Protein 6M5Z (pdb70)

Organism: Talaromyces pinophilus (NCBI:txid128442)

Solvent-accessible surface area: 30484 Å² total

Sequence (864 aa):
TITVNPSTTYQTIDGFGFSEAFGFGAPIASASASIQTQVTNYLFSTTTGAGLTILRNRIAAGSGSSIEPNAPSGPNAQPTYTTWDGNDAGQVWWSKQARAKGVKYIYADAWSAPAFMKTNDNVANGGYLCGTTGETCSSGDWRQAYANYLVQYIKDYANEGITIDFVGWLNEPDYSPNYDSMLITSGTQAASFIPTLYNTIKSAGLSSTGIACCCDPFFGWSSSDAVTWTAQLASAGATQYLARITSHWYASKGTSSPINTSLRVWETEYADLDDAFTTTWYSSGAANEGLTWANLIWQGVVVEADLSAFLYWIGAQSNSNAAGLVTLNGSTVQASGTLWAFAMFSRRFIRPDAVRISTSGSPSNVNVGAFKNADGSIVVVAINNNGNSSETISLSGITASKVSAYYMDSSAVSSPSTFSATLNGGTVGGSLPARSMVTFVITTTITVNPSTTYQTIDGFGFSEAFGFGAPIASASASIQTQVTNYLFSTTTGAGLTILRNRIAAGSGSIEPNAPSGPNAQPTYTWDGNDAGQVWWSKQARAKGVKYIYADAWSAPAFMKTNDNVANGGYLCGTTGETCSSGDWRQAYANYLVQYIKDYANEGITIIDFVGWLNEPDYSPNYDSMLITSGTQAASFIPTLYNTIKSSAGLSTGIACCDPFGWSSDAVTWTAQLASSAGATQYLARITSHWYASKGTSPINTSLRVWETEYADLDDAFTTTWYSSGAANEGLTWANLIWQGVVEADLSAFLYWIGAQSNSNAAGLVTLNGSTVQASGTLWAFAMFSRFIRPDAVRISTSGSPSNVNVGAFKNADGSIVVVAINNNGNSETISLSGITASSKVSAYYMDSSAVSSPSTFSATLNGGTVGGSLPARSMVTFVITT

InterPro domains:
  IPR000254 Cellulose-binding domain [PF00734] (490-518)
  IPR000254 Cellulose-binding domain [PS00562] (494-521)
  IPR000254 Cellulose-binding domain [PS51164] (486-522)
  IPR000254 Cellulose-binding domain [SM00236] (489-522)
  IPR001139 Glycoside hydrolase family 30 [PTHR11069] (22-451)
  IPR013780 Glycosyl hydrolase, all-beta [G3DSA:2.60.40.1180] (31-452)
  IPR017853 Glycoside hydrolase superfamily [SSF51445] (36-367)
  IPR033452 Glycosyl hydrolase family 30, beta sandwich domain [PF17189] (366-451)
  IPR035971 Cellulose-binding domain superfamily [SSF57180] (488-522)
  IPR039514 Endo-beta-1,6-galactanase-like [PF14587] (23-236)

Secondary structure (DSSP, 8-state):
-EEEEEEEEEEEP-EEEEE-TTTTTHHHHTS-HHHHHHHHHHHH-TTTS----EEEEEE-SBTB-S--S--SSTTSPP-----S-TTTHHHHHHHHHHTT--EEEEEES---GGGBTTSSSBS---BTTSTT---TT---HHHHHHHHHHHHHHHHHTT----EEES-SSTT---SSB----S-HHHHTTTHHHHHHHHHHTT--PEEEE---SSHHHHHHHHHHHHHTT-GGG-SEEEEE-SS---SS--S-SSEEEEEE----SSBP---SSSS--TT-HHHHHHHHHIIIIIS--SEEEEEEEEEET-BTTEEEEEETTEEEE-HHHHHHHHHHTTS-TT-EEEEEE-PPTTEEEEEEE-TTS-EEEEEEE-SSS-EEEEEESS--SEEEEEEE-TT-SS-EEE--EEETTEEEEEEPTTEEEEEEEE-/-EEEEEEEEEEEP-EEEEE-GGGTTHHHHTS-HHHHHHHHHHHH-TTTS----EEEEEE--STTSS--S--SSTTSPP-----S-TTTHHHHHHHHHHTT--EEEEEES---GGGBTTSSSBS--BBTTBTTB--TT---HHHHHHHHHHHHHHHHTTT----EEES-S-TT---SSB--B-S-HHHHTTTHHHHHHHHHHTT--PEEEE---SSHHHHHHHHHHHHHTT-GGG-SEEEEE-SS---SS--S-SSEEEEEE----SSPP---SSSS--TTSHHHHHHHHHIIIIIS--SEEEEEEEEEET--TTEEEEEETTEEEE-HHHHHHHHHHTTS-TT-EEEEEE-PPTTEEEEEEE-TTS-EEEEEEE-SSS-EEEEEET---SEEEEEEE-TTSSS-EEE--EEETTEEEEEEPTTEEEEEEEE-

B-factor: mean 17.08, std 5.88, range [8.82, 62.83]

Nearest PDB structures (foldseek):
  6m5z-assembly2_B  TM=1.000E+00  e=2.088E-97  Talaromyces pinophilus CF-2612
  8p67-assembly1_A  TM=9.480E-01  e=3.785E-55  Thermothelomyces thermophilus
  8idq-assembly2_B  TM=9.304E-01  e=1.777E-47  Talaromyces pinophilus
  8idq-assembly1_A  TM=9.367E-01  e=4.602E-47  Talaromyces pinophilus
  8idp-assembly2_D  TM=9.293E-01  e=5.838E-47  Talaromyces pinophilus

Radius of gyration: 34.56 Å; Cα contacts (8 Å, |Δi|>4): 2350; chains: 2; bounding box: 55×74×117 Å

Foldseek 3Di:
DKEFAFVFFFFFAAWEAAECEPLQCLCLLVDDPVLVCVQLCQGCPLPNHQNGAEYEYEQEAAVLHQQNDDDPAQVHDTRGDADCQSSPVNSVLVSNVVRHHDAYEYEYQAHHLCQFLNSHQAQATAGDQFPPRHHPRGHNLLVRLLRQLVVQVSSVVSVGHHQEYEHHAQQVDGHGHGHYHDPALLSVLSRLVSNLVSCVVVVHPRFYEDDHHLDPVRLQRRVVNCVVNVRCVRGQEYEYEHRVHADQAERPDPHAYERAEYWDQDAAFALAQDDPLDRLHLLVLLVSVLSCCPRHVHSYYYYYADEGERDGSSYQWYCDPSDIDGHSVRQSSSLCRSQSDGRKTWTDMDDQPPQWRWTWIAHPVGWIKIKIFAQAQAWDKDKYHNFQFPDKWKWKDDRVDSHIDTFDWDADRSIIMHTAGHRMMMMITTHD/DKEFAFVFFFFFAAWEAAECEPLQCVVLLVDDPVLVCVQLCQGCPLVNHQNGAEYEYEQEAEDLHQQNDDDPALVDDTRGDDDCQSSPVNSVLVSNVVRHHHAYEYEYAAHHLVQFLNSDQAQATAGAPQVPRHHPRGHNLLVRLLRQLVVQVSSVVSVGHHQEYEHHAQQVDGGGHGHYHDPALLSVLSRLVSSLVSCVVVVHPRFYEDDAHQDPVRLLGRVVNCVVNVNCVSGQEYEYAHRVHAAQAERPDPHAYERAEDWDQDAAFAQAQDDPLDRLHQLVLLVSVLSCCPRHVHSYYYYYHDEGENDGSSYQWYCDPNDIDGHSNRQSSSLCRSQSDGRKIWTDMDDQPDQKRWTWIQHPVGKIKIKIFRQAQAKDKDKYPDFQFPDKWKWKDHRVDSHIDTFPWDADRSIIMHTGGHRMMMMITTHD

Structure (mmCIF, N/CA/C/O backbone):
data_6M5Z
#
_entry.id   6M5Z
#
_cell.length_a   38.559
_cell.length_b   52.305
_cell.length_c   98.535
_cell.angle_alpha   79.74
_cell.angle_beta   88.60
_cell.angle_gamma   84.30
#
_symmetry.space_group_name_H-M   'P 1'
#
loop_
_entity.id
_entity.type
_entity.pdbx_description
1 polymer 'GH30 Xylanase C'
2 non-polymer alpha-D-mannopyranose
3 non-polymer GLYCEROL
4 non-polymer 'ACETATE ION'
5 water water
#
loop_
_atom_site.group_PDB
_atom_site.id
_atom_site.type_symbol
_atom_site.label_atom_id
_atom_site.label_alt_id
_atom_site.label_comp_id
_atom_site.label_asym_id
_atom_site.label_entity_id
_atom_site.label_seq_id
_atom_site.pdbx_PDB_ins_code
_atom_site.Cartn_x
_atom_site.Cartn_y
_atom_site.Cartn_z
_atom_site.occupancy
_atom_site.B_iso_or_equiv
_atom_site.auth_seq_id
_atom_site.auth_comp_id
_atom_site.auth_asym_id
_atom_site.auth_atom_id
_atom_site.pdbx_PDB_model_num
ATOM 9 N N . THR A 1 24 ? 6.731 19.717 8.773 1.00 32.45 24 THR A N 1
ATOM 10 C CA . THR A 1 24 ? 7.646 18.572 8.782 1.00 31.19 24 THR A CA 1
ATOM 11 C C . THR A 1 24 ? 7.171 17.480 7.818 1.00 27.63 24 THR A C 1
ATOM 12 O O . THR A 1 24 ? 6.169 16.806 8.096 1.00 31.37 24 THR A O 1
ATOM 16 N N . ILE A 1 25 ? 7.936 17.288 6.748 1.00 24.96 25 ILE A N 1
ATOM 17 C CA . ILE A 1 25 ? 7.725 16.214 5.743 1.00 22.27 25 ILE A CA 1
ATOM 18 C C . ILE A 1 25 ? 8.651 15.071 6.135 1.00 20.62 25 ILE A C 1
ATOM 19 O O . ILE A 1 25 ? 9.856 15.341 6.291 1.00 24.43 25 ILE A O 1
ATOM 24 N N . THR A 1 26 ? 8.134 13.858 6.217 1.00 20.57 26 THR A N 1
ATOM 25 C CA . THR A 1 26 ? 8.979 12.678 6.466 1.00 21.23 26 THR A CA 1
ATOM 26 C C . THR A 1 26 ? 9.284 12.033 5.120 1.00 20.74 26 THR A C 1
ATOM 27 O O . THR A 1 26 ? 8.354 11.757 4.368 1.00 19.42 26 THR A O 1
ATOM 31 N N . VAL A 1 27 ? 10.564 11.800 4.880 1.00 19.30 27 VAL A N 1
ATOM 32 C CA . VAL A 1 27 ? 11.045 11.082 3.675 1.00 18.29 27 VAL A CA 1
ATOM 33 C C . VAL A 1 27 ? 11.584 9.728 4.130 1.00 18.09 27 VAL A C 1
ATOM 34 O O . VAL A 1 27 ? 12.537 9.711 4.950 1.00 19.59 27 VAL A O 1
ATOM 38 N N . ASN A 1 28 ? 11.069 8.660 3.531 1.00 19.24 28 ASN A N 1
ATOM 39 C CA . ASN A 1 28 ? 11.379 7.263 3.935 1.00 18.79 28 ASN A CA 1
ATOM 40 C C . ASN A 1 28 ? 11.981 6.452 2.788 1.00 18.60 28 ASN A C 1
ATOM 41 O O . ASN A 1 28 ? 11.246 5.783 2.062 1.00 16.23 28 ASN A O 1
ATOM 46 N N . PRO A 1 29 ? 13.325 6.495 2.581 1.00 16.48 29 PRO A N 1
ATOM 47 C CA . PRO A 1 29 ? 13.972 5.772 1.487 1.00 16.66 29 PRO A CA 1
ATOM 48 C C . PRO A 1 29 ? 13.861 4.240 1.604 1.00 17.09 29 PRO A C 1
ATOM 49 O O . PRO A 1 29 ? 14.181 3.567 0.634 1.00 17.63 29 PRO A O 1
ATOM 53 N N . SER A 1 30 ? 13.404 3.693 2.732 1.00 18.99 30 SER A N 1
ATOM 54 C CA . SER A 1 30 ? 13.225 2.222 2.847 1.00 18.45 30 SER A CA 1
ATOM 55 C C . SER A 1 30 ? 11.870 1.814 2.271 1.00 17.63 30 SER A C 1
ATOM 56 O O . SER A 1 30 ? 11.625 0.586 2.089 1.00 20.05 30 SER A O 1
ATOM 59 N N . THR A 1 31 ? 11.034 2.768 1.891 1.00 18.71 31 THR A N 1
ATOM 60 C CA . THR A 1 31 ? 9.752 2.460 1.201 1.00 18.59 31 THR A CA 1
ATOM 61 C C . THR A 1 31 ? 9.799 3.012 -0.225 1.00 18.44 31 THR A C 1
ATOM 62 O O . THR A 1 31 ? 9.826 4.225 -0.373 1.00 19.00 31 THR A O 1
ATOM 66 N N . THR A 1 32 ? 9.818 2.137 -1.221 1.00 18.77 32 THR A N 1
ATOM 67 C CA . THR A 1 32 ? 10.004 2.542 -2.641 1.00 18.83 32 THR A CA 1
ATOM 68 C C . THR A 1 32 ? 8.845 2.046 -3.501 1.00 18.27 32 THR A C 1
ATOM 69 O O . THR A 1 32 ? 8.227 1.016 -3.191 1.00 18.73 32 THR A O 1
ATOM 73 N N . TYR A 1 33 ? 8.611 2.755 -4.587 1.00 17.41 33 TYR A N 1
ATOM 74 C CA . TYR A 1 33 ? 7.499 2.489 -5.509 1.00 16.38 33 TYR A CA 1
ATOM 75 C C . TYR A 1 33 ? 8.065 2.240 -6.909 1.00 14.80 33 TYR A C 1
ATOM 76 O O . TYR A 1 33 ? 8.886 1.309 -7.089 1.00 15.46 33 TYR A O 1
ATOM 85 N N . GLN A 1 34 ? 7.594 3.003 -7.901 1.00 13.90 34 GLN A N 1
ATOM 86 C CA . GLN A 1 34 ? 7.933 2.709 -9.311 1.00 13.01 34 GLN A CA 1
ATOM 87 C C . GLN A 1 34 ? 9.359 3.144 -9.612 1.00 12.46 34 GLN A C 1
ATOM 88 O O . GLN A 1 34 ? 9.866 4.104 -9.041 1.00 12.27 34 GLN A O 1
ATOM 94 N N . THR A 1 35 ? 9.932 2.512 -10.608 1.00 13.01 35 THR A N 1
ATOM 95 C CA . THR A 1 35 ? 11.193 2.972 -11.229 1.00 13.51 35 THR A CA 1
ATOM 96 C C . THR A 1 35 ? 10.917 4.124 -12.197 1.00 13.06 35 THR A C 1
ATOM 97 O O . THR A 1 35 ? 9.954 4.033 -12.949 1.00 14.36 35 THR A O 1
ATOM 101 N N . ILE A 1 36 ? 11.768 5.147 -12.227 1.00 13.45 36 ILE A N 1
ATOM 102 C CA . ILE A 1 36 ? 11.656 6.283 -13.186 1.00 12.91 36 ILE A CA 1
ATOM 103 C C . ILE A 1 36 ? 12.502 5.947 -14.409 1.00 13.31 36 ILE A C 1
ATOM 104 O O . ILE A 1 36 ? 13.697 5.716 -14.271 1.00 14.45 36 ILE A O 1
ATOM 109 N N . ASP A 1 37 ? 11.895 5.978 -15.578 1.00 11.92 37 ASP A N 1
ATOM 110 C CA . ASP A 1 37 ? 12.588 5.836 -16.877 1.00 11.79 37 ASP A CA 1
ATOM 111 C C . ASP A 1 37 ? 13.013 7.213 -17.424 1.00 12.42 37 ASP A C 1
ATOM 112 O O . ASP A 1 37 ? 14.034 7.319 -18.107 1.00 13.41 37 ASP A O 1
ATOM 117 N N . GLY A 1 38 ? 12.232 8.256 -17.163 1.00 12.30 38 GLY A N 1
ATOM 118 C CA . GLY A 1 38 ? 12.630 9.618 -17.546 1.00 12.08 38 GLY A CA 1
ATOM 119 C C . GLY A 1 38 ? 11.461 10.439 -18.069 1.00 11.10 38 GLY A C 1
ATOM 120 O O . GLY A 1 38 ? 10.270 10.177 -17.725 1.00 10.44 38 GLY A O 1
ATOM 121 N N . PHE A 1 39 ? 11.829 11.494 -18.769 1.00 10.91 39 PHE A N 1
ATOM 122 C CA . PHE A 1 39 ? 10.930 12.555 -19.249 1.00 10.83 39 PHE A CA 1
ATOM 123 C C . PHE A 1 39 ? 11.326 12.872 -20.671 1.00 10.67 39 PHE A C 1
ATOM 124 O O . PHE A 1 39 ? 12.510 12.866 -21.008 1.00 10.41 39 PHE A O 1
ATOM 132 N N . GLY A 1 40 ? 10.374 13.255 -21.506 1.00 11.60 40 GLY A N 1
ATOM 133 C CA . GLY A 1 40 ? 10.763 13.614 -22.869 1.00 11.05 40 GLY A CA 1
ATOM 134 C C . GLY A 1 40 ? 9.661 14.180 -23.724 1.00 10.92 40 GLY A C 1
ATOM 135 O O . GLY A 1 40 ? 8.734 14.860 -23.242 1.00 11.87 40 GLY A O 1
ATOM 136 N N . PHE A 1 41 ? 9.783 13.903 -25.002 1.00 10.58 41 PHE A N 1
ATOM 137 C CA . PHE A 1 41 ? 9.076 14.657 -26.055 1.00 10.30 41 PHE A CA 1
ATOM 138 C C . PHE A 1 41 ? 9.281 13.943 -27.391 1.00 10.42 41 PHE A C 1
ATOM 139 O O . PHE A 1 41 ? 10.009 12.950 -27.476 1.00 10.78 41 PHE A O 1
ATOM 147 N N . SER A 1 42 ? 8.643 14.491 -28.438 1.00 9.85 42 SER A N 1
ATOM 148 C CA . SER A 1 42 ? 8.686 13.997 -29.820 1.00 10.05 42 SER A CA 1
ATOM 149 C C . SER A 1 42 ? 9.144 15.121 -30.763 1.00 10.62 42 SER A C 1
ATOM 150 O O . SER A 1 42 ? 9.040 16.350 -30.445 1.00 10.45 42 SER A O 1
ATOM 153 N N . GLU A 1 43 ? 9.655 14.706 -31.900 1.00 10.76 43 GLU A N 1
ATOM 154 C CA . GLU A 1 43 ? 9.914 15.609 -33.066 1.00 11.39 43 GLU A CA 1
ATOM 155 C C . GLU A 1 43 ? 9.242 15.031 -34.339 1.00 11.12 43 GLU A C 1
ATOM 156 O O . GLU A 1 43 ? 9.778 15.191 -35.451 1.00 11.74 43 GLU A O 1
ATOM 162 N N . ALA A 1 44 ? 8.059 14.448 -34.178 1.00 10.65 44 ALA A N 1
ATOM 163 C CA . ALA A 1 44 ? 7.222 13.806 -35.216 1.00 10.90 44 ALA A CA 1
ATOM 164 C C . ALA A 1 44 ? 6.757 14.818 -36.276 1.00 11.14 44 ALA A C 1
ATOM 165 O O . ALA A 1 44 ? 6.768 16.052 -36.004 1.00 11.75 44 ALA A O 1
ATOM 167 N N . PHE A 1 45 ? 6.307 14.281 -37.404 1.00 11.50 45 PHE A N 1
ATOM 168 C CA . PHE A 1 45 ? 5.589 15.003 -38.494 1.00 12.46 45 PHE A CA 1
ATOM 169 C C . PHE A 1 45 ? 6.472 16.084 -39.116 1.00 13.20 45 PHE A C 1
ATOM 170 O O . PHE A 1 45 ? 5.934 17.106 -39.614 1.00 13.61 45 PHE A O 1
ATOM 178 N N . GLY A 1 46 ? 7.790 15.915 -39.028 1.00 11.87 46 GLY A N 1
ATOM 179 C CA . GLY A 1 46 ? 8.748 16.906 -39.551 1.00 13.10 46 GLY A CA 1
ATOM 180 C C . GLY A 1 46 ? 8.798 18.202 -38.749 1.00 13.08 46 GLY A C 1
ATOM 181 O O . GLY A 1 46 ? 9.481 19.130 -39.211 1.00 13.41 46 GLY A O 1
ATOM 182 N N . PHE A 1 47 ? 8.175 18.291 -37.568 1.00 11.91 47 PHE A N 1
ATOM 183 C CA . PHE A 1 47 ? 8.143 19.561 -36.795 1.00 12.01 47 PHE A CA 1
ATOM 184 C C . PHE A 1 47 ? 9.556 19.982 -36.356 1.00 11.83 47 PHE A C 1
ATOM 185 O O . PHE A 1 47 ? 9.805 21.198 -36.260 1.00 12.46 47 PHE A O 1
ATOM 193 N N . GLY A 1 48 ? 10.474 19.048 -36.170 1.00 11.85 48 GLY A N 1
ATOM 194 C CA . GLY A 1 48 ? 11.864 19.324 -35.773 1.00 12.69 48 GLY A CA 1
ATOM 195 C C . GLY A 1 48 ? 12.844 19.416 -36.931 1.00 11.80 48 GLY A C 1
ATOM 196 O O . GLY A 1 48 ? 14.055 19.699 -36.640 1.00 12.83 48 GLY A O 1
ATOM 197 N N . ALA A 1 49 ? 12.396 19.327 -38.190 1.00 12.57 49 ALA A N 1
ATOM 198 C CA . ALA A 1 49 ? 13.325 19.216 -39.347 1.00 12.46 49 ALA A CA 1
ATOM 199 C C . ALA A 1 49 ? 13.960 20.577 -39.618 1.00 13.68 49 ALA A C 1
ATOM 200 O O . ALA A 1 49 ? 15.142 20.634 -39.951 1.00 15.46 49 ALA A O 1
ATOM 202 N N . PRO A 1 50 ? 13.240 21.725 -39.556 1.00 15.01 50 PRO A N 1
ATOM 203 C CA . PRO A 1 50 ? 13.920 23.021 -39.730 1.00 14.68 50 PRO A CA 1
ATOM 204 C C . PRO A 1 50 ? 15.062 23.272 -38.734 1.00 15.63 50 PRO A C 1
ATOM 205 O O . PRO A 1 50 ? 16.128 23.774 -39.142 1.00 17.23 50 PRO A O 1
ATOM 209 N N . ILE A 1 51 ? 14.913 22.774 -37.506 1.00 15.13 51 ILE A N 1
ATOM 210 C CA . ILE A 1 51 ? 16.005 22.840 -36.501 1.00 16.17 51 ILE A CA 1
ATOM 211 C C . ILE A 1 51 ? 17.148 21.918 -36.940 1.00 16.13 51 ILE A C 1
ATOM 212 O O . ILE A 1 51 ? 18.333 22.317 -36.871 1.00 14.64 51 ILE A O 1
ATOM 217 N N . ALA A 1 52 ? 16.843 20.706 -37.376 1.00 15.75 52 ALA A N 1
ATOM 218 C CA . ALA A 1 52 ? 17.849 19.756 -37.845 1.00 15.65 52 ALA A CA 1
ATOM 219 C C . ALA A 1 52 ? 18.663 20.384 -38.981 1.00 17.00 52 ALA A C 1
ATOM 220 O O . ALA A 1 52 ? 19.801 19.970 -39.130 1.00 17.85 52 ALA A O 1
ATOM 222 N N . SER A 1 53 ? 18.109 21.342 -39.735 1.00 17.15 53 SER A N 1
ATOM 223 C CA . SER A 1 53 ? 18.778 21.964 -40.916 1.00 17.21 53 SER A CA 1
ATOM 224 C C . SER A 1 53 ? 19.350 23.348 -40.611 1.00 18.24 53 SER A C 1
ATOM 225 O O . SER A 1 53 ? 19.886 23.969 -41.545 1.00 17.02 53 SER A O 1
ATOM 228 N N . ALA A 1 54 ? 19.200 23.841 -39.381 1.00 17.12 54 ALA A N 1
ATOM 229 C CA . ALA A 1 54 ? 19.568 25.225 -39.007 1.00 18.50 54 ALA A CA 1
ATOM 230 C C . ALA A 1 54 ? 21.089 25.303 -38.765 1.00 18.45 54 ALA A C 1
ATOM 231 O O . ALA A 1 54 ? 21.788 24.268 -38.815 1.00 16.65 54 ALA A O 1
ATOM 233 N N . SER A 1 55 ? 21.569 26.503 -38.453 1.00 19.16 55 SER A N 1
ATOM 234 C CA . SER A 1 55 ? 22.998 26.774 -38.122 1.00 19.40 55 SER A CA 1
ATOM 235 C C . SER A 1 55 ? 23.411 25.972 -36.903 1.00 19.46 55 SER A C 1
ATOM 236 O O . SER A 1 55 ? 22.551 25.691 -36.057 1.00 18.21 55 SER A O 1
ATOM 239 N N . ALA A 1 56 ? 24.701 25.698 -36.779 1.00 20.87 56 ALA A N 1
ATOM 240 C CA . ALA A 1 56 ? 25.274 25.071 -35.572 1.00 20.61 56 ALA A CA 1
ATOM 241 C C . ALA A 1 56 ? 24.860 25.852 -34.320 1.00 20.03 56 ALA A C 1
ATOM 242 O O . ALA A 1 56 ? 24.556 25.242 -33.292 1.00 18.90 56 ALA A O 1
ATOM 244 N N . SER A 1 57 ? 24.847 27.186 -34.356 1.00 18.89 57 SER A N 1
ATOM 245 C CA . SER A 1 57 ? 24.491 28.003 -33.175 1.00 20.27 57 SER A CA 1
ATOM 246 C C . SER A 1 57 ? 23.040 27.728 -32.735 1.00 18.83 57 SER A C 1
ATOM 247 O O . SER A 1 57 ? 22.769 27.519 -31.537 1.00 16.98 57 SER A O 1
ATOM 250 N N . ILE A 1 58 ? 22.102 27.727 -33.676 1.00 18.18 58 ILE A N 1
ATOM 251 C CA . ILE A 1 58 ? 20.672 27.452 -33.351 1.00 16.74 58 ILE A CA 1
ATOM 252 C C . ILE A 1 58 ? 20.539 26.017 -32.832 1.00 15.63 58 ILE A C 1
ATOM 253 O O . ILE A 1 58 ? 19.866 25.824 -31.823 1.00 17.40 58 ILE A O 1
ATOM 258 N N . GLN A 1 59 ? 21.169 25.069 -33.516 1.00 15.98 59 GLN A N 1
ATOM 259 C CA . GLN A 1 59 ? 21.117 23.629 -33.133 1.00 17.04 59 GLN A CA 1
ATOM 260 C C . GLN A 1 59 ? 21.579 23.523 -31.678 1.00 17.78 59 GLN A C 1
ATOM 261 O O . GLN A 1 59 ? 20.896 22.839 -30.866 1.00 17.50 59 GLN A O 1
ATOM 267 N N . THR A 1 60 ? 22.700 24.158 -31.330 1.00 15.91 60 THR A N 1
ATOM 268 C CA . THR A 1 60 ? 23.279 24.056 -29.965 1.00 16.85 60 THR A CA 1
ATOM 269 C C . THR A 1 60 ? 22.303 24.677 -28.960 1.00 16.34 60 THR A C 1
ATOM 270 O O . THR A 1 60 ? 22.120 24.129 -27.880 1.00 14.90 60 THR A O 1
ATOM 274 N N . GLN A 1 61 ? 21.708 25.834 -29.273 1.00 15.40 61 GLN A N 1
ATOM 275 C CA . GLN A 1 61 ? 20.793 26.493 -28.331 1.00 15.72 61 GLN A CA 1
ATOM 276 C C . GLN A 1 61 ? 19.614 25.526 -28.083 1.00 15.10 61 GLN A C 1
ATOM 277 O O . GLN A 1 61 ? 19.190 25.321 -26.905 1.00 14.49 61 GLN A O 1
ATOM 283 N N . VAL A 1 62 ? 19.087 24.940 -29.150 1.00 14.34 62 VAL A N 1
ATOM 284 C CA . VAL A 1 62 ? 17.835 24.139 -29.033 1.00 13.87 62 VAL A CA 1
ATOM 285 C C . VAL A 1 62 ? 18.163 22.860 -28.265 1.00 14.61 62 VAL A C 1
ATOM 286 O O . VAL A 1 62 ? 17.454 22.519 -27.314 1.00 12.29 62 VAL A O 1
ATOM 290 N N . THR A 1 63 ? 19.209 22.159 -28.671 1.00 15.27 63 THR A N 1
ATOM 291 C CA . THR A 1 63 ? 19.493 20.841 -28.055 1.00 16.19 63 THR A CA 1
ATOM 292 C C . THR A 1 63 ? 19.947 21.022 -26.617 1.00 16.40 63 THR A C 1
ATOM 293 O O . THR A 1 63 ? 19.599 20.153 -25.802 1.00 14.22 63 THR A O 1
ATOM 297 N N . ASN A 1 64 ? 20.646 22.108 -26.262 1.00 15.12 64 ASN A N 1
ATOM 298 C CA . ASN A 1 64 ? 21.008 22.327 -24.839 1.00 16.01 64 ASN A CA 1
ATOM 299 C C . ASN A 1 64 ? 19.737 22.625 -24.029 1.00 15.90 64 ASN A C 1
ATOM 300 O O . ASN A 1 64 ? 19.590 22.099 -22.920 1.00 15.46 64 ASN A O 1
ATOM 305 N N . TYR A 1 65 ? 18.787 23.386 -24.567 1.00 14.48 65 TYR A N 1
ATOM 306 C CA . TYR A 1 65 ? 17.541 23.643 -23.815 1.00 12.68 65 TYR A CA 1
ATOM 307 C C . TYR A 1 65 ? 16.830 22.316 -23.485 1.00 12.94 65 TYR A C 1
ATOM 308 O O . TYR A 1 65 ? 16.268 22.172 -22.407 1.00 11.91 65 TYR A O 1
ATOM 317 N N . LEU A 1 66 ? 16.843 21.369 -24.423 1.00 12.25 66 LEU A N 1
ATOM 318 C CA . LEU A 1 66 ? 16.085 20.105 -24.223 1.00 12.46 66 LEU A CA 1
ATOM 319 C C . LEU A 1 66 ? 16.898 19.140 -23.357 1.00 13.27 66 LEU A C 1
ATOM 320 O O . LEU A 1 66 ? 16.286 18.512 -22.457 1.00 13.48 66 LEU A O 1
ATOM 325 N N . PHE A 1 67 ? 18.193 18.975 -23.634 1.00 13.62 67 PHE A N 1
ATOM 326 C CA . PHE A 1 67 ? 18.980 17.851 -23.067 1.00 14.00 67 PHE A CA 1
ATOM 327 C C . PHE A 1 67 ? 19.951 18.258 -21.959 1.00 15.83 67 PHE A C 1
ATOM 328 O O . PHE A 1 67 ? 20.320 17.352 -21.159 1.00 14.58 67 PHE A O 1
ATOM 336 N N . SER A 1 68 ? 20.376 19.525 -21.855 1.00 15.44 68 SER A N 1
ATOM 337 C CA . SER A 1 68 ? 21.429 19.867 -20.856 1.00 16.56 68 SER A CA 1
ATOM 338 C C . SER A 1 68 ? 20.884 19.687 -19.428 1.00 15.32 68 SER A C 1
ATOM 339 O O . SER A 1 68 ? 19.762 20.172 -19.098 1.00 14.41 68 SER A O 1
ATOM 342 N N . THR A 1 69 ? 21.642 19.016 -18.562 1.00 17.22 69 THR A N 1
ATOM 343 C CA . THR A 1 69 ? 21.307 18.883 -17.119 1.00 18.97 69 THR A CA 1
ATOM 344 C C . THR A 1 69 ? 21.741 20.131 -16.329 1.00 21.43 69 THR A C 1
ATOM 345 O O . THR A 1 69 ? 21.399 20.209 -15.140 1.00 23.69 69 THR A O 1
ATOM 349 N N . THR A 1 70 ? 22.416 21.104 -16.947 1.00 21.85 70 THR A N 1
ATOM 350 C CA . THR A 1 70 ? 22.883 22.343 -16.250 1.00 24.13 70 THR A CA 1
ATOM 351 C C . THR A 1 70 ? 22.173 23.584 -16.787 1.00 21.92 70 THR A C 1
ATOM 352 O O . THR A 1 70 ? 21.881 24.476 -15.979 1.00 24.84 70 THR A O 1
ATOM 356 N N . THR A 1 71 ? 21.879 23.676 -18.088 1.00 20.89 71 THR A N 1
ATOM 357 C CA . THR A 1 71 ? 21.238 24.904 -18.647 1.00 20.92 71 THR A CA 1
ATOM 358 C C . THR A 1 71 ? 19.883 24.609 -19.288 1.00 18.45 71 THR A C 1
ATOM 359 O O . THR A 1 71 ? 19.269 25.558 -19.799 1.00 21.12 71 THR A O 1
ATOM 363 N N . GLY A 1 72 ? 19.469 23.341 -19.366 1.00 16.85 72 GLY A N 1
ATOM 364 C CA . GLY A 1 72 ? 18.241 22.941 -20.078 1.00 16.35 72 GLY A CA 1
ATOM 365 C C . GLY A 1 72 ? 17.335 22.148 -19.177 1.00 16.60 72 GLY A C 1
ATOM 366 O O . GLY A 1 72 ? 17.406 22.327 -17.959 1.00 15.51 72 GLY A O 1
ATOM 367 N N . ALA A 1 73 ? 16.548 21.236 -19.770 1.00 14.94 73 ALA A N 1
ATOM 368 C CA . ALA A 1 73 ? 15.576 20.414 -19.051 1.00 14.15 73 ALA A CA 1
ATOM 369 C C . ALA A 1 73 ? 16.102 19.001 -18.768 1.00 12.25 73 ALA A C 1
ATOM 370 O O . ALA A 1 73 ? 15.413 18.284 -18.104 1.00 12.66 73 ALA A O 1
ATOM 372 N N . GLY A 1 74 ? 17.293 18.649 -19.229 1.00 12.60 74 GLY A N 1
ATOM 373 C CA . GLY A 1 74 ? 17.861 17.323 -18.968 1.00 14.10 74 GLY A CA 1
ATOM 374 C C . GLY A 1 74 ? 16.925 16.223 -19.422 1.00 13.39 74 GLY A C 1
ATOM 375 O O . GLY A 1 74 ? 16.821 15.179 -18.715 1.00 13.12 74 GLY A O 1
ATOM 376 N N . LEU A 1 75 ? 16.260 16.374 -20.566 1.00 11.73 75 LEU A N 1
ATOM 377 C CA . LEU A 1 75 ? 15.277 15.339 -20.966 1.00 10.64 75 LEU A CA 1
ATOM 378 C C . LEU A 1 75 ? 15.970 14.056 -21.426 1.00 10.89 75 LEU A C 1
ATOM 379 O O . LEU A 1 75 ? 17.097 14.084 -21.997 1.00 11.55 75 LEU A O 1
ATOM 384 N N . THR A 1 76 ? 15.290 12.933 -21.193 1.00 9.99 76 THR A N 1
ATOM 385 C CA . THR A 1 76 ? 15.913 11.577 -21.245 1.00 10.88 76 THR A CA 1
ATOM 386 C C . THR A 1 76 ? 15.158 10.583 -22.127 1.00 11.17 76 THR A C 1
ATOM 387 O O . THR A 1 76 ? 15.675 9.449 -22.311 1.00 11.72 76 THR A O 1
ATOM 391 N N . ILE A 1 77 ? 14.067 10.983 -22.797 1.00 11.99 77 ILE A N 1
ATOM 392 C CA . ILE A 1 77 ? 13.270 10.069 -23.667 1.00 11.00 77 ILE A CA 1
ATOM 393 C C . ILE A 1 77 ? 12.862 10.795 -24.949 1.00 10.30 77 ILE A C 1
ATOM 394 O O . ILE A 1 77 ? 12.422 11.944 -24.862 1.00 10.56 77 ILE A O 1
ATOM 399 N N . LEU A 1 78 ? 13.125 10.176 -26.099 1.00 9.93 78 LEU A N 1
ATOM 400 C CA . LEU A 1 78 ? 12.677 10.707 -27.402 1.00 9.76 78 LEU A CA 1
ATOM 401 C C . LEU A 1 78 ? 11.663 9.723 -27.985 1.00 10.37 78 LEU A C 1
ATOM 402 O O . LEU A 1 78 ? 11.975 8.508 -28.113 1.00 9.88 78 LEU A O 1
ATOM 407 N N . ARG A 1 79 ? 10.512 10.269 -28.394 1.00 10.17 79 ARG A N 1
ATOM 408 C CA . ARG A 1 79 ? 9.448 9.535 -29.101 1.00 9.90 79 ARG A CA 1
ATOM 409 C C . ARG A 1 79 ? 9.393 9.995 -30.563 1.00 10.34 79 ARG A C 1
ATOM 410 O O . ARG A 1 79 ? 9.192 11.206 -30.818 1.00 10.31 79 ARG A O 1
ATOM 418 N N . ASN A 1 80 ? 9.605 9.061 -31.455 1.00 9.74 80 ASN A N 1
ATOM 419 C CA . ASN A 1 80 ? 9.593 9.276 -32.915 1.00 11.24 80 ASN A CA 1
ATOM 420 C C . ASN A 1 80 ? 8.328 8.666 -33.485 1.00 11.45 80 ASN A C 1
ATOM 421 O O . ASN A 1 80 ? 7.827 7.687 -32.905 1.00 11.90 80 ASN A O 1
ATOM 426 N N . ARG A 1 81 ? 7.848 9.231 -34.597 1.00 11.25 81 ARG A N 1
ATOM 427 C CA . ARG A 1 81 ? 6.729 8.654 -35.365 1.00 11.90 81 ARG A CA 1
ATOM 428 C C . ARG A 1 81 ? 7.217 7.787 -36.527 1.00 11.70 81 ARG A C 1
ATOM 429 O O . ARG A 1 81 ? 8.162 8.186 -37.257 1.00 10.54 81 ARG A O 1
ATOM 437 N N . ILE A 1 82 ? 6.583 6.640 -36.697 1.00 10.51 82 ILE A N 1
ATOM 438 C CA . ILE A 1 82 ? 6.785 5.812 -37.901 1.00 10.87 82 ILE A CA 1
ATOM 439 C C . ILE A 1 82 ? 5.718 6.254 -38.891 1.00 11.46 82 ILE A C 1
ATOM 440 O O . ILE A 1 82 ? 4.549 5.853 -38.710 1.00 11.51 82 ILE A O 1
ATOM 445 N N . ALA A 1 83 ? 6.098 6.981 -39.926 1.00 11.16 83 ALA A N 1
ATOM 446 C CA . ALA A 1 83 ? 5.105 7.510 -40.889 1.00 10.98 83 ALA A CA 1
ATOM 447 C C . ALA A 1 83 ? 4.432 6.378 -41.674 1.00 12.72 83 ALA A C 1
ATOM 448 O O . ALA A 1 83 ? 5.087 5.348 -41.962 1.00 12.11 83 ALA A O 1
ATOM 450 N N . ALA A 1 84 ? 3.154 6.553 -42.053 1.00 11.80 84 ALA A N 1
ATOM 451 C CA . ALA A 1 84 ? 2.330 5.458 -42.645 1.00 13.41 84 ALA A CA 1
ATOM 452 C C . ALA A 1 84 ? 2.253 5.498 -44.176 1.00 13.50 84 ALA A C 1
ATOM 453 O O . ALA A 1 84 ? 2.064 4.414 -44.793 1.00 13.59 84 ALA A O 1
ATOM 455 N N . GLY A 1 85 ? 2.298 6.682 -44.774 1.00 12.67 85 GLY A N 1
ATOM 456 C CA . GLY A 1 85 ? 2.127 6.828 -46.235 1.00 13.29 85 GLY A CA 1
ATOM 457 C C . GLY A 1 85 ? 3.232 7.699 -46.797 1.00 13.02 85 GLY A C 1
ATOM 458 O O . GLY A 1 85 ? 4.348 7.181 -47.093 1.00 11.54 85 GLY A O 1
ATOM 459 N N . SER A 1 86 ? 2.981 8.990 -46.913 1.00 12.44 86 SER A N 1
ATOM 460 C CA . SER A 1 86 ? 4.054 9.954 -47.220 1.00 13.73 86 SER A CA 1
ATOM 461 C C . SER A 1 86 ? 5.140 9.854 -46.133 1.00 13.21 86 SER A C 1
ATOM 462 O O . SER A 1 86 ? 4.816 9.897 -44.961 1.00 14.65 86 SER A O 1
ATOM 465 N N . GLY A 1 87 ? 6.388 9.691 -46.539 1.00 14.64 87 GLY A N 1
ATOM 466 C CA . GLY A 1 87 ? 7.509 9.543 -45.607 1.00 14.61 87 GLY A CA 1
ATOM 467 C C . GLY A 1 87 ? 7.644 8.150 -45.017 1.00 13.95 87 GLY A C 1
ATOM 468 O O . GLY A 1 87 ? 8.526 7.986 -44.157 1.00 13.94 87 GLY A O 1
ATOM 469 N N A SER A 1 88 ? 6.792 7.197 -45.427 0.62 13.29 88 SER A N 1
ATOM 470 N N B SER A 1 88 ? 6.798 7.190 -45.397 0.38 13.41 88 SER A N 1
ATOM 471 C CA A SER A 1 88 ? 6.829 5.774 -45.030 0.62 12.69 88 SER A CA 1
ATOM 472 C CA B SER A 1 88 ? 6.877 5.802 -44.897 0.38 12.97 88 SER A CA 1
ATOM 473 C C A SER A 1 88 ? 8.005 5.075 -45.701 0.62 13.09 88 SER A C 1
ATOM 474 C C B SER A 1 88 ? 7.916 5.029 -45.700 0.38 13.13 88 SER A C 1
ATOM 475 O O A SER A 1 88 ? 8.418 5.495 -46.832 0.62 12.13 88 SER A O 1
ATOM 476 O O B SER A 1 88 ? 8.139 5.356 -46.895 0.38 13.03 88 SER A O 1
ATOM 481 N N . ILE A 1 89 ? 8.493 4.014 -45.072 1.00 12.50 89 ILE A N 1
ATOM 482 C CA . ILE A 1 89 ? 9.434 3.086 -45.758 1.00 12.77 89 ILE A CA 1
ATOM 483 C C . ILE A 1 89 ? 8.712 2.164 -46.750 1.00 12.83 89 ILE A C 1
ATOM 484 O O . ILE A 1 89 ? 9.402 1.448 -47.458 1.00 12.34 89 ILE A O 1
ATOM 489 N N . GLU A 1 90 ? 7.372 2.135 -46.826 1.00 12.62 90 GLU A N 1
ATOM 490 C CA . GLU A 1 90 ? 6.643 1.281 -47.782 1.00 13.18 90 GLU A CA 1
ATOM 491 C C . GLU A 1 90 ? 5.469 2.071 -48.343 1.00 12.83 90 GLU A C 1
ATOM 492 O O . GLU A 1 90 ? 4.319 1.795 -48.045 1.00 12.98 90 GLU A O 1
ATOM 498 N N . PRO A 1 91 ? 5.766 3.105 -49.146 1.00 12.67 91 PRO A N 1
ATOM 499 C CA . PRO A 1 91 ? 4.734 4.053 -49.567 1.00 12.94 91 PRO A CA 1
ATOM 500 C C . PRO A 1 91 ? 3.780 3.504 -50.635 1.00 13.26 91 PRO A C 1
ATOM 501 O O . PRO A 1 91 ? 2.811 4.163 -50.909 1.00 12.71 91 PRO A O 1
ATOM 505 N N . ASN A 1 92 ? 4.129 2.380 -51.291 1.00 13.63 92 ASN A N 1
ATOM 506 C CA . ASN A 1 92 ? 3.359 1.773 -52.396 1.00 14.65 92 ASN A CA 1
ATOM 507 C C . ASN A 1 92 ? 3.040 0.308 -52.075 1.00 14.34 92 ASN A C 1
ATOM 508 O O . ASN A 1 92 ? 3.920 -0.416 -51.576 1.00 13.56 92 ASN A O 1
ATOM 513 N N . ALA A 1 93 ? 1.786 -0.099 -52.239 1.00 14.38 93 ALA A N 1
ATOM 514 C CA . ALA A 1 93 ? 1.342 -1.465 -51.883 1.00 14.09 93 ALA A CA 1
ATOM 515 C C . ALA A 1 93 ? 2.125 -2.472 -52.701 1.00 16.49 93 ALA A C 1
ATOM 516 O O . ALA A 1 93 ? 2.427 -2.232 -53.868 1.00 17.47 93 ALA A O 1
ATOM 518 N N . PRO A 1 94 ? 2.436 -3.632 -52.117 1.00 16.83 94 PRO A N 1
ATOM 519 C CA . PRO A 1 94 ? 2.877 -4.780 -52.896 1.00 17.47 94 PRO A CA 1
ATOM 520 C C . PRO A 1 94 ? 1.628 -5.484 -53.445 1.00 18.35 94 PRO A C 1
ATOM 521 O O . PRO A 1 94 ? 0.473 -5.031 -53.183 1.00 17.38 94 PRO A O 1
ATOM 525 N N . SER A 1 95 ? 1.821 -6.606 -54.132 1.00 19.76 95 SER A N 1
ATOM 526 C CA . SER A 1 95 ? 0.700 -7.267 -54.857 1.00 22.26 95 SER A CA 1
ATOM 527 C C . SER A 1 95 ? -0.246 -7.991 -53.887 1.00 23.01 95 SER A C 1
ATOM 528 O O . SER A 1 95 ? -1.366 -8.309 -54.296 1.00 24.52 95 SER A O 1
ATOM 531 N N . GLY A 1 96 ? 0.175 -8.231 -52.648 1.00 20.32 96 GLY A N 1
ATOM 532 C CA . GLY A 1 96 ? -0.667 -8.878 -51.642 1.00 20.07 96 GLY A CA 1
ATOM 533 C C . GLY A 1 96 ? 0.052 -9.018 -50.312 1.00 18.77 96 GLY A C 1
ATOM 534 O O . GLY A 1 96 ? 1.232 -8.718 -50.201 1.00 17.29 96 GLY A O 1
ATOM 535 N N . PRO A 1 97 ? -0.663 -9.509 -49.281 1.00 19.07 97 PRO A N 1
ATOM 536 C CA . PRO A 1 97 ? -0.144 -9.509 -47.922 1.00 19.32 97 PRO A CA 1
ATOM 537 C C . PRO A 1 97 ? 1.102 -10.345 -47.670 1.00 20.47 97 PRO A C 1
ATOM 538 O O . PRO A 1 97 ? 1.690 -10.119 -46.673 1.00 24.13 97 PRO A O 1
ATOM 542 N N . ASN A 1 98 ? 1.450 -11.299 -48.526 1.00 18.60 98 ASN A N 1
ATOM 543 C CA . ASN A 1 98 ? 2.658 -12.133 -48.303 1.00 22.55 98 ASN A CA 1
ATOM 544 C C . ASN A 1 98 ? 3.602 -11.954 -49.508 1.00 23.81 98 ASN A C 1
ATOM 545 O O . ASN A 1 98 ? 4.594 -12.660 -49.575 1.00 25.42 98 ASN A O 1
ATOM 550 N N . ALA A 1 99 ? 3.351 -10.964 -50.371 1.00 22.14 99 ALA A N 1
ATOM 551 C CA . ALA A 1 99 ? 4.207 -10.660 -51.546 1.00 21.28 99 ALA A CA 1
ATOM 552 C C . ALA A 1 99 ? 5.407 -9.834 -51.104 1.00 20.92 99 ALA A C 1
ATOM 553 O O . ALA A 1 99 ? 5.375 -9.155 -50.025 1.00 23.04 99 ALA A O 1
ATOM 555 N N . GLN A 1 100 ? 6.460 -9.839 -51.905 1.00 22.60 100 GLN A N 1
ATOM 556 C CA . GLN A 1 100 ? 7.694 -9.120 -51.520 1.00 24.06 100 GLN A CA 1
ATOM 557 C C . GLN A 1 100 ? 7.419 -7.616 -51.506 1.00 18.86 100 GLN A C 1
ATOM 558 O O . GLN A 1 100 ? 6.915 -7.034 -52.474 1.00 16.78 100 GLN A O 1
ATOM 564 N N . PRO A 1 101 ? 7.719 -6.945 -50.378 1.00 18.31 101 PRO A N 1
ATOM 565 C CA . PRO A 1 101 ? 7.556 -5.496 -50.282 1.00 16.47 101 PRO A CA 1
ATOM 566 C C . PRO A 1 101 ? 8.689 -4.765 -51.006 1.00 18.17 101 PRO A C 1
ATOM 567 O O . PRO A 1 101 ? 9.787 -5.302 -51.168 1.00 19.11 101 PRO A O 1
ATOM 571 N N . THR A 1 102 ? 8.414 -3.539 -51.424 1.00 16.39 102 THR A N 1
ATOM 572 C CA . THR A 1 102 ? 9.426 -2.589 -51.919 1.00 17.30 102 THR A CA 1
ATOM 573 C C . THR A 1 102 ? 9.638 -1.547 -50.813 1.00 17.29 102 THR A C 1
ATOM 574 O O . THR A 1 102 ? 8.723 -0.720 -50.618 1.00 17.40 102 THR A O 1
ATOM 578 N N . TYR A 1 103 ? 10.755 -1.618 -50.100 1.00 14.94 103 TYR A N 1
ATOM 579 C CA . TYR A 1 103 ? 11.066 -0.640 -49.043 1.00 15.32 103 TYR A CA 1
ATOM 580 C C . TYR A 1 103 ? 11.910 0.499 -49.619 1.00 16.32 103 TYR A C 1
ATOM 581 O O . TYR A 1 103 ? 12.719 0.309 -50.543 1.00 16.14 103 TYR A O 1
ATOM 590 N N A THR A 1 104 ? 11.718 1.685 -49.037 0.50 17.03 104 THR A N 1
ATOM 591 N N B THR A 1 104 ? 11.786 1.669 -49.025 0.50 17.41 104 THR A N 1
ATOM 592 C CA A THR A 1 104 ? 12.478 2.943 -49.268 0.50 16.36 104 THR A CA 1
ATOM 593 C CA B THR A 1 104 ? 12.676 2.807 -49.315 0.50 17.24 104 THR A CA 1
ATOM 594 C C A THR A 1 104 ? 13.166 3.351 -47.953 0.50 16.26 104 THR A C 1
ATOM 595 C C B THR A 1 104 ? 13.178 3.353 -47.978 0.50 16.81 104 THR A C 1
ATOM 596 O O A THR A 1 104 ? 12.628 3.031 -46.857 0.50 15.77 104 THR A O 1
ATOM 597 O O B THR A 1 104 ? 12.566 3.085 -46.912 0.50 16.63 104 THR A O 1
ATOM 604 N N . TRP A 1 105 ? 14.309 4.038 -48.029 1.00 16.35 105 TRP A N 1
ATOM 605 C CA . TRP A 1 105 ? 14.948 4.622 -46.830 1.00 17.13 105 TRP A CA 1
ATOM 606 C C . TRP A 1 105 ? 15.820 5.801 -47.251 1.00 16.48 105 TRP A C 1
ATOM 607 O O . TRP A 1 105 ? 16.723 5.586 -48.054 1.00 17.67 105 TRP A O 1
ATOM 618 N N . ASP A 1 106 ? 15.572 6.984 -46.707 1.00 17.11 106 ASP A N 1
ATOM 619 C CA . ASP A 1 106 ? 16.358 8.180 -47.107 1.00 17.00 106 ASP A CA 1
ATOM 620 C C . ASP A 1 106 ? 17.415 8.539 -46.054 1.00 18.03 106 ASP A C 1
ATOM 621 O O . ASP A 1 106 ? 18.080 9.529 -46.316 1.00 20.47 106 ASP A O 1
ATOM 626 N N . GLY A 1 107 ? 17.503 7.874 -44.885 1.00 16.65 107 GLY A N 1
ATOM 627 C CA . GLY A 1 107 ? 18.479 8.169 -43.823 1.00 17.78 107 GLY A CA 1
ATOM 628 C C . GLY A 1 107 ? 18.197 9.493 -43.144 1.00 15.74 107 GLY A C 1
ATOM 629 O O . GLY A 1 107 ? 19.054 9.974 -42.430 1.00 17.41 107 GLY A O 1
ATOM 630 N N . ASN A 1 108 ? 16.999 10.048 -43.340 1.00 14.70 108 ASN A N 1
ATOM 631 C CA . ASN A 1 108 ? 16.588 11.358 -42.796 1.00 14.35 108 ASN A CA 1
ATOM 632 C C . ASN A 1 108 ? 15.348 11.171 -41.893 1.00 14.21 108 ASN A C 1
ATOM 633 O O . ASN A 1 108 ? 15.374 11.570 -40.700 1.00 13.40 108 ASN A O 1
ATOM 638 N N . ASP A 1 109 ? 14.269 10.591 -42.452 1.00 14.23 109 ASP A N 1
ATOM 639 C CA . ASP A 1 109 ? 13.007 10.327 -41.707 1.00 13.46 109 ASP A CA 1
ATOM 640 C C . ASP A 1 109 ? 12.473 11.643 -41.111 1.00 13.14 109 ASP A C 1
ATOM 641 O O . ASP A 1 109 ? 12.169 11.678 -39.901 1.00 12.73 109 ASP A O 1
ATOM 646 N N . ALA A 1 110 ? 12.299 12.681 -41.942 1.00 13.64 110 ALA A N 1
ATOM 647 C CA . ALA A 1 110 ? 11.727 13.992 -41.547 1.00 12.73 110 ALA A CA 1
ATOM 648 C C . ALA A 1 110 ? 12.418 14.555 -40.280 1.00 13.30 110 ALA A C 1
ATOM 649 O O . ALA A 1 110 ? 11.741 15.030 -39.338 1.00 11.42 110 ALA A O 1
ATOM 651 N N . GLY A 1 111 ? 13.756 14.502 -40.242 1.00 12.89 111 GLY A N 1
ATOM 652 C CA . GLY A 1 111 ? 14.506 15.081 -39.137 1.00 11.56 111 GLY A CA 1
ATOM 653 C C . GLY A 1 111 ? 14.737 14.127 -37.979 1.00 11.97 111 GLY A C 1
ATOM 654 O O . GLY A 1 111 ? 15.579 14.451 -37.142 1.00 13.00 111 GLY A O 1
ATOM 655 N N . GLN A 1 112 ? 14.131 12.945 -37.967 1.00 10.64 112 GLN A N 1
ATOM 656 C CA . GLN A 1 112 ? 14.168 12.062 -36.775 1.00 11.09 112 GLN A CA 1
ATOM 657 C C . GLN A 1 112 ? 15.509 11.338 -36.664 1.00 11.45 112 GLN A C 1
ATOM 658 O O . GLN A 1 112 ? 15.893 11.074 -35.562 1.00 11.35 112 GLN A O 1
ATOM 664 N N . VAL A 1 113 ? 16.209 11.081 -37.758 1.00 11.84 113 VAL A N 1
ATOM 665 C CA . VAL A 1 113 ? 17.561 10.479 -37.640 1.00 12.99 113 VAL A CA 1
ATOM 666 C C . VAL A 1 113 ? 18.483 11.502 -36.974 1.00 12.58 113 VAL A C 1
ATOM 667 O O . VAL A 1 113 ? 19.202 11.153 -36.001 1.00 12.62 113 VAL A O 1
ATOM 671 N N . TRP A 1 114 ? 18.446 12.755 -37.408 1.00 12.62 114 TRP A N 1
ATOM 672 C CA . TRP A 1 114 ? 19.294 13.809 -36.818 1.00 13.96 114 TRP A CA 1
ATOM 673 C C . TRP A 1 114 ? 18.942 13.946 -35.324 1.00 12.05 114 TRP A C 1
ATOM 674 O O . TRP A 1 114 ? 19.824 13.965 -34.445 1.00 12.13 114 TRP A O 1
ATOM 685 N N . TRP A 1 115 ? 17.658 13.995 -35.048 1.00 11.86 115 TRP A N 1
ATOM 686 C CA . TRP A 1 115 ? 17.174 14.177 -33.669 1.00 11.14 115 TRP A CA 1
ATOM 687 C C . TRP A 1 115 ? 17.600 12.992 -32.813 1.00 10.43 115 TRP A C 1
ATOM 688 O O . TRP A 1 115 ? 17.994 13.212 -31.641 1.00 11.78 115 TRP A O 1
ATOM 699 N N . SER A 1 116 ? 17.525 11.778 -33.340 1.00 11.06 116 SER A N 1
ATOM 700 C CA . SER A 1 116 ? 17.917 10.566 -32.589 1.00 10.97 116 SER A CA 1
ATOM 701 C C . SER A 1 116 ? 19.417 10.595 -32.271 1.00 11.89 116 SER A C 1
ATOM 702 O O . SER A 1 116 ? 19.790 10.239 -31.156 1.00 11.53 116 SER A O 1
ATOM 705 N N . LYS A 1 117 ? 20.247 11.002 -33.223 1.00 12.17 117 LYS A N 1
ATOM 706 C CA . LYS A 1 117 ? 21.713 11.060 -32.997 1.00 13.24 117 LYS A CA 1
ATOM 707 C C . LYS A 1 117 ? 22.032 12.157 -31.959 1.00 12.92 117 LYS A C 1
ATOM 708 O O . LYS A 1 117 ? 22.860 11.909 -31.091 1.00 13.93 117 LYS A O 1
ATOM 714 N N . GLN A 1 118 ? 21.383 13.323 -32.038 1.00 12.86 118 GLN A N 1
ATOM 715 C CA . GLN A 1 118 ? 21.570 14.402 -31.056 1.00 12.89 118 GLN A CA 1
ATOM 716 C C . GLN A 1 118 ? 21.162 13.887 -29.670 1.00 13.17 118 GLN A C 1
ATOM 717 O O . GLN A 1 118 ? 21.886 14.106 -28.695 1.00 12.88 118 GLN A O 1
ATOM 723 N N . ALA A 1 119 ? 20.040 13.183 -29.591 1.00 12.40 119 ALA A N 1
ATOM 724 C CA . ALA A 1 119 ? 19.486 12.690 -28.311 1.00 12.23 119 ALA A CA 1
ATOM 725 C C . ALA A 1 119 ? 20.502 11.744 -27.666 1.00 12.20 119 ALA A C 1
ATOM 726 O O . ALA A 1 119 ? 20.817 11.917 -26.481 1.00 12.95 119 ALA A O 1
ATOM 728 N N . ARG A 1 120 ? 21.020 10.798 -28.453 1.00 11.76 120 ARG A N 1
ATOM 729 C CA . ARG A 1 120 ? 21.986 9.783 -27.924 1.00 12.83 120 ARG A CA 1
ATOM 730 C C . ARG A 1 120 ? 23.291 10.462 -27.483 1.00 14.40 120 ARG A C 1
ATOM 731 O O . ARG A 1 120 ? 23.869 10.095 -26.455 1.00 16.00 120 ARG A O 1
ATOM 739 N N . ALA A 1 121 ? 23.703 11.491 -28.180 1.00 13.64 121 ALA A N 1
ATOM 740 C CA . ALA A 1 121 ? 24.967 12.227 -27.895 1.00 15.03 121 ALA A CA 1
ATOM 741 C C . ALA A 1 121 ? 24.808 13.054 -26.618 1.00 16.09 121 ALA A C 1
ATOM 742 O O . ALA A 1 121 ? 25.793 13.225 -25.894 1.00 16.44 121 ALA A O 1
ATOM 744 N N . LYS A 1 122 ? 23.587 13.468 -26.278 1.00 15.82 122 LYS A N 1
ATOM 745 C CA . LYS A 1 122 ? 23.348 14.418 -25.155 1.00 16.36 122 LYS A CA 1
ATOM 746 C C . LYS A 1 122 ? 22.497 13.858 -23.998 1.00 15.81 122 LYS A C 1
ATOM 747 O O . LYS A 1 122 ? 22.022 14.665 -23.221 1.00 17.42 122 LYS A O 1
ATOM 753 N N . GLY A 1 123 ? 22.379 12.547 -23.820 1.00 14.77 123 GLY A N 1
ATOM 754 C CA . GLY A 1 123 ? 21.967 11.961 -22.534 1.00 16.34 123 GLY A CA 1
ATOM 755 C C . GLY A 1 123 ? 20.640 11.218 -22.604 1.00 17.05 123 GLY A C 1
ATOM 756 O O . GLY A 1 123 ? 20.195 10.675 -21.579 1.00 17.27 123 GLY A O 1
ATOM 757 N N . VAL A 1 124 ? 20.011 11.139 -23.769 1.00 15.14 124 VAL A N 1
ATOM 758 C CA . VAL A 1 124 ? 18.736 10.391 -23.839 1.00 15.28 124 VAL A CA 1
ATOM 759 C C . VAL A 1 124 ? 18.982 8.909 -23.590 1.00 14.33 124 VAL A C 1
ATOM 760 O O . VAL A 1 124 ? 19.838 8.305 -24.235 1.00 16.56 124 VAL A O 1
ATOM 764 N N . LYS A 1 125 ? 18.178 8.337 -22.711 1.00 14.05 125 LYS A N 1
ATOM 765 C CA . LYS A 1 125 ? 18.281 6.921 -22.285 1.00 13.62 125 LYS A CA 1
ATOM 766 C C . LYS A 1 125 ? 17.423 6.050 -23.213 1.00 12.90 125 LYS A C 1
ATOM 767 O O . LYS A 1 125 ? 17.837 4.936 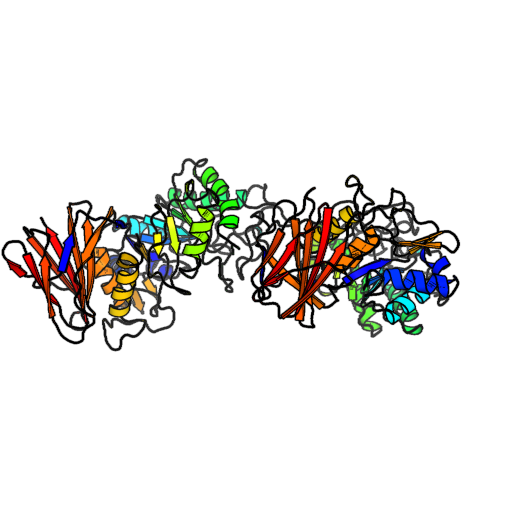-23.536 1.00 13.10 125 LYS A O 1
ATOM 773 N N . TYR A 1 126 ? 16.212 6.487 -23.590 1.00 11.99 126 TYR A N 1
ATOM 774 C CA . TYR A 1 126 ? 15.264 5.630 -24.355 1.00 11.13 126 TYR A CA 1
ATOM 775 C C . TYR A 1 126 ? 14.746 6.365 -25.596 1.00 11.27 126 TYR A C 1
ATOM 776 O O . TYR A 1 126 ? 14.396 7.524 -25.559 1.00 11.31 126 TYR A O 1
ATOM 785 N N . ILE A 1 127 ? 14.765 5.657 -26.712 1.00 10.69 127 ILE A N 1
ATOM 786 C CA . ILE A 1 127 ? 14.066 6.051 -27.943 1.00 10.28 127 ILE A CA 1
ATOM 787 C C . ILE A 1 127 ? 12.882 5.100 -28.118 1.00 9.94 127 ILE A C 1
ATOM 788 O O . ILE A 1 127 ? 13.055 3.891 -28.229 1.00 9.96 127 ILE A O 1
ATOM 793 N N . TYR A 1 128 ? 11.712 5.676 -28.348 1.00 11.05 128 TYR A N 1
ATOM 794 C CA . TYR A 1 128 ? 10.466 4.944 -28.577 1.00 10.74 128 TYR A CA 1
ATOM 795 C C . TYR A 1 128 ? 9.999 5.347 -29.970 1.00 10.83 128 TYR A C 1
ATOM 796 O O . TYR A 1 128 ? 9.775 6.548 -30.178 1.00 11.38 128 TYR A O 1
ATOM 805 N N . ALA A 1 129 ? 9.848 4.396 -30.874 1.00 9.48 129 ALA A N 1
ATOM 806 C CA . ALA A 1 129 ? 9.289 4.666 -32.212 1.00 10.04 129 ALA A CA 1
ATOM 807 C C . ALA A 1 129 ? 7.863 4.141 -32.248 1.00 11.50 129 ALA A C 1
ATOM 808 O O . ALA A 1 129 ? 7.645 2.973 -31.947 1.00 10.06 129 ALA A O 1
ATOM 810 N N . ASP A 1 130 ? 6.936 4.964 -32.704 1.00 11.63 130 ASP A N 1
ATOM 811 C CA . ASP A 1 130 ? 5.504 4.671 -32.549 1.00 11.45 130 ASP A CA 1
ATOM 812 C C . ASP A 1 130 ? 4.824 4.989 -33.870 1.00 11.35 130 ASP A C 1
ATOM 813 O O . ASP A 1 130 ? 4.953 6.082 -34.352 1.00 10.88 130 ASP A O 1
ATOM 818 N N . ALA A 1 131 ? 4.139 4.010 -34.422 1.00 10.63 131 ALA A N 1
ATOM 819 C CA . ALA A 1 131 ? 3.336 4.191 -35.648 1.00 10.02 131 ALA A CA 1
ATOM 820 C C . ALA A 1 131 ? 1.981 4.808 -35.297 1.00 11.45 131 ALA A C 1
ATOM 821 O O . ALA A 1 131 ? 1.297 4.303 -34.366 1.00 10.97 131 ALA A O 1
ATOM 823 N N . TRP A 1 132 ? 1.563 5.817 -36.050 1.00 11.29 132 TRP A N 1
ATOM 824 C CA . TRP A 1 132 ? 0.189 6.337 -35.943 1.00 11.83 132 TRP A CA 1
ATOM 825 C C . TRP A 1 132 ? -0.772 5.459 -36.740 1.00 11.55 132 TRP A C 1
ATOM 826 O O . TRP A 1 132 ? -1.977 5.449 -36.407 1.00 10.95 132 TRP A O 1
ATOM 837 N N . SER A 1 133 ? -0.296 4.755 -37.769 1.00 10.51 133 SER A N 1
ATOM 838 C CA . SER A 1 133 ? -1.149 3.873 -38.585 1.00 10.63 133 SER A CA 1
ATOM 839 C C . SER A 1 133 ? -0.230 2.882 -39.276 1.00 11.20 133 SER A C 1
ATOM 840 O O . SER A 1 133 ? 0.924 3.242 -39.502 1.00 10.66 133 SER A O 1
ATOM 843 N N . ALA A 1 134 ? -0.760 1.733 -39.647 1.00 10.43 134 ALA A N 1
ATOM 844 C CA . ALA A 1 134 ? -0.155 0.885 -40.682 1.00 10.76 134 ALA A CA 1
ATOM 845 C C . ALA A 1 134 ? -0.328 1.598 -42.019 1.00 11.61 134 ALA A C 1
ATOM 846 O O . ALA A 1 134 ? -1.142 2.526 -42.175 1.00 11.16 134 ALA A O 1
ATOM 848 N N . PRO A 1 135 ? 0.430 1.211 -43.057 1.00 11.92 135 PRO A N 1
ATOM 849 C CA . PRO A 1 135 ? 0.101 1.692 -44.401 1.00 11.86 135 PRO A CA 1
ATOM 850 C C . PRO A 1 135 ? -1.357 1.402 -44.777 1.00 11.30 135 PRO A C 1
ATOM 851 O O . PRO A 1 135 ? -1.943 0.433 -44.310 1.00 12.67 135 PRO A O 1
ATOM 855 N N . ALA A 1 136 ? -1.901 2.204 -45.677 1.00 11.45 136 ALA A N 1
ATOM 856 C CA . ALA A 1 136 ? -3.324 2.182 -46.081 1.00 11.13 136 ALA A CA 1
ATOM 857 C C . ALA A 1 136 ? -3.715 0.775 -46.555 1.00 11.99 136 ALA A C 1
ATOM 858 O O . ALA A 1 136 ? -4.827 0.314 -46.214 1.00 12.07 136 ALA A O 1
ATOM 860 N N . PHE A 1 137 ? -2.850 0.138 -47.344 1.00 10.51 137 PHE A N 1
ATOM 861 C CA . PHE A 1 137 ? -3.149 -1.181 -47.965 1.00 12.09 137 PHE A CA 1
ATOM 862 C C . PHE A 1 137 ? -3.200 -2.300 -46.917 1.00 13.41 137 PHE A C 1
ATOM 863 O O . PHE A 1 137 ? -3.650 -3.430 -47.294 1.00 13.16 137 PHE A O 1
ATOM 871 N N . MET A 1 138 ? -2.856 -2.035 -45.652 1.00 11.69 138 MET A N 1
ATOM 872 C CA . MET A 1 138 ? -2.916 -3.046 -44.580 1.00 12.40 138 MET A CA 1
ATOM 873 C C . MET A 1 138 ? -4.181 -2.886 -43.730 1.00 12.35 138 MET A C 1
ATOM 874 O O . MET A 1 138 ? -4.302 -3.611 -42.700 1.00 12.66 138 MET A O 1
ATOM 879 N N . LYS A 1 139 ? -5.099 -1.986 -44.118 1.00 11.58 139 LYS A N 1
ATOM 880 C CA . LYS A 1 139 ? -6.216 -1.586 -43.240 1.00 11.17 139 LYS A CA 1
ATOM 881 C C . LYS A 1 139 ? -7.588 -1.798 -43.892 1.00 11.73 139 LYS A C 1
ATOM 882 O O . LYS A 1 139 ? -7.729 -1.721 -45.123 1.00 10.79 139 LYS A O 1
ATOM 888 N N . THR A 1 140 ? -8.589 -1.898 -43.040 1.00 11.92 140 THR A N 1
ATOM 889 C CA . THR A 1 140 ? -9.985 -2.171 -43.441 1.00 12.71 140 THR A CA 1
ATOM 890 C C . THR A 1 140 ? -10.501 -1.043 -44.312 1.00 13.36 140 THR A C 1
ATOM 891 O O . THR A 1 140 ? -11.389 -1.315 -45.132 1.00 14.48 140 THR A O 1
ATOM 895 N N . ASN A 1 141 ? -10.080 0.198 -44.060 1.00 12.61 141 ASN A N 1
ATOM 896 C CA . ASN A 1 141 ? -10.583 1.399 -44.768 1.00 13.30 141 ASN A CA 1
ATOM 897 C C . ASN A 1 141 ? -9.653 1.794 -45.937 1.00 14.34 141 ASN A C 1
ATOM 898 O O . ASN A 1 141 ? -9.917 2.811 -46.604 1.00 13.86 141 ASN A O 1
ATOM 903 N N . ASP A 1 142 ? -8.574 1.047 -46.189 1.00 15.23 142 ASP A N 1
ATOM 904 C CA . ASP A 1 142 ? -7.637 1.303 -47.312 1.00 16.07 142 ASP A CA 1
ATOM 905 C C . ASP A 1 142 ? -7.236 2.789 -47.317 1.00 14.54 142 ASP A C 1
ATOM 906 O O . ASP A 1 142 ? -7.139 3.399 -48.375 1.00 14.41 142 ASP A O 1
ATOM 911 N N . ASN A 1 143 ? -6.996 3.374 -46.162 1.00 13.44 143 ASN A N 1
ATOM 912 C CA . ASN A 1 143 ? -6.549 4.785 -46.034 1.00 13.38 143 ASN A CA 1
ATOM 913 C C . ASN A 1 143 ? -5.717 4.956 -44.755 1.00 12.55 143 ASN A C 1
ATOM 914 O O . ASN A 1 143 ? -5.988 4.283 -43.731 1.00 12.68 143 ASN A O 1
ATOM 919 N N . VAL A 1 144 ? -4.702 5.823 -44.785 1.00 12.85 144 VAL A N 1
ATOM 920 C CA . VAL A 1 144 ? -3.851 6.055 -43.593 1.00 13.06 144 VAL A CA 1
ATOM 921 C C . VAL A 1 144 ? -4.621 6.870 -42.560 1.00 12.05 144 VAL A C 1
ATOM 922 O O . VAL A 1 144 ? -4.220 6.804 -41.393 1.00 11.66 144 VAL A O 1
ATOM 926 N N . ALA A 1 145 ? -5.665 7.590 -42.950 1.00 11.51 145 ALA A N 1
ATOM 927 C CA . ALA A 1 145 ? -6.368 8.533 -42.039 1.00 11.75 145 ALA A CA 1
ATOM 928 C C . ALA A 1 145 ? -7.814 8.087 -41.703 1.00 12.64 145 ALA A C 1
ATOM 929 O O . ALA A 1 145 ? -8.339 7.156 -42.332 1.00 12.27 145 ALA A O 1
ATOM 931 N N . ASN A 1 146 ? -8.473 8.788 -40.773 1.00 11.92 146 ASN A N 1
ATOM 932 C CA . ASN A 1 146 ? -9.901 8.559 -40.411 1.00 12.90 146 ASN A CA 1
ATOM 933 C C . ASN A 1 146 ? -10.106 7.115 -39.936 1.00 12.54 146 ASN A C 1
ATOM 934 O O . ASN A 1 146 ? -11.177 6.524 -40.208 1.00 13.34 146 ASN A O 1
ATOM 939 N N . GLY A 1 147 ? -9.179 6.597 -39.135 1.00 10.86 147 GLY A N 1
ATOM 940 C CA . GLY A 1 147 ? -9.331 5.308 -38.427 1.00 12.08 147 GLY A CA 1
ATOM 941 C C . GLY A 1 147 ? -9.037 4.128 -39.329 1.00 12.03 147 GLY A C 1
ATOM 942 O O . GLY A 1 147 ? -8.020 4.161 -40.043 1.00 13.17 147 GLY A O 1
ATOM 943 N N . GLY A 1 148 ? -9.870 3.100 -39.266 1.00 11.98 148 GLY A N 1
ATOM 944 C CA . GLY A 1 148 ? -9.616 1.821 -39.943 1.00 11.64 148 GLY A CA 1
ATOM 945 C C . GLY A 1 148 ? -8.860 0.904 -39.024 1.00 11.91 148 GLY A C 1
ATOM 946 O O . GLY A 1 148 ? -8.266 1.399 -38.028 1.00 11.02 148 GLY A O 1
ATOM 947 N N . TYR A 1 149 ? -8.901 -0.405 -39.310 1.00 10.74 149 TYR A N 1
ATOM 948 C CA . TYR A 1 149 ? -8.311 -1.424 -38.416 1.00 12.09 149 TYR A CA 1
ATOM 949 C C . TYR A 1 149 ? -7.258 -2.183 -39.209 1.00 11.64 149 TYR A C 1
ATOM 950 O O . TYR A 1 149 ? -7.405 -2.325 -40.416 1.00 12.16 149 TYR A O 1
ATOM 959 N N . LEU A 1 150 ? -6.265 -2.729 -38.529 1.00 11.78 150 LEU A N 1
ATOM 960 C CA . LEU A 1 150 ? -5.295 -3.643 -39.177 1.00 10.71 150 LEU A CA 1
ATOM 961 C C . LEU A 1 150 ? -6.014 -4.910 -39.660 1.00 11.84 150 LEU A C 1
ATOM 962 O O . LEU A 1 150 ? -6.610 -5.611 -38.850 1.00 12.03 150 LEU A O 1
ATOM 967 N N . CYS A 1 151 ? -5.935 -5.180 -40.960 1.00 12.55 151 CYS A N 1
ATOM 968 C CA . CYS A 1 151 ? -6.538 -6.352 -41.626 1.00 13.80 151 CYS A CA 1
ATOM 969 C C . CYS A 1 151 ? -6.045 -7.626 -40.950 1.00 13.59 151 CYS A C 1
ATOM 970 O O . CYS A 1 151 ? -4.801 -7.836 -40.886 1.00 13.33 151 CYS A O 1
ATOM 973 N N . GLY A 1 152 ? -6.960 -8.495 -40.519 1.00 13.56 152 GLY A N 1
ATOM 974 C CA . GLY A 1 152 ? -6.545 -9.788 -39.935 1.00 14.44 152 GLY A CA 1
ATOM 975 C C . GLY A 1 152 ? -6.597 -9.831 -38.423 1.00 14.28 152 GLY A C 1
ATOM 976 O O . GLY A 1 152 ? -6.526 -10.918 -37.861 1.00 14.76 152 GLY A O 1
ATOM 977 N N . THR A 1 153 ? -6.744 -8.684 -37.754 1.00 13.48 153 THR A N 1
ATOM 978 C CA . THR A 1 153 ? -7.017 -8.647 -36.319 1.00 14.33 153 THR A CA 1
ATOM 979 C C . THR A 1 153 ? -8.443 -9.167 -36.100 1.00 15.80 153 THR A C 1
ATOM 980 O O . THR A 1 153 ? -9.235 -9.207 -37.063 1.00 15.13 153 THR A O 1
ATOM 984 N N . THR A 1 154 ? -8.760 -9.546 -34.869 1.00 16.23 154 THR A N 1
ATOM 985 C CA . THR A 1 154 ? -10.027 -10.250 -34.559 1.00 17.79 154 THR A CA 1
ATOM 986 C C . THR A 1 154 ? -11.189 -9.411 -35.074 1.00 17.87 154 THR A C 1
ATOM 987 O O . THR A 1 154 ? -11.324 -8.200 -34.674 1.00 17.49 154 THR A O 1
ATOM 991 N N . GLY A 1 155 ? -12.004 -10.036 -35.913 1.00 19.58 155 GLY A N 1
ATOM 992 C CA . GLY A 1 155 ? -13.237 -9.401 -36.392 1.00 20.24 155 GLY A CA 1
ATOM 993 C C . GLY A 1 155 ? -12.970 -8.309 -37.402 1.00 19.80 155 GLY A C 1
ATOM 994 O O . GLY A 1 155 ? -13.906 -7.537 -37.679 1.00 22.16 155 GLY A O 1
ATOM 995 N N . GLU A 1 156 ? -11.761 -8.241 -37.980 1.00 17.64 156 GLU A N 1
ATOM 996 C CA . GLU A 1 156 ? -11.434 -7.202 -38.977 1.00 17.79 156 GLU A CA 1
ATOM 997 C C . GLU A 1 156 ? -10.954 -7.931 -40.211 1.00 20.01 156 GLU A C 1
ATOM 998 O O . GLU A 1 156 ? -9.768 -8.000 -40.413 1.00 22.47 156 GLU A O 1
ATOM 1004 N N . THR A 1 157 ? -11.874 -8.513 -40.974 1.00 23.20 157 THR A N 1
ATOM 1005 C CA . THR A 1 157 ? -11.537 -9.241 -42.220 1.00 26.43 157 THR A CA 1
ATOM 1006 C C . THR A 1 157 ? -11.495 -8.267 -43.386 1.00 24.14 157 THR A C 1
ATOM 1007 O O . THR A 1 157 ? -12.425 -7.472 -43.516 1.00 29.31 157 THR A O 1
ATOM 1011 N N . CYS A 1 158 ? -10.468 -8.365 -44.230 1.00 20.53 158 CYS A N 1
ATOM 1012 C CA . CYS A 1 158 ? -10.276 -7.521 -45.442 1.00 21.16 158 CYS A CA 1
ATOM 1013 C C . CYS A 1 158 ? -10.349 -8.448 -46.644 1.00 21.04 158 CYS A C 1
ATOM 1014 O O . CYS A 1 158 ? -9.892 -9.591 -46.491 1.00 22.90 158 CYS A O 1
ATOM 1017 N N . SER A 1 159 ? -10.913 -7.998 -47.764 1.00 20.94 159 SER A N 1
ATOM 1018 C CA . SER A 1 159 ? -10.931 -8.810 -49.002 1.00 20.48 159 SER A CA 1
ATOM 1019 C C . SER A 1 159 ? -9.490 -9.146 -49.430 1.00 19.69 159 SER A C 1
ATOM 1020 O O . SER A 1 159 ? -9.288 -10.266 -49.888 1.00 18.09 159 SER A O 1
ATOM 1023 N N . SER A 1 160 ? -8.509 -8.265 -49.237 1.00 17.98 160 SER A N 1
ATOM 1024 C CA . SER A 1 160 ? -7.097 -8.486 -49.658 1.00 18.17 160 SER A CA 1
ATOM 1025 C C . SER A 1 160 ? -6.350 -9.425 -48.705 1.00 16.21 160 SER A C 1
ATOM 1026 O O . SER A 1 160 ? -5.260 -9.857 -49.087 1.00 18.49 160 SER A O 1
ATOM 1029 N N . GLY A 1 161 ? -6.923 -9.779 -47.559 1.00 16.00 161 GLY A N 1
ATOM 1030 C CA . GLY A 1 161 ? -6.373 -10.841 -46.690 1.00 16.61 161 GLY A CA 1
ATOM 1031 C C . GLY A 1 161 ? -5.818 -10.293 -45.380 1.00 16.31 161 GLY A C 1
ATOM 1032 O O . GLY A 1 161 ? -6.187 -9.168 -44.959 1.00 16.52 161 GLY A O 1
ATOM 1033 N N . ASP A 1 162 ? -4.919 -11.055 -44.773 1.00 15.11 162 ASP A N 1
ATOM 1034 C CA . ASP A 1 162 ? -4.456 -10.872 -43.379 1.00 14.34 162 ASP A CA 1
ATOM 1035 C C . ASP A 1 162 ? -3.073 -10.227 -43.428 1.00 12.90 162 ASP A C 1
ATOM 1036 O O . ASP A 1 162 ? -2.143 -10.875 -43.907 1.00 12.72 162 ASP A O 1
ATOM 1041 N N . TRP A 1 163 ? -2.980 -8.941 -43.050 1.00 11.55 163 TRP A N 1
ATOM 1042 C CA . TRP A 1 163 ? -1.733 -8.156 -43.194 1.00 12.00 163 TRP A CA 1
ATOM 1043 C C . TRP A 1 163 ? -0.950 -8.083 -41.883 1.00 12.00 163 TRP A C 1
ATOM 1044 O O . TRP A 1 163 ? -0.029 -7.255 -41.819 1.00 10.64 163 TRP A O 1
ATOM 1055 N N . ARG A 1 164 ? -1.294 -8.883 -40.869 1.00 12.01 164 ARG A N 1
ATOM 1056 C CA . ARG A 1 164 ? -0.580 -8.866 -39.574 1.00 12.68 164 ARG A CA 1
ATOM 1057 C C . ARG A 1 164 ? 0.902 -9.134 -39.803 1.00 12.20 164 ARG A C 1
ATOM 1058 O O . ARG A 1 164 ? 1.745 -8.365 -39.293 1.00 11.60 164 ARG A O 1
ATOM 1066 N N . GLN A 1 165 ? 1.252 -10.207 -40.506 1.00 12.84 165 GLN A N 1
ATOM 1067 C CA . GLN A 1 165 ? 2.689 -10.536 -40.665 1.00 12.54 165 GLN A CA 1
ATOM 1068 C C . GLN A 1 165 ? 3.367 -9.424 -41.473 1.00 12.93 165 GLN A C 1
ATOM 1069 O O . GLN A 1 165 ? 4.520 -9.026 -41.146 1.00 12.61 165 GLN A O 1
ATOM 1075 N N . ALA A 1 166 ? 2.701 -8.905 -42.505 1.00 12.01 166 ALA A N 1
ATOM 1076 C CA . ALA A 1 166 ? 3.248 -7.799 -43.334 1.00 11.94 166 ALA A CA 1
ATOM 1077 C C . ALA A 1 166 ? 3.528 -6.573 -42.460 1.00 11.60 166 ALA A C 1
ATOM 1078 O O . ALA A 1 166 ? 4.571 -5.934 -42.630 1.00 10.55 166 ALA A O 1
ATOM 1080 N N . TYR A 1 167 ? 2.650 -6.273 -41.501 1.00 10.95 167 TYR A N 1
ATOM 1081 C CA . TYR A 1 167 ? 2.821 -5.056 -40.674 1.00 10.90 167 TYR A CA 1
ATOM 1082 C C . TYR A 1 167 ? 3.958 -5.269 -39.668 1.00 11.42 167 TYR A C 1
ATOM 1083 O O . TYR A 1 167 ? 4.767 -4.360 -39.476 1.00 11.07 167 TYR A O 1
ATOM 1092 N N . ALA A 1 168 ? 4.068 -6.458 -39.084 1.00 11.72 168 ALA A N 1
ATOM 1093 C CA . ALA A 1 168 ? 5.203 -6.794 -38.189 1.00 11.89 168 ALA A CA 1
ATOM 1094 C C . ALA A 1 168 ? 6.498 -6.703 -38.994 1.00 11.75 168 ALA A C 1
ATOM 1095 O O . ALA A 1 168 ? 7.494 -6.185 -38.461 1.00 12.45 168 ALA A O 1
ATOM 1097 N N . ASN A 1 169 ? 6.508 -7.185 -40.237 1.00 11.68 169 ASN A N 1
ATOM 1098 C CA . ASN A 1 169 ? 7.736 -7.170 -41.066 1.00 11.97 169 ASN A CA 1
ATOM 1099 C C . ASN A 1 169 ? 8.146 -5.717 -41.372 1.00 11.67 169 ASN A C 1
ATOM 1100 O O . ASN A 1 169 ? 9.354 -5.370 -41.317 1.00 11.97 169 ASN A O 1
ATOM 1105 N N . TYR A 1 170 ? 7.154 -4.876 -41.653 1.00 11.23 170 TYR A N 1
ATOM 1106 C CA . TYR A 1 170 ? 7.326 -3.426 -41.912 1.00 11.70 170 TYR A CA 1
ATOM 1107 C C . TYR A 1 170 ? 7.914 -2.717 -40.686 1.00 10.83 170 TYR A C 1
ATOM 1108 O O . TYR A 1 170 ? 8.872 -1.972 -40.851 1.00 10.35 170 TYR A O 1
ATOM 1117 N N . LEU A 1 171 ? 7.404 -2.976 -39.485 1.00 10.54 171 LEU A N 1
ATOM 1118 C CA . LEU A 1 171 ? 7.873 -2.314 -38.261 1.00 10.98 171 LEU A CA 1
ATOM 1119 C C . LEU A 1 171 ? 9.308 -2.757 -37.968 1.00 10.87 171 LEU A C 1
ATOM 1120 O O . LEU A 1 171 ? 10.128 -1.903 -37.642 1.00 11.74 171 LEU A O 1
ATOM 1125 N N . VAL A 1 172 ? 9.604 -4.042 -38.169 1.00 12.05 172 VAL A N 1
ATOM 1126 C CA . VAL A 1 172 ? 10.983 -4.579 -38.003 1.00 12.10 172 VAL A CA 1
ATOM 1127 C C . VAL A 1 172 ? 11.920 -3.925 -39.038 1.00 13.03 172 VAL A C 1
ATOM 1128 O O . VAL A 1 172 ? 13.107 -3.647 -38.691 1.00 12.25 172 VAL A O 1
ATOM 1132 N N . GLN A 1 173 ? 11.505 -3.732 -40.293 1.00 12.49 173 GLN A N 1
ATOM 1133 C CA . GLN A 1 173 ? 12.393 -3.106 -41.306 1.00 12.96 173 GLN A CA 1
ATOM 1134 C C . GLN A 1 173 ? 12.713 -1.667 -40.874 1.00 12.34 173 GLN A C 1
ATOM 1135 O O . GLN A 1 173 ? 13.869 -1.189 -41.061 1.00 12.20 173 GLN A O 1
ATOM 1141 N N . TYR A 1 174 ? 11.735 -0.957 -40.334 1.00 11.58 174 TYR A N 1
ATOM 1142 C CA . TYR A 1 174 ? 11.973 0.422 -39.847 1.00 11.47 174 TYR A CA 1
ATOM 1143 C C . TYR A 1 174 ? 13.024 0.404 -38.734 1.00 11.87 174 TYR A C 1
ATOM 1144 O O . TYR A 1 174 ? 13.955 1.196 -38.761 1.00 11.60 174 TYR A O 1
ATOM 1153 N N . ILE A 1 175 ? 12.878 -0.487 -37.776 1.00 11.68 175 ILE A N 1
ATOM 1154 C CA . ILE A 1 175 ? 13.860 -0.685 -36.677 1.00 12.28 175 ILE A CA 1
ATOM 1155 C C . ILE A 1 175 ? 15.241 -0.995 -37.272 1.00 13.00 175 ILE A C 1
ATOM 1156 O O . ILE A 1 175 ? 16.243 -0.388 -36.824 1.00 12.94 175 ILE A O 1
ATOM 1161 N N . LYS A 1 176 ? 15.327 -1.913 -38.230 1.00 12.96 176 LYS A N 1
ATOM 1162 C CA . LYS A 1 176 ? 16.629 -2.227 -38.885 1.00 14.03 176 LYS A CA 1
ATOM 1163 C C . LYS A 1 176 ? 17.193 -1.013 -39.618 1.00 13.63 176 LYS A C 1
ATOM 1164 O O . LYS A 1 176 ? 18.465 -0.846 -39.655 1.00 13.40 176 LYS A O 1
ATOM 1170 N N . ASP A 1 177 ? 16.335 -0.206 -40.255 1.00 11.87 177 ASP A N 1
ATOM 1171 C CA . ASP A 1 177 ? 16.776 1.036 -40.916 1.00 12.59 177 ASP A CA 1
ATOM 1172 C C . ASP A 1 177 ? 17.518 1.944 -39.930 1.00 13.37 177 ASP A C 1
ATOM 1173 O O . ASP A 1 177 ? 18.659 2.466 -40.245 1.00 12.17 177 ASP A O 1
ATOM 1178 N N . TYR A 1 178 ? 16.944 2.140 -38.745 1.00 11.70 178 TYR A N 1
ATOM 1179 C CA . TYR A 1 178 ? 17.580 2.926 -37.671 1.00 11.99 178 TYR A CA 1
ATOM 1180 C C . TYR A 1 178 ? 18.874 2.221 -37.215 1.00 12.71 178 TYR A C 1
ATOM 1181 O O . TYR A 1 178 ? 19.885 2.940 -37.021 1.00 14.00 178 TYR A O 1
ATOM 1190 N N . ALA A 1 179 ? 18.862 0.902 -37.103 1.00 11.57 179 ALA A N 1
ATOM 1191 C CA . ALA A 1 179 ? 20.057 0.147 -36.633 1.00 14.07 179 ALA A CA 1
ATOM 1192 C C . ALA A 1 179 ? 21.207 0.339 -37.628 1.00 15.34 179 ALA A C 1
ATOM 1193 O O . ALA A 1 179 ? 22.386 0.389 -37.192 1.00 16.57 179 ALA A O 1
ATOM 1195 N N . ASN A 1 180 ? 20.862 0.463 -38.913 1.00 15.98 180 ASN A N 1
ATOM 1196 C CA . ASN A 1 180 ? 21.835 0.662 -40.020 1.00 18.99 180 ASN A CA 1
ATOM 1197 C C . ASN A 1 180 ? 22.458 2.046 -39.923 1.00 21.39 180 ASN A C 1
ATOM 1198 O O . ASN A 1 180 ? 23.624 2.137 -40.269 1.00 25.92 180 ASN A O 1
ATOM 1203 N N . GLU A 1 181 ? 21.764 3.036 -39.333 1.00 18.89 181 GLU A N 1
ATOM 1204 C CA . GLU A 1 181 ? 22.301 4.392 -39.031 1.00 19.03 181 GLU A CA 1
ATOM 1205 C C . GLU A 1 181 ? 23.010 4.405 -37.653 1.00 17.97 181 GLU A C 1
ATOM 1206 O O . GLU A 1 181 ? 23.362 5.499 -37.194 1.00 20.23 181 GLU A O 1
ATOM 1212 N N . GLY A 1 182 ? 23.148 3.267 -36.976 1.00 17.14 182 GLY A N 1
ATOM 1213 C CA . GLY A 1 182 ? 23.777 3.144 -35.637 1.00 16.25 182 GLY A CA 1
ATOM 1214 C C . GLY A 1 182 ? 22.845 3.481 -34.468 1.00 17.19 182 GLY A C 1
ATOM 1215 O O . GLY A 1 182 ? 23.335 3.610 -33.311 1.00 16.83 182 GLY A O 1
ATOM 1216 N N . ILE A 1 183 ? 21.539 3.603 -34.715 1.00 14.78 183 ILE A N 1
ATOM 1217 C CA . ILE A 1 183 ? 20.574 4.019 -33.642 1.00 14.35 183 ILE A CA 1
ATOM 1218 C C . ILE A 1 183 ? 19.781 2.781 -33.248 1.00 14.50 183 ILE A C 1
ATOM 1219 O O . ILE A 1 183 ? 19.171 2.149 -34.135 1.00 13.92 183 ILE A O 1
ATOM 1224 N N . THR A 1 184 ? 19.796 2.440 -31.974 1.00 15.08 184 THR A N 1
ATOM 1225 C CA . THR A 1 184 ? 19.050 1.305 -31.401 1.00 15.98 184 THR A CA 1
ATOM 1226 C C . THR A 1 184 ? 17.733 1.875 -30.893 1.00 16.17 184 THR A C 1
ATOM 1227 O O . THR A 1 184 ? 17.761 2.764 -29.999 1.00 19.56 184 THR A O 1
ATOM 1231 N N . ILE A 1 185 ? 16.621 1.440 -31.467 1.00 14.44 185 ILE A N 1
ATOM 1232 C CA . ILE A 1 185 ? 15.297 1.798 -30.906 1.00 13.14 185 ILE A CA 1
ATOM 1233 C C . ILE A 1 185 ? 15.026 0.889 -29.707 1.00 13.49 185 ILE A C 1
ATOM 1234 O O . ILE A 1 185 ? 15.121 -0.372 -29.855 1.00 13.71 185 ILE A O 1
ATOM 1239 N N . ASP A 1 186 ? 14.655 1.478 -28.561 1.00 12.01 186 ASP A N 1
ATOM 1240 C CA . ASP A 1 186 ? 14.421 0.696 -27.310 1.00 12.85 186 ASP A CA 1
ATOM 1241 C C . ASP A 1 186 ? 13.023 0.070 -27.329 1.00 12.18 186 ASP A C 1
ATOM 1242 O O . ASP A 1 186 ? 12.861 -1.084 -26.851 1.00 11.88 186 ASP A O 1
ATOM 1247 N N . PHE A 1 187 ? 12.032 0.831 -27.797 1.00 11.01 187 PHE A N 1
ATOM 1248 C CA . PHE A 1 187 ? 10.629 0.394 -27.751 1.00 10.22 187 PHE A CA 1
ATOM 1249 C C . PHE A 1 187 ? 9.965 0.743 -29.088 1.00 9.55 187 PHE A C 1
ATOM 1250 O O . PHE A 1 187 ? 10.284 1.792 -29.683 1.00 10.66 187 PHE A O 1
ATOM 1258 N N . VAL A 1 188 ? 9.033 -0.121 -29.477 1.00 9.20 188 VAL A N 1
ATOM 1259 C CA . VAL A 1 188 ? 8.214 0.075 -30.693 1.00 9.42 188 VAL A CA 1
ATOM 1260 C C . VAL A 1 188 ? 6.755 -0.018 -30.297 1.00 10.19 188 VAL A C 1
ATOM 1261 O O . VAL A 1 188 ? 6.361 -0.901 -29.566 1.00 10.47 188 VAL A O 1
ATOM 1265 N N . GLY A 1 189 ? 5.965 0.904 -30.838 1.00 10.61 189 GLY A N 1
ATOM 1266 C CA . GLY A 1 189 ? 4.507 0.900 -30.704 1.00 11.08 189 GLY A CA 1
ATOM 1267 C C . GLY A 1 189 ? 3.908 0.845 -32.099 1.00 10.14 189 GLY A C 1
ATOM 1268 O O . GLY A 1 189 ? 4.517 1.376 -33.069 1.00 11.18 189 GLY A O 1
ATOM 1269 N N . TRP A 1 190 ? 2.792 0.141 -32.238 1.00 11.50 190 TRP A N 1
ATOM 1270 C CA . TRP A 1 190 ? 2.140 -0.132 -33.545 1.00 11.50 190 TRP A CA 1
ATOM 1271 C C . TRP A 1 190 ? 0.821 0.642 -33.675 1.00 11.26 190 TRP A C 1
ATOM 1272 O O . TRP A 1 190 ? 0.191 0.561 -34.745 1.00 11.57 190 TRP A O 1
ATOM 1283 N N . LEU A 1 191 ? 0.500 1.426 -32.648 1.00 10.77 191 LEU A N 1
ATOM 1284 C CA . LEU A 1 191 ? -0.753 2.215 -32.573 1.00 10.59 191 LEU A CA 1
ATOM 1285 C C . LEU A 1 191 ? -0.475 3.591 -31.954 1.00 11.15 191 LEU A C 1
ATOM 1286 O O . LEU A 1 191 ? 0.442 3.709 -31.113 1.00 10.10 191 LEU A O 1
ATOM 1291 N N . ASN A 1 192 ? -1.324 4.545 -32.297 1.00 9.95 192 ASN A N 1
ATOM 1292 C CA . ASN A 1 192 ? -1.388 5.848 -31.628 1.00 10.88 192 ASN A CA 1
ATOM 1293 C C . ASN A 1 192 ? -2.868 6.177 -31.442 1.00 10.96 192 ASN A C 1
ATOM 1294 O O . ASN A 1 192 ? -3.601 6.170 -32.434 1.00 12.62 192 ASN A O 1
ATOM 1299 N N . GLU A 1 193 ? -3.245 6.545 -30.230 1.00 10.32 193 GLU A N 1
ATOM 1300 C CA . GLU A 1 193 ? -4.658 6.901 -29.916 1.00 11.13 193 GLU A CA 1
ATOM 1301 C C . GLU A 1 193 ? -5.681 6.066 -30.698 1.00 10.93 193 GLU A C 1
ATOM 1302 O O . GLU A 1 193 ? -6.538 6.571 -31.419 1.00 10.23 193 GLU A O 1
ATOM 1308 N N . PRO A 1 194 ? -5.654 4.721 -30.561 1.00 10.58 194 PRO A N 1
ATOM 1309 C CA . PRO A 1 194 ? -6.525 3.852 -31.352 1.00 10.54 194 PRO A CA 1
ATOM 1310 C C . PRO A 1 194 ? -7.979 3.842 -30.876 1.00 11.59 194 PRO A C 1
ATOM 1311 O O . PRO A 1 194 ? -8.764 3.088 -31.411 1.00 12.12 194 PRO A O 1
ATOM 1315 N N . ASP A 1 195 ? -8.278 4.731 -29.935 1.00 11.05 195 ASP A N 1
ATOM 1316 C CA . ASP A 1 195 ? -9.658 5.069 -29.516 1.00 11.43 195 ASP A CA 1
ATOM 1317 C C . ASP A 1 195 ? -10.118 6.356 -30.237 1.00 11.90 195 ASP A C 1
ATOM 1318 O O . ASP A 1 195 ? -11.175 6.935 -29.827 1.00 14.57 195 ASP A O 1
ATOM 1323 N N . TYR A 1 196 ? -9.351 6.854 -31.206 1.00 11.90 196 TYR A N 1
ATOM 1324 C CA . TYR A 1 196 ? -9.576 8.191 -31.813 1.00 11.96 196 TYR A CA 1
ATOM 1325 C C . TYR A 1 196 ? -9.353 8.076 -33.312 1.00 11.59 196 TYR A C 1
ATOM 1326 O O . TYR A 1 196 ? -8.322 7.513 -33.724 1.00 12.30 196 TYR A O 1
ATOM 1335 N N . SER A 1 197 ? -10.208 8.697 -34.131 1.00 11.81 197 SER A N 1
ATOM 1336 C CA . SER A 1 197 ? -10.185 8.546 -35.622 1.00 12.26 197 SER A CA 1
ATOM 1337 C C . SER A 1 197 ? -10.175 9.915 -36.296 1.00 13.28 197 SER A C 1
ATOM 1338 O O . SER A 1 197 ? -11.088 10.261 -37.071 1.00 15.46 197 SER A O 1
ATOM 1341 N N . PRO A 1 198 ? -9.111 10.711 -36.078 1.00 12.48 198 PRO A N 1
ATOM 1342 C CA . PRO A 1 198 ? -9.044 12.033 -36.688 1.00 13.44 198 PRO A CA 1
ATOM 1343 C C . PRO A 1 198 ? -8.708 11.949 -38.196 1.00 14.53 198 PRO A C 1
ATOM 1344 O O . PRO A 1 198 ? -8.379 10.899 -38.693 1.00 13.33 198 PRO A O 1
ATOM 1348 N N . ASN A 1 199 ? -8.785 13.105 -38.874 1.00 14.98 199 ASN A N 1
ATOM 1349 C CA . ASN A 1 199 ? -8.482 13.278 -40.323 1.00 15.72 199 ASN A CA 1
ATOM 1350 C C . ASN A 1 199 ? -6.964 13.391 -40.521 1.00 15.10 199 ASN A C 1
ATOM 1351 O O . ASN A 1 199 ? -6.477 14.355 -41.159 1.00 15.39 199 ASN A O 1
ATOM 1356 N N . TYR A 1 200 ? -6.209 12.456 -39.965 1.00 13.85 200 TYR A N 1
ATOM 1357 C CA . TYR A 1 200 ? -4.770 12.291 -40.274 1.00 12.82 200 TYR A CA 1
ATOM 1358 C C . TYR A 1 200 ? -4.429 10.884 -39.816 1.00 13.31 200 TYR A C 1
ATOM 1359 O O . TYR A 1 200 ? -5.351 10.123 -39.361 1.00 12.38 200 TYR A O 1
ATOM 1368 N N . ASP A 1 201 ? -3.184 10.497 -39.999 1.00 12.57 201 ASP A N 1
ATOM 1369 C CA . ASP A 1 201 ? -2.721 9.126 -39.712 1.00 11.84 201 ASP A CA 1
ATOM 1370 C C . ASP A 1 201 ? -3.333 8.599 -38.398 1.00 11.44 201 ASP A C 1
ATOM 1371 O O . ASP A 1 201 ? -3.137 9.220 -37.312 1.00 10.04 201 ASP A O 1
ATOM 1376 N N . SER A 1 202 ? -4.046 7.468 -38.480 1.00 10.07 202 SER A N 1
ATOM 1377 C CA . SER A 1 202 ? -4.766 6.899 -37.325 1.00 9.73 202 SER A CA 1
ATOM 1378 C C . SER A 1 202 ? -5.097 5.453 -37.625 1.00 10.27 202 SER A C 1
ATOM 1379 O O . SER A 1 202 ? -5.068 5.052 -38.806 1.00 10.64 202 SER A O 1
ATOM 1382 N N . MET A 1 203 ? -5.343 4.710 -36.571 1.00 10.80 203 MET A N 1
ATOM 1383 C CA . MET A 1 203 ? -5.666 3.263 -36.709 1.00 9.87 203 MET A CA 1
ATOM 1384 C C . MET A 1 203 ? -6.227 2.808 -35.382 1.00 11.52 203 MET A C 1
ATOM 1385 O O . MET A 1 203 ? -5.736 3.244 -34.332 1.00 10.09 203 MET A O 1
ATOM 1390 N N . LEU A 1 204 ? -7.296 2.015 -35.454 1.00 10.75 204 LEU A N 1
ATOM 1391 C CA . LEU A 1 204 ? -8.137 1.728 -34.278 1.00 11.14 204 LEU A CA 1
ATOM 1392 C C . LEU A 1 204 ? -7.943 0.313 -33.726 1.00 10.69 204 LEU A C 1
ATOM 1393 O O . LEU A 1 204 ? -7.532 -0.612 -34.424 1.00 12.86 204 LEU A O 1
ATOM 1398 N N . ILE A 1 205 ? -8.415 0.162 -32.498 1.00 11.60 205 ILE A N 1
ATOM 1399 C CA . ILE A 1 205 ? -8.712 -1.152 -31.863 1.00 12.30 205 ILE A CA 1
ATOM 1400 C C . ILE A 1 205 ? -10.069 -1.026 -31.155 1.00 12.30 205 ILE A C 1
ATOM 1401 O O . ILE A 1 205 ? -10.391 0.062 -30.669 1.00 12.49 205 ILE A O 1
ATOM 1406 N N . THR A 1 206 ? -10.819 -2.115 -31.068 1.00 13.29 206 THR A N 1
ATOM 1407 C CA . THR A 1 206 ? -12.108 -2.154 -30.324 1.00 14.18 206 THR A CA 1
ATOM 1408 C C . THR A 1 206 ? -11.828 -2.447 -28.849 1.00 14.51 206 THR A C 1
ATOM 1409 O O . THR A 1 206 ? -12.635 -2.047 -27.943 1.00 15.89 206 THR A O 1
ATOM 1413 N N . SER A 1 207 ? -10.709 -3.075 -28.557 1.00 14.24 207 SER A N 1
ATOM 1414 C CA . SER A 1 207 ? -10.329 -3.470 -27.189 1.00 12.74 207 SER A CA 1
ATOM 1415 C C . SER A 1 207 ? -8.858 -3.899 -27.131 1.00 13.44 207 SER A C 1
ATOM 1416 O O . SER A 1 207 ? -8.272 -4.221 -28.152 1.00 14.54 207 SER A O 1
ATOM 1419 N N . GLY A 1 208 ? -8.381 -4.118 -25.918 1.00 13.65 208 GLY A N 1
ATOM 1420 C CA . GLY A 1 208 ? -7.092 -4.776 -25.664 1.00 14.71 208 GLY A CA 1
ATOM 1421 C C . GLY A 1 208 ? -7.137 -6.219 -26.096 1.00 13.54 208 GLY A C 1
ATOM 1422 O O . GLY A 1 208 ? -6.104 -6.763 -26.525 1.00 15.38 208 GLY A O 1
ATOM 1423 N N . THR A 1 209 ? -8.301 -6.849 -25.990 1.00 14.63 209 THR A N 1
ATOM 1424 C CA . THR A 1 209 ? -8.482 -8.221 -26.511 1.00 14.93 209 THR A CA 1
ATOM 1425 C C . THR A 1 209 ? -8.184 -8.270 -28.005 1.00 14.63 209 THR A C 1
ATOM 1426 O O . THR A 1 209 ? -7.503 -9.196 -28.451 1.00 14.83 209 THR A O 1
ATOM 1430 N N . GLN A 1 210 ? -8.694 -7.313 -28.783 1.00 14.47 210 GLN A N 1
ATOM 1431 C CA . GLN A 1 210 ? -8.356 -7.247 -30.221 1.00 15.26 210 GLN A CA 1
ATOM 1432 C C . GLN A 1 210 ? -6.862 -6.939 -30.422 1.00 15.07 210 GLN A C 1
ATOM 1433 O O . GLN A 1 210 ? -6.213 -7.525 -31.303 1.00 15.11 210 GLN A O 1
ATOM 1439 N N . ALA A 1 211 ? -6.299 -6.020 -29.653 1.00 16.16 211 ALA A N 1
ATOM 1440 C CA . ALA A 1 211 ? -4.861 -5.712 -29.754 1.00 14.96 211 ALA A CA 1
ATOM 1441 C C . ALA A 1 211 ? -4.054 -7.014 -29.585 1.00 15.54 211 ALA A C 1
ATOM 1442 O O . ALA A 1 211 ? -2.968 -7.170 -30.221 1.00 13.66 211 ALA A O 1
ATOM 1444 N N . ALA A 1 212 ? -4.531 -7.922 -28.729 1.00 15.01 212 ALA A N 1
ATOM 1445 C CA . ALA A 1 212 ? -3.797 -9.155 -28.377 1.00 14.50 212 ALA A CA 1
ATOM 1446 C C . ALA A 1 212 ? -3.750 -10.092 -29.578 1.00 16.10 212 ALA A C 1
ATOM 1447 O O . ALA A 1 212 ? -2.940 -11.034 -29.538 1.00 15.76 212 ALA A O 1
ATOM 1449 N N . SER A 1 213 ? -4.555 -9.851 -30.624 1.00 14.58 213 SER A N 1
ATOM 1450 C CA . SER A 1 213 ? -4.513 -10.684 -31.842 1.00 14.28 213 SER A CA 1
ATOM 1451 C C . SER A 1 213 ? -3.306 -10.296 -32.715 1.00 14.46 213 SER A C 1
ATOM 1452 O O . SER A 1 213 ? -3.025 -11.020 -33.681 1.00 13.97 213 SER A O 1
ATOM 1455 N N . PHE A 1 214 ? -2.607 -9.187 -32.443 1.00 12.90 214 PHE A N 1
ATOM 1456 C CA . PHE A 1 214 ? -1.428 -8.794 -33.249 1.00 13.38 214 PHE A CA 1
ATOM 1457 C C . PHE A 1 214 ? -0.126 -8.884 -32.442 1.00 13.82 214 PHE A C 1
ATOM 1458 O O . PHE A 1 214 ? 0.900 -9.170 -33.018 1.00 14.57 214 PHE A O 1
ATOM 1466 N N . ILE A 1 215 ? -0.158 -8.593 -31.140 1.00 14.41 215 ILE A N 1
ATOM 1467 C CA . ILE A 1 215 ? 1.065 -8.471 -30.316 1.00 14.07 215 ILE A CA 1
ATOM 1468 C C . ILE A 1 215 ? 1.969 -9.695 -30.433 1.00 13.67 215 ILE A C 1
ATOM 1469 O O . ILE A 1 215 ? 3.163 -9.541 -30.660 1.00 13.80 215 ILE A O 1
ATOM 1474 N N . PRO A 1 216 ? 1.467 -10.938 -30.286 1.00 15.30 216 PRO A N 1
ATOM 1475 C CA . PRO A 1 216 ? 2.339 -12.115 -30.435 1.00 14.98 216 PRO A CA 1
ATOM 1476 C C . PRO A 1 216 ? 3.056 -12.154 -31.780 1.00 14.32 216 PRO A C 1
ATOM 1477 O O . PRO A 1 216 ? 4.217 -12.460 -31.807 1.00 16.06 216 PRO A O 1
ATOM 1481 N N . THR A 1 217 ? 2.392 -11.777 -32.868 1.00 13.55 217 THR A N 1
ATOM 1482 C CA . THR A 1 217 ? 3.004 -11.766 -34.211 1.00 14.10 217 THR A CA 1
ATOM 1483 C C . THR A 1 217 ? 4.157 -10.758 -34.220 1.00 13.23 217 THR A C 1
ATOM 1484 O O . THR A 1 217 ? 5.249 -11.051 -34.690 1.00 13.31 217 THR A O 1
ATOM 1488 N N . LEU A 1 218 ? 3.958 -9.582 -33.655 1.00 13.76 218 LEU A N 1
ATOM 1489 C CA . LEU A 1 218 ? 5.036 -8.569 -33.647 1.00 12.35 218 LEU A CA 1
ATOM 1490 C C . LEU A 1 218 ? 6.197 -9.085 -32.780 1.00 12.67 218 LEU A C 1
ATOM 1491 O O . LEU A 1 218 ? 7.339 -8.991 -33.214 1.00 12.67 218 LEU A O 1
ATOM 1496 N N . TYR A 1 219 ? 5.900 -9.607 -31.596 1.00 12.67 219 TYR A N 1
ATOM 1497 C CA . TYR A 1 219 ? 6.932 -10.108 -30.665 1.00 12.81 219 TYR A CA 1
ATOM 1498 C C . TYR A 1 219 ? 7.781 -11.166 -31.353 1.00 13.51 219 TYR A C 1
ATOM 1499 O O . TYR A 1 219 ? 9.036 -11.107 -31.303 1.00 13.02 219 TYR A O 1
ATOM 1508 N N . ASN A 1 220 ? 7.112 -12.107 -32.036 1.00 14.21 220 ASN A N 1
ATOM 1509 C CA . ASN A 1 220 ? 7.847 -13.222 -32.715 1.00 14.91 220 ASN A CA 1
ATOM 1510 C C . ASN A 1 220 ? 8.715 -12.675 -33.850 1.00 15.70 220 ASN A C 1
ATOM 1511 O O . ASN A 1 220 ? 9.836 -13.182 -34.086 1.00 15.34 220 ASN A O 1
ATOM 1516 N N . THR A 1 221 ? 8.238 -11.654 -34.569 1.00 14.81 221 THR A N 1
ATOM 1517 C CA . THR A 1 221 ? 8.938 -11.113 -35.747 1.00 14.93 221 THR A CA 1
ATOM 1518 C C . THR A 1 221 ? 10.174 -10.338 -35.279 1.00 14.35 221 THR A C 1
ATOM 1519 O O . THR A 1 221 ? 11.220 -10.401 -35.929 1.00 15.24 221 THR A O 1
ATOM 1523 N N . ILE A 1 222 ? 10.054 -9.575 -34.184 1.00 13.66 222 ILE A N 1
ATOM 1524 C CA . ILE A 1 222 ? 11.199 -8.871 -33.577 1.00 12.80 222 ILE A CA 1
ATOM 1525 C C . ILE A 1 222 ? 12.246 -9.918 -33.172 1.00 14.36 222 ILE A C 1
ATOM 1526 O O . ILE A 1 222 ? 13.418 -9.753 -33.513 1.00 14.69 222 ILE A O 1
ATOM 1531 N N . LYS A 1 223 ? 11.821 -10.946 -32.475 1.00 16.30 223 LYS A N 1
ATOM 1532 C CA . LYS A 1 223 ? 12.794 -11.949 -31.941 1.00 18.00 223 LYS A CA 1
ATOM 1533 C C . LYS A 1 223 ? 13.482 -12.651 -33.114 1.00 19.18 223 LYS A C 1
ATOM 1534 O O . LYS A 1 223 ? 14.693 -12.937 -33.063 1.00 16.87 223 LYS A O 1
ATOM 1540 N N . SER A 1 224 ? 12.706 -12.990 -34.134 1.00 19.91 224 SER A N 1
ATOM 1541 C CA . SER A 1 224 ? 13.203 -13.702 -35.340 1.00 20.83 224 SER A CA 1
ATOM 1542 C C . SER A 1 224 ? 14.252 -12.873 -36.099 1.00 22.38 224 SER A C 1
ATOM 1543 O O . SER A 1 224 ? 15.188 -13.458 -36.736 1.00 19.96 224 SER A O 1
ATOM 1546 N N . ALA A 1 225 ? 14.164 -11.551 -36.056 1.00 19.10 225 ALA A N 1
ATOM 1547 C CA . ALA A 1 225 ? 15.113 -10.660 -36.746 1.00 21.36 225 ALA A CA 1
ATOM 1548 C C . ALA A 1 225 ? 16.366 -10.478 -35.889 1.00 19.99 225 ALA A C 1
ATOM 1549 O O . ALA A 1 225 ? 17.260 -9.705 -36.284 1.00 22.46 225 ALA A O 1
ATOM 1551 N N . GLY A 1 226 ? 16.437 -11.151 -34.744 1.00 20.46 226 GLY A N 1
ATOM 1552 C CA . GLY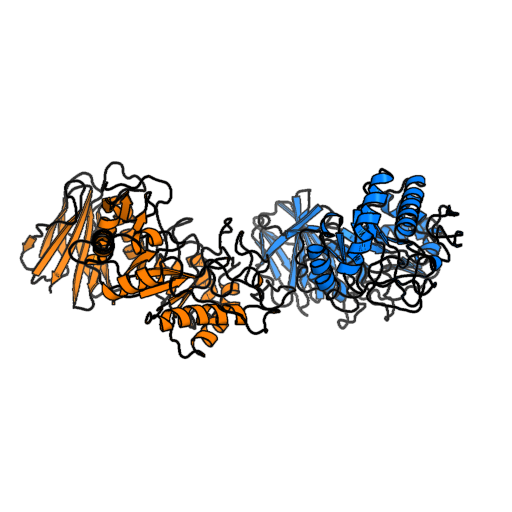 A 1 226 ? 17.568 -11.067 -33.796 1.00 21.04 226 GLY A CA 1
ATOM 1553 C C . GLY A 1 226 ? 17.538 -9.781 -32.999 1.00 22.24 226 GLY A C 1
ATOM 1554 O O . GLY A 1 226 ? 18.552 -9.440 -32.410 1.00 24.29 226 GLY A O 1
ATOM 1555 N N . LEU A 1 227 ? 16.404 -9.082 -32.950 1.00 19.60 227 LEU A N 1
ATOM 1556 C CA . LEU A 1 227 ? 16.295 -7.820 -32.172 1.00 18.99 227 LEU A CA 1
ATOM 1557 C C . LEU A 1 227 ? 15.742 -8.098 -30.771 1.00 19.42 227 LEU A C 1
ATOM 1558 O O . LEU A 1 227 ? 15.161 -9.153 -30.537 1.00 18.43 227 LEU A O 1
ATOM 1563 N N A SER A 1 228 ? 15.921 -7.156 -29.846 0.49 18.71 228 SER A N 1
ATOM 1564 N N B SER A 1 228 ? 15.888 -7.128 -29.870 0.51 18.51 228 SER A N 1
ATOM 1565 C CA A SER A 1 228 ? 15.355 -7.218 -28.476 0.49 19.96 228 SER A CA 1
ATOM 1566 C CA B SER A 1 228 ? 15.391 -7.213 -28.476 0.51 19.72 228 SER A CA 1
ATOM 1567 C C A SER A 1 228 ? 14.640 -5.896 -28.204 0.49 17.37 228 SER A C 1
ATOM 1568 C C B SER A 1 228 ? 14.425 -6.059 -28.213 0.51 17.11 228 SER A C 1
ATOM 1569 O O A SER A 1 228 ? 14.653 -5.412 -27.070 0.49 16.90 228 SER A O 1
ATOM 1570 O O B SER A 1 228 ? 13.949 -5.927 -27.092 0.51 15.16 228 SER A O 1
ATOM 1575 N N . THR A 1 229 ? 14.078 -5.311 -29.257 1.00 16.94 229 THR A N 1
ATOM 1576 C CA . THR A 1 229 ? 13.171 -4.161 -29.132 1.00 14.87 229 THR A CA 1
ATOM 1577 C C . THR A 1 229 ? 11.986 -4.574 -28.274 1.00 14.07 229 THR A C 1
ATOM 1578 O O . THR A 1 229 ? 11.366 -5.560 -28.595 1.00 15.19 229 THR A O 1
ATOM 1582 N N . GLY A 1 230 ? 11.604 -3.750 -27.319 1.00 11.56 230 GLY A N 1
ATOM 1583 C CA . GLY A 1 230 ? 10.432 -3.985 -26.462 1.00 12.36 230 GLY A CA 1
ATOM 1584 C C . GLY A 1 230 ? 9.181 -3.368 -27.077 1.00 12.15 230 GLY A C 1
ATOM 1585 O O . GLY A 1 230 ? 9.302 -2.343 -27.758 1.00 13.58 230 GLY A O 1
ATOM 1586 N N . ILE A 1 231 ? 8.038 -4.002 -26.895 1.00 11.73 231 ILE A N 1
ATOM 1587 C CA . ILE A 1 231 ? 6.755 -3.529 -27.465 1.00 10.84 231 ILE A CA 1
ATOM 1588 C C . ILE A 1 231 ? 6.076 -2.677 -26.397 1.00 11.14 231 ILE A C 1
ATOM 1589 O O . ILE A 1 231 ? 5.969 -3.093 -25.259 1.00 12.50 231 ILE A O 1
ATOM 1594 N N . ALA A 1 232 ? 5.559 -1.527 -26.807 1.00 11.11 232 ALA A N 1
ATOM 1595 C CA . ALA A 1 232 ? 4.777 -0.618 -25.961 1.00 12.02 232 ALA A CA 1
ATOM 1596 C C . ALA A 1 232 ? 3.364 -0.616 -26.527 1.00 14.52 232 ALA A C 1
ATOM 1597 O O . ALA A 1 232 ? 3.210 -0.800 -27.742 1.00 18.67 232 ALA A O 1
ATOM 1599 N N A CYS A 1 233 ? 2.337 -0.488 -25.698 0.65 13.57 233 CYS A N 1
ATOM 1600 N N B CYS A 1 233 ? 2.368 -0.423 -25.664 0.35 14.66 233 CYS A N 1
ATOM 1601 C CA A CYS A 1 233 ? 0.926 -0.443 -26.182 0.65 15.29 233 CYS A CA 1
ATOM 1602 C CA B CYS A 1 233 ? 0.927 -0.514 -26.015 0.35 16.22 233 CYS A CA 1
ATOM 1603 C C A CYS A 1 233 ? 0.136 0.245 -25.071 0.65 13.87 233 CYS A C 1
ATOM 1604 C C B CYS A 1 233 ? 0.130 0.281 -24.993 0.35 14.65 233 CYS A C 1
ATOM 1605 O O A CYS A 1 233 ? 0.491 0.060 -23.916 0.65 12.37 233 CYS A O 1
ATOM 1606 O O B CYS A 1 233 ? 0.470 0.216 -23.816 0.35 14.11 233 CYS A O 1
ATOM 1611 N N . CYS A 1 234 ? -0.913 1.024 -25.410 1.00 13.62 234 CYS A N 1
ATOM 1612 C CA . CYS A 1 234 ? -1.379 1.218 -26.773 1.00 13.38 234 CYS A CA 1
ATOM 1613 C C . CYS A 1 234 ? -1.632 2.693 -27.077 1.00 11.60 234 CYS A C 1
ATOM 1614 O O . CYS A 1 234 ? -2.368 2.995 -28.056 1.00 10.95 234 CYS A O 1
ATOM 1617 N N . ASP A 1 235 ? -1.066 3.607 -26.294 1.00 11.97 235 ASP A N 1
ATOM 1618 C CA . ASP A 1 235 ? -1.105 5.077 -26.546 1.00 11.22 235 ASP A CA 1
ATOM 1619 C C . ASP A 1 235 ? -2.547 5.577 -26.699 1.00 11.18 235 ASP A C 1
ATOM 1620 O O . ASP A 1 235 ? -2.815 6.411 -27.561 1.00 10.18 235 ASP A O 1
ATOM 1625 N N . PRO A 1 236 ? -3.521 5.164 -25.841 1.00 11.19 236 PRO A N 1
ATOM 1626 C CA . PRO A 1 236 ? -4.851 5.762 -25.888 1.00 10.65 236 PRO A CA 1
ATOM 1627 C C . PRO A 1 236 ? -4.842 7.287 -25.688 1.00 10.94 236 PRO A C 1
ATOM 1628 O O . PRO A 1 236 ? -4.002 7.817 -25.017 1.00 10.52 236 PRO A O 1
ATOM 1632 N N A PHE A 1 237 ? -5.872 7.924 -26.269 0.52 11.38 237 PHE A N 1
ATOM 1633 N N B PHE A 1 237 ? -5.849 7.971 -26.227 0.48 11.16 237 PHE A N 1
ATOM 1634 C CA A PHE A 1 237 ? -6.193 9.370 -26.218 0.52 12.60 237 PHE A CA 1
ATOM 1635 C CA B PHE A 1 237 ? -5.924 9.442 -26.137 0.48 12.23 237 PHE A CA 1
ATOM 1636 C C A PHE A 1 237 ? -6.307 9.774 -24.736 0.52 13.21 237 PHE A C 1
ATOM 1637 C C B PHE A 1 237 ? -6.327 9.813 -24.703 0.48 12.97 237 PHE A C 1
ATOM 1638 O O A PHE A 1 237 ? -5.976 10.929 -24.418 0.52 13.06 237 PHE A O 1
ATOM 1639 O O B PHE A 1 237 ? -6.244 11.004 -24.391 0.48 13.10 237 PHE A O 1
ATOM 1654 N N . GLY A 1 238 ? -6.687 8.833 -23.867 1.00 12.96 238 GLY A N 1
ATOM 1655 C CA . GLY A 1 238 ? -6.972 9.053 -22.435 1.00 13.48 238 GLY A CA 1
ATOM 1656 C C . GLY A 1 238 ? -6.680 7.861 -21.539 1.00 14.12 238 GLY A C 1
ATOM 1657 O O . GLY A 1 238 ? -6.737 6.664 -21.993 1.00 13.19 238 GLY A O 1
ATOM 1658 N N . TRP A 1 239 ? -6.437 8.181 -20.274 1.00 13.76 239 TRP A N 1
ATOM 1659 C CA . TRP A 1 239 ? -6.066 7.192 -19.238 1.00 13.12 239 TRP A CA 1
ATOM 1660 C C . TRP A 1 239 ? -7.141 6.138 -19.017 1.00 14.06 239 TRP A C 1
ATOM 1661 O O . TRP A 1 239 ? -6.801 4.997 -18.743 1.00 12.49 239 TRP A O 1
ATOM 1672 N N A SER A 1 240 ? -8.421 6.493 -19.132 0.31 13.62 240 SER A N 1
ATOM 1673 N N B SER A 1 240 ? -8.424 6.490 -19.122 0.42 13.57 240 SER A N 1
ATOM 1674 N N C SER A 1 240 ? -8.419 6.516 -19.123 0.27 13.38 240 SER A N 1
ATOM 1675 C CA A SER A 1 240 ? -9.519 5.533 -18.857 0.31 13.42 240 SER A CA 1
ATOM 1676 C CA B SER A 1 240 ? -9.508 5.526 -18.816 0.42 13.26 240 SER A CA 1
ATOM 1677 C CA C SER A 1 240 ? -9.545 5.581 -18.881 0.27 13.08 240 SER A CA 1
ATOM 1678 C C A SER A 1 240 ? -9.374 4.303 -19.753 0.31 13.31 240 SER A C 1
ATOM 1679 C C B SER A 1 240 ? -9.434 4.318 -19.765 0.42 13.36 240 SER A C 1
ATOM 1680 C C C SER A 1 240 ? -9.363 4.328 -19.742 0.27 13.10 240 SER A C 1
ATOM 1681 O O A SER A 1 240 ? -9.557 3.184 -19.264 0.31 13.67 240 SER A O 1
ATOM 1682 O O B SER A 1 240 ? -9.724 3.208 -19.332 0.42 13.99 240 SER A O 1
ATOM 1683 O O C SER A 1 240 ? -9.520 3.218 -19.221 0.27 13.44 240 SER A O 1
ATOM 1690 N N . ASP A 1 241 ? -9.019 4.511 -21.018 1.00 12.61 241 ASP A N 1
ATOM 1691 C CA . ASP A 1 241 ? -8.881 3.383 -21.956 1.00 13.04 241 ASP A CA 1
ATOM 1692 C C . ASP A 1 241 ? -7.600 2.612 -21.626 1.00 12.89 241 ASP A C 1
ATOM 1693 O O . ASP A 1 241 ? -7.590 1.376 -21.877 1.00 12.67 241 ASP A O 1
ATOM 1698 N N . ALA A 1 242 ? -6.526 3.275 -21.177 1.00 11.52 242 ALA A N 1
ATOM 1699 C CA . ALA A 1 242 ? -5.297 2.555 -20.756 1.00 12.56 242 ALA A CA 1
ATOM 1700 C C . ALA A 1 242 ? -5.676 1.569 -19.636 1.00 13.03 242 ALA A C 1
ATOM 1701 O O . ALA A 1 242 ? -5.229 0.382 -19.653 1.00 14.08 242 ALA A O 1
ATOM 1703 N N . VAL A 1 243 ? -6.515 2.016 -18.701 1.00 13.03 243 VAL A N 1
ATOM 1704 C CA . VAL A 1 243 ? -6.989 1.118 -17.603 1.00 13.33 243 VAL A CA 1
ATOM 1705 C C . VAL A 1 243 ? -7.750 -0.086 -18.184 1.00 13.18 243 VAL A C 1
ATOM 1706 O O . VAL A 1 243 ? -7.391 -1.242 -17.890 1.00 13.88 243 VAL A O 1
ATOM 1710 N N . THR A 1 244 ? -8.743 0.160 -19.036 1.00 13.34 244 THR A N 1
ATOM 1711 C CA . THR A 1 244 ? -9.612 -0.897 -19.600 1.00 14.83 244 THR A CA 1
ATOM 1712 C C . THR A 1 244 ? -8.741 -1.871 -20.407 1.00 14.83 244 THR A C 1
ATOM 1713 O O . THR A 1 244 ? -8.819 -3.093 -20.171 1.00 14.36 244 THR A O 1
ATOM 1717 N N . TRP A 1 245 ? -7.925 -1.342 -21.301 1.00 12.38 245 TRP A N 1
ATOM 1718 C CA . TRP A 1 245 ? -7.167 -2.183 -22.268 1.00 12.11 245 TRP A CA 1
ATOM 1719 C C . TRP A 1 245 ? -6.103 -3.017 -21.555 1.00 12.99 245 TRP A C 1
ATOM 1720 O O . TRP A 1 245 ? -5.882 -4.177 -22.005 1.00 13.20 245 TRP A O 1
ATOM 1731 N N . THR A 1 246 ? -5.476 -2.482 -20.515 1.00 12.65 246 THR A N 1
ATOM 1732 C CA . THR A 1 246 ? -4.397 -3.211 -19.784 1.00 14.22 246 THR A CA 1
ATOM 1733 C C . THR A 1 246 ? -5.023 -4.466 -19.167 1.00 14.41 246 THR A C 1
ATOM 1734 O O . THR A 1 246 ? -4.454 -5.551 -19.347 1.00 13.22 246 THR A O 1
ATOM 1738 N N . ALA A 1 247 ? -6.190 -4.328 -18.534 1.00 14.48 247 ALA A N 1
ATOM 1739 C CA . ALA A 1 247 ? -6.881 -5.496 -17.923 1.00 13.92 247 ALA A CA 1
ATOM 1740 C C . ALA A 1 247 ? -7.241 -6.528 -19.003 1.00 13.98 247 ALA A C 1
ATOM 1741 O O . ALA A 1 247 ? -7.018 -7.730 -18.791 1.00 14.16 247 ALA A O 1
ATOM 1743 N N . GLN A 1 248 ? -7.694 -6.078 -20.172 1.00 13.52 248 GLN A N 1
ATOM 1744 C CA . GLN A 1 248 ? -8.032 -6.964 -21.298 1.00 13.39 248 GLN A CA 1
ATOM 1745 C C . GLN A 1 248 ? -6.770 -7.635 -21.824 1.00 14.50 248 GLN A C 1
ATOM 1746 O O . GLN A 1 248 ? -6.839 -8.813 -22.149 1.00 15.20 248 GLN A O 1
ATOM 1752 N N . LEU A 1 249 ? -5.662 -6.914 -21.977 1.00 15.23 249 LEU A N 1
ATOM 1753 C CA . LEU A 1 249 ? -4.387 -7.477 -22.488 1.00 14.45 249 LEU A CA 1
ATOM 1754 C C . LEU A 1 249 ? -3.918 -8.561 -21.515 1.00 15.48 249 LEU A C 1
ATOM 1755 O O . LEU A 1 249 ? -3.443 -9.601 -21.978 1.00 17.94 249 LEU A O 1
ATOM 1760 N N . ALA A 1 250 ? -4.051 -8.318 -20.210 1.00 16.23 250 ALA A N 1
ATOM 1761 C CA . ALA A 1 250 ? -3.650 -9.269 -19.148 1.00 17.16 250 ALA A CA 1
ATOM 1762 C C . ALA A 1 250 ? -4.511 -10.534 -19.264 1.00 17.22 250 ALA A C 1
ATOM 1763 O O . ALA A 1 250 ? -3.933 -11.639 -19.299 1.00 19.05 250 ALA A O 1
ATOM 1765 N N . SER A 1 251 ? -5.832 -10.405 -19.415 1.00 17.14 251 SER A N 1
ATOM 1766 C CA . SER A 1 251 ? -6.725 -11.599 -19.525 1.00 18.33 251 SER A CA 1
ATOM 1767 C C . SER A 1 251 ? -6.424 -12.389 -20.795 1.00 19.22 251 SER A C 1
ATOM 1768 O O . SER A 1 251 ? -6.583 -13.616 -20.730 1.00 18.78 251 SER A O 1
ATOM 1771 N N . ALA A 1 252 ? -6.017 -11.732 -21.885 1.00 17.22 252 ALA A N 1
ATOM 1772 C CA . ALA A 1 252 ? -5.752 -12.379 -23.188 1.00 17.61 252 ALA A CA 1
ATOM 1773 C C . ALA A 1 252 ? -4.352 -12.986 -23.187 1.00 18.26 252 ALA A C 1
ATOM 1774 O O . ALA A 1 252 ? -4.016 -13.609 -24.169 1.00 22.24 252 ALA A O 1
ATOM 1776 N N . GLY A 1 253 ? -3.560 -12.777 -22.142 1.00 18.83 253 GLY A N 1
ATOM 1777 C CA . GLY A 1 253 ? -2.197 -13.309 -22.027 1.00 20.18 253 GLY A CA 1
ATOM 1778 C C . GLY A 1 253 ? -1.253 -12.543 -22.934 1.00 20.18 253 GLY A C 1
ATOM 1779 O O . GLY A 1 253 ? -0.274 -13.122 -23.340 1.00 22.43 253 GLY A O 1
ATOM 1780 N N . ALA A 1 254 ? -1.515 -11.260 -23.229 1.00 16.96 254 ALA A N 1
ATOM 1781 C CA . ALA A 1 254 ? -0.659 -10.483 -24.144 1.00 15.76 254 ALA A CA 1
ATOM 1782 C C . ALA A 1 254 ? 0.400 -9.671 -23.382 1.00 15.16 254 ALA A C 1
ATOM 1783 O O . ALA A 1 254 ? 1.418 -9.285 -24.031 1.00 14.86 254 ALA A O 1
ATOM 1785 N N . THR A 1 255 ? 0.220 -9.401 -22.074 1.00 15.81 255 THR A N 1
ATOM 1786 C CA . THR A 1 255 ? 1.135 -8.495 -21.325 1.00 16.43 255 THR A CA 1
ATOM 1787 C C . THR A 1 255 ? 2.511 -9.157 -21.184 1.00 15.36 255 THR A C 1
ATOM 1788 O O . THR A 1 255 ? 3.489 -8.444 -21.094 1.00 15.15 255 THR A O 1
ATOM 1792 N N . GLN A 1 256 ? 2.621 -10.483 -21.286 1.00 13.81 256 GLN A N 1
ATOM 1793 C CA . GLN A 1 256 ? 3.924 -11.177 -21.211 1.00 14.98 256 GLN A CA 1
ATOM 1794 C C . GLN A 1 256 ? 4.814 -10.812 -22.397 1.00 13.45 256 GLN A C 1
ATOM 1795 O O . GLN A 1 256 ? 6.051 -11.016 -22.337 1.00 14.52 256 GLN A O 1
ATOM 1801 N N . TYR A 1 257 ? 4.245 -10.256 -23.468 1.00 13.50 257 TYR A N 1
ATOM 1802 C CA . TYR A 1 257 ? 5.007 -9.900 -24.679 1.00 12.93 257 TYR A CA 1
ATOM 1803 C C . TYR A 1 257 ? 5.297 -8.400 -24.707 1.00 13.18 257 TYR A C 1
ATOM 1804 O O . TYR A 1 257 ? 5.863 -7.947 -25.718 1.00 14.36 257 TYR A O 1
ATOM 1813 N N . LEU A 1 258 ? 4.791 -7.666 -23.720 1.00 12.38 258 LEU A N 1
ATOM 1814 C CA . LEU A 1 258 ? 4.963 -6.193 -23.689 1.00 13.75 258 LEU A CA 1
ATOM 1815 C C . LEU A 1 258 ? 6.089 -5.767 -22.754 1.00 13.99 258 LEU A C 1
ATOM 1816 O O . LEU A 1 258 ? 6.368 -6.437 -21.737 1.00 15.89 258 LEU A O 1
ATOM 1821 N N . ALA A 1 259 ? 6.682 -4.614 -23.064 1.00 13.22 259 ALA A N 1
ATOM 1822 C CA . ALA A 1 259 ? 7.755 -4.016 -22.258 1.00 13.71 259 ALA A CA 1
ATOM 1823 C C . ALA A 1 259 ? 7.220 -2.794 -21.499 1.00 12.30 259 ALA A C 1
ATOM 1824 O O . ALA A 1 259 ? 7.721 -2.527 -20.431 1.00 13.11 259 ALA A O 1
ATOM 1826 N N . ARG A 1 260 ? 6.279 -2.046 -22.088 1.00 12.38 260 ARG A N 1
ATOM 1827 C CA . ARG A 1 260 ? 5.731 -0.832 -21.436 1.00 12.29 260 ARG A CA 1
ATOM 1828 C C . ARG A 1 260 ? 4.247 -0.746 -21.767 1.00 11.72 260 ARG A C 1
ATOM 1829 O O . ARG A 1 260 ? 3.843 -1.086 -22.908 1.00 11.83 260 ARG A O 1
ATOM 1837 N N . ILE A 1 261 ? 3.496 -0.195 -20.826 1.00 11.66 261 ILE A N 1
ATOM 1838 C CA . ILE A 1 261 ? 2.088 0.205 -21.026 1.00 11.38 261 ILE A CA 1
ATOM 1839 C C . ILE A 1 261 ? 2.142 1.711 -21.201 1.00 10.54 261 ILE A C 1
ATOM 1840 O O . ILE A 1 261 ? 2.817 2.357 -20.392 1.00 11.00 261 ILE A O 1
ATOM 1845 N N . THR A 1 262 ? 1.434 2.238 -22.199 1.00 10.94 262 THR A N 1
ATOM 1846 C CA . THR A 1 262 ? 1.491 3.683 -22.510 1.00 10.37 262 THR A CA 1
ATOM 1847 C C . THR A 1 262 ? 0.090 4.302 -22.538 1.00 10.85 262 THR A C 1
ATOM 1848 O O . THR A 1 262 ? -0.916 3.612 -22.675 1.00 11.69 262 THR A O 1
ATOM 1852 N N . SER A 1 263 ? 0.043 5.602 -22.306 1.00 10.76 263 SER A N 1
ATOM 1853 C CA . SER A 1 263 ? -1.232 6.356 -22.333 1.00 9.93 263 SER A CA 1
ATOM 1854 C C . SER A 1 263 ? -0.914 7.798 -22.674 1.00 9.75 263 SER A C 1
ATOM 1855 O O . SER A 1 263 ? 0.130 8.282 -22.280 1.00 11.51 263 SER A O 1
ATOM 1858 N N . HIS A 1 264 ? -1.845 8.469 -23.321 1.00 9.41 264 HIS A N 1
ATOM 1859 C CA . HIS A 1 264 ? -1.890 9.938 -23.381 1.00 9.91 264 HIS A CA 1
ATOM 1860 C C . HIS A 1 264 ? -2.894 10.427 -22.343 1.00 10.72 264 HIS A C 1
ATOM 1861 O O . HIS A 1 264 ? -3.622 9.618 -21.781 1.00 11.27 264 HIS A O 1
ATOM 1868 N N . TRP A 1 265 ? -2.942 11.747 -22.122 1.00 12.07 265 TRP A N 1
ATOM 1869 C CA . TRP A 1 265 ? -3.814 12.311 -21.064 1.00 12.92 265 TRP A CA 1
ATOM 1870 C C . TRP A 1 265 ? -4.801 13.317 -21.638 1.00 13.88 265 TRP A C 1
ATOM 1871 O O . TRP A 1 265 ? -5.439 14.008 -20.822 1.00 16.56 265 TRP A O 1
ATOM 1882 N N . TYR A 1 266 ? -5.000 13.357 -22.945 1.00 12.30 266 TYR A N 1
ATOM 1883 C CA . TYR A 1 266 ? -5.920 14.355 -23.567 1.00 13.16 266 TYR A CA 1
ATOM 1884 C C . TYR A 1 266 ? -7.377 14.134 -23.140 1.00 14.14 266 TYR A C 1
ATOM 1885 O O . TYR A 1 266 ? -8.008 15.106 -22.700 1.00 14.61 266 TYR A O 1
ATOM 1894 N N . ALA A 1 267 ? -7.909 12.923 -23.223 1.00 13.73 267 ALA A N 1
ATOM 1895 C CA . ALA A 1 267 ? -9.350 12.666 -22.971 1.00 15.87 267 ALA A CA 1
ATOM 1896 C C . ALA A 1 267 ? -9.606 12.478 -21.462 1.00 16.15 267 ALA A C 1
ATOM 1897 O O . ALA A 1 267 ? -10.757 12.713 -21.023 1.00 17.61 267 ALA A O 1
ATOM 1899 N N . SER A 1 268 ? -8.624 12.014 -20.677 1.00 15.84 268 SER A N 1
ATOM 1900 C CA . SER A 1 268 ? -8.747 11.734 -19.223 1.00 15.23 268 SER A CA 1
ATOM 1901 C C . SER A 1 268 ? -7.344 11.569 -18.649 1.00 15.60 268 SER A C 1
ATOM 1902 O O . SER A 1 268 ? -6.453 11.074 -19.394 1.00 13.08 268 SER A O 1
ATOM 1905 N N . LYS A 1 269 ? -7.140 11.962 -17.387 1.00 15.58 269 LYS A N 1
ATOM 1906 C CA . LYS A 1 269 ? -5.825 11.907 -16.718 1.00 16.13 269 LYS A CA 1
ATOM 1907 C C . LYS A 1 269 ? -5.837 10.763 -15.718 1.00 18.07 269 LYS A C 1
ATOM 1908 O O . LYS A 1 269 ? -6.900 10.274 -15.379 1.00 17.61 269 LYS A O 1
ATOM 1914 N N . GLY A 1 270 ? -4.664 10.375 -15.249 1.00 18.75 270 GLY A N 1
ATOM 1915 C CA . GLY A 1 270 ? -4.540 9.371 -14.194 1.00 21.06 270 GLY A CA 1
ATOM 1916 C C . GLY A 1 270 ? -4.487 10.047 -12.836 1.00 19.47 270 GLY A C 1
ATOM 1917 O O . GLY A 1 270 ? -3.657 10.979 -12.660 1.00 16.33 270 GLY A O 1
ATOM 1918 N N . THR A 1 271 ? -5.290 9.599 -11.869 1.00 19.38 271 THR A N 1
ATOM 1919 C CA . THR A 1 271 ? -5.062 9.963 -10.446 1.00 19.43 271 THR A CA 1
ATOM 1920 C C . THR A 1 271 ? -4.879 8.717 -9.592 1.00 18.90 271 THR A C 1
ATOM 1921 O O . THR A 1 271 ? -4.798 8.849 -8.386 1.00 18.27 271 THR A O 1
ATOM 1925 N N A SER A 1 272 ? -4.787 7.551 -10.233 0.52 18.31 272 SER A N 1
ATOM 1926 N N B SER A 1 272 ? -4.776 7.550 -10.229 0.48 17.83 272 SER A N 1
ATOM 1927 C CA A SER A 1 272 ? -4.534 6.241 -9.590 0.52 17.33 272 SER A CA 1
ATOM 1928 C CA B SER A 1 272 ? -4.513 6.251 -9.572 0.48 16.65 272 SER A CA 1
ATOM 1929 C C A SER A 1 272 ? -3.666 5.449 -10.540 0.52 15.46 272 SER A C 1
ATOM 1930 C C B SER A 1 272 ? -3.677 5.441 -10.535 0.48 15.18 272 SER A C 1
ATOM 1931 O O A SER A 1 272 ? -3.760 5.651 -11.746 0.52 14.05 272 SER A O 1
ATOM 1932 O O B SER A 1 272 ? -3.807 5.621 -11.741 0.48 13.87 272 SER A O 1
ATOM 1937 N N . PRO A 1 273 ? -2.804 4.545 -10.039 1.00 15.23 273 PRO A N 1
ATOM 1938 C CA . PRO A 1 273 ? -1.967 3.737 -10.923 1.00 15.89 273 PRO A CA 1
ATOM 1939 C C . PRO A 1 273 ? -2.769 2.678 -11.691 1.00 15.20 273 PRO A C 1
ATOM 1940 O O . PRO A 1 273 ? -3.865 2.225 -11.264 1.00 15.77 273 PRO A O 1
ATOM 1944 N N . ILE A 1 274 ? -2.198 2.234 -12.797 1.00 13.78 274 ILE A N 1
ATOM 1945 C CA . ILE A 1 274 ? -2.753 1.065 -13.525 1.00 14.25 274 ILE A CA 1
ATOM 1946 C C . ILE A 1 274 ? -2.302 -0.180 -12.762 1.00 14.27 274 ILE A C 1
ATOM 1947 O O . ILE A 1 274 ? -1.152 -0.237 -12.364 1.00 14.72 274 ILE A O 1
ATOM 1952 N N . ASN A 1 275 ? -3.196 -1.153 -12.650 1.00 15.91 275 ASN A N 1
ATOM 1953 C CA . ASN A 1 275 ? -2.916 -2.479 -12.052 1.00 17.34 275 ASN A CA 1
ATOM 1954 C C . ASN A 1 275 ? -2.103 -3.295 -13.044 1.00 16.43 275 ASN A C 1
ATOM 1955 O O . ASN A 1 275 ? -2.713 -4.044 -13.793 1.00 18.52 275 ASN A O 1
ATOM 1960 N N . THR A 1 276 ? -0.774 -3.177 -12.996 1.00 15.97 276 THR A N 1
ATOM 1961 C CA . THR A 1 276 ? 0.148 -3.931 -13.876 1.00 15.91 276 THR A CA 1
ATOM 1962 C C . THR A 1 276 ? 1.507 -3.969 -13.195 1.00 17.22 276 THR A C 1
ATOM 1963 O O . THR A 1 276 ? 1.809 -3.032 -12.468 1.00 17.95 276 THR A O 1
ATOM 1967 N N . SER A 1 277 ? 2.326 -4.959 -13.492 1.00 18.43 277 SER A N 1
ATOM 1968 C CA . SER A 1 277 ? 3.746 -4.984 -13.066 1.00 17.68 277 SER A CA 1
ATOM 1969 C C . SER A 1 277 ? 4.607 -4.285 -14.118 1.00 16.41 277 SER A C 1
ATOM 1970 O O . SER A 1 277 ? 5.742 -4.068 -13.847 1.00 17.74 277 SER A O 1
ATOM 1973 N N . LEU A 1 278 ? 4.074 -3.961 -15.282 1.00 15.33 278 LEU A N 1
ATOM 1974 C CA . LEU A 1 278 ? 4.868 -3.255 -16.306 1.00 14.09 278 LEU A CA 1
ATOM 1975 C C . LEU A 1 278 ? 5.014 -1.784 -15.905 1.00 13.32 278 LEU A C 1
ATOM 1976 O O . LEU A 1 278 ? 4.058 -1.171 -15.345 1.00 13.97 278 LEU A O 1
ATOM 1981 N N . ARG A 1 279 ? 6.117 -1.188 -16.325 1.00 11.77 279 ARG A N 1
ATOM 1982 C CA . ARG A 1 279 ? 6.324 0.266 -16.164 1.00 10.94 279 ARG A CA 1
ATOM 1983 C C . ARG A 1 279 ? 5.330 0.959 -17.118 1.00 11.25 279 ARG A C 1
ATOM 1984 O O . ARG A 1 279 ? 5.147 0.524 -18.287 1.00 11.04 279 ARG A O 1
ATOM 1992 N N . VAL A 1 280 ? 4.735 2.038 -16.628 1.00 10.58 280 VAL A N 1
ATOM 1993 C CA . VAL A 1 280 ? 3.687 2.802 -17.352 1.00 10.12 280 VAL A CA 1
ATOM 1994 C C . VAL A 1 280 ? 4.244 4.163 -17.752 1.00 10.04 280 VAL A C 1
ATOM 1995 O O . VAL A 1 280 ? 4.823 4.907 -16.871 1.00 10.20 280 VAL A O 1
ATOM 1999 N N . TRP A 1 281 ? 4.079 4.521 -19.022 1.00 8.82 281 TRP A N 1
ATOM 2000 C CA . TRP A 1 281 ? 4.543 5.802 -19.590 1.00 9.78 281 TRP A CA 1
ATOM 2001 C C . TRP A 1 281 ? 3.350 6.646 -19.984 1.00 9.83 281 TRP A C 1
ATOM 2002 O O . TRP A 1 281 ? 2.486 6.131 -20.714 1.00 10.83 281 TRP A O 1
ATOM 2013 N N . GLU A 1 282 ? 3.326 7.917 -19.564 1.00 10.07 282 GLU A N 1
ATOM 2014 C CA . GLU A 1 282 ? 2.468 8.931 -20.195 1.00 10.46 282 GLU A CA 1
ATOM 2015 C C . GLU A 1 282 ? 3.239 9.473 -21.402 1.00 10.32 282 GLU A C 1
ATOM 2016 O O . GLU A 1 282 ? 4.252 10.168 -21.198 1.00 10.81 282 GLU A O 1
ATOM 2022 N N . THR A 1 283 ? 2.852 9.092 -22.623 1.00 10.51 283 THR A N 1
ATOM 2023 C CA . THR A 1 283 ? 3.720 9.232 -23.811 1.00 10.57 283 THR A CA 1
ATOM 2024 C C . THR A 1 283 ? 3.366 10.459 -24.662 1.00 11.40 283 THR A C 1
ATOM 2025 O O . THR A 1 283 ? 4.072 10.673 -25.642 1.00 10.43 283 THR A O 1
ATOM 2029 N N . GLU A 1 284 ? 2.282 11.169 -24.350 1.00 12.19 284 GLU A N 1
ATOM 2030 C CA . GLU A 1 284 ? 1.983 12.429 -25.048 1.00 11.28 284 GLU A CA 1
ATOM 2031 C C . GLU A 1 284 ? 0.902 13.210 -24.293 1.00 10.84 284 GLU A C 1
ATOM 2032 O O . GLU A 1 284 ? -0.228 12.751 -24.176 1.00 11.85 284 GLU A O 1
ATOM 2038 N N . TYR A 1 285 ? 1.201 14.423 -23.908 1.00 10.78 285 TYR A N 1
ATOM 2039 C CA . TYR A 1 285 ? 0.186 15.338 -23.367 1.00 11.47 285 TYR A CA 1
ATOM 2040 C C . TYR A 1 285 ? 0.739 16.735 -23.587 1.00 11.56 285 TYR A C 1
ATOM 2041 O O . TYR A 1 285 ? 1.938 16.933 -23.371 1.00 11.86 285 TYR A O 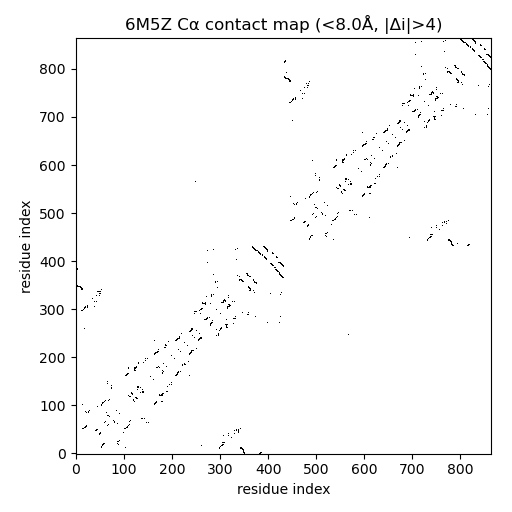1
ATOM 2050 N N . ALA A 1 286 ? -0.116 17.681 -23.952 1.00 12.66 286 ALA A N 1
ATOM 2051 C CA . ALA A 1 286 ? 0.315 19.077 -24.172 1.00 13.12 286 ALA A CA 1
ATOM 2052 C C . ALA A 1 286 ? -0.910 19.951 -24.242 1.00 14.18 286 ALA A C 1
ATOM 2053 O O . ALA A 1 286 ? -2.025 19.411 -24.376 1.00 14.62 286 ALA A O 1
ATOM 2055 N N . ASP A 1 287 ? -0.678 21.258 -24.099 1.00 14.46 287 ASP A N 1
ATOM 2056 C CA . ASP A 1 287 ? -1.686 22.275 -24.437 1.00 17.12 287 ASP A CA 1
ATOM 2057 C C . ASP A 1 287 ? -1.584 22.543 -25.941 1.00 17.35 287 ASP A C 1
ATOM 2058 O O . ASP A 1 287 ? -0.555 23.086 -26.369 1.00 17.24 287 ASP A O 1
ATOM 2063 N N . LEU A 1 288 ? -2.554 22.061 -26.731 1.00 17.59 288 LEU A N 1
ATOM 2064 C CA . LEU A 1 288 ? -2.483 22.122 -28.216 1.00 18.38 288 LEU A CA 1
ATOM 2065 C C . LEU A 1 288 ? -3.106 23.424 -28.708 1.00 20.49 288 LEU A C 1
ATOM 2066 O O . LEU A 1 288 ? -2.877 23.755 -29.847 1.00 25.06 288 LEU A O 1
ATOM 2071 N N . ASP A 1 289 ? -3.822 24.144 -27.851 1.00 23.36 289 ASP A N 1
ATOM 2072 C CA . ASP A 1 289 ? -4.747 25.219 -28.296 1.00 26.80 289 ASP A CA 1
ATOM 2073 C C . ASP A 1 289 ? -4.105 26.607 -28.121 1.00 27.31 289 ASP A C 1
ATOM 2074 O O . ASP A 1 289 ? -4.280 27.462 -29.015 1.00 31.76 289 ASP A O 1
ATOM 2079 N N . ASP A 1 290 ? -3.346 26.803 -27.054 1.00 19.41 290 ASP A N 1
ATOM 2080 C CA . ASP A 1 290 ? -2.930 28.141 -26.591 1.00 19.77 290 ASP A CA 1
ATOM 2081 C C . ASP A 1 290 ? -1.596 28.556 -27.221 1.00 17.66 290 ASP A C 1
ATOM 2082 O O . ASP A 1 290 ? -0.862 27.734 -27.805 1.00 16.16 290 ASP A O 1
ATOM 2087 N N . ALA A 1 291 ? -1.304 29.851 -27.132 1.00 16.49 291 ALA A N 1
ATOM 2088 C CA . ALA A 1 291 ? -0.021 30.406 -27.584 1.00 16.48 291 ALA A CA 1
ATOM 2089 C C . ALA A 1 291 ? 1.108 29.890 -26.671 1.00 14.16 291 ALA A C 1
ATOM 2090 O O . ALA A 1 291 ? 0.888 29.543 -25.486 1.00 14.71 291 ALA A O 1
ATOM 2092 N N . PHE A 1 292 ? 2.303 29.853 -27.250 1.00 15.03 292 PHE A N 1
ATOM 2093 C CA . PHE A 1 292 ? 3.582 29.619 -26.553 1.00 15.24 292 PHE A CA 1
ATOM 2094 C C . PHE A 1 292 ? 3.772 30.723 -25.522 1.00 17.74 292 PHE A C 1
ATOM 2095 O O . PHE A 1 292 ? 3.515 31.895 -25.866 1.00 17.01 292 PHE A O 1
ATOM 2103 N N . THR A 1 293 ? 4.128 30.362 -24.289 1.00 15.97 293 THR A N 1
ATOM 2104 C CA . THR A 1 293 ? 4.341 31.373 -23.223 1.00 16.09 293 THR A CA 1
ATOM 2105 C C . THR A 1 293 ? 5.570 31.028 -22.377 1.00 15.83 293 THR A C 1
ATOM 2106 O O . THR A 1 293 ? 5.829 29.852 -22.079 1.00 15.59 293 THR A O 1
ATOM 2110 N N . THR A 1 294 ? 6.286 32.070 -21.969 1.00 15.13 294 THR A N 1
ATOM 2111 C CA . THR A 1 294 ? 7.401 31.975 -21.011 1.00 14.82 294 THR A CA 1
ATOM 2112 C C . THR A 1 294 ? 6.798 31.997 -19.610 1.00 14.33 294 THR A C 1
ATOM 2113 O O . THR A 1 294 ? 7.521 31.746 -18.668 1.00 15.38 294 THR A O 1
ATOM 2117 N N . THR A 1 295 ? 5.503 32.282 -19.463 1.00 15.44 295 THR A N 1
ATOM 2118 C CA . THR A 1 295 ? 4.849 32.395 -18.138 1.00 15.69 295 THR A CA 1
ATOM 2119 C C . THR A 1 295 ? 5.021 31.132 -17.287 1.00 16.46 295 THR A C 1
ATOM 2120 O O . THR A 1 295 ? 4.675 30.043 -17.745 1.00 13.09 295 THR A O 1
ATOM 2124 N N . TRP A 1 296 ? 5.509 31.314 -16.070 1.00 16.27 296 TRP A N 1
ATOM 2125 C CA . TRP A 1 296 ? 5.506 30.274 -15.021 1.00 16.69 296 TRP A CA 1
ATOM 2126 C C . TRP A 1 296 ? 4.151 30.268 -14.323 1.00 17.17 296 TRP A C 1
ATOM 2127 O O . TRP A 1 296 ? 3.510 29.210 -14.247 1.00 15.75 296 TRP A O 1
ATOM 2138 N N . TYR A 1 297 ? 3.763 31.381 -13.713 1.00 18.83 297 TYR A N 1
ATOM 2139 C CA . TYR A 1 297 ? 2.440 31.478 -13.071 1.00 18.53 297 TYR A CA 1
ATOM 2140 C C . TYR A 1 297 ? 1.852 32.872 -13.303 1.00 20.15 297 TYR A C 1
ATOM 2141 O O . TYR A 1 297 ? 2.586 33.846 -13.172 1.00 18.89 297 TYR A O 1
ATOM 2150 N N . SER A 1 298 ? 0.580 32.932 -13.677 1.00 21.50 298 SER A N 1
ATOM 2151 C CA . SER A 1 298 ? -0.185 34.201 -13.737 1.00 23.81 298 SER A CA 1
ATOM 2152 C C . SER A 1 298 ? -1.590 33.937 -13.240 1.00 26.16 298 SER A C 1
ATOM 2153 O O . SER A 1 298 ? -1.981 34.566 -12.252 1.00 27.19 298 SER A O 1
ATOM 2156 N N . SER A 1 299 ? -2.356 33.066 -13.890 1.00 28.48 299 SER A N 1
ATOM 2157 C CA . SER A 1 299 ? -3.770 32.803 -13.504 1.00 28.57 299 SER A CA 1
ATOM 2158 C C . SER A 1 299 ? -4.079 31.314 -13.415 1.00 27.88 299 SER A C 1
ATOM 2159 O O . SER A 1 299 ? -5.260 30.982 -13.260 1.00 29.67 299 SER A O 1
ATOM 2162 N N . GLY A 1 300 ? -3.096 30.412 -13.521 1.00 24.43 300 GLY A N 1
ATOM 2163 C CA . GLY A 1 300 ? -3.413 28.972 -13.553 1.00 23.91 300 GLY A CA 1
ATOM 2164 C C . GLY A 1 300 ? -3.842 28.497 -14.939 1.00 20.70 300 GLY A C 1
ATOM 2165 O O . GLY A 1 300 ? -4.333 27.375 -15.029 1.00 23.72 300 GLY A O 1
ATOM 2166 N N . ALA A 1 301 ? -3.583 29.261 -15.996 1.00 21.44 301 ALA A N 1
ATOM 2167 C CA . ALA A 1 301 ? -3.916 28.899 -17.379 1.00 19.82 301 ALA A CA 1
ATOM 2168 C C . ALA A 1 301 ? -3.187 27.608 -17.795 1.00 20.82 301 ALA A C 1
ATOM 2169 O O . ALA A 1 301 ? -2.157 27.230 -17.172 1.00 18.56 301 ALA A O 1
ATOM 2171 N N . ALA A 1 302 ? -3.719 26.985 -18.840 1.00 19.28 302 ALA A N 1
ATOM 2172 C CA . ALA A 1 302 ? -3.360 25.634 -19.323 1.00 18.37 302 ALA A CA 1
ATOM 2173 C C . ALA A 1 302 ? -1.927 25.592 -19.899 1.00 17.71 302 ALA A C 1
ATOM 2174 O O . ALA A 1 302 ? -1.365 24.453 -19.980 1.00 17.64 302 ALA A O 1
ATOM 2176 N N . ASN A 1 303 ? -1.355 26.723 -20.309 1.00 15.20 303 ASN A N 1
ATOM 2177 C CA . ASN A 1 303 ? -0.022 26.777 -20.948 1.00 16.53 303 ASN A CA 1
ATOM 2178 C C . ASN A 1 303 ? 1.062 27.228 -19.959 1.00 15.41 303 ASN A C 1
ATOM 2179 O O . ASN A 1 303 ? 2.175 27.432 -20.432 1.00 16.79 303 ASN A O 1
ATOM 2184 N N . GLU A 1 304 ? 0.719 27.489 -18.695 1.00 15.95 304 GLU A N 1
ATOM 2185 C CA . GLU A 1 304 ? 1.658 28.027 -17.678 1.00 15.74 304 GLU A CA 1
ATOM 2186 C C . GLU A 1 304 ? 2.585 26.909 -17.167 1.00 13.72 304 GLU A C 1
ATOM 2187 O O . GLU A 1 304 ? 2.092 25.790 -16.899 1.00 13.43 304 GLU A O 1
ATOM 2193 N N . GLY A 1 305 ? 3.875 27.216 -17.003 1.00 14.48 305 GLY A N 1
ATOM 2194 C CA . GLY A 1 305 ? 4.876 26.307 -16.386 1.00 14.16 305 GLY A CA 1
ATOM 2195 C C . GLY A 1 305 ? 4.364 25.637 -15.118 1.00 13.99 305 GLY A C 1
ATOM 2196 O O . GLY A 1 305 ? 4.427 24.385 -14.986 1.00 13.57 305 GLY A O 1
ATOM 2197 N N . LEU A 1 306 ? 3.817 26.400 -14.185 1.00 13.25 306 LEU A N 1
ATOM 2198 C CA . LEU A 1 306 ? 3.381 25.823 -12.879 1.00 15.81 306 LEU A CA 1
ATOM 2199 C C . LEU A 1 306 ? 2.228 24.838 -13.104 1.00 14.22 306 LEU A C 1
ATOM 2200 O O . LEU A 1 306 ? 2.101 23.877 -12.345 1.00 16.25 306 LEU A O 1
ATOM 2205 N N . THR A 1 307 ? 1.360 25.065 -14.095 1.00 14.79 307 THR A N 1
ATOM 2206 C CA . THR A 1 307 ? 0.293 24.082 -14.385 1.00 13.61 307 THR A CA 1
ATOM 2207 C C . THR A 1 307 ? 0.950 22.732 -14.710 1.00 12.62 307 THR A C 1
ATOM 2208 O O . THR A 1 307 ? 0.447 21.697 -14.268 1.00 13.21 307 THR A O 1
ATOM 2212 N N . TRP A 1 308 ? 2.017 22.772 -15.491 1.00 12.22 308 TRP A N 1
ATOM 2213 C CA . TRP A 1 308 ? 2.671 21.530 -15.980 1.00 12.00 308 TRP A CA 1
ATOM 2214 C C . TRP A 1 308 ? 3.501 20.892 -14.868 1.00 12.34 308 TRP A C 1
ATOM 2215 O O . TRP A 1 308 ? 3.530 19.652 -14.791 1.00 12.87 308 TRP A O 1
ATOM 2226 N N . ALA A 1 309 ? 4.075 21.672 -13.972 1.00 12.93 309 ALA A N 1
ATOM 2227 C CA . ALA A 1 309 ? 4.763 21.094 -12.789 1.00 12.42 309 ALA A CA 1
ATOM 2228 C C . ALA A 1 309 ? 3.768 20.210 -12.032 1.00 13.23 309 ALA A C 1
ATOM 2229 O O . ALA A 1 309 ? 4.076 19.050 -11.704 1.00 14.19 309 ALA A O 1
ATOM 2231 N N . ASN A 1 310 ? 2.567 20.717 -11.786 1.00 13.84 310 ASN A N 1
ATOM 2232 C CA . ASN A 1 310 ? 1.517 19.991 -11.029 1.00 14.46 310 ASN A CA 1
ATOM 2233 C C . ASN A 1 310 ? 1.054 18.745 -11.789 1.00 13.31 310 ASN A C 1
ATOM 2234 O O . ASN A 1 310 ? 0.718 17.732 -11.120 1.00 14.60 310 ASN A O 1
ATOM 2239 N N . LEU A 1 311 ? 0.947 18.814 -13.122 1.00 13.58 311 LEU A N 1
ATOM 2240 C CA . LEU A 1 311 ? 0.494 17.656 -13.938 1.00 13.35 311 LEU A CA 1
ATOM 2241 C C . LEU A 1 311 ? 1.558 16.549 -13.882 1.00 13.31 311 LEU A C 1
ATOM 2242 O O . LEU A 1 311 ? 1.176 15.403 -13.756 1.00 13.49 311 LEU A O 1
ATOM 2247 N N . ILE A 1 312 ? 2.843 16.901 -13.976 1.00 14.41 312 ILE A N 1
ATOM 2248 C CA . ILE A 1 312 ? 3.948 15.890 -13.884 1.00 13.47 312 ILE A CA 1
ATOM 2249 C C . ILE A 1 312 ? 3.911 15.277 -12.486 1.00 12.98 312 ILE A C 1
ATOM 2250 O O . ILE A 1 312 ? 4.016 14.018 -12.338 1.00 12.88 312 ILE A O 1
ATOM 2255 N N . TRP A 1 313 ? 3.688 16.099 -11.470 1.00 13.76 313 TRP A N 1
ATOM 2256 C CA . TRP A 1 313 ? 3.596 15.631 -10.070 1.00 14.61 313 TRP A CA 1
ATOM 2257 C C . TRP A 1 313 ? 2.452 14.626 -9.943 1.00 13.96 313 TRP A C 1
ATOM 2258 O O . TRP A 1 313 ? 2.638 13.559 -9.403 1.00 14.66 313 TRP A O 1
ATOM 2269 N N . GLN A 1 314 ? 1.289 14.964 -10.487 1.00 14.23 314 GLN A N 1
ATOM 2270 C CA . GLN A 1 314 ? 0.118 14.083 -10.442 1.00 14.86 314 GLN A CA 1
ATOM 2271 C C . GLN A 1 314 ? 0.487 12.745 -11.091 1.00 14.65 314 GLN A C 1
ATOM 2272 O O . GLN A 1 314 ? 0.186 11.666 -10.514 1.00 15.38 314 GLN A O 1
ATOM 2278 N N . GLY A 1 315 ? 1.146 12.801 -12.246 1.00 14.25 315 GLY A N 1
ATOM 2279 C CA . GLY A 1 315 ? 1.438 11.552 -12.952 1.00 14.70 315 GLY A CA 1
ATOM 2280 C C . GLY A 1 315 ? 2.404 10.688 -12.163 1.00 14.49 315 GLY A C 1
ATOM 2281 O O . GLY A 1 315 ? 2.122 9.502 -11.984 1.00 13.67 315 GLY A O 1
ATOM 2282 N N A VAL A 1 316 ? 3.554 11.225 -11.746 0.41 14.36 316 VAL A N 1
ATOM 2283 N N B VAL A 1 316 ? 3.497 11.278 -11.711 0.59 14.69 316 VAL A N 1
ATOM 2284 C CA A VAL A 1 316 ? 4.603 10.381 -11.093 0.41 14.13 316 VAL A CA 1
ATOM 2285 C CA B VAL A 1 316 ? 4.610 10.506 -11.099 0.59 14.58 316 VAL A CA 1
ATOM 2286 C C A VAL A 1 316 ? 4.145 10.020 -9.674 0.41 14.81 316 VAL A C 1
ATOM 2287 C C B VAL A 1 316 ? 4.205 10.076 -9.683 0.59 15.34 316 VAL A C 1
ATOM 2288 O O A VAL A 1 316 ? 4.356 8.866 -9.282 0.41 14.94 316 VAL A O 1
ATOM 2289 O O B VAL A 1 316 ? 4.511 8.938 -9.311 0.59 15.69 316 VAL A O 1
ATOM 2296 N N . VAL A 1 317 ? 3.520 10.941 -8.938 1.00 15.12 317 VAL A N 1
ATOM 2297 C CA . VAL A 1 317 ? 3.220 10.680 -7.493 1.00 15.42 317 VAL A CA 1
ATOM 2298 C C . VAL A 1 317 ? 1.859 10.000 -7.321 1.00 15.94 317 VAL A C 1
ATOM 2299 O O . VAL A 1 317 ? 1.793 9.070 -6.513 1.00 18.13 317 VAL A O 1
ATOM 2303 N N . GLU A 1 318 ? 0.810 10.411 -8.026 1.00 16.05 318 GLU A N 1
ATOM 2304 C CA . GLU A 1 318 ? -0.534 9.819 -7.860 1.00 16.93 318 GLU A CA 1
ATOM 2305 C C . GLU A 1 318 ? -0.728 8.643 -8.808 1.00 17.23 318 GLU A C 1
ATOM 2306 O O . GLU A 1 318 ? -1.383 7.692 -8.375 1.00 18.87 318 GLU A O 1
ATOM 2312 N N . ALA A 1 319 ? -0.174 8.649 -10.030 1.00 16.32 319 ALA A N 1
ATOM 2313 C CA . ALA A 1 319 ? -0.445 7.602 -11.041 1.00 15.46 319 ALA A CA 1
ATOM 2314 C C . ALA A 1 319 ? 0.743 6.647 -11.224 1.00 14.61 319 ALA A C 1
ATOM 2315 O O . ALA A 1 319 ? 0.616 5.724 -12.054 1.00 15.14 319 ALA A O 1
ATOM 2317 N N . ASP A 1 320 ? 1.779 6.783 -10.401 1.00 14.87 320 ASP A N 1
ATOM 2318 C CA . ASP A 1 320 ? 2.984 5.927 -10.374 1.00 15.27 320 ASP A CA 1
ATOM 2319 C C . ASP A 1 320 ? 3.597 5.842 -11.783 1.00 14.46 320 ASP A C 1
ATOM 2320 O O . ASP A 1 320 ? 4.128 4.787 -12.132 1.00 13.65 320 ASP A O 1
ATOM 2325 N N . LEU A 1 321 ? 3.529 6.909 -12.588 1.00 13.26 321 LEU A N 1
ATOM 2326 C CA . LEU A 1 321 ? 4.198 6.854 -13.922 1.00 12.43 321 LEU A CA 1
ATOM 2327 C C . LEU A 1 321 ? 5.704 6.654 -13.788 1.00 11.86 321 LEU A C 1
ATOM 2328 O O . LEU A 1 321 ? 6.351 7.287 -12.951 1.00 12.12 321 LEU A O 1
ATOM 2333 N N . SER A 1 322 ? 6.254 5.870 -14.704 1.00 10.79 322 SER A N 1
ATOM 2334 C CA . SER A 1 322 ? 7.711 5.713 -14.932 1.00 11.20 322 SER A CA 1
ATOM 2335 C C . SER A 1 322 ? 8.249 6.759 -15.912 1.00 11.78 322 SER A C 1
ATOM 2336 O O . SER A 1 322 ? 9.434 7.036 -15.882 1.00 11.96 322 SER A O 1
ATOM 2339 N N . ALA A 1 323 ? 7.384 7.371 -16.707 1.00 10.70 323 ALA A N 1
ATOM 2340 C CA . ALA A 1 323 ? 7.801 8.411 -17.639 1.00 10.24 323 ALA A CA 1
ATOM 2341 C C . ALA A 1 323 ? 6.661 9.386 -17.886 1.00 10.79 323 ALA A C 1
ATOM 2342 O O . ALA A 1 323 ? 5.475 8.984 -17.840 1.00 11.14 323 ALA A O 1
ATOM 2344 N N . PHE A 1 324 ? 7.011 10.640 -18.121 1.00 11.56 324 PHE A N 1
ATOM 2345 C CA . PHE A 1 324 ? 6.038 11.681 -18.537 1.00 11.39 324 PHE A CA 1
ATOM 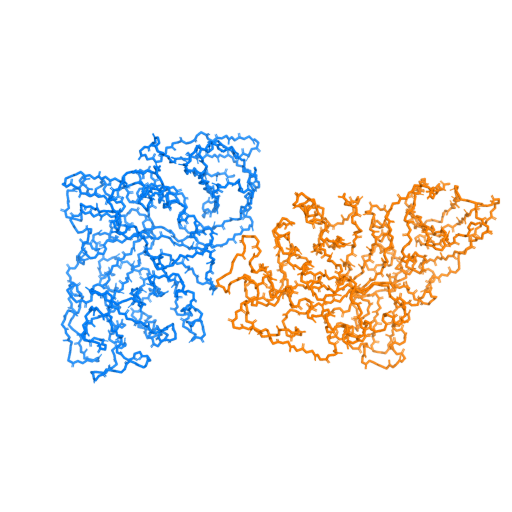2346 C C . PHE A 1 324 ? 6.605 12.413 -19.757 1.00 11.43 324 PHE A C 1
ATOM 2347 O O . PHE A 1 324 ? 7.698 13.036 -19.670 1.00 11.27 324 PHE A O 1
ATOM 2355 N N . LEU A 1 325 ? 5.888 12.382 -20.887 1.00 10.71 325 LEU A N 1
ATOM 2356 C CA . LEU A 1 325 ? 6.318 13.061 -22.131 1.00 10.77 325 LEU A CA 1
ATOM 2357 C C . LEU A 1 325 ? 5.341 14.186 -22.465 1.00 10.96 325 LEU A C 1
ATOM 2358 O O . LEU A 1 325 ? 4.082 14.003 -22.304 1.00 10.89 325 LEU A O 1
ATOM 2363 N N . TYR A 1 326 ? 5.903 15.286 -22.944 1.00 10.52 326 TYR A N 1
ATOM 2364 C CA . TYR A 1 326 ? 5.153 16.339 -23.663 1.00 10.76 326 TYR A CA 1
ATOM 2365 C C . TYR A 1 326 ? 4.900 15.848 -25.091 1.00 11.59 326 TYR A C 1
ATOM 2366 O O . TYR A 1 326 ? 5.133 14.672 -25.442 1.00 14.98 326 TYR A O 1
ATOM 2375 N N . TRP A 1 327 ? 4.327 16.704 -25.922 1.00 11.46 327 TRP A N 1
ATOM 2376 C CA . TRP A 1 327 ? 4.140 16.460 -27.354 1.00 11.79 327 TRP A CA 1
ATOM 2377 C C . TRP A 1 327 ? 5.427 16.833 -28.055 1.00 12.66 327 TRP A C 1
ATOM 2378 O O . TRP A 1 327 ? 6.355 16.019 -27.996 1.00 14.06 327 TRP A O 1
ATOM 2389 N N . ILE A 1 328 ? 5.570 18.054 -28.546 1.00 12.37 328 ILE A N 1
ATOM 2390 C CA . ILE A 1 328 ? 6.806 18.439 -29.299 1.00 11.15 328 ILE A CA 1
ATOM 2391 C C . ILE A 1 328 ? 7.840 19.112 -28.386 1.00 11.54 328 ILE A C 1
ATOM 2392 O O . ILE A 1 328 ? 7.503 19.968 -27.570 1.00 11.75 328 ILE A O 1
ATOM 2397 N N . GLY A 1 329 ? 9.113 18.727 -28.557 1.00 11.50 329 GLY A N 1
ATOM 2398 C CA . GLY A 1 329 ? 10.219 19.369 -27.855 1.00 12.05 329 GLY A CA 1
ATOM 2399 C C . GLY A 1 329 ? 10.495 20.742 -28.422 1.00 12.47 329 GLY A C 1
ATOM 2400 O O . GLY A 1 329 ? 10.357 21.705 -27.675 1.00 13.40 329 GLY A O 1
ATOM 2401 N N . ALA A 1 330 ? 10.882 20.813 -29.684 1.00 12.20 330 ALA A N 1
ATOM 2402 C CA . ALA A 1 330 ? 11.228 22.095 -30.334 1.00 11.89 330 ALA A CA 1
ATOM 2403 C C . ALA A 1 330 ? 10.637 22.135 -31.747 1.00 11.58 330 ALA A C 1
ATOM 2404 O O . ALA A 1 330 ? 10.726 21.150 -32.513 1.00 11.94 330 ALA A O 1
ATOM 2406 N N . GLN A 1 331 ? 10.109 23.294 -32.125 1.00 11.62 331 GLN A N 1
ATOM 2407 C CA . GLN A 1 331 ? 9.630 23.471 -33.498 1.00 12.14 331 GLN A CA 1
ATOM 2408 C C . GLN A 1 331 ? 9.686 24.958 -33.824 1.00 12.83 331 GLN A C 1
ATOM 2409 O O . GLN A 1 331 ? 9.922 25.775 -32.900 1.00 15.08 331 GLN A O 1
ATOM 2415 N N . SER A 1 332 ? 9.389 25.260 -35.080 1.00 14.25 332 SER A N 1
ATOM 2416 C CA . SER A 1 332 ? 9.431 26.623 -35.622 1.00 15.24 332 SER A CA 1
ATOM 2417 C C . SER A 1 332 ? 8.107 27.299 -35.326 1.00 15.37 332 SER A C 1
ATOM 2418 O O . SER A 1 332 ? 7.053 26.667 -35.545 1.00 15.11 332 SER A O 1
ATOM 2421 N N . ASN A 1 333 ? 8.151 28.548 -34.867 1.00 15.05 333 ASN A N 1
ATOM 2422 C CA . ASN A 1 333 ? 6.910 29.357 -34.646 1.00 17.81 333 ASN A CA 1
ATOM 2423 C C . ASN A 1 333 ? 5.920 28.528 -33.829 1.00 16.33 333 ASN A C 1
ATOM 2424 O O . ASN A 1 333 ? 4.743 28.432 -34.222 1.00 16.81 333 ASN A O 1
ATOM 2429 N N . SER A 1 334 ? 6.370 27.959 -32.707 1.00 14.61 334 SER A N 1
ATOM 2430 C CA . SER A 1 334 ? 5.584 27.018 -31.874 1.00 14.70 334 SER A CA 1
ATOM 2431 C C . SER A 1 334 ? 4.426 27.735 -31.201 1.00 15.44 334 SER A C 1
ATOM 2432 O O . SER A 1 334 ? 4.560 28.897 -30.776 1.00 15.79 334 SER A O 1
ATOM 2435 N N . ASN A 1 335 ? 3.323 27.023 -31.037 1.00 15.45 335 ASN A N 1
ATOM 2436 C CA . ASN A 1 335 ? 2.321 27.381 -30.004 1.00 15.62 335 ASN A CA 1
ATOM 2437 C C . ASN A 1 335 ? 2.670 26.560 -28.757 1.00 14.37 335 ASN A C 1
ATOM 2438 O O . ASN A 1 335 ? 3.845 26.109 -28.653 1.00 14.57 335 ASN A O 1
ATOM 2443 N N . ALA A 1 336 ? 1.724 26.394 -27.834 1.00 13.22 336 ALA A N 1
ATOM 2444 C CA . ALA A 1 336 ? 2.015 25.753 -26.538 1.00 14.51 336 ALA A CA 1
ATOM 2445 C C . ALA A 1 336 ? 2.315 24.262 -26.712 1.00 15.12 336 ALA A C 1
ATOM 2446 O O . ALA A 1 336 ? 2.792 23.694 -25.719 1.00 18.00 336 ALA A O 1
ATOM 2448 N N . ALA A 1 337 ? 2.098 23.710 -27.907 1.00 15.09 337 ALA A N 1
ATOM 2449 C CA . ALA A 1 337 ? 2.267 22.275 -28.262 1.00 15.38 337 ALA A CA 1
ATOM 2450 C C . ALA A 1 337 ? 3.740 21.901 -28.178 1.00 15.35 337 ALA A C 1
ATOM 2451 O O . ALA A 1 337 ? 4.042 20.703 -28.243 1.00 14.41 337 ALA A O 1
ATOM 2453 N N . GLY A 1 338 ? 4.624 22.891 -28.167 1.00 13.90 338 GLY A N 1
ATOM 2454 C CA . GLY A 1 338 ? 6.073 22.666 -28.128 1.00 14.80 338 GLY A CA 1
ATOM 2455 C C . GLY A 1 338 ? 6.699 23.272 -26.878 1.00 15.45 338 GLY A C 1
ATOM 2456 O O . GLY A 1 338 ? 6.192 24.246 -26.336 1.00 17.03 338 GLY A O 1
ATOM 2457 N N . LEU A 1 339 ? 7.798 22.697 -26.376 1.00 14.43 339 LEU A N 1
ATOM 2458 C CA . LEU A 1 339 ? 8.490 23.229 -25.179 1.00 14.38 339 LEU A CA 1
ATOM 2459 C C . LEU A 1 339 ? 9.409 24.394 -25.555 1.00 13.37 339 LEU A C 1
ATOM 2460 O O . LEU A 1 339 ? 9.669 25.202 -24.662 1.00 14.76 339 LEU A O 1
ATOM 2465 N N . VAL A 1 340 ? 10.009 24.342 -26.759 1.00 12.17 340 VAL A N 1
ATOM 2466 C CA . VAL A 1 340 ? 11.009 25.344 -27.239 1.00 11.98 340 VAL A CA 1
ATOM 2467 C C . VAL A 1 340 ? 10.585 25.799 -28.632 1.00 12.41 340 VAL A C 1
ATOM 2468 O O . VAL A 1 340 ? 10.157 24.970 -29.415 1.00 12.32 340 VAL A O 1
ATOM 2472 N N . THR A 1 341 ? 10.793 27.063 -28.955 1.00 12.43 341 THR A N 1
ATOM 2473 C CA . THR A 1 341 ? 10.385 27.614 -30.270 1.00 13.85 341 THR A CA 1
ATOM 2474 C C . THR A 1 341 ? 11.592 28.225 -30.971 1.00 14.40 341 THR A C 1
ATOM 2475 O O . THR A 1 341 ? 12.501 28.767 -30.293 1.00 15.55 341 THR A O 1
ATOM 2479 N N . LEU A 1 342 ? 11.602 28.143 -32.283 1.00 15.67 342 LEU A N 1
ATOM 2480 C CA . LEU A 1 342 ? 12.563 28.856 -33.153 1.00 17.22 342 LEU A CA 1
ATOM 2481 C C . LEU A 1 342 ? 11.758 29.813 -34.034 1.00 18.93 342 LEU A C 1
ATOM 2482 O O . LEU A 1 342 ? 10.920 29.344 -34.804 1.00 17.94 342 LEU A O 1
ATOM 2487 N N . ASN A 1 343 ? 11.971 31.106 -33.831 1.00 19.49 343 ASN A N 1
ATOM 2488 C CA . ASN A 1 343 ? 11.234 32.205 -34.516 1.00 23.07 343 ASN A CA 1
ATOM 2489 C C . ASN A 1 343 ? 12.306 32.996 -35.274 1.00 23.23 343 ASN A C 1
ATOM 2490 O O . ASN A 1 343 ? 13.021 33.782 -34.635 1.00 27.73 343 ASN A O 1
ATOM 2495 N N . GLY A 1 344 ? 12.550 32.643 -36.533 1.00 27.40 344 GLY A N 1
ATOM 2496 C CA . GLY A 1 344 ? 13.686 33.163 -37.331 1.00 28.63 344 GLY A CA 1
ATOM 2497 C C . GLY A 1 344 ? 15.007 32.535 -36.915 1.00 27.91 344 GLY A C 1
ATOM 2498 O O . GLY A 1 344 ? 15.172 31.295 -37.113 1.00 34.01 344 GLY A O 1
ATOM 2499 N N . SER A 1 345 ? 15.906 33.300 -36.300 1.00 27.09 345 SER A N 1
ATOM 2500 C CA . SER A 1 345 ? 17.141 32.747 -35.677 1.00 27.72 345 SER A CA 1
ATOM 2501 C C . SER A 1 345 ? 17.037 32.774 -34.147 1.00 25.05 345 SER A C 1
ATOM 2502 O O . SER A 1 345 ? 17.995 32.394 -33.472 1.00 28.78 345 SER A O 1
ATOM 2505 N N . THR A 1 346 ? 15.914 33.205 -33.598 1.00 22.97 346 THR A N 1
ATOM 2506 C CA . THR A 1 346 ? 15.743 33.405 -32.144 1.00 22.13 346 THR A CA 1
ATOM 2507 C C . THR A 1 346 ? 15.151 32.154 -31.487 1.00 21.29 346 THR A C 1
ATOM 2508 O O . THR A 1 346 ? 14.065 31.727 -31.902 1.00 19.80 346 THR A O 1
ATOM 2512 N N . VAL A 1 347 ? 15.806 31.617 -30.463 1.00 19.56 347 VAL A N 1
ATOM 2513 C CA . VAL A 1 347 ? 15.339 30.399 -29.738 1.00 18.84 347 VAL A CA 1
ATOM 2514 C C . VAL A 1 347 ? 14.807 30.816 -28.391 1.00 18.84 347 VAL A C 1
ATOM 2515 O O . VAL A 1 347 ? 15.519 31.539 -27.697 1.00 21.61 347 VAL A O 1
ATOM 2519 N N . GLN A 1 348 ? 13.606 30.378 -28.038 1.00 17.62 348 GLN A N 1
ATOM 2520 C CA . GLN A 1 348 ? 12.971 30.743 -26.758 1.00 17.87 348 GLN A CA 1
ATOM 2521 C C . GLN A 1 348 ? 12.486 29.475 -26.044 1.00 17.47 348 GLN A C 1
ATOM 2522 O O . GLN A 1 348 ? 11.928 28.597 -26.695 1.00 14.72 348 GLN A O 1
ATOM 2528 N N . ALA A 1 349 ? 12.684 29.410 -24.743 1.00 15.24 349 ALA A N 1
ATOM 2529 C CA . ALA A 1 349 ? 12.184 28.322 -23.877 1.00 16.10 349 ALA A CA 1
ATOM 2530 C C . ALA A 1 349 ? 10.847 28.715 -23.255 1.00 16.51 349 ALA A C 1
ATOM 2531 O O . ALA A 1 349 ? 10.699 29.896 -22.764 1.00 17.14 349 ALA A O 1
ATOM 2533 N N . SER A 1 350 ? 9.897 27.791 -23.188 1.00 14.74 350 SER A N 1
ATOM 2534 C CA . SER A 1 350 ? 8.606 28.037 -22.494 1.00 13.45 350 SER A CA 1
ATOM 2535 C C . SER A 1 350 ? 8.751 27.886 -20.983 1.00 13.74 350 SER A C 1
ATOM 2536 O O . SER A 1 350 ? 9.738 27.269 -20.506 1.00 14.12 350 SER A O 1
ATOM 2539 N N . GLY A 1 351 ? 7.766 28.344 -20.215 1.00 12.69 351 GLY A N 1
ATOM 2540 C CA . GLY A 1 351 ? 7.719 28.049 -18.788 1.00 12.94 351 GLY A CA 1
ATOM 2541 C C . GLY A 1 351 ? 7.617 26.536 -18.560 1.00 13.58 351 GLY A C 1
ATOM 2542 O O . GLY A 1 351 ? 8.203 26.062 -17.585 1.00 13.49 351 GLY A O 1
ATOM 2543 N N . THR A 1 352 ? 6.909 25.842 -19.436 1.00 12.92 352 THR A N 1
ATOM 2544 C CA . THR A 1 352 ? 6.676 24.373 -19.339 1.00 13.78 352 THR A CA 1
ATOM 2545 C C . THR A 1 352 ? 8.013 23.642 -19.423 1.00 13.63 352 THR A C 1
ATOM 2546 O O . THR A 1 352 ? 8.202 22.653 -18.696 1.00 12.49 352 THR A O 1
ATOM 2550 N N . LEU A 1 353 ? 8.930 24.143 -20.238 1.00 12.47 353 LEU A N 1
ATOM 2551 C CA . LEU A 1 353 ? 10.268 23.514 -20.343 1.00 13.14 353 LEU A CA 1
ATOM 2552 C C . LEU A 1 353 ? 10.856 23.469 -18.928 1.00 13.09 353 LEU A C 1
ATOM 2553 O O . LEU A 1 353 ? 11.461 22.445 -18.541 1.00 11.91 353 LEU A O 1
ATOM 2558 N N . TRP A 1 354 ? 10.752 24.557 -18.162 1.00 12.11 354 TRP A N 1
ATOM 2559 C CA . TRP A 1 354 ? 11.414 24.636 -16.834 1.00 14.03 354 TRP A CA 1
ATOM 2560 C C . TRP A 1 354 ? 10.653 23.801 -15.808 1.00 13.41 354 TRP A C 1
ATOM 2561 O O . TRP A 1 354 ? 11.307 23.340 -14.869 1.00 14.24 354 TRP A O 1
ATOM 2572 N N . ALA A 1 355 ? 9.341 23.579 -15.962 1.00 13.83 355 ALA A N 1
ATOM 2573 C CA . ALA A 1 355 ? 8.604 22.585 -15.143 1.00 13.69 355 ALA A CA 1
ATOM 2574 C C . ALA A 1 355 ? 9.237 21.209 -15.374 1.00 14.38 355 ALA A C 1
ATOM 2575 O O . ALA A 1 355 ? 9.543 20.540 -14.380 1.00 13.79 355 ALA A O 1
ATOM 2577 N N . PHE A 1 356 ? 9.466 20.825 -16.629 1.00 12.47 356 PHE A N 1
ATOM 2578 C CA . PHE A 1 356 ? 10.107 19.530 -16.952 1.00 12.56 356 PHE A CA 1
ATOM 2579 C C . PHE A 1 356 ? 11.499 19.513 -16.336 1.00 11.98 356 PHE A C 1
ATOM 2580 O O . PHE A 1 356 ? 11.901 18.483 -15.754 1.00 11.88 356 PHE A O 1
ATOM 2588 N N . ALA A 1 357 ? 12.241 20.620 -16.453 1.00 11.06 357 ALA A N 1
ATOM 2589 C CA . ALA A 1 357 ? 13.628 20.669 -15.975 1.00 12.21 357 ALA A CA 1
ATOM 2590 C C . ALA A 1 357 ? 13.686 20.351 -14.479 1.00 13.70 357 ALA A C 1
ATOM 2591 O O . ALA A 1 357 ? 14.638 19.678 -14.065 1.00 12.31 357 ALA A O 1
ATOM 2593 N N . MET A 1 358 ? 12.761 20.909 -13.695 1.00 13.63 358 MET A N 1
ATOM 2594 C CA . MET A 1 358 ? 12.792 20.795 -12.205 1.00 13.32 358 MET A CA 1
ATOM 2595 C C . MET A 1 358 ? 12.618 19.334 -11.783 1.00 13.78 358 MET A C 1
ATOM 2596 O O . MET A 1 358 ? 13.082 18.988 -10.652 1.00 13.97 358 MET A O 1
ATOM 2601 N N . PHE A 1 359 ? 12.102 18.463 -12.674 1.00 12.75 359 PHE A N 1
ATOM 2602 C CA . PHE A 1 359 ? 12.039 17.001 -12.443 1.00 13.18 359 PHE A CA 1
ATOM 2603 C C . PHE A 1 359 ? 13.228 16.319 -13.126 1.00 12.82 359 PHE A C 1
ATOM 2604 O O . PHE A 1 359 ? 14.056 15.673 -12.408 1.00 13.34 359 PHE A O 1
ATOM 2612 N N . SER A 1 360 ? 13.360 16.533 -14.425 1.00 11.61 360 SER A N 1
ATOM 2613 C CA . SER A 1 360 ? 14.225 15.693 -15.307 1.00 12.59 360 SER A CA 1
ATOM 2614 C C . SER A 1 360 ? 15.730 15.937 -15.084 1.00 13.36 360 SER A C 1
ATOM 2615 O O . SER A 1 360 ? 16.531 14.995 -15.263 1.00 13.05 360 SER A O 1
ATOM 2618 N N A ARG A 1 361 ? 16.142 17.156 -14.733 0.57 13.34 361 ARG A N 1
ATOM 2619 N N B ARG A 1 361 ? 16.132 17.164 -14.728 0.43 13.43 361 ARG A N 1
ATOM 2620 C CA A ARG A 1 361 ? 17.589 17.436 -14.528 0.57 14.46 361 ARG A CA 1
ATOM 2621 C CA B ARG A 1 361 ? 17.570 17.508 -14.530 0.43 14.38 361 ARG A CA 1
ATOM 2622 C C A ARG A 1 361 ? 18.114 16.520 -13.427 0.57 13.88 361 ARG A C 1
ATOM 2623 C C B ARG A 1 361 ? 18.128 16.656 -13.382 0.43 13.90 361 ARG A C 1
ATOM 2624 O O A ARG A 1 361 ? 19.288 16.103 -13.493 0.57 14.58 361 ARG A O 1
ATOM 2625 O O B ARG A 1 361 ? 19.344 16.375 -13.385 0.43 13.96 361 ARG A O 1
ATOM 2640 N N . PHE A 1 362 ? 17.273 16.299 -12.419 1.00 13.78 362 PHE A N 1
ATOM 2641 C CA . PHE A 1 362 ? 17.670 15.761 -11.107 1.00 13.97 362 PHE A CA 1
ATOM 2642 C C . PHE A 1 362 ? 17.209 14.313 -10.908 1.00 15.16 362 PHE A C 1
ATOM 2643 O O . PHE A 1 362 ? 17.956 13.565 -10.237 1.00 16.40 362 PHE A O 1
ATOM 2651 N N . ILE A 1 363 ? 16.044 13.932 -11.429 1.00 15.46 363 ILE A N 1
ATOM 2652 C CA . ILE A 1 363 ? 15.513 12.533 -11.345 1.00 14.13 363 ILE A CA 1
ATOM 2653 C C . ILE A 1 363 ? 15.951 11.804 -12.613 1.00 12.93 363 ILE A C 1
ATO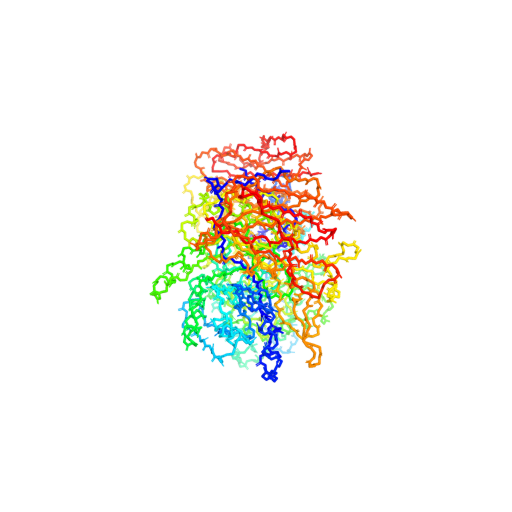M 2654 O O . ILE A 1 363 ? 15.346 12.009 -13.666 1.00 12.89 363 ILE A O 1
ATOM 2659 N N . ARG A 1 364 ? 16.976 10.978 -12.496 1.00 12.50 364 ARG A N 1
ATOM 2660 C CA . ARG A 1 364 ? 17.672 10.388 -13.647 1.00 13.37 364 ARG A CA 1
ATOM 2661 C C . ARG A 1 364 ? 17.114 8.982 -13.827 1.00 13.19 364 ARG A C 1
ATOM 2662 O O . ARG A 1 364 ? 16.593 8.385 -12.906 1.00 14.49 364 ARG A O 1
ATOM 2670 N N . PRO A 1 365 ? 17.189 8.420 -15.043 1.00 12.56 365 PRO A N 1
ATOM 2671 C CA . PRO A 1 365 ? 16.736 7.055 -15.275 1.00 13.28 365 PRO A CA 1
ATOM 2672 C C . PRO A 1 365 ? 17.259 6.093 -14.192 1.00 12.72 365 PRO A C 1
ATOM 2673 O O . PRO A 1 365 ? 18.402 6.288 -13.778 1.00 12.59 365 PRO A O 1
ATOM 2677 N N . ASP A 1 366 ? 16.427 5.094 -13.835 1.00 13.45 366 ASP A N 1
ATOM 2678 C CA . ASP A 1 366 ? 16.703 4.055 -12.810 1.00 13.95 366 ASP A CA 1
ATOM 2679 C C . ASP A 1 366 ? 16.576 4.608 -11.391 1.00 14.49 366 ASP A C 1
ATOM 2680 O O . ASP A 1 366 ? 16.721 3.780 -10.445 1.00 14.72 366 ASP A O 1
ATOM 2685 N N . ALA A 1 367 ? 16.188 5.872 -11.223 1.00 13.42 367 ALA A N 1
ATOM 2686 C CA . ALA A 1 367 ? 15.673 6.371 -9.928 1.00 13.25 367 ALA A CA 1
ATOM 2687 C C . ALA A 1 367 ? 14.422 5.573 -9.533 1.00 14.66 367 ALA A C 1
ATOM 2688 O O . ALA A 1 367 ? 13.745 4.975 -10.394 1.00 13.50 367 ALA A O 1
ATOM 2690 N N . VAL A 1 368 ? 14.123 5.542 -8.239 1.00 13.74 368 VAL A N 1
ATOM 2691 C CA . VAL A 1 368 ? 12.873 4.951 -7.714 1.00 14.41 368 VAL A CA 1
ATOM 2692 C C . VAL A 1 368 ? 12.204 6.009 -6.871 1.00 13.36 368 VAL A C 1
ATOM 2693 O O . VAL A 1 368 ? 12.862 6.781 -6.174 1.00 13.20 368 VAL A O 1
ATOM 2697 N N . ARG A 1 369 ? 10.899 6.096 -7.024 1.00 13.41 369 ARG A N 1
ATOM 2698 C CA . ARG A 1 369 ? 10.084 6.973 -6.140 1.00 12.65 369 ARG A CA 1
ATOM 2699 C C . ARG A 1 369 ? 10.089 6.371 -4.731 1.00 13.75 369 ARG A C 1
ATOM 2700 O O . ARG A 1 369 ? 10.069 5.147 -4.594 1.00 13.07 369 ARG A O 1
ATOM 2708 N N . ILE A 1 370 ? 10.106 7.242 -3.726 1.00 14.23 370 ILE A N 1
ATOM 2709 C CA . ILE A 1 370 ? 10.128 6.832 -2.298 1.00 14.60 370 ILE A CA 1
ATOM 2710 C C . ILE A 1 370 ? 8.996 7.509 -1.541 1.00 15.20 370 ILE A C 1
ATOM 2711 O O . ILE A 1 370 ? 8.423 8.485 -2.004 1.00 15.28 370 ILE A O 1
ATOM 2716 N N . SER A 1 371 ? 8.735 6.989 -0.351 1.00 16.59 371 SER A N 1
ATOM 2717 C CA . SER A 1 371 ? 7.605 7.428 0.491 1.00 18.70 371 SER A CA 1
ATOM 2718 C C . SER A 1 371 ? 7.857 8.837 1.051 1.00 19.83 371 SER A C 1
ATOM 2719 O O . SER A 1 371 ? 8.964 9.148 1.464 1.00 18.52 371 SER A O 1
ATOM 2722 N N . THR A 1 372 ? 6.829 9.682 1.078 1.00 20.11 372 THR A N 1
ATOM 2723 C CA . THR A 1 372 ? 6.830 10.959 1.814 1.00 20.20 372 THR A CA 1
ATOM 2724 C C . THR A 1 372 ? 5.509 11.041 2.566 1.00 24.17 372 THR A C 1
ATOM 2725 O O . THR A 1 372 ? 4.545 10.419 2.138 1.00 21.95 372 THR A O 1
ATOM 2729 N N . SER A 1 373 ? 5.496 11.800 3.654 1.00 22.50 373 SER A N 1
ATOM 2730 C CA . SER A 1 373 ? 4.255 12.102 4.400 1.00 23.45 373 SER A CA 1
ATOM 2731 C C . SER A 1 373 ? 4.393 13.501 5.000 1.00 24.60 373 SER A C 1
ATOM 2732 O O . SER A 1 373 ? 5.544 13.978 5.163 1.00 23.49 373 SER A O 1
ATOM 2735 N N . GLY A 1 374 ? 3.263 14.139 5.295 1.00 22.89 374 GLY A N 1
ATOM 2736 C CA . GLY A 1 374 ? 3.260 15.432 6.005 1.00 23.10 374 GLY A CA 1
ATOM 2737 C C . GLY A 1 374 ? 3.313 16.629 5.079 1.00 24.80 374 GLY A C 1
ATOM 2738 O O . GLY A 1 374 ? 3.672 17.692 5.576 1.00 25.48 374 GLY A O 1
ATOM 2739 N N . SER A 1 375 ? 2.906 16.509 3.811 1.00 23.63 375 SER A N 1
ATOM 2740 C CA . SER A 1 375 ? 2.810 17.663 2.884 1.00 23.33 375 SER A CA 1
ATOM 2741 C C . SER A 1 375 ? 1.934 18.737 3.501 1.00 23.53 375 SER A C 1
ATOM 2742 O O . SER A 1 375 ? 0.811 18.445 3.852 1.00 21.10 375 SER A O 1
ATOM 2745 N N . PRO A 1 376 ? 2.366 20.005 3.615 1.00 24.33 376 PRO A N 1
ATOM 2746 C CA . PRO A 1 376 ? 1.440 21.071 3.978 1.00 26.10 376 PRO A CA 1
ATOM 2747 C C . PRO A 1 376 ? 0.310 21.169 2.946 1.00 26.99 376 PRO A C 1
ATOM 2748 O O . PRO A 1 376 ? 0.442 20.735 1.787 1.00 24.41 376 PRO A O 1
ATOM 2752 N N . SER A 1 377 ? -0.791 21.761 3.389 1.00 25.06 377 SER A N 1
ATOM 2753 C CA . SER A 1 377 ? -1.929 22.124 2.530 1.00 26.27 377 SER A CA 1
ATOM 2754 C C . SER A 1 377 ? -1.447 22.838 1.253 1.00 24.88 377 SER A C 1
ATOM 2755 O O . SER A 1 377 ? -0.632 23.815 1.350 1.00 21.69 377 SER A O 1
ATOM 2758 N N . ASN A 1 378 ? -1.918 22.359 0.090 1.00 23.14 378 ASN A N 1
ATOM 2759 C CA . ASN A 1 378 ? -1.644 22.936 -1.251 1.00 24.49 378 ASN A CA 1
ATOM 2760 C C . ASN A 1 378 ? -0.156 22.925 -1.581 1.00 22.80 378 ASN A C 1
ATOM 2761 O O . ASN A 1 378 ? 0.231 23.706 -2.459 1.00 22.02 378 ASN A O 1
ATOM 2766 N N . VAL A 1 379 ? 0.629 22.065 -0.923 1.00 21.28 379 VAL A N 1
ATOM 2767 C CA . VAL A 1 379 ? 2.047 21.826 -1.316 1.00 19.42 379 VAL A CA 1
ATOM 2768 C C . VAL A 1 379 ? 2.149 20.389 -1.820 1.00 18.96 379 VAL A C 1
ATOM 2769 O O . VAL A 1 379 ? 1.896 19.475 -1.042 1.00 19.99 379 VAL A O 1
ATOM 2773 N N . ASN A 1 380 ? 2.545 20.209 -3.073 1.00 16.95 380 ASN A N 1
ATOM 2774 C CA . ASN A 1 380 ? 2.640 18.860 -3.673 1.00 15.96 380 ASN A CA 1
ATOM 2775 C C . ASN A 1 380 ? 4.087 18.415 -3.562 1.00 16.25 380 ASN A C 1
ATOM 2776 O O . ASN A 1 380 ? 4.986 19.156 -4.026 1.00 17.30 380 ASN A O 1
ATOM 2781 N N . VAL A 1 381 ? 4.314 17.321 -2.857 1.00 14.93 381 VAL A N 1
ATOM 2782 C CA . VAL A 1 381 ? 5.671 16.815 -2.573 1.00 16.12 381 VAL A CA 1
ATOM 2783 C C . VAL A 1 381 ? 5.849 15.465 -3.273 1.00 15.04 381 VAL A C 1
ATOM 2784 O O . VAL A 1 381 ? 4.931 14.661 -3.293 1.00 15.94 381 VAL A O 1
ATOM 2788 N N . GLY A 1 382 ? 7.041 15.223 -3.779 1.00 15.32 382 GLY A N 1
ATOM 2789 C CA . GLY A 1 382 ? 7.460 13.874 -4.167 1.00 15.12 382 GLY A CA 1
ATOM 2790 C C . GLY A 1 382 ? 8.903 13.657 -3.807 1.00 14.93 382 GLY A C 1
ATOM 2791 O O . GLY A 1 382 ? 9.652 14.647 -3.680 1.00 14.71 382 GLY A O 1
ATOM 2792 N N . ALA A 1 383 ? 9.317 12.402 -3.687 1.00 14.64 383 ALA A N 1
ATOM 2793 C CA . ALA A 1 383 ? 10.730 12.124 -3.445 1.00 14.16 383 ALA A CA 1
ATOM 2794 C C . ALA A 1 383 ? 11.171 10.902 -4.243 1.00 13.48 383 ALA A C 1
ATOM 2795 O O . ALA A 1 383 ? 10.340 9.997 -4.544 1.00 13.72 383 ALA A O 1
ATOM 2797 N N . PHE A 1 384 ? 12.443 10.896 -4.524 1.00 12.12 384 PHE A N 1
ATOM 2798 C CA . PHE A 1 384 ? 13.093 9.914 -5.424 1.00 12.98 384 PHE A CA 1
ATOM 2799 C C . PHE A 1 384 ? 14.482 9.640 -4.911 1.00 13.93 384 PHE A C 1
ATOM 2800 O O . PHE A 1 384 ? 15.127 10.538 -4.338 1.00 14.77 384 PHE A O 1
ATOM 2808 N N . LYS A 1 385 ? 14.929 8.423 -5.167 1.00 14.85 385 LYS A N 1
ATOM 2809 C CA . LYS A 1 385 ? 16.300 7.976 -4.904 1.00 15.48 385 LYS A CA 1
ATOM 2810 C C . LYS A 1 385 ? 16.930 7.603 -6.231 1.00 14.21 385 LYS A C 1
ATOM 2811 O O . LYS A 1 385 ? 16.477 6.668 -6.835 1.00 12.72 385 LYS A O 1
ATOM 2817 N N . ASN A 1 386 ? 18.001 8.298 -6.610 1.00 13.23 386 ASN A N 1
ATOM 2818 C CA . ASN A 1 386 ? 18.781 7.979 -7.824 1.00 13.88 386 ASN A CA 1
ATOM 2819 C C . ASN A 1 386 ? 19.657 6.741 -7.583 1.00 14.18 386 ASN A C 1
ATOM 2820 O O . ASN A 1 386 ? 19.988 6.413 -6.415 1.00 14.61 386 ASN A O 1
ATOM 2825 N N . ALA A 1 387 ? 20.104 6.108 -8.648 1.00 15.51 387 ALA A N 1
ATOM 2826 C CA . ALA A 1 387 ? 21.023 4.956 -8.528 1.00 18.17 387 ALA A CA 1
ATOM 2827 C C . ALA A 1 387 ? 22.303 5.383 -7.804 1.00 17.88 387 ALA A C 1
ATOM 2828 O O . ALA A 1 387 ? 22.842 4.570 -7.063 1.00 16.72 387 ALA A O 1
ATOM 2830 N N . ASP A 1 388 ? 22.731 6.645 -7.938 1.00 17.66 388 ASP A N 1
ATOM 2831 C CA . ASP A 1 388 ? 23.976 7.162 -7.319 1.00 17.48 388 ASP A CA 1
ATOM 2832 C C . ASP A 1 388 ? 23.751 7.524 -5.843 1.00 16.36 388 ASP A C 1
ATOM 2833 O O . ASP A 1 388 ? 24.715 7.958 -5.173 1.00 17.90 388 ASP A O 1
ATOM 2838 N N . GLY A 1 389 ? 22.538 7.354 -5.342 1.00 16.45 389 GLY A N 1
ATOM 2839 C CA . GLY A 1 389 ? 22.220 7.501 -3.914 1.00 16.26 389 GLY A CA 1
ATOM 2840 C C . GLY A 1 389 ? 21.693 8.859 -3.524 1.00 17.04 389 GLY A C 1
ATOM 2841 O O . GLY A 1 389 ? 21.199 8.972 -2.379 1.00 15.78 389 GLY A O 1
ATOM 2842 N N . SER A 1 390 ? 21.723 9.835 -4.433 1.00 15.66 390 SER A N 1
ATOM 2843 C CA . SER A 1 390 ? 21.148 11.160 -4.140 1.00 16.17 390 SER A CA 1
ATOM 2844 C C . SER A 1 390 ? 19.635 10.999 -3.901 1.00 16.17 390 SER A C 1
ATOM 2845 O O . SER A 1 390 ? 18.996 10.122 -4.532 1.00 15.10 390 SER A O 1
ATOM 2848 N N . ILE A 1 391 ? 19.099 11.777 -2.961 1.00 16.13 391 ILE A N 1
ATOM 2849 C CA . ILE A 1 391 ? 17.645 11.831 -2.672 1.00 16.81 391 ILE A CA 1
ATOM 2850 C C . ILE A 1 391 ? 17.156 13.166 -3.230 1.00 17.52 391 ILE A C 1
ATOM 2851 O O . ILE A 1 391 ? 17.714 14.230 -2.854 1.00 17.12 391 ILE A O 1
ATOM 2856 N N . VAL A 1 392 ? 16.199 13.108 -4.144 1.00 16.12 392 VAL A N 1
ATOM 2857 C CA . VAL A 1 392 ? 15.631 14.315 -4.791 1.00 16.41 392 VAL A CA 1
ATOM 2858 C C . VAL A 1 392 ? 14.247 14.505 -4.181 1.00 15.99 392 VAL A C 1
ATOM 2859 O O . VAL A 1 392 ? 13.419 13.593 -4.285 1.00 14.08 392 VAL A O 1
ATOM 2863 N N . VAL A 1 393 ? 14.026 15.652 -3.550 1.00 15.01 393 VAL A N 1
ATOM 2864 C CA . VAL A 1 393 ? 12.699 16.005 -3.008 1.00 15.89 393 VAL A CA 1
ATOM 2865 C C . VAL A 1 393 ? 12.178 17.189 -3.831 1.00 14.91 393 VAL A C 1
ATOM 2866 O O . VAL A 1 393 ? 12.903 18.200 -3.975 1.00 14.76 393 VAL A O 1
ATOM 2870 N N . VAL A 1 394 ? 10.994 17.022 -4.418 1.00 14.73 394 VAL A N 1
ATOM 2871 C CA . VAL A 1 394 ? 10.316 18.111 -5.151 1.00 16.30 394 VAL A CA 1
ATOM 2872 C C . VAL A 1 394 ? 9.147 18.585 -4.286 1.00 16.60 394 VAL A C 1
ATOM 2873 O O . VAL A 1 394 ? 8.466 17.789 -3.699 1.00 17.16 394 VAL A O 1
ATOM 2877 N N . ALA A 1 395 ? 9.010 19.899 -4.183 1.00 16.57 395 ALA A N 1
ATOM 2878 C CA . ALA A 1 395 ? 7.979 20.589 -3.401 1.00 16.17 395 ALA A CA 1
ATOM 2879 C C . ALA A 1 395 ? 7.432 21.677 -4.319 1.00 16.38 395 ALA A C 1
ATOM 2880 O O . ALA A 1 395 ? 8.158 22.604 -4.697 1.00 16.78 395 ALA A O 1
ATOM 2882 N N . ILE A 1 396 ? 6.176 21.539 -4.665 1.00 16.61 396 ILE A N 1
ATOM 2883 C CA . ILE A 1 396 ? 5.447 22.553 -5.459 1.00 16.06 396 ILE A CA 1
ATOM 2884 C C . ILE A 1 396 ? 4.488 23.260 -4.515 1.00 16.54 396 ILE A C 1
ATOM 2885 O O . ILE A 1 396 ? 3.485 22.671 -4.113 1.00 17.35 396 ILE A O 1
ATOM 2890 N N . ASN A 1 397 ? 4.808 24.515 -4.232 1.00 17.18 397 ASN A N 1
ATOM 2891 C CA . ASN A 1 397 ? 3.968 25.376 -3.380 1.00 17.00 397 ASN A CA 1
ATOM 2892 C C . ASN A 1 397 ? 2.916 26.090 -4.226 1.00 16.32 397 ASN A C 1
ATOM 2893 O O . ASN A 1 397 ? 3.252 27.066 -4.859 1.00 17.72 397 ASN A O 1
ATOM 2898 N N . ASN A 1 398 ? 1.681 25.658 -4.139 1.00 16.53 398 ASN A N 1
ATOM 2899 C CA . ASN A 1 398 ? 0.589 26.267 -4.935 1.00 18.80 398 ASN A CA 1
ATOM 2900 C C . ASN A 1 398 ? -0.121 27.336 -4.080 1.00 21.11 398 ASN A C 1
ATOM 2901 O O . ASN A 1 398 ? -1.107 27.870 -4.562 1.00 22.02 398 ASN A O 1
ATOM 2906 N N . ASN A 1 399 ? 0.369 27.632 -2.882 1.00 21.38 399 ASN A N 1
ATOM 2907 C CA . ASN A 1 399 ? -0.200 28.714 -2.027 1.00 21.63 399 ASN A CA 1
ATOM 2908 C C . ASN A 1 399 ? 0.259 30.063 -2.555 1.00 22.76 399 ASN A C 1
ATOM 2909 O O . ASN A 1 399 ? 1.352 30.146 -3.170 1.00 21.42 399 ASN A O 1
ATOM 2914 N N . GLY A 1 400 ? -0.511 31.118 -2.270 1.00 22.29 400 GLY A N 1
ATOM 2915 C CA . GLY A 1 400 ? -0.113 32.485 -2.616 1.00 22.70 400 GLY A CA 1
ATOM 2916 C C . GLY A 1 400 ? 0.888 33.056 -1.623 1.00 25.87 400 GLY A C 1
ATOM 2917 O O . GLY A 1 400 ? 1.187 34.227 -1.742 1.00 29.63 400 GLY A O 1
ATOM 2918 N N . ASN A 1 401 ? 1.413 32.258 -0.684 1.00 22.42 401 ASN A N 1
ATOM 2919 C CA . ASN A 1 401 ? 2.378 32.722 0.334 1.00 24.95 401 ASN A CA 1
ATOM 2920 C C . ASN A 1 401 ? 3.508 31.702 0.428 1.00 24.80 401 ASN A C 1
ATOM 2921 O O . ASN A 1 401 ? 3.297 30.519 0.033 1.00 22.33 401 ASN A O 1
ATOM 2926 N N A SER A 1 402 ? 4.645 32.150 0.962 0.44 24.63 402 SER A N 1
ATOM 2927 N N B SER A 1 402 ? 4.652 32.131 0.946 0.56 23.98 402 SER A N 1
ATOM 2928 C CA A SER A 1 402 ? 5.806 31.330 1.413 0.44 26.22 402 SER A CA 1
ATOM 2929 C CA B SER A 1 402 ? 5.784 31.230 1.297 0.56 25.39 402 SER A CA 1
ATOM 2930 C C A SER A 1 402 ? 5.335 30.216 2.365 0.44 25.52 402 SER A C 1
ATOM 2931 C C B SER A 1 402 ? 5.337 30.207 2.343 0.56 25.08 402 SER A C 1
ATOM 2932 O O A SER A 1 402 ? 4.455 30.496 3.203 0.44 24.37 402 SER A O 1
ATOM 2933 O O B SER A 1 402 ? 4.522 30.550 3.222 0.56 23.56 402 SER A O 1
ATOM 2938 N N . GLU A 1 403 ? 5.906 29.007 2.257 1.00 23.29 403 GLU A N 1
ATOM 2939 C CA . GLU A 1 403 ? 5.659 27.862 3.170 1.00 24.18 403 GLU A CA 1
ATOM 2940 C C . GLU A 1 403 ? 7.026 27.324 3.597 1.00 24.98 403 GLU A C 1
ATOM 2941 O O . GLU A 1 403 ? 7.843 26.988 2.724 1.00 26.00 403 GLU A O 1
ATOM 2947 N N . THR A 1 404 ? 7.279 27.275 4.901 1.00 25.68 404 THR A N 1
ATOM 2948 C CA . THR A 1 404 ? 8.520 26.722 5.477 1.00 24.65 404 THR A CA 1
ATOM 2949 C C . THR A 1 404 ? 8.325 25.225 5.714 1.00 27.48 404 THR A C 1
ATOM 2950 O O . THR A 1 404 ? 7.317 24.796 6.352 1.00 28.71 404 THR A O 1
ATOM 2954 N N . ILE A 1 405 ? 9.294 24.447 5.246 1.00 25.00 405 ILE A N 1
ATOM 2955 C CA . ILE A 1 405 ? 9.269 22.977 5.432 1.00 24.60 405 ILE A CA 1
ATOM 2956 C C . ILE A 1 405 ? 10.583 22.519 6.054 1.00 23.65 405 ILE A C 1
ATOM 2957 O O . ILE A 1 405 ? 11.600 23.251 6.008 1.00 23.29 405 ILE A O 1
ATOM 2962 N N . SER A 1 406 ? 10.516 21.294 6.555 1.00 22.37 406 SER A N 1
ATOM 2963 C CA . SER A 1 406 ? 11.642 20.539 7.135 1.00 25.78 406 SER A CA 1
ATOM 2964 C C . SER A 1 406 ? 11.550 19.123 6.584 1.00 21.09 406 SER A C 1
ATOM 2965 O O . SER A 1 406 ? 10.428 18.614 6.511 1.00 22.58 406 SER A O 1
ATOM 2968 N N . LEU A 1 407 ? 12.679 18.496 6.270 1.00 22.09 407 LEU A N 1
ATOM 2969 C CA . LEU A 1 407 ? 12.699 17.092 5.800 1.00 21.99 407 LEU A CA 1
ATOM 2970 C C . LEU A 1 407 ? 13.365 16.219 6.853 1.00 23.04 407 LEU A C 1
ATOM 2971 O O . LEU A 1 407 ? 14.583 16.313 7.045 1.00 27.82 407 LEU A O 1
ATOM 2976 N N . SER A 1 408 ? 12.568 15.410 7.526 1.00 21.84 408 SER A N 1
ATOM 2977 C CA . SER A 1 408 ? 13.072 14.407 8.485 1.00 23.93 408 SER A CA 1
ATOM 2978 C C . SER A 1 408 ? 12.971 13.033 7.815 1.00 22.73 408 SER A C 1
ATOM 2979 O O . SER A 1 408 ? 12.342 12.938 6.710 1.00 20.41 408 SER A O 1
ATOM 2982 N N . GLY A 1 409 ? 13.605 12.024 8.408 1.00 21.32 409 GLY A N 1
ATOM 2983 C CA . GLY A 1 409 ? 13.621 10.634 7.908 1.00 20.94 409 GLY A CA 1
ATOM 2984 C C . GLY A 1 409 ? 14.884 10.340 7.116 1.00 21.16 409 GLY A C 1
ATOM 2985 O O . GLY A 1 409 ? 15.142 9.162 6.834 1.00 20.78 409 GLY A O 1
ATOM 2986 N N . ILE A 1 410 ? 15.630 11.377 6.765 1.00 21.17 410 ILE A N 1
ATOM 2987 C CA . ILE A 1 410 ? 16.955 11.289 6.093 1.00 23.29 410 ILE A CA 1
ATOM 2988 C C . ILE A 1 410 ? 17.918 12.218 6.844 1.00 25.44 410 ILE A C 1
ATOM 2989 O O . ILE A 1 410 ? 17.479 13.296 7.335 1.00 23.67 410 ILE A O 1
ATOM 2994 N N . THR A 1 411 ? 19.196 11.822 6.925 1.00 21.27 411 THR A N 1
ATOM 2995 C CA . THR A 1 411 ? 20.266 12.635 7.548 1.00 22.94 411 THR A CA 1
ATOM 2996 C C . THR A 1 411 ? 21.163 13.120 6.418 1.00 22.91 411 THR A C 1
ATOM 2997 O O . THR A 1 411 ? 21.908 12.301 5.874 1.00 21.18 411 THR A O 1
ATOM 3001 N N . ALA A 1 412 ? 21.069 14.398 6.050 1.00 20.80 412 ALA A N 1
ATOM 3002 C CA . ALA A 1 412 ? 21.795 14.956 4.905 1.00 20.58 412 ALA A CA 1
ATOM 3003 C C . ALA A 1 412 ? 23.190 15.315 5.358 1.00 22.43 412 ALA A C 1
ATOM 3004 O O . ALA A 1 412 ? 23.289 15.959 6.400 1.00 25.13 412 ALA A O 1
ATOM 3006 N N . SER A 1 413 ? 24.194 14.992 4.550 1.00 21.30 413 SER A N 1
ATOM 3007 C CA . SER A 1 413 ? 25.544 15.576 4.667 1.00 23.46 413 SER A CA 1
ATOM 3008 C C . SER A 1 413 ? 25.615 16.877 3.856 1.00 24.95 413 SER A C 1
ATOM 3009 O O . SER A 1 413 ? 26.312 17.798 4.290 1.00 24.95 413 SER A O 1
ATOM 3012 N N . LYS A 1 414 ? 24.935 16.966 2.709 1.00 22.86 414 LYS A N 1
ATOM 3013 C CA . LYS A 1 414 ? 25.017 18.147 1.815 1.00 22.95 414 LYS A CA 1
ATOM 3014 C C . LYS A 1 414 ? 23.693 18.292 1.060 1.00 22.64 414 LYS A C 1
ATOM 3015 O O . LYS A 1 414 ? 22.992 17.276 0.867 1.00 19.34 414 LYS A O 1
ATOM 3021 N N . VAL A 1 415 ? 23.396 19.505 0.611 1.00 20.59 415 VAL A N 1
ATOM 3022 C CA . VAL A 1 415 ? 22.182 19.752 -0.208 1.00 20.11 415 VAL A CA 1
ATOM 3023 C C . VAL A 1 415 ? 22.541 20.788 -1.263 1.00 21.85 415 VAL A C 1
ATOM 3024 O O . VAL A 1 415 ? 23.206 21.780 -0.922 1.00 20.73 415 VAL A O 1
ATOM 3028 N N . SER A 1 416 ? 22.148 20.528 -2.519 1.00 19.11 416 SER A N 1
ATOM 3029 C CA . SER A 1 416 ? 22.115 21.518 -3.614 1.00 19.12 416 SER A CA 1
ATOM 3030 C C . SER A 1 416 ? 20.644 21.680 -3.962 1.00 17.40 416 SER A C 1
ATOM 3031 O O . SER A 1 416 ? 20.027 20.681 -4.221 1.00 17.27 416 SER A O 1
ATOM 3034 N N . ALA A 1 417 ? 20.104 22.884 -3.894 1.00 18.63 417 ALA A N 1
ATOM 3035 C CA . ALA A 1 417 ? 18.675 23.125 -4.155 1.00 18.49 417 ALA A CA 1
ATOM 3036 C C . ALA A 1 417 ? 18.500 24.220 -5.207 1.00 17.24 417 ALA A C 1
ATOM 3037 O O . ALA A 1 417 ? 19.388 25.084 -5.424 1.00 16.34 417 ALA A O 1
ATOM 3039 N N . TYR A 1 418 ? 17.375 24.103 -5.911 1.00 18.27 418 TYR A N 1
ATOM 3040 C CA . TYR A 1 418 ? 17.000 24.921 -7.080 1.00 18.62 418 TYR A CA 1
ATOM 3041 C C . TYR A 1 418 ? 15.532 25.268 -6.963 1.00 17.79 418 TYR A C 1
ATOM 3042 O O . TYR A 1 418 ? 14.758 24.485 -6.371 1.00 17.60 418 TYR A O 1
ATOM 3051 N N . TYR A 1 419 ? 15.167 26.442 -7.468 1.00 18.93 419 TYR A N 1
ATOM 3052 C CA . TYR A 1 419 ? 13.756 26.872 -7.499 1.00 17.27 419 TYR A CA 1
ATOM 3053 C C . TYR A 1 419 ? 13.433 27.513 -8.849 1.00 17.07 419 TYR A C 1
ATOM 3054 O O . TYR A 1 419 ? 14.308 27.960 -9.633 1.00 17.00 419 TYR A O 1
ATOM 3063 N N . MET A 1 420 ? 12.151 27.486 -9.114 1.00 16.64 420 MET A N 1
ATOM 3064 C CA . MET A 1 420 ? 11.542 28.105 -10.294 1.00 17.93 420 MET A CA 1
ATOM 3065 C C . MET A 1 420 ? 10.255 28.789 -9.826 1.00 17.14 420 MET A C 1
ATOM 3066 O O . MET A 1 420 ? 9.487 28.208 -9.037 1.00 18.60 420 MET A O 1
ATOM 3071 N N . ASP A 1 421 ? 10.120 30.068 -10.183 1.00 18.49 421 ASP A N 1
ATOM 3072 C CA . ASP A 1 421 ? 8.904 30.875 -9.947 1.00 18.78 421 ASP A CA 1
ATOM 3073 C C . ASP A 1 421 ? 8.907 32.018 -10.959 1.00 18.14 421 ASP A C 1
ATOM 3074 O O . ASP A 1 421 ? 9.820 32.082 -11.775 1.00 15.65 421 ASP A O 1
ATOM 3079 N N A SER A 1 422 ? 7.908 32.907 -10.873 0.60 19.24 422 SER A N 1
ATOM 3080 N N B SER A 1 422 ? 7.915 32.903 -10.846 0.40 19.46 422 SER A N 1
ATOM 3081 C CA A SER A 1 422 ? 7.673 34.003 -11.853 0.60 19.04 422 SER A CA 1
ATOM 3082 C CA B SER A 1 422 ? 7.634 33.990 -11.815 0.40 19.83 422 SER A CA 1
ATOM 3083 C C A SER A 1 422 ? 8.858 34.971 -11.846 0.60 20.40 422 SER A C 1
ATOM 3084 C C B SER A 1 422 ? 8.690 35.092 -11.725 0.40 20.91 422 SER A C 1
ATOM 3085 O O A SER A 1 422 ? 9.115 35.600 -12.894 0.60 20.53 422 SER A O 1
ATOM 3086 O O B SER A 1 422 ? 8.629 35.987 -12.581 0.40 21.02 422 SER A O 1
ATOM 3091 N N . ALA A 1 423 ? 9.600 35.044 -10.741 1.00 22.03 423 ALA A N 1
ATOM 3092 C CA . ALA A 1 423 ? 10.653 36.073 -10.542 1.00 22.65 423 ALA A CA 1
ATOM 3093 C C . ALA A 1 423 ? 11.946 35.692 -11.266 1.00 23.48 423 ALA A C 1
ATOM 3094 O O . ALA A 1 423 ? 12.810 36.565 -11.387 1.00 24.94 423 ALA A O 1
ATOM 3096 N N . VAL A 1 424 ? 12.148 34.426 -11.677 1.00 21.05 424 VAL A N 1
ATOM 3097 C CA . VAL A 1 424 ? 13.410 34.030 -12.373 1.00 21.06 424 VAL A CA 1
ATOM 3098 C C . VAL A 1 424 ? 13.064 33.523 -13.776 1.00 22.84 424 VAL A C 1
ATOM 3099 O O . VAL A 1 424 ? 11.927 33.035 -13.968 1.00 24.51 424 VAL A O 1
ATOM 3103 N N . SER A 1 425 ? 13.992 33.623 -14.724 1.00 21.53 425 SER A N 1
ATOM 3104 C CA . SER A 1 425 ? 13.738 33.209 -16.131 1.00 25.45 425 SER A CA 1
ATOM 3105 C C . SER A 1 425 ? 14.115 31.737 -16.347 1.00 23.56 425 SER A C 1
ATOM 3106 O O . SER A 1 425 ? 13.753 31.189 -17.379 1.00 21.80 425 SER A O 1
ATOM 3109 N N . SER A 1 426 ? 14.838 31.123 -15.412 1.00 21.77 426 SER A N 1
ATOM 3110 C CA . SER A 1 426 ? 15.103 29.669 -15.446 1.00 19.84 426 SER A CA 1
ATOM 3111 C C . SER A 1 426 ? 15.466 29.203 -14.043 1.00 20.34 426 SER A C 1
ATOM 3112 O O . SER A 1 426 ? 15.624 30.020 -13.143 1.00 20.72 426 SER A O 1
ATOM 3115 N N . PRO A 1 427 ? 15.554 27.885 -13.794 1.00 18.22 427 PRO A N 1
ATOM 3116 C CA . PRO A 1 427 ? 15.853 27.370 -12.460 1.00 18.25 427 PRO A CA 1
ATOM 3117 C C . PRO A 1 427 ? 17.120 28.009 -11.865 1.00 18.30 427 PRO A C 1
ATOM 3118 O O . PRO A 1 427 ? 18.117 28.183 -12.538 1.00 18.06 427 PRO A O 1
ATOM 3122 N N . SER A 1 428 ? 17.012 28.381 -10.601 1.00 17.31 428 SER A N 1
ATOM 3123 C CA . SER A 1 428 ? 17.993 29.260 -9.934 1.00 19.89 428 SER A CA 1
ATOM 3124 C C . SER A 1 428 ? 18.357 28.646 -8.590 1.00 17.49 428 SER A C 1
ATOM 3125 O O . SER A 1 428 ? 17.566 27.849 -8.064 1.00 17.44 428 SER A O 1
ATOM 3128 N N . THR A 1 429 ? 19.541 28.966 -8.085 1.00 18.22 429 THR A N 1
ATOM 3129 C CA . THR A 1 429 ? 20.023 28.438 -6.786 1.00 18.85 429 THR A CA 1
ATOM 3130 C C . THR A 1 429 ? 19.056 28.858 -5.697 1.00 19.21 429 THR A C 1
ATOM 3131 O O . THR A 1 429 ? 18.738 30.049 -5.608 1.00 18.63 429 THR A O 1
ATOM 3135 N N . PHE A 1 430 ? 18.646 27.899 -4.888 1.00 18.21 430 PHE A N 1
ATOM 3136 C CA . PHE A 1 430 ? 17.729 28.091 -3.760 1.00 20.22 430 PHE A CA 1
ATOM 3137 C C . PHE A 1 430 ? 18.527 27.916 -2.469 1.00 24.36 430 PHE A C 1
ATOM 3138 O O . PHE A 1 430 ? 19.298 26.934 -2.327 1.00 24.94 430 PHE A O 1
ATOM 3146 N N . SER A 1 431 ? 18.303 28.869 -1.573 1.00 26.87 431 SER A N 1
ATOM 3147 C CA . SER A 1 431 ? 18.918 29.000 -0.235 1.00 31.25 431 SER A CA 1
ATOM 3148 C C . SER A 1 431 ? 18.303 27.985 0.731 1.00 25.93 431 SER A C 1
ATOM 3149 O O . SER A 1 431 ? 17.404 28.367 1.486 1.00 28.01 431 SER A O 1
ATOM 3152 N N . ALA A 1 432 ? 18.713 26.719 0.688 1.00 24.97 432 ALA A N 1
ATOM 3153 C CA . ALA A 1 432 ? 18.186 25.697 1.614 1.00 25.36 432 ALA A CA 1
ATOM 3154 C C . ALA A 1 432 ? 18.920 25.828 2.952 1.00 23.76 432 ALA A C 1
ATOM 3155 O O . ALA A 1 432 ? 20.069 26.278 2.965 1.00 27.20 432 ALA A O 1
ATOM 3157 N N . THR A 1 433 ? 18.259 25.441 4.027 1.00 22.76 433 THR A N 1
ATOM 3158 C CA . THR A 1 433 ? 18.865 25.327 5.375 1.00 23.86 433 THR A CA 1
ATOM 3159 C C . THR A 1 433 ? 19.303 23.887 5.612 1.00 23.67 433 THR A C 1
ATOM 3160 O O . THR A 1 433 ? 18.717 22.959 5.027 1.00 21.39 433 THR A O 1
ATOM 3164 N N . LEU A 1 434 ? 20.266 23.702 6.513 1.00 23.38 434 LEU A N 1
ATOM 3165 C CA . LEU A 1 434 ? 20.710 22.349 6.899 1.00 24.92 434 LEU A CA 1
ATOM 3166 C C . LEU A 1 434 ? 21.150 22.402 8.364 1.00 24.08 434 LEU A C 1
ATOM 3167 O O . LEU A 1 434 ? 22.177 23.001 8.616 1.00 24.27 434 LEU A O 1
ATOM 3172 N N . ASN A 1 435 ? 20.382 21.787 9.267 1.00 27.19 435 ASN A N 1
ATOM 3173 C CA . ASN A 1 435 ? 20.620 21.792 10.739 1.00 27.94 435 ASN A CA 1
ATOM 3174 C C . ASN A 1 435 ? 20.606 20.361 11.256 1.00 25.48 435 ASN A C 1
ATOM 3175 O O . ASN A 1 435 ? 19.529 19.752 11.229 1.00 25.11 435 ASN A O 1
ATOM 3180 N N . GLY A 1 436 ? 21.730 19.868 11.778 1.00 26.34 436 GLY A N 1
ATOM 3181 C CA . GLY A 1 436 ? 21.821 18.525 12.372 1.00 28.29 436 GLY A CA 1
ATOM 3182 C C . GLY A 1 436 ? 21.369 17.465 11.398 1.00 27.80 436 GLY A C 1
ATOM 3183 O O . GLY A 1 436 ? 20.647 16.529 11.834 1.00 33.48 436 GLY A O 1
ATOM 3184 N N . GLY A 1 437 ? 21.713 17.625 10.119 1.00 29.52 437 GLY A N 1
ATOM 3185 C CA . GLY A 1 437 ? 21.344 16.692 9.033 1.00 26.29 437 GLY A CA 1
ATOM 3186 C C . GLY A 1 437 ? 19.911 16.879 8.540 1.00 25.13 437 GLY A C 1
ATOM 3187 O O . GLY A 1 437 ? 19.512 16.165 7.586 1.00 23.77 437 GLY A O 1
ATOM 3188 N N . THR A 1 438 ? 19.161 17.842 9.075 1.00 23.35 438 THR A N 1
ATOM 3189 C CA . THR A 1 438 ? 17.781 18.166 8.614 1.00 24.10 438 THR A CA 1
ATOM 3190 C C . THR A 1 438 ? 17.814 19.299 7.570 1.00 24.61 438 THR A C 1
ATOM 3191 O O . THR A 1 438 ? 18.180 20.461 7.890 1.00 22.89 438 THR A O 1
ATOM 3195 N N . VAL A 1 439 ? 17.377 18.986 6.352 1.00 23.05 439 VAL A N 1
ATOM 3196 C CA . VAL A 1 439 ? 17.225 19.977 5.242 1.00 21.77 439 VAL A CA 1
ATOM 3197 C C . VAL A 1 439 ? 15.908 20.745 5.433 1.00 22.13 439 VAL A C 1
ATOM 3198 O O . VAL A 1 439 ? 14.909 20.154 5.865 1.00 22.92 439 VAL A O 1
ATOM 3202 N N . GLY A 1 440 ? 15.911 22.038 5.150 1.00 23.12 440 GLY A N 1
ATOM 3203 C CA . GLY A 1 440 ? 14.669 22.824 5.163 1.00 21.73 440 GLY A CA 1
ATOM 3204 C C . GLY A 1 440 ? 14.754 23.969 4.197 1.00 20.02 440 GLY A C 1
ATOM 3205 O O . GLY A 1 440 ? 15.787 24.115 3.446 1.00 19.94 440 GLY A O 1
ATOM 3206 N N . GLY A 1 441 ? 13.675 24.741 4.172 1.00 21.61 441 GLY A N 1
ATOM 3207 C CA . GLY A 1 441 ? 13.650 25.964 3.371 1.00 22.62 441 GLY A CA 1
ATOM 3208 C C . GLY A 1 441 ? 12.301 26.638 3.405 1.00 24.14 441 GLY A C 1
ATOM 3209 O O . GLY A 1 441 ? 11.302 26.020 3.814 1.00 24.45 441 GLY A O 1
ATOM 3210 N N . SER A 1 442 ? 12.308 27.871 2.931 1.00 22.96 442 SER A N 1
ATOM 3211 C CA . SER A 1 442 ? 11.111 28.698 2.733 1.00 23.16 442 SER A CA 1
ATOM 3212 C C . SER A 1 442 ? 10.735 28.624 1.250 1.00 19.84 442 SER A C 1
ATOM 3213 O O . SER A 1 442 ? 11.364 29.320 0.472 1.00 20.98 442 SER A O 1
ATOM 3216 N N . LEU A 1 443 ? 9.721 27.824 0.914 1.00 20.96 443 LEU A N 1
ATOM 3217 C CA . LEU A 1 443 ? 9.230 27.630 -0.480 1.00 19.64 443 LEU A CA 1
ATOM 3218 C C . LEU A 1 443 ? 8.514 28.896 -0.909 1.00 19.82 443 LEU A C 1
ATOM 3219 O O . LEU A 1 443 ? 7.503 29.232 -0.305 1.00 21.11 443 LEU A O 1
ATOM 3224 N N . PRO A 1 444 ? 8.995 29.617 -1.941 1.00 20.30 444 PRO A N 1
ATOM 3225 C CA . PRO A 1 444 ? 8.315 30.826 -2.406 1.00 19.86 444 PRO A CA 1
ATOM 3226 C C . PRO A 1 444 ? 6.905 30.477 -2.887 1.00 19.75 444 PRO A C 1
ATOM 3227 O O . PRO A 1 444 ? 6.583 29.338 -3.248 1.00 19.71 444 PRO A O 1
ATOM 3231 N N . ALA A 1 445 ? 6.018 31.455 -2.826 1.00 19.80 445 ALA A N 1
ATOM 3232 C CA . ALA A 1 445 ? 4.652 31.326 -3.375 1.00 19.87 445 ALA A CA 1
ATOM 3233 C C . ALA A 1 445 ? 4.692 30.839 -4.842 1.00 18.57 445 ALA A C 1
ATOM 3234 O O . ALA A 1 445 ? 5.536 31.312 -5.618 1.00 17.95 445 ALA A O 1
ATOM 3236 N N . ARG A 1 446 ? 3.742 29.999 -5.228 1.00 19.91 446 ARG A N 1
ATOM 3237 C CA . ARG A 1 446 ? 3.504 29.625 -6.647 1.00 20.53 446 ARG A CA 1
ATOM 3238 C C . ARG A 1 446 ? 4.839 29.202 -7.257 1.00 17.99 446 ARG A C 1
ATOM 3239 O O . ARG A 1 446 ? 5.175 29.663 -8.328 1.00 17.49 446 ARG A O 1
ATOM 3247 N N . SER A 1 447 ? 5.589 28.350 -6.566 1.00 18.90 447 SER A N 1
ATOM 3248 C CA . SER A 1 447 ? 6.945 27.953 -6.989 1.00 17.89 447 SER A CA 1
ATOM 3249 C C . SER A 1 447 ? 7.087 26.437 -7.013 1.00 17.39 447 SER A C 1
ATOM 3250 O O . SER A 1 447 ? 6.262 25.709 -6.453 1.00 18.48 447 SER A O 1
ATOM 3253 N N . MET A 1 448 ? 8.167 25.990 -7.628 1.00 17.23 448 MET A N 1
ATOM 3254 C CA . MET A 1 448 ? 8.682 24.632 -7.437 1.00 17.67 448 MET A CA 1
ATOM 3255 C C . MET A 1 448 ? 10.103 24.749 -6.903 1.00 16.40 448 MET A C 1
ATOM 3256 O O . MET A 1 448 ? 10.895 25.521 -7.451 1.00 18.37 448 MET A O 1
ATOM 3261 N N . VAL A 1 449 ? 10.408 23.938 -5.904 1.00 17.36 449 VAL A N 1
ATOM 3262 C CA . VAL A 1 449 ? 11.771 23.810 -5.346 1.00 16.76 449 VAL A CA 1
ATOM 3263 C C . VAL A 1 449 ? 12.175 22.338 -5.491 1.00 14.59 449 VAL A C 1
ATOM 3264 O O . VAL A 1 449 ? 11.390 21.485 -5.106 1.00 15.39 449 VAL A O 1
ATOM 3268 N N . THR A 1 450 ? 13.368 22.087 -6.010 1.00 15.03 450 THR A N 1
ATOM 3269 C CA . THR A 1 450 ? 13.954 20.739 -6.015 1.00 14.81 450 THR A CA 1
ATOM 3270 C C . THR A 1 450 ? 15.200 20.704 -5.127 1.00 14.55 450 THR A C 1
ATOM 3271 O O . THR A 1 450 ? 16.119 21.489 -5.351 1.00 15.64 450 THR A O 1
ATOM 3275 N N . PHE A 1 451 ? 15.201 19.835 -4.134 1.00 16.97 451 PHE A N 1
ATOM 3276 C CA . PHE A 1 451 ? 16.341 19.586 -3.218 1.00 16.03 451 PHE A CA 1
ATOM 3277 C C . PHE A 1 451 ? 17.056 18.330 -3.714 1.00 17.76 451 PHE A C 1
ATOM 3278 O O . PHE A 1 451 ? 16.390 17.301 -3.835 1.00 17.30 451 PHE A O 1
ATOM 3286 N N . VAL A 1 452 ? 18.354 18.410 -3.958 1.00 16.42 452 VAL A N 1
ATOM 3287 C CA . VAL A 1 452 ? 19.198 17.234 -4.278 1.00 17.36 452 VAL A CA 1
ATOM 3288 C C . VAL A 1 452 ? 20.063 16.970 -3.046 1.00 17.89 452 VAL A C 1
ATOM 3289 O O . VAL A 1 452 ? 21.015 17.747 -2.782 1.00 15.60 452 VAL A O 1
ATOM 3293 N N . ILE A 1 453 ? 19.723 15.916 -2.325 1.00 16.21 453 ILE A N 1
ATOM 3294 C CA . ILE A 1 453 ? 20.285 15.686 -0.964 1.00 16.22 453 ILE A CA 1
ATOM 3295 C C . ILE A 1 453 ? 21.297 14.563 -1.049 1.00 16.75 453 ILE A C 1
ATOM 3296 O O . ILE A 1 453 ? 20.972 13.491 -1.632 1.00 16.32 453 ILE A O 1
ATOM 3301 N N . THR A 1 454 ? 22.473 14.775 -0.487 1.00 16.70 454 THR A N 1
ATOM 3302 C CA . THR A 1 454 ? 23.488 13.717 -0.306 1.00 18.39 454 THR A CA 1
ATOM 3303 C C . THR A 1 454 ? 23.475 13.348 1.169 1.00 19.75 454 THR A C 1
ATOM 3304 O O . THR A 1 454 ? 23.546 14.262 2.018 1.00 23.21 454 THR A O 1
ATOM 3308 N N . THR A 1 455 ? 23.320 12.065 1.464 1.00 21.56 455 THR A N 1
ATOM 3309 C CA . THR A 1 455 ? 23.374 11.586 2.863 1.00 23.06 455 THR A CA 1
ATOM 3310 C C . THR A 1 455 ? 24.780 11.033 3.142 1.00 28.23 455 THR A C 1
ATOM 3311 O O . THR A 1 455 ? 25.646 10.898 2.244 1.00 32.95 455 THR A O 1
ATOM 3324 N N . THR B 1 24 ? 5.511 -5.973 53.503 1.00 24.94 24 THR B N 1
ATOM 3325 C CA . THR B 1 24 ? 4.248 -5.265 53.548 1.00 24.98 24 THR B CA 1
ATOM 3326 C C . THR B 1 24 ? 3.926 -4.689 52.171 1.00 25.48 24 THR B C 1
ATOM 3327 O O . THR B 1 24 ? 4.612 -3.735 51.733 1.00 27.28 24 THR B O 1
ATOM 3331 N N . ILE B 1 25 ? 2.868 -5.220 51.572 1.00 20.96 25 ILE B N 1
ATOM 3332 C CA . ILE B 1 25 ? 2.236 -4.685 50.345 1.00 20.91 25 ILE B CA 1
ATOM 3333 C C . ILE B 1 25 ? 1.043 -3.804 50.733 1.00 19.52 25 ILE B C 1
ATOM 3334 O O . ILE B 1 25 ? 0.180 -4.226 51.510 1.00 22.25 25 ILE B O 1
ATOM 3339 N N . THR B 1 26 ? 0.989 -2.602 50.177 1.00 18.77 26 THR B N 1
ATOM 3340 C CA . THR B 1 26 ? -0.104 -1.662 50.442 1.00 19.77 26 THR B CA 1
ATOM 3341 C C . THR B 1 26 ? -1.054 -1.712 49.246 1.00 18.31 26 THR B C 1
ATOM 3342 O O . THR B 1 26 ? -0.619 -1.582 48.079 1.00 19.64 26 THR B O 1
ATOM 3346 N N . VAL B 1 27 ? -2.312 -1.942 49.542 1.00 17.61 27 VAL B N 1
ATOM 3347 C CA . VAL B 1 27 ? -3.413 -1.952 48.540 1.00 17.28 27 VAL B CA 1
ATOM 3348 C C . VAL B 1 27 ? -4.314 -0.768 48.833 1.00 19.18 27 VAL B C 1
ATOM 3349 O O . VAL B 1 27 ? -4.734 -0.615 49.978 1.00 20.79 27 VAL B O 1
ATOM 3353 N N . ASN B 1 28 ? -4.680 -0.028 47.802 1.00 16.11 28 ASN B N 1
ATOM 3354 C CA . ASN B 1 28 ? -5.517 1.187 47.969 1.00 17.62 28 ASN B CA 1
ATOM 3355 C C . ASN B 1 28 ? -6.683 1.117 46.987 1.00 17.54 28 ASN B C 1
ATOM 3356 O O . ASN B 1 28 ? -6.566 1.538 45.834 1.00 16.87 28 ASN B O 1
ATOM 3361 N N . PRO B 1 29 ? -7.842 0.597 47.430 1.00 18.77 29 PRO B N 1
ATOM 3362 C CA . PRO B 1 29 ? -9.001 0.457 46.549 1.00 19.36 29 PRO B CA 1
ATOM 3363 C C . PRO B 1 29 ? -9.561 1.800 46.047 1.00 18.10 29 PRO B C 1
ATOM 3364 O O . PRO B 1 29 ? -10.295 1.796 45.058 1.00 19.27 29 PRO B O 1
ATOM 3368 N N . SER B 1 30 ? -9.259 2.919 46.731 1.00 16.75 30 SER B N 1
ATOM 3369 C CA . SER B 1 30 ? -9.760 4.256 46.335 1.00 18.29 30 SER B CA 1
ATOM 3370 C C . SER B 1 30 ? -8.972 4.920 45.209 1.00 17.57 30 SER B C 1
ATOM 3371 O O . SER B 1 30 ? -9.426 6.001 44.759 1.00 17.53 30 SER B O 1
ATOM 3374 N N . THR B 1 31 ? -7.802 4.409 44.829 1.00 17.24 31 THR B N 1
ATOM 3375 C CA . THR B 1 31 ? -7.099 4.806 43.588 1.00 16.76 31 THR B CA 1
ATOM 3376 C C . THR B 1 31 ? -7.346 3.701 42.553 1.00 16.98 31 THR B C 1
ATOM 3377 O O . THR B 1 31 ? -6.968 2.558 42.832 1.00 15.39 31 THR B O 1
ATOM 3381 N N . THR B 1 32 ? -8.091 4.047 41.502 1.00 17.26 32 THR B N 1
ATOM 3382 C CA . THR B 1 32 ? -8.568 3.111 40.448 1.00 16.74 32 THR B CA 1
ATOM 3383 C C . THR B 1 32 ? -7.938 3.436 39.080 1.00 15.76 32 THR B C 1
ATOM 3384 O O . THR B 1 32 ? -7.542 4.598 38.782 1.00 14.48 32 THR B O 1
ATOM 3388 N N . TYR B 1 33 ? -7.850 2.422 38.243 1.00 14.04 33 TYR B N 1
ATOM 3389 C CA . TYR B 1 33 ? -7.241 2.527 36.915 1.00 14.32 33 TYR B CA 1
ATOM 3390 C C . TYR B 1 33 ? -8.263 1.997 35.918 1.00 14.07 33 TYR B C 1
ATOM 3391 O O . TYR B 1 33 ? -9.436 2.414 35.959 1.00 15.53 33 TYR B O 1
ATOM 3400 N N . GLN B 1 34 ? -7.842 1.088 35.042 1.00 13.97 34 GLN B N 1
ATOM 3401 C CA . GLN B 1 34 ? -8.668 0.604 33.916 1.00 13.12 34 GLN B CA 1
ATOM 3402 C C . GLN B 1 34 ? -9.727 -0.386 34.402 1.00 14.05 34 GLN B C 1
ATOM 3403 O O . GLN B 1 34 ? -9.493 -1.097 35.403 1.00 14.69 34 GLN B O 1
ATOM 3409 N N . THR B 1 35 ? -10.803 -0.487 33.640 1.00 12.95 35 THR B N 1
ATOM 3410 C CA . THR B 1 35 ? -11.803 -1.551 33.757 1.00 13.24 35 THR B CA 1
ATOM 3411 C C . THR B 1 35 ? -11.295 -2.757 32.969 1.00 13.83 35 THR B C 1
ATOM 3412 O O . THR B 1 35 ? -10.838 -2.598 31.819 1.00 17.11 35 THR B O 1
ATOM 3416 N N . ILE B 1 36 ? -11.402 -3.930 33.564 1.00 13.16 36 ILE B N 1
ATOM 3417 C CA . ILE B 1 36 ? -11.027 -5.211 32.899 1.00 13.04 36 ILE B CA 1
ATOM 3418 C C . ILE B 1 36 ? -12.205 -5.730 32.077 1.00 14.69 36 ILE B C 1
ATOM 3419 O O . ILE B 1 36 ? -13.306 -5.845 32.589 1.00 15.54 36 ILE B O 1
ATOM 3424 N N . ASP B 1 37 ? -11.944 -6.090 30.816 1.00 13.18 37 ASP B N 1
ATOM 3425 C CA . ASP B 1 37 ? -12.920 -6.763 29.944 1.00 12.68 37 ASP B CA 1
ATOM 3426 C C . ASP B 1 37 ? -12.690 -8.279 29.983 1.00 11.85 37 ASP B C 1
ATOM 3427 O O . ASP B 1 37 ? -13.673 -9.051 29.828 1.00 12.42 37 ASP B O 1
ATOM 3432 N N . GLY B 1 38 ? -11.438 -8.709 30.107 1.00 11.92 38 GLY B N 1
ATOM 3433 C CA . GLY B 1 38 ? -11.166 -10.141 30.251 1.00 11.57 38 GLY B CA 1
ATOM 3434 C C . GLY B 1 38 ? -9.915 -10.626 29.557 1.00 10.53 38 GLY B C 1
ATOM 3435 O O . GLY B 1 38 ? -8.962 -9.868 29.314 1.00 11.55 38 GLY B O 1
ATOM 3436 N N . PHE B 1 39 ? -9.909 -11.915 29.288 1.00 10.56 39 PHE B N 1
ATOM 3437 C CA . PHE B 1 39 ? -8.735 -12.688 28.837 1.00 10.21 39 PHE B CA 1
ATOM 3438 C C . PHE B 1 39 ? -9.212 -13.705 27.820 1.00 11.55 39 PHE B C 1
ATOM 3439 O O . PHE B 1 39 ? -10.336 -14.211 27.939 1.00 12.57 39 PHE B O 1
ATOM 3447 N N . GLY B 1 40 ? -8.437 -13.969 26.787 1.00 11.47 40 GLY B N 1
ATOM 3448 C CA . GLY B 1 40 ? -8.962 -14.886 25.760 1.00 11.11 40 GLY B CA 1
ATOM 3449 C C . GLY B 1 40 ? -7.970 -15.273 24.688 1.00 11.25 40 GLY B C 1
ATOM 3450 O O . GLY B 1 40 ? -6.764 -15.345 24.944 1.00 9.87 40 GLY B O 1
ATOM 3451 N N . PHE B 1 41 ? -8.515 -15.586 23.535 1.00 10.27 41 PHE B N 1
ATOM 3452 C CA . PHE B 1 41 ? -7.851 -16.388 22.486 1.00 10.82 41 PHE B CA 1
ATOM 3453 C C . PHE B 1 41 ? -8.681 -16.345 21.205 1.00 11.03 41 PHE B C 1
ATOM 3454 O O . PHE B 1 41 ? -9.766 -15.766 21.161 1.00 12.21 41 PHE B O 1
ATOM 3462 N N . SER B 1 42 ? -8.114 -16.948 20.160 1.00 11.61 42 SER B N 1
ATOM 3463 C CA . SER B 1 42 ? -8.691 -17.077 18.802 1.00 12.55 42 SER B CA 1
ATOM 3464 C C . SER B 1 42 ? -8.818 -18.568 18.417 1.00 12.23 42 SER B C 1
ATOM 3465 O O . SER B 1 42 ? -8.057 -19.443 18.975 1.00 11.86 42 SER B O 1
ATOM 3468 N N . GLU B 1 43 ? -9.695 -18.863 17.462 1.00 12.38 43 GLU B N 1
ATOM 3469 C CA . GLU B 1 43 ? -9.693 -20.153 16.748 1.00 12.02 43 GLU B CA 1
ATOM 3470 C C . GLU B 1 43 ? -9.701 -19.858 15.241 1.00 12.86 43 GLU B C 1
ATOM 3471 O O . GLU B 1 43 ? -10.311 -20.622 14.482 1.00 12.43 43 GLU B O 1
ATOM 3477 N N . ALA B 1 44 ? -8.981 -18.808 14.825 1.00 11.92 44 ALA B N 1
ATOM 3478 C CA . ALA B 1 44 ? -8.860 -18.434 13.401 1.00 11.63 44 ALA B CA 1
ATOM 3479 C C . ALA B 1 44 ? -8.178 -19.495 12.525 1.00 11.07 44 ALA B C 1
ATOM 3480 O O . ALA B 1 44 ? -7.508 -20.441 13.007 1.00 10.26 44 ALA B O 1
ATOM 3482 N N . PHE B 1 45 ? -8.316 -19.295 11.217 1.00 11.46 45 PHE B N 1
ATOM 3483 C CA . PHE B 1 45 ? -7.631 -20.075 10.154 1.00 11.48 45 PHE B CA 1
ATOM 3484 C C . PHE B 1 45 ? -7.957 -21.572 10.248 1.00 12.59 45 PHE B C 1
ATOM 3485 O O . PHE B 1 45 ? -7.146 -22.354 9.753 1.00 12.61 45 PHE B O 1
ATOM 3493 N N . GLY B 1 46 ? -9.134 -21.949 10.747 1.00 12.18 46 GLY B N 1
ATOM 3494 C CA . GLY B 1 46 ? -9.573 -23.348 10.819 1.00 12.95 46 GLY B CA 1
ATOM 3495 C C . GLY B 1 46 ? -8.839 -24.140 11.894 1.00 14.55 46 GLY B C 1
ATOM 3496 O O . GLY B 1 46 ? -9.002 -25.400 11.957 1.00 13.80 46 GLY B O 1
ATOM 3497 N N . PHE B 1 47 ? -8.022 -23.499 12.735 1.00 13.86 47 PHE B N 1
ATOM 3498 C CA . PHE B 1 47 ? -7.140 -24.291 13.625 1.00 14.30 47 PHE B CA 1
ATOM 3499 C C . PHE B 1 47 ? -7.955 -25.049 14.666 1.00 13.64 47 PHE B C 1
ATOM 3500 O O . PHE B 1 47 ? -7.479 -26.115 15.109 1.00 14.09 47 PHE B O 1
ATOM 3508 N N . GLY B 1 48 ? -9.142 -24.576 15.011 1.00 13.60 48 GLY B N 1
ATOM 3509 C CA . GLY B 1 48 ? -10.029 -25.231 15.993 1.00 13.28 48 GLY B CA 1
ATOM 3510 C C . GLY B 1 48 ? -11.066 -26.136 15.347 1.00 13.14 48 GLY B C 1
ATOM 3511 O O . GLY B 1 48 ? -11.910 -26.711 16.108 1.00 12.80 48 GLY B O 1
ATOM 3512 N N . ALA B 1 49 ? -11.063 -26.284 14.020 1.00 13.34 49 ALA B N 1
ATOM 3513 C CA . ALA B 1 49 ? -12.158 -27.009 13.331 1.00 14.30 49 ALA B CA 1
ATOM 3514 C C . ALA B 1 49 ? -12.072 -28.508 13.622 1.00 13.90 49 ALA B C 1
ATOM 3515 O O . ALA B 1 49 ? -13.098 -29.124 13.871 1.00 14.62 49 ALA B O 1
ATOM 3517 N N . PRO B 1 50 ? -10.892 -29.170 13.594 1.00 15.34 50 PRO B N 1
AT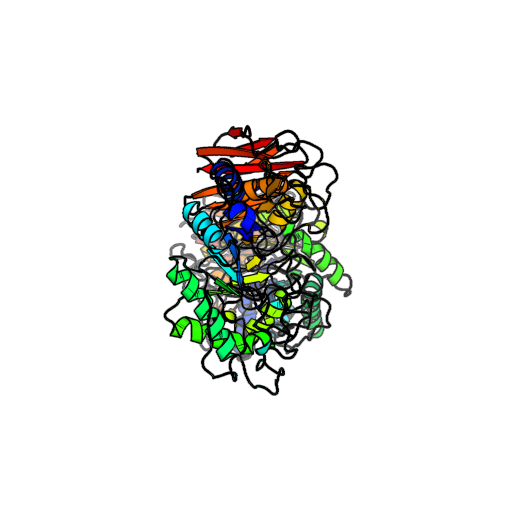OM 3518 C CA . PRO B 1 50 ? -10.824 -30.577 13.982 1.00 15.59 50 PRO B CA 1
ATOM 3519 C C . PRO B 1 50 ? -11.455 -30.865 15.355 1.00 16.13 50 PRO B C 1
ATOM 3520 O O . PRO B 1 50 ? -12.211 -31.851 15.474 1.00 15.80 50 PRO B O 1
ATOM 3524 N N . ILE B 1 51 ? -11.202 -30.023 16.349 1.00 15.39 51 ILE B N 1
ATOM 3525 C CA . ILE B 1 51 ? -11.847 -30.157 17.688 1.00 15.67 51 ILE B CA 1
ATOM 3526 C C . ILE B 1 51 ? -13.361 -30.007 17.555 1.00 15.02 51 ILE B C 1
ATOM 3527 O O . ILE B 1 51 ? -14.057 -30.781 18.206 1.00 14.79 51 ILE B O 1
ATOM 3532 N N . ALA B 1 52 ? -13.853 -29.079 16.731 1.00 15.38 52 ALA B N 1
ATOM 3533 C CA . ALA B 1 52 ? -15.302 -28.865 16.549 1.00 18.28 52 ALA B CA 1
ATOM 3534 C C . ALA B 1 52 ? -15.960 -30.120 15.977 1.00 18.68 52 ALA B C 1
ATOM 3535 O O . ALA B 1 52 ? -17.176 -30.208 16.039 1.00 24.30 52 ALA B O 1
ATOM 3537 N N . SER B 1 53 ? -15.202 -31.028 15.375 1.00 17.95 53 SER B N 1
ATOM 3538 C CA . SER B 1 53 ? -15.748 -32.206 14.678 1.00 19.60 53 SER B CA 1
ATOM 3539 C C . SER B 1 53 ? -15.413 -33.489 15.434 1.00 20.77 53 SER B C 1
ATOM 3540 O O . SER B 1 53 ? -15.740 -34.563 14.916 1.00 21.34 53 SER B O 1
ATOM 3543 N N . ALA B 1 54 ? -14.778 -33.387 16.606 1.00 19.21 54 ALA B N 1
ATOM 3544 C CA . ALA B 1 54 ? -14.293 -34.575 17.349 1.00 18.19 54 ALA B CA 1
ATOM 3545 C C . ALA B 1 54 ? -15.411 -35.135 18.227 1.00 16.60 54 ALA B C 1
ATOM 3546 O O . ALA B 1 54 ? -16.494 -34.569 18.324 1.00 15.28 54 ALA B O 1
ATOM 3548 N N . SER B 1 55 ? -15.120 -36.205 18.941 1.00 17.02 55 SER B N 1
ATOM 3549 C CA . SER B 1 55 ? -16.080 -36.810 19.893 1.00 17.33 55 SER B CA 1
ATOM 3550 C C . SER B 1 55 ? -16.541 -35.792 20.947 1.00 17.79 55 SER B C 1
ATOM 3551 O O . SER B 1 55 ? -15.793 -34.834 21.306 1.00 17.76 55 SER B O 1
ATOM 3554 N N . ALA B 1 56 ? -17.735 -36.004 21.470 1.00 18.57 56 ALA B N 1
ATOM 3555 C CA . ALA B 1 56 ? -18.308 -35.158 22.552 1.00 19.66 56 ALA B CA 1
ATOM 3556 C C . ALA B 1 56 ? -17.346 -35.096 23.748 1.00 18.26 56 ALA B C 1
ATOM 3557 O O . ALA B 1 56 ? -17.171 -33.994 24.376 1.00 17.25 56 ALA B O 1
ATOM 3559 N N . SER B 1 57 ? -16.729 -36.205 24.107 1.00 17.67 57 SER B N 1
ATOM 3560 C CA . SER B 1 57 ? -15.805 -36.286 25.264 1.00 18.74 57 SER B CA 1
ATOM 3561 C C . SER B 1 57 ? -14.564 -35.374 25.038 1.00 19.16 57 SER B C 1
ATOM 3562 O O . SER B 1 57 ? -14.172 -34.645 25.963 1.00 17.52 57 SER B O 1
ATOM 3565 N N . ILE B 1 58 ? -13.988 -35.367 23.834 1.00 17.60 58 ILE B N 1
ATOM 3566 C CA . ILE B 1 58 ? -12.850 -34.472 23.466 1.00 16.98 58 ILE B CA 1
ATOM 3567 C C . ILE B 1 58 ? -13.342 -33.023 23.511 1.00 16.70 58 ILE B C 1
ATOM 3568 O O . ILE B 1 58 ? -12.651 -32.176 24.083 1.00 16.34 58 ILE B O 1
ATOM 3573 N N . GLN B 1 59 ? -14.530 -32.738 23.020 1.00 14.65 59 GLN B N 1
ATOM 3574 C CA . GLN B 1 59 ? -15.036 -31.357 22.969 1.00 16.46 59 GLN B CA 1
ATOM 3575 C C . GLN B 1 59 ? -15.226 -30.831 24.401 1.00 16.23 59 GLN B C 1
ATOM 3576 O O . GLN B 1 59 ? -14.810 -29.692 24.672 1.00 15.50 59 GLN B O 1
ATOM 3582 N N . THR B 1 60 ? -15.819 -31.635 25.280 1.00 15.76 60 THR B N 1
ATOM 3583 C CA . THR B 1 60 ? -16.044 -31.285 26.704 1.00 16.09 60 THR B CA 1
ATOM 3584 C C . THR B 1 60 ? -14.694 -31.034 27.380 1.00 14.47 60 THR B C 1
ATOM 3585 O O . THR B 1 60 ? -14.584 -30.066 28.098 1.00 15.47 60 THR B O 1
ATOM 3589 N N . GLN B 1 61 ? -13.712 -31.894 27.199 1.00 14.52 61 GLN B N 1
ATOM 3590 C CA . GLN B 1 61 ? -12.381 -31.700 27.856 1.00 14.73 61 GLN B CA 1
ATOM 3591 C C . GLN B 1 61 ? -11.784 -30.363 27.392 1.00 14.16 61 GLN B C 1
ATOM 3592 O O . GLN B 1 61 ? -11.212 -29.611 28.225 1.00 14.87 61 GLN B O 1
ATOM 3598 N N . VAL B 1 62 ? -11.826 -30.093 26.094 1.00 13.75 62 VAL B N 1
ATOM 3599 C CA . VAL B 1 62 ? -11.180 -28.853 25.543 1.00 12.79 62 VAL B CA 1
ATOM 3600 C C . VAL B 1 62 ? -11.940 -27.644 26.059 1.00 13.93 62 VAL B C 1
ATOM 3601 O O . VAL B 1 62 ? -11.275 -26.709 26.557 1.00 13.00 62 VAL B O 1
ATOM 3605 N N . THR B 1 63 ? -13.258 -27.592 25.880 1.00 13.91 63 THR B N 1
ATOM 3606 C CA . THR B 1 63 ? -14.032 -26.387 26.255 1.00 14.58 63 THR B CA 1
ATOM 3607 C C . THR B 1 63 ? -13.967 -26.162 27.768 1.00 15.24 63 THR B C 1
ATOM 3608 O O . THR B 1 63 ? -13.902 -24.992 28.219 1.00 14.89 63 THR B O 1
ATOM 3612 N N . ASN B 1 64 ? -13.905 -27.225 28.573 1.00 13.93 64 ASN B N 1
ATOM 3613 C CA . ASN B 1 64 ? -13.759 -27.064 30.036 1.00 15.66 64 ASN B CA 1
ATOM 3614 C C . ASN B 1 64 ? -12.401 -26.429 30.370 1.00 14.43 64 ASN B C 1
ATOM 3615 O O . ASN B 1 64 ? -12.372 -25.494 31.195 1.00 15.35 64 ASN B O 1
ATOM 3620 N N . TYR B 1 65 ? -11.318 -26.866 29.742 1.00 13.46 65 TYR B N 1
ATOM 3621 C CA . TYR B 1 65 ? -9.972 -26.290 30.024 1.00 12.99 65 TYR B CA 1
ATOM 3622 C C . TYR B 1 65 ? -9.994 -24.793 29.700 1.00 12.82 65 TYR B C 1
ATOM 3623 O O . TYR B 1 65 ? -9.450 -24.019 30.482 1.00 12.98 65 TYR B O 1
ATOM 3632 N N . LEU B 1 66 ? -10.661 -24.388 28.621 1.00 12.31 66 LEU B N 1
ATOM 3633 C CA . LEU B 1 66 ? -10.620 -22.958 28.211 1.00 12.02 66 LEU B CA 1
ATOM 3634 C C . LEU B 1 66 ? -11.562 -22.141 29.082 1.00 12.62 66 LEU B C 1
ATOM 3635 O O . LEU B 1 66 ? -11.176 -21.014 29.422 1.00 12.73 66 LEU B O 1
ATOM 3640 N N . PHE B 1 67 ? -12.767 -22.630 29.371 1.00 12.90 67 PHE B N 1
ATOM 3641 C CA . PHE B 1 67 ? -13.872 -21.769 29.873 1.00 13.00 67 PHE B CA 1
ATOM 3642 C C . PHE B 1 67 ? -14.243 -22.028 31.328 1.00 13.54 67 PHE B C 1
ATOM 3643 O O . PHE B 1 67 ? -14.777 -21.095 31.967 1.00 14.62 67 PHE B O 1
ATOM 3651 N N . SER B 1 68 ? -14.002 -23.213 31.874 1.00 14.97 68 SER B N 1
ATOM 3652 C CA . SER B 1 68 ? -14.390 -23.509 33.285 1.00 16.04 68 SER B CA 1
ATOM 3653 C C . SER B 1 68 ? -13.656 -22.587 34.285 1.00 16.12 68 SER B C 1
ATOM 3654 O O . SER B 1 68 ? -12.457 -22.519 34.264 1.00 12.51 68 SER B O 1
ATOM 3657 N N . THR B 1 69 ? -14.389 -21.963 35.214 1.00 17.50 69 THR B N 1
ATOM 3658 C CA . THR B 1 69 ? -13.782 -21.151 36.286 1.00 18.67 69 THR B CA 1
ATOM 3659 C C . THR B 1 69 ? -13.318 -22.057 37.419 1.00 19.48 69 THR B C 1
ATOM 3660 O O . THR B 1 69 ? -12.579 -21.538 38.303 1.00 21.02 69 THR B O 1
ATOM 3664 N N . THR B 1 70 ? -13.621 -23.362 37.369 1.00 18.51 70 THR B N 1
ATOM 3665 C CA . THR B 1 70 ? -13.238 -24.309 38.449 1.00 19.60 70 THR B CA 1
ATOM 3666 C C . THR B 1 70 ? -12.187 -25.316 37.985 1.00 19.69 70 THR B C 1
ATOM 3667 O O . THR B 1 70 ? -11.352 -25.628 38.813 1.00 18.57 70 THR B O 1
ATOM 3671 N N . THR B 1 71 ? -12.169 -25.769 36.731 1.00 16.81 71 THR B N 1
ATOM 3672 C CA . THR B 1 71 ? -11.230 -26.822 36.290 1.00 18.50 71 THR B CA 1
ATOM 3673 C C . THR B 1 71 ? -10.438 -26.327 35.073 1.00 16.56 71 THR B C 1
ATOM 3674 O O . THR B 1 71 ? -9.618 -27.108 34.552 1.00 17.29 71 THR B O 1
ATOM 3678 N N . GLY B 1 72 ? -10.658 -25.073 34.638 1.00 15.38 72 GLY B N 1
ATOM 3679 C CA . GLY B 1 72 ? -10.008 -24.535 33.433 1.00 14.78 72 GLY B CA 1
ATOM 3680 C C . GLY B 1 72 ? -9.448 -23.146 33.695 1.00 13.18 72 GLY B C 1
ATOM 3681 O O . GLY B 1 72 ? -9.167 -22.806 34.884 1.00 13.89 72 GLY B O 1
ATOM 3682 N N . ALA B 1 73 ? -9.391 -22.315 32.661 1.00 13.36 73 ALA B N 1
ATOM 3683 C CA . ALA B 1 73 ? -8.836 -20.964 32.731 1.00 12.72 73 ALA B CA 1
ATOM 3684 C C . ALA B 1 73 ? -9.923 -19.916 32.877 1.00 12.20 73 ALA B C 1
ATOM 3685 O O . ALA B 1 73 ? -9.561 -18.771 33.065 1.00 12.69 73 ALA B O 1
ATOM 3687 N N . GLY B 1 74 ? -11.198 -20.262 32.734 1.00 12.66 74 GLY B N 1
ATOM 3688 C CA . GLY B 1 74 ? -12.274 -19.256 32.883 1.00 12.56 74 GLY B CA 1
ATOM 3689 C C . GLY B 1 74 ? -12.129 -18.102 31.902 1.00 12.81 74 GLY B C 1
ATOM 3690 O O . GLY B 1 74 ? -12.352 -16.932 32.291 1.00 13.17 74 GLY B O 1
ATOM 3691 N N . LEU B 1 75 ? -11.733 -18.367 30.667 1.00 11.88 75 LEU B N 1
ATOM 3692 C CA . LEU B 1 75 ? -11.472 -17.297 29.688 1.00 11.63 75 LEU B CA 1
ATOM 3693 C C . LEU B 1 75 ? -12.774 -16.660 29.199 1.00 12.70 75 LEU B C 1
ATOM 3694 O O . LEU B 1 75 ? -13.822 -17.300 29.230 1.00 14.12 75 LEU B O 1
ATOM 3699 N N . THR B 1 76 ? -12.704 -15.382 28.868 1.00 11.55 76 THR B N 1
ATOM 3700 C CA . THR B 1 76 ? -13.910 -14.518 28.763 1.00 12.02 76 THR B CA 1
ATOM 3701 C C . THR B 1 76 ? -13.977 -13.763 27.445 1.00 11.64 76 THR B C 1
ATOM 3702 O O . THR B 1 76 ? -14.969 -13.049 27.228 1.00 12.49 76 THR B O 1
ATOM 3706 N N . ILE B 1 77 ? -13.023 -13.975 26.528 1.00 11.96 77 ILE B N 1
ATOM 3707 C CA . ILE B 1 77 ? -12.994 -13.247 25.235 1.00 11.61 77 ILE B CA 1
ATOM 3708 C C . ILE B 1 77 ? -12.598 -14.215 24.122 1.00 11.66 77 ILE B C 1
ATOM 3709 O O . ILE B 1 77 ? -11.614 -14.962 24.246 1.00 11.94 77 ILE B O 1
ATOM 3714 N N . LEU B 1 78 ? -13.352 -14.176 23.039 1.00 10.93 78 LEU B N 1
ATOM 3715 C CA . LEU B 1 78 ? -13.020 -14.974 21.814 1.00 10.81 78 LEU B CA 1
ATOM 3716 C C . LEU B 1 78 ? -12.818 -13.994 20.669 1.00 10.93 78 LEU B C 1
ATOM 3717 O O . LEU B 1 78 ? -13.710 -13.118 20.445 1.00 11.35 78 LEU B O 1
ATOM 3722 N N . ARG B 1 79 ? -11.695 -14.139 19.973 1.00 10.82 79 ARG B N 1
ATOM 3723 C CA . ARG B 1 79 ? -11.384 -13.355 18.766 1.00 11.41 79 ARG B CA 1
ATOM 3724 C C . ARG B 1 79 ? -11.491 -14.259 17.547 1.00 11.51 79 ARG B C 1
ATOM 3725 O O . ARG B 1 79 ? -10.792 -15.256 17.515 1.00 12.44 79 ARG B O 1
ATOM 3733 N N . ASN B 1 80 ? -12.330 -13.880 16.597 1.00 10.52 80 ASN B N 1
ATOM 3734 C CA . ASN B 1 80 ? -12.597 -14.620 15.338 1.00 11.36 80 ASN B CA 1
ATOM 3735 C C . ASN B 1 80 ? -12.010 -13.831 14.182 1.00 11.45 80 ASN B C 1
ATOM 3736 O O . ASN B 1 80 ? -11.877 -12.597 14.296 1.00 12.44 80 ASN B O 1
ATOM 3741 N N . ARG B 1 81 ? -11.631 -14.520 13.126 1.00 12.17 81 ARG B N 1
ATOM 3742 C CA . ARG B 1 81 ? -11.143 -13.922 11.872 1.00 12.69 81 ARG B CA 1
ATOM 3743 C C . ARG B 1 81 ? -12.273 -13.868 10.844 1.00 12.42 81 ARG B C 1
ATOM 3744 O O . ARG B 1 81 ? -12.957 -14.884 10.635 1.00 12.55 81 ARG B O 1
ATOM 3752 N N . ILE B 1 82 ? -12.393 -12.720 10.204 1.00 12.00 82 ILE B N 1
ATOM 3753 C CA . ILE B 1 82 ? -13.232 -12.520 8.992 1.00 12.03 82 ILE B CA 1
ATOM 3754 C C . ILE B 1 82 ? -12.342 -12.833 7.782 1.00 11.77 82 ILE B C 1
ATOM 3755 O O . ILE B 1 82 ? -11.486 -11.972 7.421 1.00 12.32 82 ILE B O 1
ATOM 3760 N N . ALA B 1 83 ? -12.463 -14.025 7.209 1.00 13.17 83 ALA B N 1
ATOM 3761 C CA . ALA B 1 83 ? -11.596 -14.485 6.098 1.00 13.94 83 ALA B CA 1
ATOM 3762 C C . ALA B 1 83 ? -11.782 -13.595 4.851 1.00 14.18 83 ALA B C 1
ATOM 3763 O O . ALA B 1 83 ? -12.954 -13.259 4.484 1.00 13.10 83 ALA B O 1
ATOM 3765 N N . ALA B 1 84 ? -10.661 -13.290 4.185 1.00 14.03 84 ALA B N 1
ATOM 3766 C CA . ALA B 1 84 ? -10.605 -12.351 3.042 1.00 17.68 84 ALA B CA 1
ATOM 3767 C C . ALA B 1 84 ? -10.809 -13.002 1.669 1.00 21.02 84 ALA B C 1
ATOM 3768 O O . ALA B 1 84 ? -11.391 -12.311 0.773 1.00 23.82 84 ALA B O 1
ATOM 3770 N N . GLY B 1 85 ? -10.270 -14.191 1.441 1.00 18.51 85 GLY B N 1
ATOM 3771 C CA . GLY B 1 85 ? -10.285 -14.808 0.099 1.00 20.88 85 GLY B CA 1
ATOM 3772 C C . GLY B 1 85 ? -11.179 -16.042 0.086 1.00 21.56 85 GLY B C 1
ATOM 3773 O O . GLY B 1 85 ? -12.402 -15.888 0.098 1.00 20.66 85 GLY B O 1
ATOM 3774 N N . SER B 1 86 ? -10.622 -17.251 0.080 1.00 26.20 86 SER B N 1
ATOM 3775 C CA . SER B 1 86 ? -11.415 -18.448 -0.335 1.00 28.35 86 SER B CA 1
ATOM 3776 C C . SER B 1 86 ? -12.591 -18.739 0.631 1.00 29.09 86 SER B C 1
ATOM 3777 O O . SER B 1 86 ? -13.691 -19.146 0.103 1.00 31.04 86 SER B O 1
ATOM 3780 N N . GLY B 1 87 ? -12.401 -18.571 1.954 1.00 23.68 87 GLY B N 1
ATOM 3781 C CA . GLY B 1 87 ? -13.440 -18.737 2.995 1.00 21.15 87 GLY B CA 1
ATOM 3782 C C . GLY B 1 87 ? -14.204 -17.446 3.315 1.00 18.59 87 GLY B C 1
ATOM 3783 O O . GLY B 1 87 ? -14.890 -17.374 4.371 1.00 18.62 87 GLY B O 1
ATOM 3784 N N . SER B 1 88 ? -14.159 -16.474 2.408 1.00 15.01 88 SER B N 1
ATOM 3785 C CA . SER B 1 88 ? -14.816 -15.151 2.570 1.00 15.43 88 SER B CA 1
ATOM 3786 C C . SER B 1 88 ? -16.307 -15.273 2.259 1.00 15.33 88 SER B C 1
ATOM 3787 O O . SER B 1 88 ? -16.720 -16.125 1.422 1.00 14.07 88 SER B O 1
ATOM 3790 N N . ILE B 1 89 ? -17.097 -14.430 2.904 1.00 14.11 89 ILE B N 1
ATOM 3791 C CA . ILE B 1 89 ? -18.524 -14.289 2.535 1.00 14.32 89 ILE B CA 1
ATOM 3792 C C . ILE B 1 89 ? -18.657 -13.645 1.163 1.00 14.37 89 ILE B C 1
ATOM 3793 O O . ILE B 1 89 ? -19.787 -13.691 0.664 1.00 15.06 89 ILE B O 1
ATOM 3798 N N . GLU B 1 90 ? -17.608 -13.022 0.598 1.00 13.63 90 GLU B N 1
ATOM 3799 C CA . GLU B 1 90 ? -17.701 -12.348 -0.718 1.00 14.14 90 GLU B CA 1
ATOM 3800 C C . GLU B 1 90 ? -16.487 -12.798 -1.518 1.00 16.20 90 GLU B C 1
ATOM 3801 O O . GLU B 1 90 ? -15.536 -12.055 -1.695 1.00 15.39 90 GLU B O 1
ATOM 3807 N N . PRO B 1 91 ? -16.492 -14.063 -1.969 1.00 16.99 91 PRO B N 1
ATOM 3808 C CA . PRO B 1 91 ? -15.327 -14.679 -2.613 1.00 19.10 91 PRO B CA 1
ATOM 3809 C C . PRO B 1 91 ? -15.041 -14.152 -4.017 1.00 19.32 91 PRO B C 1
ATOM 3810 O O . PRO B 1 91 ? -13.905 -14.261 -4.403 1.00 19.98 91 PRO B O 1
ATOM 3814 N N . ASN B 1 92 ? -16.011 -13.521 -4.684 1.00 18.87 92 ASN B N 1
ATOM 3815 C CA . ASN B 1 92 ? -15.858 -13.038 -6.083 1.00 19.61 92 ASN B CA 1
ATOM 3816 C C . ASN B 1 92 ? -16.195 -11.555 -6.184 1.00 17.38 92 ASN B C 1
ATOM 3817 O O . ASN B 1 92 ? -17.216 -11.160 -5.600 1.00 18.18 92 ASN B O 1
ATOM 3822 N N . ALA B 1 93 ? -15.421 -10.801 -6.957 1.00 16.08 93 ALA B N 1
ATOM 3823 C CA . ALA B 1 93 ? -15.639 -9.343 -7.150 1.00 17.17 93 ALA B CA 1
ATOM 3824 C C . ALA B 1 93 ? -16.992 -9.114 -7.806 1.00 18.60 93 ALA B C 1
ATOM 3825 O O . ALA B 1 93 ? -17.363 -9.854 -8.699 1.00 18.03 93 ALA B O 1
ATOM 3827 N N . PRO B 1 94 ? -17.744 -8.065 -7.412 1.00 18.82 94 PRO B N 1
ATOM 3828 C CA . PRO B 1 94 ? -18.867 -7.592 -8.215 1.00 19.72 94 PRO B CA 1
ATOM 3829 C C . PRO B 1 94 ? -18.293 -6.739 -9.348 1.00 18.77 94 PRO B C 1
ATOM 3830 O O . PRO B 1 94 ? -17.108 -6.560 -9.440 1.00 16.38 94 PRO B O 1
ATOM 3834 N N . SER B 1 95 ? -19.142 -6.200 -10.210 1.00 19.42 95 SER B N 1
ATOM 3835 C CA . SER B 1 95 ? -18.648 -5.528 -11.428 1.00 20.31 95 SER B CA 1
ATOM 3836 C C . SER B 1 95 ? -17.961 -4.199 -11.062 1.00 22.41 95 SER B C 1
ATOM 3837 O O . SER B 1 95 ? -17.221 -3.672 -11.893 1.00 21.80 95 SER B O 1
ATOM 3840 N N . GLY B 1 96 ? -18.238 -3.634 -9.886 1.00 18.67 96 GLY B N 1
ATOM 3841 C CA . GLY B 1 96 ? -17.542 -2.438 -9.414 1.00 17.94 96 GLY B CA 1
ATOM 3842 C C . GLY B 1 96 ? -17.959 -2.092 -7.987 1.00 16.42 96 GLY B C 1
ATOM 3843 O O . GLY B 1 96 ? -18.753 -2.808 -7.364 1.00 15.92 96 GLY B O 1
ATOM 3844 N N . PRO B 1 97 ? -17.403 -0.989 -7.442 1.00 15.09 97 PRO B N 1
ATOM 3845 C CA . PRO B 1 97 ? -17.534 -0.668 -6.024 1.00 16.61 97 PRO B CA 1
ATOM 3846 C C . PRO B 1 97 ? -18.977 -0.319 -5.632 1.00 17.47 97 PRO B C 1
ATOM 3847 O O . PRO B 1 97 ? -19.256 -0.365 -4.436 1.00 19.44 97 PRO B O 1
ATOM 3851 N N . ASN B 1 98 ? -19.842 -0.010 -6.602 1.00 14.98 98 ASN B N 1
ATOM 3852 C CA . ASN B 1 98 ? -21.224 0.413 -6.304 1.00 17.57 98 ASN B CA 1
ATOM 3853 C C . ASN B 1 98 ? -22.182 -0.725 -6.645 1.00 18.24 98 ASN B C 1
ATOM 3854 O O . ASN B 1 98 ? -23.385 -0.569 -6.390 1.00 20.24 98 ASN B O 1
ATOM 3859 N N . ALA B 1 99 ? -21.689 -1.802 -7.248 1.00 16.03 99 ALA B N 1
ATOM 3860 C CA . ALA B 1 99 ? -22.528 -2.900 -7.771 1.00 17.91 99 ALA B CA 1
ATOM 3861 C C . ALA B 1 99 ? -23.019 -3.751 -6.609 1.00 18.47 99 ALA B C 1
ATOM 3862 O O . ALA B 1 99 ? -22.302 -3.864 -5.569 1.00 17.14 99 ALA B O 1
ATOM 3864 N N . GLN B 1 100 ? -24.171 -4.383 -6.814 1.00 21.33 100 GLN B N 1
ATOM 3865 C CA . GLN B 1 100 ? -24.750 -5.352 -5.861 1.00 23.75 100 GLN B CA 1
ATOM 3866 C C . GLN B 1 100 ? -23.744 -6.466 -5.583 1.00 20.13 100 GLN B C 1
ATOM 3867 O O . GLN B 1 100 ? -23.316 -7.158 -6.505 1.00 20.19 100 GLN B O 1
ATOM 3873 N N . PRO B 1 101 ? -23.325 -6.701 -4.315 1.00 18.48 101 PRO B N 1
ATOM 3874 C CA . PRO B 1 101 ? -22.435 -7.816 -4.023 1.00 17.61 101 PRO B CA 1
ATOM 3875 C C . PRO B 1 101 ? -23.170 -9.158 -4.058 1.00 17.03 101 PRO B C 1
ATOM 3876 O O . PRO B 1 101 ? -24.370 -9.212 -3.849 1.00 16.99 101 PRO B O 1
ATOM 3880 N N . THR B 1 102 ? -22.440 -10.238 -4.288 1.00 18.08 102 THR B N 1
ATOM 3881 C CA . THR B 1 102 ? -22.960 -11.600 -4.054 1.00 17.57 102 THR B CA 1
ATOM 3882 C C . THR B 1 102 ? -22.285 -12.123 -2.792 1.00 16.67 102 THR B C 1
ATOM 3883 O O . THR B 1 102 ? -21.042 -12.161 -2.761 1.00 18.13 102 THR B O 1
ATOM 3887 N N . TYR B 1 103 ? -23.087 -12.489 -1.806 1.00 15.29 103 TYR B N 1
ATOM 3888 C CA . TYR B 1 103 ? -22.606 -13.037 -0.517 1.00 15.52 103 TYR B CA 1
ATOM 3889 C C . TYR B 1 103 ? -22.952 -14.519 -0.449 1.00 15.38 103 TYR B C 1
ATOM 3890 O O . TYR B 1 103 ? -23.934 -14.984 -1.058 1.00 16.99 103 TYR B O 1
ATOM 3899 N N . THR B 1 104 ? -22.145 -15.252 0.302 1.00 15.64 104 THR B N 1
ATOM 3900 C CA . THR B 1 104 ? -22.347 -16.690 0.572 1.00 16.45 104 THR B CA 1
ATOM 3901 C C . THR B 1 104 ? -22.151 -16.920 2.077 1.00 17.14 104 THR B C 1
ATOM 3902 O O . THR B 1 104 ? -21.456 -16.127 2.734 1.00 17.37 104 THR B O 1
ATOM 3906 N N . TRP B 1 105 ? -22.823 -17.915 2.619 1.00 16.72 105 TRP B N 1
ATOM 3907 C CA . TRP B 1 105 ? -22.768 -18.241 4.068 1.00 17.06 105 TRP B CA 1
ATOM 3908 C C . TRP B 1 105 ? -22.998 -19.734 4.266 1.00 19.60 105 TRP B C 1
ATOM 3909 O O . TRP B 1 105 ? -24.079 -20.199 3.812 1.00 20.75 105 TRP B O 1
ATOM 3920 N N . ASP B 1 106 ? -22.058 -20.448 4.911 1.00 18.07 106 ASP B N 1
ATOM 3921 C CA . ASP B 1 106 ? -22.168 -21.922 5.053 1.00 18.35 106 ASP B CA 1
ATOM 3922 C C . ASP B 1 106 ? -22.602 -22.301 6.480 1.00 18.02 106 ASP B C 1
ATOM 3923 O O . ASP B 1 106 ? -22.670 -23.500 6.749 1.00 18.75 106 ASP B O 1
ATOM 3928 N N . GLY B 1 107 ? -22.823 -21.340 7.379 1.00 17.13 107 GLY B N 1
ATOM 3929 C CA . GLY B 1 107 ? -23.160 -21.634 8.790 1.00 18.20 107 GLY B CA 1
ATOM 3930 C C . GLY B 1 107 ? -22.001 -22.224 9.586 1.00 17.96 107 GLY B C 1
ATOM 3931 O O . GLY B 1 107 ? -22.250 -22.727 10.700 1.00 19.14 107 GLY B O 1
ATOM 3932 N N . ASN B 1 108 ? -20.779 -22.184 9.037 1.00 17.24 108 ASN B N 1
ATOM 3933 C CA . ASN B 1 108 ? -19.605 -22.904 9.611 1.00 15.85 108 ASN B CA 1
ATOM 3934 C C . ASN B 1 108 ? -18.466 -21.919 9.896 1.00 14.03 108 ASN B C 1
ATOM 3935 O O . ASN B 1 108 ? -18.000 -21.862 11.029 1.00 14.46 108 ASN B O 1
ATOM 3940 N N . ASP B 1 109 ? -17.976 -21.221 8.880 1.00 13.66 109 ASP B N 1
ATOM 3941 C CA . ASP B 1 109 ? -16.906 -20.203 8.993 1.00 14.45 109 ASP B CA 1
ATOM 3942 C C . ASP B 1 109 ? -15.670 -20.835 9.644 1.00 14.62 109 ASP B C 1
ATOM 3943 O O . ASP B 1 109 ? -15.146 -20.291 10.693 1.00 13.84 109 ASP B O 1
ATOM 3948 N N . ALA B 1 110 ? -15.253 -21.975 9.106 1.00 14.67 110 ALA B N 1
ATOM 3949 C CA . ALA B 1 110 ? -13.980 -22.627 9.507 1.00 15.08 110 ALA B CA 1
ATOM 3950 C C . ALA B 1 110 ? -14.004 -22.894 11.032 1.00 15.83 110 ALA B C 1
ATOM 3951 O O . ALA B 1 110 ? -12.980 -22.691 11.685 1.00 14.31 110 ALA B O 1
ATOM 3953 N N . GLY B 1 111 ? -15.109 -23.424 11.566 1.00 13.59 111 GLY B N 1
ATOM 3954 C CA . GLY B 1 111 ? -15.209 -23.791 12.994 1.00 12.69 111 GLY B CA 1
ATOM 3955 C C . GLY B 1 111 ? -15.637 -22.654 13.904 1.00 10.88 111 GLY B C 1
ATOM 3956 O O . GLY B 1 111 ? -15.938 -22.899 15.084 1.00 13.41 111 GLY B O 1
ATOM 3957 N N . GLN B 1 112 ? -15.701 -21.435 13.413 1.00 11.28 112 GLN B N 1
ATOM 3958 C CA . GLN B 1 112 ? -15.899 -20.301 14.312 1.00 11.33 112 GLN B CA 1
ATOM 3959 C C . GLN B 1 112 ? -17.351 -20.204 14.762 1.00 11.30 112 GLN B C 1
ATOM 3960 O O . GLN B 1 112 ? -17.575 -19.644 15.849 1.00 12.37 112 GLN B O 1
ATOM 3966 N N . VAL B 1 113 ? -18.338 -20.627 13.960 1.00 11.66 113 VAL B N 1
ATOM 3967 C CA . VAL B 1 113 ? -19.728 -20.675 14.474 1.00 12.97 113 VAL B CA 1
ATOM 3968 C C . VAL B 1 113 ? -19.774 -21.632 15.675 1.00 11.69 113 VAL B C 1
ATOM 3969 O O . VAL B 1 113 ? -20.236 -21.216 16.716 1.00 13.64 113 VAL B O 1
ATOM 3973 N N . TRP B 1 114 ? -19.235 -22.835 15.550 1.00 12.80 114 TRP B N 1
ATOM 3974 C CA . TRP B 1 114 ? -19.232 -23.840 16.638 1.00 13.08 114 TRP B CA 1
ATOM 3975 C C . TRP B 1 114 ? -18.542 -23.271 17.890 1.00 13.67 114 TRP B C 1
ATOM 3976 O O . TRP B 1 114 ? -19.140 -23.279 18.997 1.00 12.40 114 TRP B O 1
ATOM 3987 N N . TRP B 1 115 ? -17.362 -22.680 17.697 1.00 12.24 115 TRP B N 1
ATOM 3988 C CA . TRP B 1 115 ? -16.550 -22.109 18.795 1.00 12.06 115 TRP B CA 1
ATOM 3989 C C . TRP B 1 115 ? -17.291 -20.947 19.441 1.00 12.23 115 TRP B C 1
ATOM 3990 O O . TRP B 1 115 ? -17.255 -20.862 20.674 1.00 14.16 115 TRP B O 1
ATOM 4001 N N . SER B 1 116 ? -17.991 -20.128 18.671 1.00 12.36 116 SER B N 1
ATOM 4002 C CA . SER B 1 116 ? -18.703 -18.944 19.210 1.00 12.10 116 SER B CA 1
ATOM 4003 C C . SER B 1 116 ? -19.881 -19.436 20.075 1.00 13.55 116 SER B C 1
ATOM 4004 O O . SER B 1 116 ? -20.152 -18.847 21.148 1.00 12.30 116 SER B O 1
ATOM 4007 N N . LYS B 1 117 ? -20.575 -20.476 19.622 1.00 14.45 117 LYS B N 1
ATOM 4008 C CA . LYS B 1 117 ? -21.726 -21.024 20.406 1.00 15.41 117 LYS B CA 1
ATOM 4009 C C . LYS B 1 117 ? -21.219 -21.685 21.697 1.00 14.77 117 LYS B C 1
ATOM 4010 O O . LYS B 1 117 ? -21.851 -21.473 22.725 1.00 13.51 117 LYS B O 1
ATOM 4016 N N . GLN B 1 118 ? -20.125 -22.449 21.629 1.00 14.46 118 GLN B N 1
ATOM 4017 C CA . GLN B 1 118 ? -19.506 -23.075 22.834 1.00 14.33 118 GLN B CA 1
ATOM 4018 C C . GLN B 1 118 ? -19.128 -21.966 23.826 1.00 13.95 118 GLN B C 1
ATOM 4019 O O . GLN B 1 118 ? -19.356 -22.106 25.021 1.00 14.46 118 GLN B O 1
ATOM 4025 N N . ALA B 1 119 ? -18.470 -20.920 23.320 1.00 13.28 119 ALA B N 1
ATOM 4026 C CA . ALA B 1 119 ? -17.987 -19.783 24.120 1.00 13.82 119 ALA B CA 1
ATOM 4027 C C . ALA B 1 119 ? -19.177 -19.137 24.850 1.00 13.11 119 ALA B C 1
ATOM 4028 O O . ALA B 1 119 ? -19.099 -18.893 26.057 1.00 14.11 119 ALA B O 1
ATOM 4030 N N . ARG B 1 120 ? -20.225 -18.789 24.127 1.00 13.74 120 ARG B N 1
ATOM 4031 C CA . ARG B 1 120 ? -21.378 -18.085 24.745 1.00 14.08 120 ARG B CA 1
ATOM 4032 C C . ARG B 1 120 ? -21.990 -18.983 25.822 1.00 16.08 120 ARG B C 1
ATOM 4033 O O . ARG B 1 120 ? -22.385 -18.469 26.890 1.00 17.97 120 ARG B O 1
ATOM 4041 N N . ALA B 1 121 ? -22.086 -20.269 25.548 1.00 16.76 121 ALA B N 1
ATOM 4042 C CA . ALA B 1 121 ? -22.730 -21.248 26.467 1.00 17.97 121 ALA B CA 1
ATOM 4043 C C . ALA B 1 121 ? -21.933 -21.360 27.764 1.00 18.83 121 ALA B C 1
ATOM 4044 O O . ALA B 1 121 ? -22.569 -21.573 28.803 1.00 20.73 121 ALA B O 1
ATOM 4046 N N . LYS B 1 122 ? -20.614 -21.184 27.726 1.00 17.63 122 LYS B N 1
ATOM 4047 C CA . LYS B 1 122 ? -19.742 -21.440 28.901 1.00 19.19 122 LYS B CA 1
ATOM 4048 C C . LYS B 1 122 ? -19.108 -20.130 29.386 1.00 20.18 122 LYS B C 1
ATOM 4049 O O . LYS B 1 122 ? -18.023 -20.197 29.955 1.00 25.50 122 LYS B O 1
ATOM 4055 N N . GLY B 1 123 ? -19.779 -18.982 29.209 1.00 18.96 123 GLY B N 1
ATOM 4056 C CA . GLY B 1 123 ? -19.516 -17.769 29.995 1.00 19.61 123 GLY B CA 1
ATOM 4057 C C . GLY B 1 123 ? -18.663 -16.715 29.303 1.00 18.75 123 GLY B C 1
ATOM 4058 O O . GLY B 1 123 ? -18.307 -15.734 29.961 1.00 19.64 123 GLY B O 1
ATOM 4059 N N . VAL B 1 124 ? -18.322 -16.865 28.024 1.00 16.25 124 VAL B N 1
ATOM 4060 C CA . VAL B 1 124 ? -17.553 -15.792 27.327 1.00 16.73 124 VAL B CA 1
ATOM 4061 C C . VAL B 1 124 ? -18.363 -14.496 27.274 1.00 14.83 124 VAL B C 1
ATOM 4062 O O . VAL B 1 124 ? -19.548 -14.508 26.850 1.00 16.65 124 VAL B O 1
ATOM 4066 N N . LYS B 1 125 ? -17.717 -13.384 27.600 1.00 13.92 125 LYS B N 1
ATOM 4067 C CA . LYS B 1 125 ? -18.376 -12.071 27.691 1.00 14.03 125 LYS B CA 1
ATOM 4068 C C . LYS B 1 125 ? -18.371 -11.388 26.329 1.00 12.97 125 LYS B C 1
ATOM 4069 O O . LYS B 1 125 ? -19.338 -10.763 25.989 1.00 13.51 125 LYS B O 1
ATOM 4075 N N . TYR B 1 126 ? -17.237 -11.439 25.618 1.00 12.04 126 TYR B N 1
ATOM 4076 C CA . TYR B 1 126 ? -17.023 -10.626 24.404 1.00 10.90 126 TYR B CA 1
ATOM 4077 C C . TYR B 1 126 ? -16.574 -11.524 23.262 1.00 11.09 126 TYR B C 1
ATOM 4078 O O . TYR B 1 126 ? -15.692 -12.373 23.460 1.00 12.53 126 TYR B O 1
ATOM 4087 N N . ILE B 1 127 ? -17.187 -11.290 22.117 1.00 10.80 127 ILE B N 1
ATOM 4088 C CA . ILE B 1 127 ? -16.689 -11.802 20.827 1.00 11.47 127 ILE B CA 1
ATOM 4089 C C . ILE B 1 127 ? -16.207 -10.606 20.005 1.00 12.06 127 ILE B C 1
ATOM 4090 O O . ILE B 1 127 ? -16.986 -9.655 19.743 1.00 10.76 127 ILE B O 1
ATOM 4095 N N . TYR B 1 128 ? -14.977 -10.725 19.522 1.00 12.46 128 TYR B N 1
ATOM 4096 C CA . TYR B 1 128 ? -14.327 -9.717 18.664 1.00 11.61 128 TYR B CA 1
ATOM 4097 C C . TYR B 1 128 ? -14.101 -10.343 17.300 1.00 11.84 128 TYR B C 1
ATOM 4098 O O . TYR B 1 128 ? -13.419 -11.368 17.225 1.00 12.87 128 TYR B O 1
ATOM 4107 N N . ALA B 1 129 ? -14.736 -9.833 16.250 1.00 10.75 129 ALA B N 1
ATOM 4108 C CA . ALA B 1 129 ? -14.494 -10.347 14.879 1.00 11.55 129 ALA B CA 1
ATOM 4109 C C . ALA B 1 129 ? -13.528 -9.367 14.202 1.00 12.09 129 ALA B C 1
ATOM 4110 O O . ALA B 1 129 ? -13.833 -8.151 14.140 1.00 12.44 129 ALA B O 1
ATOM 4112 N N . ASP B 1 130 ? -12.440 -9.903 13.628 1.00 13.49 130 ASP B N 1
ATOM 4113 C CA . ASP B 1 130 ? -11.332 -9.071 13.127 1.00 12.08 130 ASP B CA 1
ATOM 4114 C C . ASP B 1 130 ? -10.980 -9.532 11.717 1.00 11.75 130 ASP B C 1
ATOM 4115 O O . ASP B 1 130 ? -10.730 -10.730 11.534 1.00 11.46 130 ASP B O 1
ATOM 4120 N N . ALA B 1 131 ? -11.018 -8.625 10.749 1.00 11.09 131 ALA B N 1
ATOM 4121 C CA . ALA B 1 131 ? -10.552 -8.922 9.379 1.00 10.52 131 ALA B CA 1
ATOM 4122 C C . ALA B 1 131 ? -9.023 -8.779 9.354 1.00 12.56 131 ALA B C 1
ATOM 4123 O O . ALA B 1 131 ? -8.539 -7.699 9.742 1.00 12.86 131 ALA B O 1
ATOM 4125 N N . TRP B 1 132 ? -8.306 -9.709 8.728 1.00 11.95 132 TRP B N 1
ATOM 4126 C CA . TRP B 1 132 ? -6.853 -9.542 8.448 1.00 11.83 132 TRP B CA 1
ATOM 4127 C C . TRP B 1 132 ? -6.675 -8.746 7.151 1.00 12.78 132 TRP B C 1
ATOM 4128 O O . TRP B 1 132 ? -5.664 -8.076 7.002 1.00 14.09 132 TRP B O 1
ATOM 4139 N N . SER B 1 133 ? -7.650 -8.797 6.256 1.00 12.47 133 SER B N 1
ATOM 4140 C CA . SER B 1 133 ? -7.647 -8.074 4.966 1.00 12.31 133 SER B CA 1
ATOM 4141 C C . SER B 1 133 ? -9.076 -7.864 4.515 1.00 12.65 133 SER B C 1
ATOM 4142 O O . SER B 1 133 ? -9.952 -8.705 4.808 1.00 12.64 133 SER B O 1
ATOM 4145 N N . ALA B 1 134 ? -9.268 -6.840 3.714 1.00 12.63 134 ALA B N 1
ATOM 4146 C CA . ALA B 1 134 ? -10.424 -6.774 2.808 1.00 12.51 134 ALA B CA 1
ATOM 4147 C C . ALA B 1 134 ? -10.278 -7.828 1.704 1.00 12.67 134 ALA B C 1
ATOM 4148 O O . ALA B 1 134 ? -9.188 -8.347 1.452 1.00 13.45 134 ALA B O 1
ATOM 4150 N N . PRO B 1 135 ? -11.359 -8.174 0.980 1.00 13.75 135 PRO B N 1
ATOM 4151 C CA . PRO B 1 135 ? -11.201 -8.978 -0.231 1.00 13.32 135 PRO B CA 1
ATOM 4152 C C . PRO B 1 135 ? -10.233 -8.305 -1.218 1.00 13.52 135 PRO B C 1
ATOM 4153 O O . PRO B 1 135 ? -10.077 -7.079 -1.245 1.00 12.30 135 PRO B O 1
ATOM 4157 N N . ALA B 1 136 ? -9.628 -9.096 -2.083 1.00 13.81 136 ALA B N 1
ATOM 4158 C CA . ALA B 1 136 ? -8.507 -8.649 -2.944 1.00 14.37 136 ALA B CA 1
ATOM 4159 C C . ALA B 1 136 ? -8.923 -7.457 -3.822 1.00 14.50 136 ALA B C 1
ATOM 4160 O O . ALA B 1 136 ? -8.165 -6.521 -3.997 1.00 14.94 136 ALA B O 1
ATOM 4162 N N . PHE B 1 137 ? -10.109 -7.532 -4.382 1.00 16.46 137 PHE B N 1
ATOM 4163 C CA . PHE B 1 137 ? -10.646 -6.552 -5.357 1.00 15.12 137 PHE B CA 1
ATOM 4164 C C . PHE B 1 137 ? -10.978 -5.213 -4.689 1.00 14.84 137 PHE B C 1
ATOM 4165 O O . PHE B 1 137 ? -11.284 -4.242 -5.401 1.00 13.89 137 PHE B O 1
ATOM 4173 N N . MET B 1 138 ? -10.889 -5.119 -3.364 1.00 13.92 138 MET B N 1
ATOM 4174 C CA . MET B 1 138 ? -11.104 -3.818 -2.679 1.00 13.19 138 MET B CA 1
ATOM 4175 C C . MET B 1 138 ? -9.772 -3.124 -2.363 1.00 12.71 138 MET B C 1
ATOM 4176 O O . MET B 1 138 ? -9.791 -2.098 -1.702 1.00 14.49 138 MET B O 1
ATOM 4181 N N . LYS B 1 139 ? -8.641 -3.688 -2.810 1.00 13.20 139 LYS B N 1
ATOM 4182 C CA . LYS B 1 139 ? -7.282 -3.278 -2.371 1.00 14.30 139 LYS B CA 1
ATOM 4183 C C . LYS B 1 139 ? -6.392 -2.764 -3.514 1.00 14.52 139 LYS B C 1
ATOM 4184 O O . LYS B 1 139 ? -6.543 -3.196 -4.652 1.00 14.89 139 LYS B O 1
ATOM 4190 N N . THR B 1 140 ? -5.464 -1.887 -3.176 1.00 15.00 140 THR B N 1
ATOM 4191 C CA . THR B 1 140 ? -4.510 -1.262 -4.140 1.00 16.93 140 THR B CA 1
ATOM 4192 C C . THR B 1 140 ? -3.700 -2.331 -4.858 1.00 17.20 140 THR B C 1
ATOM 4193 O O . THR B 1 140 ? -3.303 -2.066 -6.019 1.00 19.19 140 THR B O 1
ATOM 4197 N N . ASN B 1 141 ? -3.432 -3.469 -4.244 1.00 17.09 141 ASN B N 1
ATOM 4198 C CA . ASN B 1 141 ? -2.566 -4.525 -4.859 1.00 16.54 141 ASN B CA 1
ATOM 4199 C C . ASN B 1 141 ? -3.407 -5.677 -5.424 1.00 17.80 141 ASN B C 1
ATOM 4200 O O . ASN B 1 141 ? -2.814 -6.670 -5.897 1.00 18.88 141 ASN B O 1
ATOM 4205 N N . ASP B 1 142 ? -4.733 -5.625 -5.314 1.00 17.93 142 ASP B N 1
ATOM 4206 C CA . ASP B 1 142 ? -5.637 -6.639 -5.905 1.00 17.93 142 ASP B CA 1
ATOM 4207 C C . ASP B 1 142 ? -5.225 -8.039 -5.439 1.00 17.69 142 ASP B C 1
ATOM 4208 O O . ASP B 1 142 ? -5.229 -8.951 -6.249 1.00 18.70 142 ASP B O 1
ATOM 4213 N N . ASN B 1 143 ? -4.867 -8.220 -4.167 1.00 16.41 143 ASN B N 1
ATOM 4214 C CA . ASN B 1 143 ? -4.361 -9.499 -3.608 1.00 17.67 143 ASN B CA 1
ATOM 4215 C C . ASN B 1 143 ? -4.688 -9.492 -2.107 1.00 16.27 143 ASN B C 1
ATOM 4216 O O . ASN B 1 143 ? -4.570 -8.420 -1.491 1.00 16.82 143 ASN B O 1
ATOM 4221 N N . VAL B 1 144 ? -5.159 -10.594 -1.531 1.00 16.85 144 VAL B N 1
ATOM 4222 C CA . VAL B 1 144 ? -5.478 -10.633 -0.066 1.00 16.20 144 VAL B CA 1
ATOM 4223 C C . VAL B 1 144 ? -4.195 -10.592 0.774 1.00 16.22 144 VAL B C 1
ATOM 4224 O O . VAL B 1 144 ? -4.261 -10.234 1.981 1.00 17.45 144 VAL B O 1
ATOM 4228 N N . ALA B 1 145 ? -3.066 -10.973 0.183 1.00 17.03 145 ALA B N 1
ATOM 4229 C CA . ALA B 1 145 ? -1.751 -11.109 0.841 1.00 17.66 145 ALA B CA 1
ATOM 4230 C C . ALA B 1 145 ? -0.765 -9.999 0.443 1.00 18.32 145 ALA B C 1
ATOM 4231 O O . ALA B 1 145 ? -1.050 -9.183 -0.468 1.00 18.36 145 ALA B O 1
ATOM 4233 N N . ASN B 1 146 ? 0.359 -9.931 1.172 1.00 16.62 146 ASN B N 1
ATOM 4234 C CA . ASN B 1 146 ? 1.527 -9.081 0.847 1.00 18.57 146 ASN B CA 1
ATOM 4235 C C . ASN B 1 146 ? 1.131 -7.617 0.969 1.00 19.33 146 ASN B C 1
ATOM 4236 O O . ASN B 1 146 ? 1.607 -6.837 0.198 1.00 18.58 146 ASN B O 1
ATOM 4241 N N . GLY B 1 147 ? 0.282 -7.270 1.936 1.00 15.74 147 GLY B N 1
ATOM 4242 C CA . GLY B 1 147 ? -0.073 -5.874 2.208 1.00 16.68 147 GLY B CA 1
ATOM 4243 C C . GLY B 1 147 ? -1.128 -5.344 1.246 1.00 18.05 147 GLY B C 1
ATOM 4244 O O . GLY B 1 147 ? -2.178 -5.981 1.100 1.00 16.22 147 GLY B O 1
ATOM 4245 N N . GLY B 1 148 ? -0.881 -4.177 0.661 1.00 16.43 148 GLY B N 1
ATOM 4246 C CA . GLY B 1 148 ? -1.918 -3.425 -0.062 1.00 16.60 148 GLY B CA 1
ATOM 4247 C C . GLY B 1 148 ? -2.748 -2.586 0.897 1.00 16.21 148 GLY B C 1
ATOM 4248 O O . GLY B 1 148 ? -2.744 -2.827 2.142 1.00 15.46 148 GLY B O 1
ATOM 4249 N N . TYR B 1 149 ? -3.498 -1.650 0.338 1.00 14.29 149 TYR B N 1
ATOM 4250 C CA . TYR B 1 149 ? -4.296 -0.672 1.108 1.00 14.81 149 TYR B CA 1
ATOM 4251 C C . TYR B 1 149 ? -5.741 -0.777 0.660 1.00 13.25 149 TYR B C 1
ATOM 4252 O O . TYR B 1 149 ? -6.009 -1.081 -0.497 1.00 14.38 149 TYR B O 1
ATOM 4261 N N . LEU B 1 150 ? -6.671 -0.488 1.553 1.00 12.10 150 LEU B N 1
ATOM 4262 C CA . LEU B 1 150 ? -8.092 -0.371 1.169 1.00 13.52 150 LEU B CA 1
ATOM 4263 C C . LEU B 1 150 ? -8.270 0.781 0.174 1.00 13.15 150 LEU B C 1
ATOM 4264 O O . LEU B 1 150 ? -7.938 1.947 0.479 1.00 13.35 150 LEU B O 1
ATOM 4269 N N . CYS B 1 151 ? -8.788 0.460 -1.004 1.00 13.27 151 CYS B N 1
ATOM 4270 C CA . CYS B 1 151 ? -9.033 1.445 -2.084 1.00 15.01 151 CYS B CA 1
ATOM 4271 C C . CYS B 1 151 ? -9.906 2.576 -1.584 1.00 13.59 151 CYS B C 1
ATOM 4272 O O . CYS B 1 151 ? -11.038 2.287 -1.165 1.00 14.70 151 CYS B O 1
ATOM 4275 N N . GLY B 1 152 ? -9.451 3.802 -1.763 1.00 13.63 152 GLY B N 1
ATOM 4276 C CA . GLY B 1 152 ? -10.219 5.007 -1.435 1.00 15.00 152 GLY B CA 1
ATOM 4277 C C . GLY B 1 152 ? -9.826 5.597 -0.097 1.00 15.80 152 GLY B C 1
ATOM 4278 O O . GLY B 1 152 ? -10.330 6.708 0.224 1.00 17.03 152 GLY B O 1
ATOM 4279 N N . THR B 1 153 ? -8.987 4.913 0.700 1.00 16.07 153 THR B N 1
ATOM 4280 C CA . THR B 1 153 ? -8.434 5.536 1.934 1.00 17.34 153 THR B CA 1
ATOM 4281 C C . THR B 1 153 ? -7.459 6.634 1.533 1.00 18.24 153 THR B C 1
ATOM 4282 O O . THR B 1 153 ? -7.005 6.603 0.368 1.00 16.84 153 THR B O 1
ATOM 4286 N N . THR B 1 154 ? -7.200 7.591 2.420 1.00 19.31 154 THR B N 1
ATOM 4287 C CA . THR B 1 154 ? -6.457 8.839 2.064 1.00 21.65 154 THR B CA 1
ATOM 4288 C C . THR B 1 154 ? -5.168 8.470 1.336 1.00 20.05 154 THR B C 1
ATOM 4289 O O . THR B 1 154 ? -4.397 7.683 1.876 1.00 21.22 154 THR B O 1
ATOM 4293 N N . GLY B 1 155 ? -4.971 8.996 0.127 1.00 22.08 155 GLY B N 1
ATOM 4294 C CA . GLY B 1 155 ? -3.739 8.790 -0.653 1.00 20.30 155 GLY B CA 1
ATOM 4295 C C . GLY B 1 155 ? -3.666 7.410 -1.289 1.00 22.35 155 GLY B C 1
ATOM 4296 O O . GLY B 1 155 ? -2.643 7.122 -1.914 1.00 24.93 155 GLY B O 1
ATOM 4297 N N . GLU B 1 156 ? -4.702 6.571 -1.165 1.00 18.59 156 GLU B N 1
ATOM 4298 C CA . GLU B 1 156 ? -4.684 5.199 -1.743 1.00 19.53 156 GLU B CA 1
ATOM 4299 C C . GLU B 1 156 ? -5.905 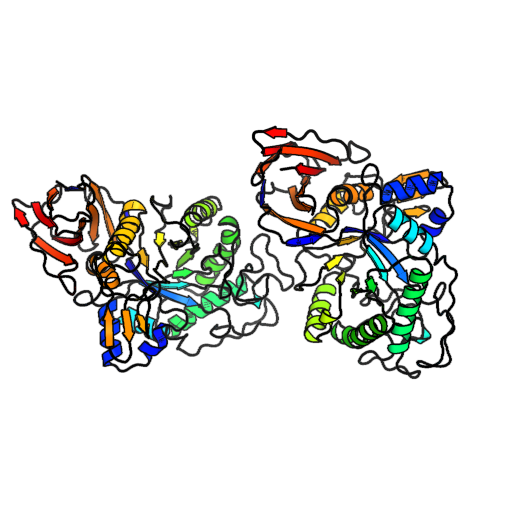5.042 -2.645 1.00 19.87 156 GLU B C 1
ATOM 4300 O O . GLU B 1 156 ? -6.735 4.134 -2.414 1.00 21.38 156 GLU B O 1
ATOM 4306 N N . THR B 1 157 ? -5.974 5.830 -3.709 1.00 20.53 157 THR B N 1
ATOM 4307 C CA . THR B 1 157 ? -7.097 5.663 -4.666 1.00 20.46 157 THR B CA 1
ATOM 4308 C C . THR B 1 157 ? -6.710 4.524 -5.621 1.00 18.76 157 THR B C 1
ATOM 4309 O O . THR B 1 157 ? -5.505 4.184 -5.722 1.00 17.36 157 THR B O 1
ATOM 4313 N N . CYS B 1 158 ? -7.723 3.909 -6.235 1.00 18.40 158 CYS B N 1
ATOM 4314 C CA . CYS B 1 158 ? -7.590 2.724 -7.126 1.00 17.11 158 CYS B CA 1
ATOM 4315 C C . CYS B 1 158 ? -8.303 3.027 -8.442 1.00 15.86 158 CYS B C 1
ATOM 4316 O O . CYS B 1 158 ? -9.325 3.718 -8.413 1.00 14.57 158 CYS B O 1
ATOM 4319 N N . SER B 1 159 ? -7.797 2.485 -9.547 1.00 15.76 159 SER B N 1
ATOM 4320 C CA . SER B 1 159 ? -8.438 2.638 -10.874 1.00 16.73 159 SER B CA 1
ATOM 4321 C C . SER B 1 159 ? -9.813 1.975 -10.894 1.00 17.38 159 SER B C 1
ATOM 4322 O O . SER B 1 159 ? -10.636 2.419 -11.707 1.00 17.57 159 SER B O 1
ATOM 4325 N N . SER B 1 160 ? -10.100 1.007 -10.010 1.00 17.07 160 SER B N 1
ATOM 4326 C CA . SER B 1 160 ? -11.427 0.329 -9.956 1.00 18.60 160 SER B CA 1
ATOM 4327 C C . SER B 1 160 ? -12.421 1.122 -9.118 1.00 19.81 160 SER B C 1
ATOM 4328 O O . SER B 1 160 ? -13.591 0.732 -9.141 1.00 20.21 160 SER B O 1
ATOM 4331 N N . GLY B 1 161 ? -11.958 2.147 -8.403 1.00 15.88 161 GLY B N 1
ATOM 4332 C CA . GLY B 1 161 ? -12.823 3.072 -7.656 1.00 17.48 161 GLY B CA 1
ATOM 4333 C C . GLY B 1 161 ? -12.613 2.971 -6.154 1.00 16.44 161 GLY B C 1
ATOM 4334 O O . GLY B 1 161 ? -11.565 2.471 -5.716 1.00 16.89 161 GLY B O 1
ATOM 4335 N N . ASP B 1 162 ? -13.543 3.538 -5.401 1.00 16.18 162 ASP B N 1
ATOM 4336 C CA . ASP B 1 162 ? -13.483 3.654 -3.919 1.00 15.92 162 ASP B CA 1
ATOM 4337 C C . ASP B 1 162 ? -14.330 2.529 -3.318 1.00 14.79 162 ASP B C 1
ATOM 4338 O O . ASP B 1 162 ? -15.542 2.563 -3.507 1.00 15.09 162 ASP B O 1
ATOM 4343 N N . TRP B 1 163 ? -13.701 1.604 -2.594 1.00 13.71 163 TRP B N 1
ATOM 4344 C CA . TRP B 1 163 ? -14.344 0.388 -2.048 1.00 13.01 163 TRP B CA 1
ATOM 4345 C C . TRP B 1 163 ? -14.596 0.544 -0.541 1.00 12.61 163 TRP B C 1
ATOM 4346 O O . TRP B 1 163 ? -14.997 -0.444 0.087 1.00 12.73 163 TRP B O 1
ATOM 4357 N N . ARG B 1 164 ? -14.515 1.768 0.004 1.00 13.76 164 ARG B N 1
ATOM 4358 C CA . ARG B 1 164 ? -14.711 1.916 1.470 1.00 13.33 164 ARG B CA 1
ATOM 4359 C C . ARG B 1 164 ? -16.128 1.520 1.863 1.00 13.92 164 ARG B C 1
ATOM 4360 O O . ARG B 1 164 ? -16.296 0.730 2.803 1.00 12.69 164 ARG B O 1
ATOM 4368 N N . GLN B 1 165 ? -17.145 2.057 1.192 1.00 12.40 165 GLN B N 1
ATOM 4369 C CA . GLN B 1 165 ? -18.546 1.679 1.520 1.00 11.65 165 GLN B CA 1
ATOM 4370 C C . GLN B 1 165 ? -18.765 0.187 1.292 1.00 11.82 165 GLN B C 1
ATOM 4371 O O . GLN B 1 165 ? -19.425 -0.467 2.112 1.00 11.36 165 GLN B O 1
ATOM 4377 N N . ALA B 1 166 ? -18.224 -0.387 0.207 1.00 11.72 166 ALA B N 1
ATOM 4378 C CA . ALA B 1 166 ? -18.406 -1.826 -0.054 1.00 11.54 166 ALA B CA 1
ATOM 4379 C C . ALA B 1 166 ? -17.793 -2.633 1.106 1.00 10.78 166 ALA B C 1
ATOM 4380 O O . ALA B 1 166 ? -18.339 -3.661 1.497 1.00 11.66 166 ALA B O 1
ATOM 4382 N N . TYR B 1 167 ? -16.631 -2.238 1.586 1.00 11.34 167 TYR B N 1
ATOM 4383 C CA . TYR B 1 167 ? -15.951 -2.980 2.673 1.00 10.54 167 TYR B CA 1
ATOM 4384 C C . TYR B 1 167 ? -16.734 -2.829 3.975 1.00 10.70 167 TYR B C 1
ATOM 4385 O O . TYR B 1 167 ? -16.964 -3.840 4.654 1.00 10.26 167 TYR B O 1
ATOM 4394 N N . ALA B 1 168 ? -17.207 -1.637 4.287 1.00 10.62 168 ALA B N 1
ATOM 4395 C CA . ALA B 1 168 ? -18.098 -1.496 5.468 1.00 11.22 168 ALA B CA 1
ATOM 4396 C C . ALA B 1 168 ? -19.344 -2.378 5.341 1.00 11.63 168 ALA B C 1
ATOM 4397 O O . ALA B 1 168 ? -19.781 -2.976 6.343 1.00 12.11 168 ALA B O 1
ATOM 4399 N N . ASN B 1 169 ? -19.945 -2.470 4.154 1.00 12.03 169 ASN B N 1
ATOM 4400 C CA . ASN B 1 169 ? -21.171 -3.263 3.903 1.00 11.88 169 ASN B CA 1
ATOM 4401 C C . ASN B 1 169 ? -20.847 -4.756 4.077 1.00 11.86 169 ASN B C 1
ATOM 4402 O O . ASN B 1 169 ? -21.660 -5.498 4.693 1.00 11.44 169 ASN B O 1
ATOM 4407 N N . TYR B 1 170 ? -19.658 -5.161 3.637 1.00 12.10 170 TYR B N 1
ATOM 4408 C CA . TYR B 1 170 ? -19.127 -6.532 3.766 1.00 12.38 170 TYR B CA 1
ATOM 4409 C C . TYR B 1 170 ? -18.964 -6.883 5.253 1.00 11.55 170 TYR B C 1
ATOM 4410 O O . TYR B 1 170 ? -19.435 -7.929 5.678 1.00 10.57 170 TYR B O 1
ATOM 4419 N N . LEU B 1 171 ? -18.355 -6.000 6.033 1.00 11.83 171 LEU B N 1
ATOM 4420 C CA . LEU B 1 171 ? -18.151 -6.278 7.479 1.00 11.49 171 LEU B CA 1
ATOM 4421 C C . LEU B 1 171 ? -19.523 -6.370 8.184 1.00 11.49 171 LEU B C 1
ATOM 4422 O O . LEU B 1 171 ? -19.708 -7.274 8.994 1.00 11.19 171 LEU B O 1
ATOM 4427 N N . VAL B 1 172 ? -20.485 -5.520 7.812 1.00 12.52 172 VAL B N 1
ATOM 4428 C CA . VAL B 1 172 ? -21.837 -5.555 8.433 1.00 12.76 172 VAL B CA 1
ATOM 4429 C C . VAL B 1 172 ? -22.543 -6.845 8.010 1.00 12.09 172 VAL B C 1
ATOM 4430 O O . VAL B 1 172 ? -23.213 -7.490 8.843 1.00 12.78 172 VAL B O 1
ATOM 4434 N N . GLN B 1 173 ? -22.355 -7.295 6.777 1.00 12.71 173 GLN B N 1
ATOM 4435 C CA . GLN B 1 173 ? -22.979 -8.563 6.335 1.00 12.70 173 GLN B CA 1
ATOM 4436 C C . GLN B 1 173 ? -22.405 -9.716 7.163 1.00 12.07 173 GLN B C 1
ATOM 4437 O O . GLN B 1 173 ? -23.150 -10.631 7.559 1.00 12.84 173 GLN B O 1
ATOM 4443 N N . TYR B 1 174 ? -21.114 -9.683 7.479 1.00 10.98 174 TYR B N 1
ATOM 4444 C CA . TYR B 1 174 ? -20.506 -10.772 8.261 1.00 11.59 174 TYR B CA 1
ATOM 4445 C C . TYR B 1 174 ? -21.138 -10.771 9.669 1.00 11.69 174 TYR B C 1
ATOM 4446 O O . TYR B 1 174 ? -21.494 -11.811 10.206 1.00 11.78 174 TYR B O 1
ATOM 4455 N N . ILE B 1 175 ? -21.318 -9.592 10.242 1.00 11.41 175 ILE B N 1
ATOM 4456 C CA . ILE B 1 175 ? -21.920 -9.443 11.593 1.00 12.11 175 ILE B CA 1
ATOM 4457 C C . ILE B 1 175 ? -23.369 -9.959 11.521 1.00 12.86 175 ILE B C 1
ATOM 4458 O O . ILE B 1 175 ? -23.786 -10.750 12.442 1.00 12.96 175 ILE B O 1
ATOM 4463 N N . LYS B 1 176 ? -24.089 -9.616 10.447 1.00 13.63 176 LYS B N 1
ATOM 4464 C CA . LYS B 1 176 ? -25.496 -10.091 10.265 1.00 14.56 176 LYS B CA 1
ATOM 4465 C C . LYS B 1 176 ? -25.532 -11.608 10.119 1.00 13.76 176 LYS B C 1
ATOM 4466 O O . LYS B 1 176 ? -26.491 -12.251 10.620 1.00 13.72 176 LYS B O 1
ATOM 4472 N N . ASP B 1 177 ? -24.551 -12.214 9.454 1.00 11.89 177 ASP B N 1
ATOM 4473 C CA . ASP B 1 177 ? -24.512 -13.685 9.311 1.00 12.24 177 ASP B CA 1
ATOM 4474 C C . ASP B 1 177 ? -24.393 -14.340 10.692 1.00 12.13 177 ASP B C 1
ATOM 4475 O O . ASP B 1 177 ? -25.026 -15.381 10.894 1.00 12.86 177 ASP B O 1
ATOM 4480 N N . TYR B 1 178 ? -23.552 -13.800 11.587 1.00 11.75 178 TYR B N 1
ATOM 4481 C CA . TYR B 1 178 ? -23.423 -14.327 12.961 1.00 11.99 178 TYR B CA 1
ATOM 4482 C C . TYR B 1 178 ? -24.758 -14.129 13.689 1.00 12.42 178 TYR B C 1
ATOM 4483 O O . TYR B 1 178 ? -25.200 -15.084 14.403 1.00 13.71 178 TYR B O 1
ATOM 4492 N N . ALA B 1 179 ? -25.384 -12.956 13.541 1.00 12.82 179 ALA B N 1
ATOM 4493 C CA . ALA B 1 179 ? -26.660 -12.681 14.250 1.00 15.26 179 ALA B CA 1
ATOM 4494 C C . ALA B 1 179 ? -27.703 -13.712 13.797 1.00 16.78 179 ALA B C 1
ATOM 4495 O O . ALA B 1 179 ? -28.496 -14.160 14.640 1.00 15.60 179 ALA B O 1
ATOM 4497 N N . ASN B 1 180 ? -27.626 -14.179 12.545 1.00 17.26 180 ASN B N 1
ATOM 4498 C CA . ASN B 1 180 ? -28.565 -15.181 11.990 1.00 21.88 180 ASN B CA 1
ATOM 4499 C C . ASN B 1 180 ? -28.302 -16.561 12.550 1.00 19.95 180 ASN B C 1
ATOM 4500 O O . ASN B 1 180 ? -29.135 -17.435 12.285 1.00 20.74 180 ASN B O 1
ATOM 4505 N N . GLU B 1 181 ? -27.145 -16.780 13.182 1.00 16.15 181 GLU B N 1
ATOM 4506 C CA . GLU B 1 181 ? -26.832 -18.015 13.925 1.00 17.30 181 GLU B CA 1
ATOM 4507 C C . GLU B 1 181 ? -27.063 -17.773 15.430 1.00 16.02 181 GLU B C 1
ATOM 4508 O O . GLU B 1 181 ? -26.671 -18.644 16.238 1.00 17.24 181 GLU B O 1
ATOM 4514 N N . GLY B 1 182 ? -27.612 -16.622 15.794 1.00 17.82 182 GLY B N 1
ATOM 4515 C CA . GLY B 1 182 ? -27.958 -16.290 17.190 1.00 18.04 182 GLY B CA 1
ATOM 4516 C C . GLY B 1 182 ? -26.757 -15.779 17.983 1.00 18.56 182 GLY B C 1
ATOM 4517 O O . GLY B 1 182 ? -26.823 -15.799 19.234 1.00 17.84 182 GLY B O 1
ATOM 4518 N N . ILE B 1 183 ? -25.699 -15.333 17.305 1.00 15.03 183 ILE B N 1
ATOM 4519 C CA . ILE B 1 183 ? -24.426 -14.887 17.961 1.00 16.10 183 ILE B CA 1
ATOM 4520 C C . ILE B 1 183 ? -24.277 -13.396 17.736 1.00 14.70 183 ILE B C 1
ATOM 4521 O O . ILE B 1 183 ? -24.242 -12.967 16.584 1.00 14.78 183 ILE B O 1
ATOM 4526 N N . THR B 1 184 ? -24.240 -12.626 18.807 1.00 14.44 184 THR B N 1
ATOM 4527 C CA . THR B 1 184 ? -23.960 -11.178 18.761 1.00 15.50 184 THR B CA 1
ATOM 4528 C C . THR B 1 184 ? -22.450 -10.946 18.790 1.00 15.05 184 THR B C 1
ATOM 4529 O O . THR B 1 184 ? -21.742 -11.423 19.726 1.00 18.06 184 THR B O 1
ATOM 4533 N N A ILE B 1 185 ? -21.928 -10.271 17.774 0.40 13.67 185 ILE B N 1
ATOM 4534 N N B ILE B 1 185 ? -21.925 -10.274 17.777 0.60 13.46 185 ILE B N 1
ATOM 4535 C CA A ILE B 1 185 ? -20.507 -9.832 17.759 0.40 12.51 185 ILE B CA 1
ATOM 4536 C CA B ILE B 1 185 ? -20.505 -9.837 17.795 0.60 12.24 185 ILE B CA 1
ATOM 4537 C C A ILE B 1 185 ? -20.420 -8.500 18.514 0.40 12.23 185 ILE B C 1
ATOM 4538 C C B ILE B 1 185 ? -20.434 -8.501 18.538 0.60 12.02 185 ILE B C 1
ATOM 4539 O O A ILE B 1 185 ? -21.149 -7.567 18.159 0.40 12.76 185 ILE B O 1
ATOM 4540 O O B ILE B 1 185 ? -21.169 -7.575 18.201 0.60 12.75 185 ILE B O 1
ATOM 4549 N N . ASP B 1 186 ? -19.582 -8.421 19.544 1.00 12.03 186 ASP B N 1
ATOM 4550 C CA . ASP B 1 186 ? -19.500 -7.203 20.366 1.00 11.92 186 ASP B CA 1
ATOM 4551 C C . ASP B 1 186 ? -18.628 -6.159 19.673 1.00 11.13 186 ASP B C 1
ATOM 4552 O O . ASP B 1 186 ? -18.928 -4.984 19.828 1.00 11.20 186 ASP B O 1
ATOM 4557 N N . PHE B 1 187 ? -17.513 -6.565 19.067 1.00 11.59 187 PHE B N 1
ATOM 4558 C CA . PHE B 1 187 ? -16.519 -5.640 18.472 1.00 10.98 187 PHE B CA 1
ATOM 4559 C C . PHE B 1 187 ? -16.171 -6.120 17.080 1.00 10.60 187 PHE B C 1
ATOM 4560 O O . PHE B 1 187 ? -16.088 -7.353 16.858 1.00 9.90 187 PHE B O 1
ATOM 4568 N N . VAL B 1 188 ? -15.895 -5.159 16.209 1.00 10.61 188 VAL B N 1
ATOM 4569 C CA . VAL B 1 188 ? -15.431 -5.478 14.839 1.00 9.74 188 VAL B CA 1
ATOM 4570 C C . VAL B 1 188 ? -14.168 -4.685 14.546 1.00 9.27 188 VAL B C 1
ATOM 4571 O O . VAL B 1 188 ? -14.057 -3.483 14.867 1.00 10.03 188 VAL B O 1
ATOM 4575 N N . GLY B 1 189 ? -13.187 -5.386 13.980 1.00 10.12 189 GLY B N 1
ATOM 4576 C CA . GLY B 1 189 ? -11.931 -4.792 13.515 1.00 11.28 189 GLY B CA 1
ATOM 4577 C C . GLY B 1 189 ? -11.780 -5.007 12.020 1.00 11.60 189 GLY B C 1
ATOM 4578 O O . GLY B 1 189 ? -12.236 -6.052 11.525 1.00 11.61 189 GLY B O 1
ATOM 4579 N N . TRP B 1 190 ? -11.181 -4.061 11.322 1.00 11.60 190 TRP B N 1
ATOM 4580 C CA . TRP B 1 190 ? -11.117 -4.073 9.842 1.00 11.87 190 TRP B CA 1
ATOM 4581 C C . TRP B 1 190 ? -9.673 -4.256 9.372 1.00 11.89 190 TRP B C 1
ATOM 4582 O O . TRP B 1 190 ? -9.475 -4.341 8.169 1.00 11.57 190 TRP B O 1
ATOM 4593 N N . LEU B 1 191 ? -8.747 -4.454 10.309 1.00 10.85 191 LEU B N 1
ATOM 4594 C CA . LEU B 1 191 ? -7.292 -4.552 10.042 1.00 13.13 191 LEU B CA 1
ATOM 4595 C C . LEU B 1 191 ? -6.684 -5.590 10.963 1.00 12.76 191 LEU B C 1
ATOM 4596 O O . LEU B 1 191 ? -7.177 -5.773 12.124 1.00 12.23 191 LEU B O 1
ATOM 4601 N N . ASN B 1 192 ? -5.595 -6.170 10.493 1.00 11.37 192 ASN B N 1
ATOM 4602 C CA . ASN B 1 192 ? -4.712 -6.964 11.369 1.00 12.44 192 ASN B CA 1
ATOM 4603 C C . ASN B 1 192 ? -3.276 -6.610 11.024 1.00 12.49 192 ASN B C 1
ATOM 4604 O O . ASN B 1 192 ? -2.939 -6.739 9.858 1.00 13.19 192 ASN B O 1
ATOM 4609 N N . GLU B 1 193 ? -2.474 -6.269 12.034 1.00 12.83 193 GLU B N 1
ATOM 4610 C CA . GLU B 1 193 ? -1.034 -5.934 11.904 1.00 13.77 193 GLU B CA 1
ATOM 4611 C C . GLU B 1 193 ? -0.829 -5.122 10.624 1.00 13.42 193 GLU B C 1
ATOM 4612 O O . GLU B 1 193 ? -0.055 -5.500 9.753 1.00 13.16 193 GLU B O 1
ATOM 4618 N N . PRO B 1 194 ? -1.511 -3.978 10.480 1.00 14.02 194 PRO B N 1
ATOM 4619 C CA . PRO B 1 194 ? -1.411 -3.169 9.249 1.00 13.69 194 PRO B CA 1
ATOM 4620 C C . PRO B 1 194 ? -0.082 -2.381 9.124 1.00 15.90 194 PRO B C 1
ATOM 4621 O O . PRO B 1 194 ? 0.087 -1.532 8.189 1.00 15.98 194 PRO B O 1
ATOM 4625 N N . ASP B 1 195 ? 0.867 -2.726 9.988 1.00 15.00 195 ASP B N 1
ATOM 4626 C CA . ASP B 1 195 ? 2.296 -2.321 9.909 1.00 16.43 195 ASP B CA 1
ATOM 4627 C C . ASP B 1 195 ? 3.121 -3.504 9.405 1.00 16.89 195 ASP B C 1
ATOM 4628 O O . ASP B 1 195 ? 4.415 -3.436 9.458 1.00 16.51 195 ASP B O 1
ATOM 4633 N N . TYR B 1 196 ? 2.485 -4.551 8.881 1.00 16.56 196 TYR B N 1
ATOM 4634 C CA . TYR B 1 196 ? 3.205 -5.804 8.523 1.00 18.85 196 TYR B CA 1
ATOM 4635 C C . TYR B 1 196 ? 2.617 -6.437 7.251 1.00 20.14 196 TYR B C 1
ATOM 4636 O O . TYR B 1 196 ? 1.385 -6.526 7.125 1.00 16.96 196 TYR B O 1
ATOM 4645 N N . SER B 1 197 ? 3.476 -6.877 6.316 1.00 20.54 197 SER B N 1
ATOM 4646 C CA . SER B 1 197 ? 3.058 -7.366 4.975 1.00 21.22 197 SER B CA 1
ATOM 4647 C C . SER B 1 197 ? 3.458 -8.816 4.742 1.00 21.06 197 SER B C 1
ATOM 4648 O O . SER B 1 197 ? 4.250 -9.045 3.828 1.00 23.49 197 SER B O 1
ATOM 4651 N N . PRO B 1 198 ? 2.937 -9.808 5.493 1.00 20.19 198 PRO B N 1
ATOM 4652 C CA . PRO B 1 198 ? 3.304 -11.212 5.291 1.00 20.74 198 PRO B CA 1
ATOM 4653 C C . PRO B 1 198 ? 2.623 -11.767 4.025 1.00 21.15 198 PRO B C 1
ATOM 4654 O O . PRO B 1 198 ? 1.828 -11.049 3.386 1.00 18.30 198 PRO B O 1
ATOM 4658 N N . ASN B 1 199 ? 2.946 -13.019 3.669 1.00 24.05 199 ASN B N 1
ATOM 4659 C CA . ASN B 1 199 ? 2.394 -13.691 2.462 1.00 25.93 199 ASN B CA 1
ATOM 4660 C C . ASN B 1 199 ? 1.105 -14.445 2.825 1.00 23.68 199 ASN B C 1
ATOM 4661 O O . ASN B 1 199 ? 0.889 -15.553 2.324 1.00 28.58 199 ASN B O 1
ATOM 4666 N N . TYR B 1 200 ? 0.248 -13.868 3.660 1.00 19.93 200 TYR B N 1
ATOM 4667 C CA . TYR B 1 200 ? -1.117 -14.381 3.931 1.00 18.42 200 TYR B CA 1
ATOM 4668 C C . TYR B 1 200 ? -1.961 -13.126 4.167 1.00 16.00 200 TYR B C 1
ATOM 4669 O O . TYR B 1 200 ? -1.377 -12.029 4.109 1.00 14.53 200 TYR B O 1
ATOM 4678 N N . ASP B 1 201 ? -3.266 -13.269 4.438 1.00 15.73 201 ASP B N 1
ATOM 4679 C CA . ASP B 1 201 ? -4.183 -12.123 4.576 1.00 14.69 201 ASP B CA 1
ATOM 4680 C C . ASP B 1 201 ? -3.507 -10.998 5.371 1.00 14.01 201 ASP B C 1
ATOM 4681 O O . ASP B 1 201 ? -3.098 -11.221 6.529 1.00 13.83 201 ASP B O 1
ATOM 4686 N N . SER B 1 202 ? -3.475 -9.817 4.793 1.00 12.77 202 SER B N 1
ATOM 4687 C CA . SER B 1 202 ? -2.799 -8.640 5.361 1.00 13.45 202 SER B CA 1
ATOM 4688 C C . SER B 1 202 ? -3.296 -7.406 4.622 1.00 13.96 202 SER B C 1
ATOM 4689 O O . SER B 1 202 ? -3.759 -7.548 3.485 1.00 15.23 202 SER B O 1
ATOM 4692 N N . MET B 1 203 ? -3.256 -6.251 5.273 1.00 12.84 203 MET B N 1
ATOM 4693 C CA . MET B 1 203 ? -3.698 -4.995 4.664 1.00 12.89 203 MET B CA 1
ATOM 4694 C C . MET B 1 203 ? -3.151 -3.877 5.552 1.00 14.81 203 MET B C 1
ATOM 4695 O O . MET B 1 203 ? -3.102 -4.077 6.749 1.00 12.53 203 MET B O 1
ATOM 4700 N N . LEU B 1 204 ? -2.639 -2.815 4.940 1.00 14.75 204 LEU B N 1
ATOM 4701 C CA . LEU B 1 204 ? -1.814 -1.802 5.625 1.00 14.94 204 LEU B CA 1
ATOM 4702 C C . LEU B 1 204 ? -2.578 -0.507 5.829 1.00 13.90 204 LEU B C 1
ATOM 4703 O O . LEU B 1 204 ? -3.550 -0.185 5.075 1.00 14.29 204 LEU B O 1
ATOM 4708 N N . ILE B 1 205 ? -2.035 0.260 6.761 1.00 14.46 205 ILE B N 1
ATOM 4709 C CA . ILE B 1 205 ? -2.251 1.720 6.926 1.00 13.62 205 ILE B CA 1
ATOM 4710 C C . ILE B 1 205 ? -0.896 2.408 7.056 1.00 14.89 205 ILE B C 1
ATOM 4711 O O . ILE B 1 205 ? 0.074 1.817 7.615 1.00 16.01 205 ILE B O 1
ATOM 4716 N N . THR B 1 206 ? -0.845 3.652 6.629 1.00 16.70 206 THR B N 1
ATOM 4717 C CA . THR B 1 206 ? 0.377 4.479 6.770 1.00 19.11 206 THR B CA 1
ATOM 4718 C C . THR B 1 206 ? 0.379 5.134 8.149 1.00 18.89 206 THR B C 1
ATOM 4719 O O . THR B 1 206 ? 1.463 5.477 8.638 1.00 20.09 206 THR B O 1
ATOM 4723 N N . SER B 1 207 ? -0.788 5.325 8.759 1.00 16.66 207 SER B N 1
ATOM 4724 C CA . SER B 1 207 ? -0.929 6.105 10.008 1.00 16.10 207 SER B CA 1
ATOM 4725 C C . SER B 1 207 ? -2.351 5.970 10.524 1.00 16.15 207 SER B C 1
ATOM 4726 O O . SER B 1 207 ? -3.282 5.642 9.725 1.00 16.95 207 SER B O 1
ATOM 4729 N N . GLY B 1 208 ? -2.546 6.348 11.778 1.00 16.50 208 GLY B N 1
ATOM 4730 C CA . GLY B 1 208 ? -3.903 6.502 12.347 1.00 15.40 208 GLY B CA 1
ATOM 4731 C C . GLY B 1 208 ? -4.718 7.518 11.578 1.00 15.79 208 GLY B C 1
ATOM 4732 O O . GLY B 1 208 ? -5.958 7.381 11.525 1.00 16.03 208 GLY B O 1
ATOM 4733 N N . THR B 1 209 ? -4.081 8.555 11.016 1.00 17.23 209 THR B N 1
ATOM 4734 C CA . THR B 1 209 ? -4.762 9.597 10.219 1.00 17.21 209 THR B CA 1
ATOM 4735 C C . THR B 1 209 ? -5.424 8.926 9.010 1.00 16.30 209 THR B C 1
ATOM 4736 O O . THR B 1 209 ? -6.618 9.198 8.715 1.00 17.43 209 THR B O 1
ATOM 4740 N N . GLN B 1 210 ? -4.702 8.052 8.324 1.00 15.89 210 GLN B N 1
ATOM 4741 C CA . GLN B 1 210 ? -5.275 7.321 7.167 1.00 16.84 210 GLN B CA 1
ATOM 4742 C C . GLN B 1 210 ? -6.391 6.387 7.648 1.00 15.70 210 GLN B C 1
ATOM 4743 O O . GLN B 1 210 ? -7.438 6.317 6.985 1.00 16.23 210 GLN B O 1
ATOM 4749 N N . ALA B 1 211 ? -6.219 5.700 8.785 1.00 15.61 211 ALA B N 1
ATOM 4750 C CA . ALA B 1 211 ? -7.289 4.846 9.349 1.00 15.41 211 ALA B CA 1
ATOM 4751 C C . ALA B 1 211 ? -8.563 5.668 9.557 1.00 16.44 211 ALA B C 1
ATOM 4752 O O . ALA B 1 211 ? -9.673 5.134 9.357 1.00 15.78 211 ALA B O 1
ATOM 4754 N N . ALA B 1 212 ? -8.435 6.934 9.969 1.00 16.66 212 ALA B N 1
ATOM 4755 C CA . ALA B 1 212 ? -9.567 7.834 10.226 1.00 15.90 212 ALA B CA 1
ATOM 4756 C C . ALA B 1 212 ? -10.350 8.137 8.941 1.00 16.74 212 ALA B C 1
ATOM 4757 O O . ALA B 1 212 ? -11.489 8.643 9.090 1.00 17.32 212 ALA B O 1
ATOM 4759 N N . SER B 1 213 ? -9.809 7.851 7.756 1.00 15.23 213 SER B N 1
ATOM 4760 C CA . SER B 1 213 ? -10.555 8.016 6.476 1.00 16.34 213 SER B CA 1
ATOM 4761 C C . SER B 1 213 ? -11.561 6.880 6.230 1.00 18.07 213 SER B C 1
ATOM 4762 O O . SER B 1 213 ? -12.427 7.033 5.316 1.00 17.88 213 SER B O 1
ATOM 4765 N N . PHE B 1 214 ? -11.520 5.793 7.002 1.00 14.77 214 PHE B N 1
ATOM 4766 C CA . PHE B 1 214 ? -12.504 4.691 6.887 1.00 14.57 214 PHE B CA 1
ATOM 4767 C C . PHE B 1 214 ? -13.430 4.621 8.107 1.00 15.03 214 PHE B C 1
ATOM 4768 O O . PHE B 1 214 ? -14.615 4.222 7.986 1.00 15.24 214 PHE B O 1
ATOM 4776 N N . ILE B 1 215 ? -12.898 4.932 9.290 1.00 14.96 215 ILE B N 1
ATOM 4777 C CA . ILE B 1 215 ? -13.612 4.668 10.569 1.00 15.65 215 ILE B CA 1
ATOM 4778 C C . ILE B 1 215 ? -15.008 5.275 10.560 1.00 15.71 215 ILE B C 1
ATOM 4779 O O . ILE B 1 215 ? -15.965 4.579 10.872 1.00 15.41 215 ILE B O 1
ATOM 4784 N N . PRO B 1 216 ? -15.248 6.557 10.203 1.00 17.16 216 PRO B N 1
ATOM 4785 C CA . PRO B 1 216 ? -16.609 7.075 10.193 1.00 17.95 216 PRO B CA 1
ATOM 4786 C C . PRO B 1 216 ? -17.586 6.349 9.258 1.00 17.28 216 PRO B C 1
ATOM 4787 O O . PRO B 1 216 ? -18.717 6.157 9.603 1.00 18.15 216 PRO B O 1
ATOM 4791 N N . THR B 1 217 ? -17.127 5.971 8.063 1.00 17.08 217 THR B N 1
ATOM 4792 C CA . THR B 1 217 ? -17.916 5.156 7.122 1.00 16.50 217 THR B CA 1
ATOM 4793 C C . THR B 1 217 ? -18.372 3.866 7.791 1.00 14.47 217 THR B C 1
ATOM 4794 O O . THR B 1 217 ? -19.596 3.546 7.728 1.00 14.33 217 THR B O 1
ATOM 4798 N N . LEU B 1 218 ? -17.440 3.163 8.421 1.00 14.26 218 LEU B N 1
ATOM 4799 C CA . LEU B 1 218 ? -17.774 1.919 9.124 1.00 13.84 218 LEU B CA 1
ATOM 4800 C C . LEU B 1 218 ? -18.785 2.216 10.247 1.00 14.43 218 LEU B C 1
ATOM 4801 O O . LEU B 1 218 ? -19.770 1.484 10.355 1.00 13.51 218 LEU B O 1
ATOM 4806 N N . TYR B 1 219 ? -18.561 3.271 11.025 1.00 13.68 219 TYR B N 1
ATOM 4807 C CA . TYR B 1 219 ? -19.433 3.656 12.169 1.00 13.71 219 TYR B CA 1
ATOM 4808 C C . TYR B 1 219 ? -20.876 3.900 11.686 1.00 13.26 219 TYR B C 1
ATOM 4809 O O . TYR B 1 219 ? -21.847 3.373 12.260 1.00 12.60 219 TYR B O 1
ATOM 4818 N N . ASN B 1 220 ? -21.005 4.645 10.603 1.00 14.90 220 ASN B N 1
ATOM 4819 C CA . ASN B 1 220 ? -22.328 5.073 10.054 1.00 16.36 220 ASN B CA 1
ATOM 4820 C C . ASN B 1 220 ? -23.051 3.845 9.495 1.00 15.34 220 ASN B C 1
ATOM 4821 O O . ASN B 1 220 ? -24.274 3.720 9.649 1.00 17.75 220 ASN B O 1
ATOM 4826 N N . THR B 1 221 ? -22.305 2.920 8.905 1.00 14.88 221 THR B N 1
ATOM 4827 C CA . THR B 1 221 ? -22.844 1.712 8.248 1.00 14.46 221 THR B CA 1
ATOM 4828 C C . THR B 1 221 ? -23.363 0.738 9.314 1.00 13.66 221 THR B C 1
ATOM 4829 O O . THR B 1 221 ? -24.486 0.170 9.149 1.00 13.63 221 THR B O 1
ATOM 4833 N N . ILE B 1 222 ? -22.607 0.566 10.411 1.00 12.40 222 ILE B N 1
ATOM 4834 C CA . ILE B 1 222 ? -23.061 -0.299 11.536 1.00 13.22 222 ILE B CA 1
ATOM 4835 C C . ILE B 1 222 ? -24.370 0.299 12.090 1.00 13.76 222 ILE B C 1
ATOM 4836 O O . ILE B 1 222 ? -25.325 -0.449 12.325 1.00 15.22 222 ILE B O 1
ATOM 4841 N N . LYS B 1 223 ? -24.384 1.600 12.326 1.00 15.41 223 LYS B N 1
ATOM 4842 C CA . LYS B 1 223 ? -25.552 2.295 12.910 1.00 18.86 223 LYS B CA 1
ATOM 4843 C C . LYS B 1 223 ? -26.770 2.140 11.992 1.00 18.45 223 LYS B C 1
ATOM 4844 O O . LYS B 1 223 ? -27.885 1.881 12.491 1.00 17.88 223 LYS B O 1
ATOM 4850 N N A SER B 1 224 ? -26.565 2.271 10.687 0.54 18.23 224 SER B N 1
ATOM 4851 N N B SER B 1 224 ? -26.568 2.284 10.684 0.46 17.61 224 SER B N 1
ATOM 4852 C CA A SER B 1 224 ? -27.631 2.183 9.652 0.54 18.68 224 SER B CA 1
ATOM 4853 C CA B SER B 1 224 ? -27.641 2.190 9.657 0.46 17.58 224 SER B CA 1
ATOM 4854 C C A SER B 1 224 ? -28.287 0.803 9.636 0.54 19.11 224 SER B C 1
ATOM 4855 C C B SER B 1 224 ? -28.302 0.811 9.676 0.46 18.33 224 SER B C 1
ATOM 4856 O O A SER B 1 224 ? -29.477 0.725 9.298 0.54 18.27 224 SER B O 1
ATOM 4857 O O B SER B 1 224 ? -29.508 0.742 9.386 0.46 17.56 224 SER B O 1
ATOM 4862 N N . ALA B 1 225 ? -27.555 -0.238 10.016 1.00 17.68 225 ALA B N 1
ATOM 4863 C CA . ALA B 1 225 ? -28.030 -1.633 10.042 1.00 18.38 225 ALA B CA 1
ATOM 4864 C C . ALA B 1 225 ? -28.788 -1.941 11.343 1.00 16.84 225 ALA B C 1
ATOM 4865 O O . ALA B 1 225 ? -29.271 -3.100 11.496 1.00 19.32 225 ALA B O 1
ATOM 4867 N N . GLY B 1 226 ? -28.898 -0.977 12.268 1.00 18.20 226 GLY B N 1
ATOM 4868 C CA . GLY B 1 226 ? -29.528 -1.177 13.587 1.00 17.74 226 GLY B CA 1
ATOM 4869 C C . GLY B 1 226 ? -28.642 -1.966 14.542 1.00 17.68 226 GLY B C 1
ATOM 4870 O O . GLY B 1 226 ? -29.165 -2.493 15.552 1.00 19.71 226 GLY B O 1
ATOM 4871 N N . LEU B 1 227 ? -27.336 -2.015 14.248 1.00 16.68 227 LEU B N 1
ATOM 4872 C CA . LEU B 1 227 ? -26.340 -2.696 15.105 1.00 16.95 227 LEU B CA 1
ATOM 4873 C C . LEU B 1 227 ? -25.667 -1.686 16.040 1.00 16.05 227 LEU B C 1
ATOM 4874 O O . LEU B 1 227 ? -25.683 -0.471 15.792 1.00 16.50 227 LEU B O 1
ATOM 4879 N N . SER B 1 228 ? -25.058 -2.197 17.094 1.00 17.83 228 SER B N 1
ATOM 4880 C CA . SER B 1 228 ? -24.324 -1.429 18.116 1.00 18.12 228 SER B CA 1
ATOM 4881 C C . SER B 1 228 ? -22.900 -1.979 18.214 1.00 15.91 228 SER B C 1
ATOM 4882 O O . SER B 1 228 ? -22.238 -1.652 19.174 1.00 17.05 228 SER B O 1
ATOM 4885 N N . THR B 1 229 ? -22.431 -2.707 17.196 1.00 14.99 229 THR B N 1
ATOM 4886 C CA . THR B 1 229 ? -21.114 -3.333 17.237 1.00 13.45 229 THR B CA 1
ATOM 4887 C C . THR B 1 229 ? -20.078 -2.238 17.430 1.00 13.22 229 THR B C 1
ATOM 4888 O O . THR B 1 229 ? -20.119 -1.262 16.696 1.00 13.93 229 THR B O 1
ATOM 4892 N N . GLY B 1 230 ? -19.153 -2.402 18.365 1.00 11.60 230 GLY B N 1
ATOM 4893 C CA . GLY B 1 230 ? -18.102 -1.400 18.567 1.00 12.14 230 GLY B CA 1
ATOM 4894 C C . GLY B 1 230 ? -16.950 -1.614 17.636 1.00 12.63 230 GLY B C 1
ATOM 4895 O O . GLY B 1 230 ? -16.634 -2.766 17.370 1.00 13.09 230 GLY B O 1
ATOM 4896 N N . ILE B 1 231 ? -16.300 -0.533 17.200 1.00 11.48 231 ILE B N 1
ATOM 4897 C CA . ILE B 1 231 ? -15.139 -0.643 16.304 1.00 11.97 231 ILE B CA 1
ATOM 4898 C C . ILE B 1 231 ? -13.879 -0.727 17.169 1.00 13.23 231 ILE B C 1
ATOM 4899 O O . ILE B 1 231 ? -13.699 0.100 18.077 1.00 12.80 231 ILE B O 1
ATOM 4904 N N . ALA B 1 232 ? -13.001 -1.644 16.830 1.00 13.32 232 ALA B N 1
ATOM 4905 C CA . ALA B 1 232 ? -11.679 -1.805 17.459 1.00 13.85 232 ALA B CA 1
ATOM 4906 C C . ALA B 1 232 ? -10.625 -1.449 16.406 1.00 17.13 232 ALA B C 1
ATOM 4907 O O . ALA B 1 232 ? -10.839 -1.711 15.203 1.00 18.67 232 ALA B O 1
ATOM 4909 N N . CYS B 1 233 ? -9.563 -0.770 16.770 1.00 14.43 233 CYS B N 1
ATOM 4910 C CA . CYS B 1 233 ? -8.468 -0.460 15.798 1.00 17.23 233 CYS B CA 1
ATOM 4911 C C . CYS B 1 233 ? -7.164 -0.385 16.590 1.00 14.82 233 CYS B C 1
ATOM 4912 O O . CYS B 1 233 ? -7.207 0.040 17.738 1.00 14.02 233 CYS B O 1
ATOM 4915 N N . CYS B 1 234 ? -6.013 -0.781 16.024 1.00 12.64 234 CYS B N 1
ATOM 4916 C CA . CYS B 1 234 ? -5.847 -1.261 14.663 1.00 14.13 234 CYS B CA 1
ATOM 4917 C C . CYS B 1 234 ? -5.009 -2.533 14.650 1.00 13.13 234 CYS B C 1
ATOM 4918 O O . CYS B 1 234 ? -4.422 -2.846 13.592 1.00 12.84 234 CYS B O 1
ATOM 4921 N N . ASP B 1 235 ? -4.862 -3.210 15.783 1.00 11.77 235 ASP B N 1
ATOM 4922 C CA . ASP B 1 235 ? -4.115 -4.490 15.887 1.00 12.28 235 ASP B CA 1
ATOM 4923 C C . ASP B 1 235 ? -2.702 -4.423 15.286 1.00 12.30 235 ASP B C 1
ATOM 4924 O O . ASP B 1 235 ? -2.288 -5.374 14.596 1.00 11.11 235 ASP B O 1
ATOM 4929 N N . PRO B 1 236 ? -1.902 -3.372 15.560 1.00 11.42 236 PRO B N 1
ATOM 4930 C CA . PRO B 1 236 ? -0.504 -3.361 15.114 1.00 11.08 236 PRO B CA 1
ATOM 4931 C C . PRO B 1 236 ? 0.277 -4.592 15.614 1.00 12.54 236 PRO B C 1
ATOM 4932 O O . PRO B 1 236 ? -0.023 -5.140 16.647 1.00 11.24 236 PRO B O 1
ATOM 4936 N N . PHE B 1 237 ? 1.335 -4.977 14.901 1.00 12.90 237 PHE B N 1
ATOM 4937 C CA . PHE B 1 237 ? 2.155 -6.122 15.331 1.00 14.72 237 PHE B CA 1
ATOM 4938 C C . PHE B 1 237 ? 2.976 -5.734 16.552 1.00 13.33 237 PHE B C 1
ATOM 4939 O O . PHE B 1 237 ? 3.555 -6.600 17.171 1.00 13.35 237 PHE B O 1
ATOM 4947 N N . GLY B 1 238 ? 3.019 -4.461 16.919 1.00 13.48 238 GLY B N 1
ATOM 4948 C CA . GLY B 1 238 ? 3.726 -4.019 18.121 1.00 14.77 238 GLY B CA 1
ATOM 4949 C C . GLY B 1 238 ? 3.119 -2.787 18.761 1.00 14.31 238 GLY B C 1
ATOM 4950 O O . GLY B 1 238 ? 2.430 -1.983 18.077 1.00 14.67 238 GLY B O 1
ATOM 4951 N N . TRP B 1 239 ? 3.358 -2.662 20.057 1.00 12.58 239 TRP B N 1
ATOM 4952 C CA . TRP B 1 239 ? 2.846 -1.563 20.913 1.00 12.19 239 TRP B CA 1
ATOM 4953 C C . TRP B 1 239 ? 3.257 -0.169 20.446 1.00 12.56 239 TRP B C 1
ATOM 4954 O O . TRP B 1 239 ? 2.476 0.764 20.551 1.00 12.32 239 TRP B O 1
ATOM 4965 N N A SER B 1 240 ? 4.456 -0.028 19.898 0.50 13.65 240 SER B N 1
ATOM 4966 N N B SER B 1 240 ? 4.455 -0.030 19.888 0.50 13.62 240 SER B N 1
ATOM 4967 C CA A SER B 1 240 ? 4.966 1.298 19.459 0.50 13.85 240 SER B CA 1
ATOM 4968 C CA B SER B 1 240 ? 4.974 1.302 19.478 0.50 13.82 240 SER B CA 1
ATOM 4969 C C A SER B 1 240 ? 3.978 1.926 18.469 0.50 13.15 240 SER B C 1
ATOM 4970 C C B SER B 1 240 ? 4.012 1.928 18.452 0.50 13.12 240 SER B C 1
ATOM 4971 O O A SER B 1 240 ? 3.647 3.117 18.615 0.50 13.30 240 SER B O 1
ATOM 4972 O O B SER B 1 240 ? 3.720 3.127 18.567 0.50 13.20 240 SER B O 1
ATOM 4977 N N . ASP B 1 241 ? 3.459 1.147 17.523 1.00 13.45 241 ASP B N 1
ATOM 4978 C CA . ASP B 1 241 ? 2.494 1.673 16.527 1.00 14.32 241 ASP B CA 1
ATOM 4979 C C . ASP B 1 241 ? 1.134 1.946 17.195 1.00 13.18 241 ASP B C 1
ATOM 4980 O O . ASP B 1 241 ? 0.459 2.862 16.785 1.00 12.41 241 ASP B O 1
ATOM 4985 N N . ALA B 1 242 ? 0.689 1.156 18.172 1.00 13.01 242 ALA B N 1
ATOM 4986 C CA . ALA B 1 242 ? -0.590 1.436 18.867 1.00 12.41 242 ALA B CA 1
ATOM 4987 C C . ALA B 1 242 ? -0.497 2.823 19.511 1.00 12.64 242 ALA B C 1
ATOM 4988 O O . ALA B 1 242 ? -1.463 3.600 19.433 1.00 12.87 242 ALA B O 1
ATOM 4990 N N . VAL B 1 243 ? 0.654 3.131 20.101 1.00 12.57 243 VAL B N 1
ATOM 4991 C CA . VAL B 1 243 ? 0.893 4.445 20.765 1.00 13.28 243 VAL B CA 1
ATOM 4992 C C . VAL B 1 243 ? 0.797 5.543 19.688 1.00 13.86 243 VAL B C 1
ATOM 4993 O O . VAL B 1 243 ? -0.001 6.488 19.860 1.00 15.14 243 VAL B O 1
ATOM 4997 N N . THR B 1 244 ? 1.507 5.394 18.573 1.00 13.73 244 THR B N 1
ATOM 4998 C CA . THR B 1 244 ? 1.588 6.449 17.521 1.00 14.16 244 THR B CA 1
ATOM 4999 C C . THR B 1 244 ? 0.202 6.628 16.913 1.00 13.92 244 THR B C 1
ATOM 5000 O O . THR B 1 244 ? -0.287 7.759 16.770 1.00 14.61 244 THR B O 1
ATOM 5004 N N . TRP B 1 245 ? -0.433 5.518 16.545 1.00 14.10 245 TRP B N 1
ATOM 5005 C CA . TRP B 1 245 ? -1.706 5.587 15.781 1.00 13.06 245 TRP B CA 1
ATOM 5006 C C . TRP B 1 245 ? -2.818 6.121 16.668 1.00 13.14 245 TRP B C 1
ATOM 5007 O O . TRP B 1 245 ? -3.685 6.831 16.151 1.00 13.95 245 TRP B O 1
ATOM 5018 N N . THR B 1 246 ? -2.848 5.739 17.946 1.00 12.24 246 THR B N 1
ATOM 5019 C CA . THR B 1 246 ? -3.918 6.209 18.858 1.00 12.38 246 THR B CA 1
ATOM 5020 C C . THR B 1 246 ? -3.799 7.726 18.956 1.00 12.66 246 THR B C 1
ATOM 5021 O O . THR B 1 246 ? -4.828 8.383 18.972 1.00 12.98 246 THR B O 1
ATOM 5025 N N . ALA B 1 247 ? -2.573 8.252 19.052 1.00 12.50 247 ALA B N 1
ATOM 5026 C CA . ALA B 1 247 ? -2.364 9.706 19.202 1.00 12.51 247 ALA B CA 1
ATOM 5027 C C . ALA B 1 247 ? -2.860 10.395 17.915 1.00 13.81 247 ALA B C 1
ATOM 5028 O O . ALA B 1 247 ? -3.589 11.388 17.983 1.00 14.76 247 ALA B O 1
ATOM 5030 N N . GLN B 1 248 ? -2.544 9.823 16.759 1.00 14.36 248 GLN B N 1
ATOM 5031 C CA . GLN B 1 248 ? -3.037 10.342 15.453 1.00 14.13 248 GLN B CA 1
ATOM 5032 C C . GLN B 1 248 ? -4.568 10.293 15.409 1.00 15.55 248 GLN B C 1
ATOM 5033 O O . GLN B 1 248 ? -5.177 11.242 14.879 1.00 15.80 248 GLN B O 1
ATOM 5039 N N . LEU B 1 249 ? -5.200 9.189 15.841 1.00 14.94 249 LEU B N 1
ATOM 5040 C CA . LEU B 1 249 ? -6.679 9.081 15.780 1.00 14.39 249 LEU B CA 1
ATOM 5041 C C . LEU B 1 249 ? -7.296 10.189 16.666 1.00 13.89 249 LEU B C 1
ATOM 5042 O O . LEU B 1 249 ? -8.265 10.825 16.233 1.00 14.95 249 LEU B O 1
ATOM 5047 N N . ALA B 1 250 ? -6.722 10.431 17.831 1.00 14.42 250 ALA B N 1
ATOM 5048 C CA . ALA B 1 250 ? -7.200 11.481 18.770 1.00 15.17 250 ALA B CA 1
ATOM 5049 C C . ALA B 1 250 ? -7.058 12.858 18.095 1.00 15.78 250 ALA B C 1
ATOM 5050 O O . ALA B 1 250 ? -8.012 13.636 18.084 1.00 16.61 250 ALA B O 1
ATOM 5052 N N A SER B 1 251 ? -5.877 13.146 17.548 0.41 17.32 251 SER B N 1
ATOM 5053 N N B SER B 1 251 ? -5.911 13.123 17.484 0.59 17.26 251 SER B N 1
ATOM 5054 C CA A SER B 1 251 ? -5.563 14.412 16.836 0.41 17.73 251 SER B CA 1
ATOM 5055 C CA B SER B 1 251 ? -5.605 14.450 16.901 0.59 17.47 251 SER B CA 1
ATOM 5056 C C A SER B 1 251 ? -6.618 14.656 15.752 0.41 18.15 251 SER B C 1
ATOM 5057 C C B SER B 1 251 ? -6.456 14.675 15.641 0.59 18.35 251 SER B C 1
ATOM 5058 O O A SER B 1 251 ? -7.153 15.797 15.649 0.41 16.85 251 SER B O 1
ATOM 5059 O O B SER B 1 251 ? -6.732 15.856 15.333 0.59 17.63 251 SER B O 1
ATOM 5064 N N . ALA B 1 252 ? -6.954 13.593 15.011 1.00 17.07 252 ALA B N 1
ATOM 5065 C CA . ALA B 1 252 ? -7.890 13.643 13.861 1.00 17.64 252 ALA B CA 1
ATOM 5066 C C . ALA B 1 252 ? -9.362 13.751 14.314 1.00 16.92 252 ALA B C 1
ATOM 5067 O O . ALA B 1 252 ? -10.253 13.962 13.462 1.00 18.03 252 ALA B O 1
ATOM 5069 N N . GLY B 1 253 ? -9.660 13.615 15.611 1.00 16.68 253 GLY B N 1
ATOM 5070 C CA . GLY B 1 253 ? -11.048 13.594 16.101 1.00 17.11 253 GLY B CA 1
ATOM 5071 C C . GLY B 1 253 ? -11.778 12.302 15.762 1.00 16.95 253 GLY B C 1
ATOM 5072 O O . GLY B 1 253 ? -13.021 12.318 15.668 1.00 18.78 253 GLY B O 1
ATOM 5073 N N . ALA B 1 254 ? -11.074 11.176 15.621 1.00 16.15 254 ALA B N 1
ATOM 5074 C CA . ALA B 1 254 ? -11.707 9.909 15.190 1.00 16.47 254 ALA B CA 1
ATOM 5075 C C . ALA B 1 254 ? -11.994 8.988 16.388 1.00 16.31 254 ALA B C 1
ATOM 5076 O O . ALA B 1 254 ? -12.685 7.953 16.222 1.00 16.00 254 ALA B O 1
ATOM 5078 N N . THR B 1 255 ? -11.368 9.241 17.537 1.00 16.65 255 THR B N 1
ATOM 5079 C CA . THR B 1 255 ? -11.544 8.344 18.716 1.00 18.49 255 THR B CA 1
ATOM 5080 C C . THR B 1 255 ? -13.023 8.308 19.114 1.00 17.18 255 THR B C 1
ATOM 5081 O O . THR B 1 255 ? -13.465 7.285 19.695 1.00 17.33 255 THR B O 1
ATOM 5085 N N . GLN B 1 256 ? -13.806 9.353 18.798 1.00 16.17 256 GLN B N 1
ATOM 5086 C CA . GLN B 1 256 ? -15.241 9.388 19.158 1.00 15.97 256 GLN B CA 1
ATOM 5087 C C . GLN B 1 256 ? -15.960 8.195 18.523 1.00 15.85 256 GLN B C 1
ATOM 5088 O O . GLN B 1 256 ? -17.066 7.872 18.962 1.00 16.47 256 GLN B O 1
ATOM 5094 N N . TYR B 1 257 ? -15.444 7.647 17.424 1.00 14.49 257 TYR B N 1
ATOM 5095 C CA . TYR B 1 257 ? -16.123 6.565 16.675 1.00 15.64 257 TYR B CA 1
ATOM 5096 C C . TYR B 1 257 ? -15.643 5.168 17.091 1.00 13.89 257 TYR B C 1
ATOM 5097 O O . TYR B 1 257 ? -16.198 4.172 16.546 1.00 14.04 257 TYR B O 1
ATOM 5106 N N . LEU B 1 258 ? -14.708 5.083 18.029 1.00 12.21 258 LEU B N 1
ATOM 5107 C CA . LEU B 1 258 ? -14.101 3.775 18.387 1.00 13.00 258 LEU B CA 1
ATOM 5108 C C . LEU B 1 258 ? -14.633 3.272 19.731 1.00 13.15 258 LEU B C 1
ATOM 5109 O O . LEU B 1 258 ? -14.940 4.084 20.616 1.00 15.69 258 LEU B O 1
ATOM 5114 N N . ALA B 1 259 ? -14.617 1.957 19.914 1.00 12.52 259 ALA B N 1
ATOM 5115 C CA . ALA B 1 259 ? -14.966 1.330 21.206 1.00 13.05 259 ALA B CA 1
ATOM 5116 C C . ALA B 1 259 ? -13.714 0.822 21.921 1.00 13.19 259 ALA B C 1
ATOM 5117 O O . ALA B 1 259 ? -13.760 0.765 23.145 1.00 13.13 259 ALA B O 1
ATOM 5119 N N . ARG B 1 260 ? -12.701 0.333 21.185 1.00 10.97 260 ARG B N 1
ATOM 5120 C CA . ARG B 1 260 ? -11.515 -0.314 21.793 1.00 11.49 260 ARG B CA 1
ATOM 5121 C C . ARG B 1 260 ? -10.283 0.044 20.956 1.00 11.05 260 ARG B C 1
ATOM 5122 O O . ARG B 1 260 ? -10.387 0.142 19.712 1.00 11.68 260 ARG B O 1
ATOM 5130 N N . ILE B 1 261 ? -9.174 0.228 21.639 1.00 11.14 261 ILE B N 1
ATOM 5131 C CA . ILE B 1 261 ? -7.826 0.324 21.030 1.00 12.02 261 ILE B CA 1
ATOM 5132 C C . ILE B 1 261 ? -7.201 -1.040 21.202 1.00 12.17 261 ILE B C 1
ATOM 5133 O O . ILE B 1 261 ? -7.298 -1.633 22.301 1.00 11.76 261 ILE B O 1
ATOM 5138 N N . THR B 1 262 ? -6.562 -1.522 20.157 1.00 13.08 262 THR B N 1
ATOM 5139 C CA . THR B 1 262 ? -5.937 -2.844 20.210 1.00 12.55 262 THR B CA 1
ATOM 5140 C C . THR B 1 262 ? -4.482 -2.789 19.777 1.00 13.03 262 THR B C 1
ATOM 5141 O O . THR B 1 262 ? -4.080 -1.890 19.055 1.00 12.21 262 THR B O 1
ATOM 5145 N N . SER B 1 263 ? -3.757 -3.832 20.151 1.00 12.95 263 SER B N 1
ATOM 5146 C CA . SER B 1 263 ? -2.323 -4.000 19.847 1.00 12.09 263 SER B CA 1
ATOM 5147 C C . SER B 1 263 ? -1.962 -5.464 20.002 1.00 12.53 263 SER B C 1
ATOM 5148 O O . SER B 1 263 ? -2.564 -6.170 20.853 1.00 11.67 263 SER B O 1
ATOM 5151 N N . HIS B 1 264 ? -1.027 -5.915 19.183 1.00 11.52 264 HIS B N 1
ATOM 5152 C CA . HIS B 1 264 ? -0.240 -7.121 19.493 1.00 11.48 264 HIS B CA 1
ATOM 5153 C C . HIS B 1 264 ? 1.094 -6.696 20.117 1.00 12.32 264 HIS B C 1
ATOM 5154 O O . HIS B 1 264 ? 1.420 -5.462 20.160 1.00 12.46 264 HIS B O 1
ATOM 5161 N N . TRP B 1 265 ? 1.859 -7.681 20.575 1.00 12.42 265 TRP B N 1
ATOM 5162 C CA . TRP B 1 265 ? 3.123 -7.469 21.321 1.00 12.09 265 TRP B CA 1
ATOM 5163 C C . TRP B 1 265 ? 4.332 -8.109 20.620 1.00 12.70 265 TRP B C 1
ATOM 5164 O O . TRP B 1 265 ? 5.436 -8.144 21.235 1.00 11.48 265 TRP B O 1
ATOM 5175 N N . TYR B 1 266 ? 4.184 -8.554 19.383 1.00 13.07 266 TYR B N 1
ATOM 5176 C CA . TYR B 1 266 ? 5.286 -9.264 18.687 1.00 13.42 266 TYR B CA 1
ATOM 5177 C C . TYR B 1 266 ? 6.487 -8.327 18.485 1.00 14.57 266 TYR B C 1
ATOM 5178 O O . TYR B 1 266 ? 7.599 -8.796 18.749 1.00 13.53 266 TYR B O 1
ATOM 5187 N N . ALA B 1 267 ? 6.324 -7.131 17.928 1.00 14.71 267 ALA B N 1
ATOM 5188 C CA . ALA B 1 267 ? 7.451 -6.244 17.531 1.00 16.65 267 ALA B CA 1
ATOM 5189 C C . ALA B 1 267 ? 7.906 -5.371 18.706 1.00 17.37 267 ALA B C 1
ATOM 5190 O O . ALA B 1 267 ? 9.022 -4.900 18.674 1.00 16.43 267 ALA B O 1
ATOM 5192 N N . SER B 1 268 ? 7.049 -5.170 19.695 1.00 15.00 268 SER B N 1
ATOM 5193 C CA . SER B 1 268 ? 7.300 -4.281 20.848 1.00 15.44 268 SER B CA 1
ATOM 5194 C C . SER B 1 268 ? 6.176 -4.493 21.859 1.00 17.19 268 SER B C 1
ATOM 5195 O O . SER B 1 268 ? 5.031 -4.718 21.432 1.00 14.00 268 SER B O 1
ATOM 5198 N N . LYS B 1 269 ? 6.499 -4.387 23.140 1.00 18.11 269 LYS B N 1
ATOM 5199 C CA . LYS B 1 269 ? 5.532 -4.560 24.251 1.00 17.48 269 LYS B CA 1
ATOM 5200 C C . LYS B 1 269 ? 5.227 -3.222 24.904 1.00 17.79 269 LYS B C 1
ATOM 5201 O O . LYS B 1 269 ? 5.997 -2.258 24.757 1.00 16.48 269 LYS B O 1
ATOM 5207 N N . GLY B 1 270 ? 4.134 -3.176 25.657 1.00 17.78 270 GLY B N 1
ATOM 5208 C CA . GLY B 1 270 ? 3.809 -1.997 26.492 1.00 19.24 270 GLY B CA 1
ATOM 5209 C C . GLY B 1 270 ? 4.466 -2.069 27.858 1.00 18.51 270 GLY B C 1
ATOM 5210 O O . GLY B 1 270 ? 4.334 -3.123 28.482 1.00 16.58 270 GLY B O 1
ATOM 5211 N N . THR B 1 271 ? 5.124 -0.998 28.311 1.00 19.48 271 THR B N 1
ATOM 5212 C CA . THR B 1 271 ? 5.641 -0.855 29.702 1.00 21.49 271 THR B CA 1
ATOM 5213 C C . THR B 1 271 ? 5.016 0.377 30.353 1.00 21.37 271 THR B C 1
ATOM 5214 O O . THR B 1 271 ? 5.342 0.685 31.499 1.00 21.14 271 THR B O 1
ATOM 5218 N N . SER B 1 272 ? 4.107 1.058 29.653 1.00 20.70 272 SER B N 1
ATOM 5219 C CA . SER B 1 272 ? 3.343 2.188 30.211 1.00 21.71 272 SER B CA 1
ATOM 5220 C C . SER B 1 272 ? 2.050 2.282 29.415 1.00 19.26 272 SER B C 1
ATOM 5221 O O . SER B 1 272 ? 1.983 1.795 28.280 1.00 16.74 272 SER B O 1
ATOM 5224 N N . PRO B 1 273 ? 0.988 2.864 29.999 1.00 18.64 273 PRO B N 1
ATOM 5225 C CA . PRO B 1 273 ? -0.306 2.932 29.330 1.00 17.64 273 PRO B CA 1
ATOM 5226 C C . PRO B 1 273 ? -0.295 3.837 28.098 1.00 17.64 273 PRO B C 1
ATOM 5227 O O . PRO B 1 273 ? 0.466 4.791 28.051 1.00 17.08 273 PRO B O 1
ATOM 5231 N N . ILE B 1 274 ? -1.176 3.540 27.167 1.00 14.65 274 ILE B N 1
ATOM 5232 C CA . ILE B 1 274 ? -1.537 4.503 26.084 1.00 15.75 274 ILE B CA 1
ATOM 5233 C C . ILE B 1 274 ? -2.387 5.600 26.713 1.00 17.43 274 ILE B C 1
ATOM 5234 O O . ILE B 1 274 ? -3.276 5.278 27.504 1.00 18.27 274 ILE B O 1
ATOM 5239 N N . ASN B 1 275 ? -2.103 6.867 26.391 1.00 17.67 275 ASN B N 1
ATOM 5240 C CA . ASN B 1 275 ? -2.878 8.038 26.866 1.00 22.30 275 ASN B CA 1
ATOM 5241 C C . ASN B 1 275 ? -4.213 8.083 26.099 1.00 22.03 275 ASN B C 1
ATOM 5242 O O . ASN B 1 275 ? -4.299 8.761 25.058 1.00 23.57 275 ASN B O 1
ATOM 5247 N N . THR B 1 276 ? -5.225 7.350 26.559 1.00 19.07 276 THR B N 1
ATOM 5248 C CA . THR B 1 276 ? -6.581 7.336 25.963 1.00 17.37 276 THR B CA 1
ATOM 5249 C C . THR B 1 276 ? -7.577 7.003 27.075 1.00 16.73 276 THR B C 1
ATOM 5250 O O . THR B 1 276 ? -7.213 6.207 27.978 1.00 18.51 276 THR B O 1
ATOM 5254 N N . SER B 1 277 ? -8.792 7.513 26.964 1.00 17.44 277 SER B N 1
ATOM 5255 C CA . SER B 1 277 ? -9.927 7.098 27.819 1.00 19.10 277 SER B CA 1
ATOM 5256 C C . SER B 1 277 ? -10.523 5.775 27.300 1.00 18.32 277 SER B C 1
ATOM 5257 O O . SER B 1 277 ? -11.249 5.146 28.055 1.00 16.92 277 SER B O 1
ATOM 5260 N N . LEU B 1 278 ? -10.189 5.331 26.080 1.00 16.40 278 LEU B N 1
ATOM 5261 C CA . LEU B 1 278 ? -10.702 4.044 25.546 1.00 15.19 278 LEU B CA 1
ATOM 5262 C C . LEU B 1 278 ? -10.005 2.878 26.231 1.00 13.51 278 LEU B C 1
ATOM 5263 O O . LEU B 1 278 ? -8.814 2.979 26.501 1.00 13.96 278 LEU B O 1
ATOM 5268 N N . ARG B 1 279 ? -10.749 1.809 26.470 1.00 12.11 279 ARG B N 1
ATOM 5269 C CA . ARG B 1 279 ? -10.173 0.532 26.918 1.00 12.86 279 ARG B CA 1
ATOM 5270 C C . ARG B 1 279 ? -9.210 0.010 25.843 1.00 11.75 279 ARG B C 1
ATOM 5271 O O . ARG B 1 279 ? -9.541 0.021 24.643 1.00 12.90 279 ARG B O 1
ATOM 5279 N N . VAL B 1 280 ? -8.085 -0.512 26.295 1.00 12.83 280 VAL B N 1
ATOM 5280 C CA . VAL B 1 280 ? -7.016 -1.013 25.410 1.00 10.98 280 VAL B CA 1
ATOM 5281 C C . VAL B 1 280 ? -6.934 -2.525 25.563 1.00 11.54 280 VAL B C 1
ATOM 5282 O O . VAL B 1 280 ? -6.812 -3.008 26.703 1.00 11.93 280 VAL B O 1
ATOM 5286 N N . TRP B 1 281 ? -6.884 -3.221 24.448 1.00 11.06 281 TRP B N 1
ATOM 5287 C CA . TRP B 1 281 ? -6.753 -4.696 24.425 1.00 11.23 281 TRP B CA 1
ATOM 5288 C C . TRP B 1 281 ? -5.446 -5.115 23.790 1.00 11.14 281 TRP B C 1
ATOM 5289 O O . TRP B 1 281 ? -5.147 -4.645 22.689 1.00 11.61 281 TRP B O 1
ATOM 5300 N N . GLU B 1 282 ? -4.729 -6.043 24.416 1.00 10.62 282 GLU B N 1
ATOM 5301 C CA . GLU B 1 282 ? -3.661 -6.813 23.761 1.00 11.13 282 GLU B CA 1
ATOM 5302 C C . GLU B 1 282 ? -4.352 -8.010 23.097 1.00 11.33 282 GLU B C 1
ATOM 5303 O O . GLU B 1 282 ? -4.797 -8.896 23.811 1.00 10.26 282 GLU B O 1
ATOM 5309 N N . THR B 1 283 ? -4.524 -7.996 21.769 1.00 11.12 283 THR B N 1
ATOM 5310 C CA . THR B 1 283 ? -5.479 -8.893 21.066 1.00 11.01 283 THR B CA 1
ATOM 5311 C C . THR B 1 283 ? -4.791 -10.114 20.469 1.00 11.26 283 THR B C 1
ATOM 5312 O O . THR B 1 283 ? -5.481 -11.001 19.986 1.00 11.67 283 THR B O 1
ATOM 5316 N N . GLU B 1 284 ? -3.477 -10.206 20.573 1.00 11.83 284 GLU B N 1
ATOM 5317 C CA . GLU B 1 284 ? -2.759 -11.417 20.088 1.00 11.48 284 GLU B CA 1
ATOM 5318 C C . GLU B 1 284 ? -1.286 -11.375 20.467 1.00 12.03 284 GLU B C 1
ATOM 5319 O O . GLU B 1 284 ? -0.540 -10.490 20.014 1.00 13.17 284 GLU B O 1
ATOM 5325 N N . TYR B 1 285 ? -0.855 -12.295 21.307 1.00 12.19 285 TYR B N 1
ATOM 5326 C CA . TYR B 1 285 ? 0.583 -12.472 21.599 1.00 12.85 285 TYR B CA 1
ATOM 5327 C C . TYR B 1 285 ? 0.758 -13.923 22.021 1.00 12.97 285 TYR B C 1
ATOM 5328 O O . TYR B 1 285 ? -0.112 -14.468 22.743 1.00 13.30 285 TYR B O 1
ATOM 5337 N N . ALA B 1 286 ? 1.797 -14.550 21.500 1.00 11.63 286 ALA B N 1
ATOM 5338 C CA . ALA B 1 286 ? 2.085 -15.967 21.745 1.00 12.88 286 ALA B CA 1
ATOM 5339 C C . ALA B 1 286 ? 3.538 -16.281 21.444 1.00 13.18 286 ALA B C 1
ATOM 5340 O O . ALA B 1 286 ? 4.208 -15.533 20.722 1.00 13.42 286 ALA B O 1
ATOM 5342 N N . ASP B 1 287 ? 3.954 -17.424 21.942 1.00 12.97 287 ASP B N 1
ATOM 5343 C CA . ASP B 1 287 ? 5.185 -18.094 21.459 1.00 14.40 287 ASP B CA 1
ATOM 5344 C C . ASP B 1 287 ? 4.736 -18.982 20.304 1.00 15.05 287 ASP B C 1
ATOM 5345 O O . ASP B 1 287 ? 4.001 -19.973 20.540 1.00 15.29 287 ASP B O 1
ATOM 5350 N N . LEU B 1 288 ? 5.149 -18.618 19.101 1.00 14.91 288 LEU B N 1
ATOM 5351 C CA . LEU B 1 288 ? 4.662 -19.248 17.872 1.00 15.55 288 LEU B CA 1
ATOM 5352 C C . LEU B 1 288 ? 5.637 -20.342 17.456 1.00 16.64 288 LEU B C 1
ATOM 5353 O O . LEU B 1 288 ? 5.320 -21.029 16.488 1.00 19.13 288 LEU B O 1
ATOM 5358 N N . ASP B 1 289 ? 6.790 -20.468 18.120 1.00 15.58 289 ASP B N 1
ATOM 5359 C CA . ASP B 1 289 ? 7.944 -21.181 17.503 1.00 18.78 289 ASP B CA 1
ATOM 5360 C C . ASP B 1 289 ? 8.423 -22.380 18.311 1.00 21.66 289 ASP B C 1
ATOM 5361 O O . ASP B 1 289 ? 9.092 -23.236 17.709 1.00 29.16 289 ASP B O 1
ATOM 5366 N N . ASP B 1 290 ? 8.135 -22.446 19.599 1.00 18.51 290 ASP B N 1
ATOM 5367 C CA . ASP B 1 290 ? 8.657 -23.496 20.494 1.00 18.42 290 ASP B CA 1
ATOM 5368 C C . ASP B 1 290 ? 7.612 -24.612 20.650 1.00 17.91 290 ASP B C 1
ATOM 5369 O O . ASP B 1 290 ? 6.419 -24.429 20.315 1.00 16.12 290 ASP B O 1
ATOM 5374 N N . ALA B 1 291 ? 8.049 -25.730 21.219 1.00 17.79 291 ALA B N 1
ATOM 5375 C CA . ALA B 1 291 ? 7.210 -26.899 21.523 1.00 17.00 291 ALA B CA 1
ATOM 5376 C C . ALA B 1 291 ? 6.140 -26.502 22.549 1.00 15.71 291 ALA B C 1
ATOM 5377 O O . ALA B 1 291 ? 6.394 -25.675 23.428 1.00 16.08 291 ALA B O 1
ATOM 5379 N N . PHE B 1 292 ? 5.001 -27.144 22.460 1.00 15.23 292 PHE B N 1
ATOM 5380 C CA . PHE B 1 292 ? 3.962 -27.087 23.509 1.00 15.13 292 PHE B CA 1
ATOM 5381 C C . PHE B 1 292 ? 4.568 -27.673 24.787 1.00 15.32 292 PHE B C 1
ATOM 5382 O O . PHE B 1 292 ? 5.186 -28.738 24.700 1.00 15.08 292 PHE B O 1
ATOM 5390 N N . THR B 1 293 ? 4.306 -27.071 25.944 1.00 14.34 293 THR B N 1
ATOM 5391 C CA . THR B 1 293 ? 4.795 -27.664 27.214 1.00 13.85 293 THR B CA 1
ATOM 5392 C C . THR B 1 293 ? 3.792 -27.465 28.342 1.00 14.59 293 THR B C 1
ATOM 5393 O O . THR B 1 293 ? 3.174 -26.422 28.429 1.00 13.50 293 THR B O 1
ATOM 5397 N N . THR B 1 294 ? 3.739 -28.436 29.241 1.00 14.82 294 THR B N 1
ATOM 5398 C CA . THR B 1 294 ? 3.016 -28.299 30.532 1.00 15.87 294 THR B CA 1
ATOM 5399 C C . THR B 1 294 ? 3.898 -27.551 31.538 1.00 15.25 294 THR B C 1
ATOM 5400 O O . THR B 1 294 ? 3.388 -27.229 32.617 1.00 16.00 294 THR B O 1
ATOM 5404 N N . THR B 1 295 ? 5.181 -27.270 31.237 1.00 16.73 295 THR B N 1
ATOM 5405 C CA . THR B 1 295 ? 6.150 -26.686 32.207 1.00 15.48 295 THR B CA 1
ATOM 5406 C C . THR B 1 295 ? 5.628 -25.333 32.714 1.00 15.28 295 THR B C 1
ATOM 5407 O O . THR B 1 295 ? 5.336 -24.436 31.895 1.00 14.19 295 THR B O 1
ATOM 5411 N N . TRP B 1 296 ? 5.570 -25.179 34.026 1.00 13.22 296 TRP B N 1
ATOM 5412 C CA . TRP B 1 296 ? 5.327 -23.862 34.676 1.00 12.89 296 TRP B CA 1
ATOM 5413 C C . TRP B 1 296 ? 6.651 -23.093 34.697 1.00 13.39 296 TRP B C 1
ATOM 5414 O O . TRP B 1 296 ? 6.714 -21.977 34.188 1.00 12.68 296 TRP B O 1
ATOM 5425 N N . TYR B 1 297 ? 7.686 -23.664 35.325 1.00 13.82 297 TYR B N 1
ATOM 5426 C CA . TYR B 1 297 ? 9.004 -23.008 35.407 1.00 14.04 297 TYR B CA 1
ATOM 5427 C C . TYR B 1 297 ? 10.082 -24.080 35.315 1.00 16.04 297 TYR B C 1
ATOM 5428 O O . TYR B 1 297 ? 9.945 -25.093 35.997 1.00 16.24 297 TYR B O 1
ATOM 5437 N N . SER B 1 298 ? 11.069 -23.864 34.454 1.00 16.13 298 SER B N 1
ATOM 5438 C CA . SER B 1 298 ? 12.290 -24.705 34.375 1.00 16.75 298 SER B CA 1
ATOM 5439 C C . SER B 1 298 ? 13.502 -23.791 34.203 1.00 17.91 298 SER B C 1
ATOM 5440 O O . SER B 1 298 ? 14.369 -23.792 35.087 1.00 17.13 298 SER B O 1
ATOM 5443 N N . SER B 1 299 ? 13.553 -23.004 33.129 1.00 19.17 299 SER B N 1
ATOM 5444 C CA . SER B 1 299 ? 14.745 -22.193 32.789 1.00 19.52 299 SER B CA 1
ATOM 5445 C C . SER B 1 299 ? 14.341 -20.795 32.329 1.00 19.87 299 SER B C 1
ATOM 5446 O O . SER B 1 299 ? 15.217 -20.082 31.902 1.00 18.87 299 SER B O 1
ATOM 5449 N N . GLY B 1 300 ? 13.068 -20.396 32.460 1.00 15.83 300 GLY B N 1
ATOM 5450 C CA . GLY B 1 300 ? 12.625 -19.079 31.999 1.00 15.79 300 GLY B CA 1
ATOM 5451 C C . GLY B 1 300 ? 12.371 -19.025 30.487 1.00 15.02 300 GLY B C 1
ATOM 5452 O O . GLY B 1 300 ? 12.229 -17.901 30.003 1.00 16.15 300 GLY B O 1
ATOM 5453 N N . ALA B 1 301 ? 12.241 -20.158 29.798 1.00 14.83 301 ALA B N 1
ATOM 5454 C CA . ALA B 1 301 ? 12.016 -20.246 28.336 1.00 15.71 301 ALA B CA 1
ATOM 5455 C C . ALA B 1 301 ? 10.669 -19.611 27.942 1.00 15.38 301 ALA B C 1
ATOM 5456 O O . ALA B 1 301 ? 9.722 -19.498 28.768 1.00 15.22 301 ALA B O 1
ATOM 5458 N N . ALA B 1 302 ? 10.581 -19.199 26.686 1.00 15.05 302 ALA B N 1
ATOM 5459 C CA . ALA B 1 302 ? 9.438 -18.446 26.106 1.00 15.68 302 ALA B CA 1
ATOM 5460 C C . ALA B 1 302 ? 8.114 -19.234 26.160 1.00 15.10 302 ALA B C 1
ATOM 5461 O O . ALA B 1 302 ? 7.065 -18.576 26.061 1.00 14.27 302 ALA B O 1
ATOM 5463 N N . ASN B 1 303 ? 8.135 -20.569 26.272 1.00 13.62 303 ASN B N 1
ATOM 5464 C CA . ASN B 1 303 ? 6.921 -21.419 26.244 1.00 13.88 303 ASN B CA 1
ATOM 5465 C C . ASN B 1 303 ? 6.470 -21.789 27.669 1.00 13.80 303 ASN B C 1
ATOM 5466 O O . ASN B 1 303 ? 5.492 -22.518 27.783 1.00 16.29 303 ASN B O 1
ATOM 5471 N N . GLU B 1 304 ? 7.123 -21.286 28.707 1.00 13.94 304 GLU B N 1
ATOM 5472 C CA . GLU B 1 304 ? 6.844 -21.702 30.119 1.00 13.69 304 GLU B CA 1
ATOM 5473 C C . GLU B 1 304 ? 5.701 -20.863 30.703 1.00 12.95 304 GLU B C 1
ATOM 5474 O O . GLU B 1 304 ? 5.581 -19.647 30.420 1.00 12.40 304 GLU B O 1
ATOM 5480 N N . GLY B 1 305 ? 4.858 -21.495 31.502 1.00 11.61 305 GLY B N 1
ATOM 5481 C CA . GLY B 1 305 ? 3.727 -20.791 32.146 1.00 12.36 305 GLY B CA 1
ATOM 5482 C C . GLY B 1 305 ? 4.135 -19.533 32.893 1.00 12.55 305 GLY B C 1
ATOM 5483 O O . GLY B 1 305 ? 3.472 -18.480 32.785 1.00 11.72 305 GLY B O 1
ATOM 5484 N N . LEU B 1 306 ? 5.171 -19.614 33.716 1.00 12.50 306 LEU B N 1
ATOM 5485 C CA . LEU B 1 306 ? 5.531 -18.454 34.560 1.00 12.35 306 LEU B CA 1
ATOM 5486 C C . LEU B 1 306 ? 5.960 -17.284 33.654 1.00 12.06 306 LEU B C 1
ATOM 5487 O O . LEU B 1 306 ? 5.755 -16.112 34.034 1.00 12.01 306 LEU B O 1
ATOM 5492 N N . THR B 1 307 ? 6.615 -17.550 32.528 1.00 12.14 307 THR B N 1
ATOM 5493 C CA . THR B 1 307 ? 6.955 -16.484 31.555 1.00 12.55 307 THR B CA 1
ATOM 5494 C C . THR B 1 307 ? 5.680 -15.725 31.166 1.00 11.61 307 THR B C 1
ATOM 5495 O O . THR B 1 307 ? 5.678 -14.458 31.165 1.00 10.90 307 THR B O 1
ATOM 5499 N N . TRP B 1 308 ? 4.605 -16.456 30.938 1.00 11.30 308 TRP B N 1
ATOM 5500 C CA . TRP B 1 308 ? 3.320 -15.852 30.521 1.00 11.22 308 TRP B CA 1
ATOM 5501 C C . TRP B 1 308 ? 2.635 -15.153 31.697 1.00 10.89 308 TRP B C 1
ATOM 5502 O O . TRP B 1 308 ? 1.977 -14.123 31.468 1.00 11.77 308 TRP B O 1
ATOM 5513 N N . ALA B 1 309 ? 2.698 -15.701 32.913 1.00 10.91 309 ALA B N 1
ATOM 5514 C CA . ALA B 1 309 ? 2.110 -14.991 34.077 1.00 10.25 309 ALA B CA 1
ATOM 5515 C C . ALA B 1 309 ? 2.712 -13.576 34.130 1.00 10.47 309 ALA B C 1
ATOM 5516 O O . ALA B 1 309 ? 2.002 -12.597 34.362 1.00 11.45 309 ALA B O 1
ATOM 5518 N N . ASN B 1 310 ? 4.031 -13.475 33.955 1.00 10.94 310 ASN B N 1
ATOM 5519 C CA . ASN B 1 310 ? 4.756 -12.196 34.064 1.00 11.50 310 ASN B CA 1
ATOM 5520 C C . ASN B 1 310 ? 4.369 -11.262 32.904 1.00 12.02 310 ASN B C 1
ATOM 5521 O O . ASN B 1 310 ? 4.270 -10.036 33.136 1.00 12.28 310 ASN B O 1
ATOM 5526 N N . LEU B 1 311 ? 4.190 -11.795 31.696 1.00 12.35 311 LEU B N 1
ATOM 5527 C CA . LEU B 1 311 ? 3.773 -10.967 30.522 1.00 12.62 311 LEU B CA 1
ATOM 5528 C C . LEU B 1 311 ? 2.375 -10.423 30.768 1.00 12.11 311 LEU B C 1
ATOM 5529 O O . LEU B 1 311 ? 2.126 -9.238 30.503 1.00 12.19 311 LEU B O 1
ATOM 5534 N N . ILE B 1 312 ? 1.456 -11.251 31.286 1.00 11.95 312 ILE B N 1
ATOM 5535 C CA . ILE B 1 312 ? 0.073 -10.775 31.581 1.00 11.00 312 ILE B CA 1
ATOM 5536 C C . ILE B 1 312 ? 0.137 -9.695 32.656 1.00 12.17 312 ILE B C 1
ATOM 5537 O O . ILE B 1 312 ? -0.548 -8.613 32.491 1.00 11.65 312 ILE B O 1
ATOM 5542 N N . TRP B 1 313 ? 0.961 -9.898 33.684 1.00 11.17 313 TRP B N 1
ATOM 5543 C CA . TRP B 1 313 ? 1.139 -8.911 34.776 1.00 12.11 313 TRP B CA 1
ATOM 5544 C C . TRP B 1 313 ? 1.614 -7.607 34.134 1.00 12.61 313 TRP B C 1
ATOM 5545 O O . TRP B 1 313 ? 1.108 -6.539 34.482 1.00 13.03 313 TRP B O 1
ATOM 5556 N N . GLN B 1 314 ? 2.631 -7.690 33.273 1.00 12.63 314 GLN B N 1
ATOM 5557 C CA . GLN B 1 314 ? 3.193 -6.446 32.673 1.00 12.69 314 GLN B CA 1
ATOM 5558 C C . GLN B 1 314 ? 2.065 -5.703 31.963 1.00 13.23 314 GLN B C 1
ATOM 5559 O O . GLN B 1 314 ? 1.948 -4.494 32.126 1.00 12.94 314 GLN B O 1
ATOM 5565 N N . GLY B 1 315 ? 1.264 -6.413 31.162 1.00 12.99 315 GLY B N 1
ATOM 5566 C CA . GLY B 1 315 ? 0.223 -5.759 30.344 1.00 13.01 315 GLY B CA 1
ATOM 5567 C C . GLY B 1 315 ? -0.851 -5.104 31.225 1.00 13.27 315 GLY B C 1
ATOM 5568 O O . GLY B 1 315 ? -1.193 -3.935 31.021 1.00 13.54 315 GLY B O 1
ATOM 5569 N N . VAL B 1 316 ? -1.372 -5.852 32.185 1.00 15.02 316 VAL B N 1
ATOM 5570 C CA . VAL B 1 316 ? -2.506 -5.378 33.021 1.00 15.10 316 VAL B CA 1
ATOM 5571 C C . VAL B 1 316 ? -2.017 -4.302 34.003 1.00 16.31 316 VAL B C 1
ATOM 5572 O O . VAL B 1 316 ? -2.745 -3.308 34.265 1.00 16.96 316 VAL B O 1
ATOM 5576 N N . VAL B 1 317 ? -0.847 -4.500 34.625 1.00 15.48 317 VAL B N 1
ATOM 5577 C CA . VAL B 1 317 ? -0.444 -3.593 35.730 1.00 14.54 317 VAL B CA 1
ATOM 5578 C C . VAL B 1 317 ? 0.419 -2.442 35.191 1.00 15.56 317 VAL B C 1
ATOM 5579 O O . VAL B 1 317 ? 0.233 -1.299 35.669 1.00 15.80 317 VAL B O 1
ATOM 5583 N N . GLU B 1 318 ? 1.350 -2.696 34.279 1.00 14.32 318 GLU B N 1
ATOM 5584 C CA . GLU B 1 318 ? 2.262 -1.625 33.773 1.00 16.40 318 GLU B CA 1
ATOM 5585 C C . GLU B 1 318 ? 1.633 -0.910 32.566 1.00 15.84 318 GLU B C 1
ATOM 5586 O O . GLU B 1 318 ? 1.856 0.306 32.421 1.00 17.13 318 GLU B O 1
ATOM 5592 N N . ALA B 1 319 ? 0.873 -1.612 31.720 1.00 15.85 319 ALA B N 1
ATOM 5593 C CA . ALA B 1 319 ? 0.332 -1.004 30.471 1.00 14.08 319 ALA B CA 1
ATOM 5594 C C . ALA B 1 319 ? -1.166 -0.725 30.547 1.00 14.52 319 ALA B C 1
ATOM 5595 O O . ALA B 1 319 ? -1.738 -0.297 29.526 1.00 15.91 319 ALA B O 1
ATOM 5597 N N . ASP B 1 320 ? -1.778 -0.921 31.713 1.00 13.51 320 ASP B N 1
ATOM 5598 C CA . ASP B 1 320 ? -3.212 -0.684 31.998 1.00 14.30 320 ASP B CA 1
ATOM 5599 C C . ASP B 1 320 ? -4.090 -1.391 30.952 1.00 14.14 320 ASP B C 1
ATOM 5600 O O . ASP B 1 320 ? -5.151 -0.863 30.606 1.00 15.83 320 ASP B O 1
ATOM 5605 N N . LEU B 1 321 ? -3.744 -2.602 30.506 1.00 13.25 321 LEU B N 1
ATOM 5606 C CA . LEU B 1 321 ? -4.614 -3.318 29.545 1.00 12.63 321 LEU B CA 1
ATOM 5607 C C . LEU B 1 321 ? -5.965 -3.645 30.202 1.00 12.46 321 LEU B C 1
ATOM 5608 O O . LEU B 1 321 ? -5.985 -4.136 31.340 1.00 13.05 321 LEU B O 1
ATOM 5613 N N . SER B 1 322 ? -7.034 -3.519 29.429 1.00 11.74 322 SER B N 1
ATOM 5614 C CA . SER B 1 322 ? -8.362 -4.034 29.790 1.00 11.71 322 SER B CA 1
ATOM 5615 C C . SER B 1 322 ? -8.513 -5.508 29.389 1.00 11.79 322 SER B C 1
ATOM 5616 O O . SER B 1 322 ? -9.448 -6.190 29.865 1.00 12.55 322 SER B O 1
ATOM 5619 N N . ALA B 1 323 ? -7.689 -5.994 28.472 1.00 11.10 323 ALA B N 1
ATOM 5620 C CA . ALA B 1 323 ? -7.751 -7.402 28.041 1.00 11.47 323 ALA B CA 1
ATOM 5621 C C . ALA B 1 323 ? -6.386 -7.872 27.600 1.00 10.33 323 ALA B C 1
ATOM 5622 O O . ALA B 1 323 ? -5.610 -7.061 27.055 1.00 11.57 323 ALA B O 1
ATOM 5624 N N . PHE B 1 324 ? -6.137 -9.160 27.763 1.00 11.17 324 PHE B N 1
ATOM 5625 C CA . PHE B 1 324 ? -4.920 -9.824 27.248 1.00 10.85 324 PHE B CA 1
ATOM 5626 C C . PHE B 1 324 ? -5.325 -11.153 26.603 1.00 11.21 324 PHE B C 1
ATOM 5627 O O . PHE B 1 324 ? -5.900 -11.997 27.275 1.00 11.84 324 PHE B O 1
ATOM 5635 N N . LEU B 1 325 ? -5.024 -11.300 25.319 1.00 11.52 325 LEU B N 1
ATOM 5636 C CA . LEU B 1 325 ? -5.346 -12.509 24.536 1.00 11.26 325 LEU B CA 1
ATOM 5637 C C . LEU B 1 325 ? -4.054 -13.182 24.099 1.00 11.37 325 LEU B C 1
ATOM 5638 O O . LEU B 1 325 ? -3.106 -12.510 23.690 1.00 12.48 325 LEU B O 1
ATOM 5643 N N . TYR B 1 326 ? -4.087 -14.498 24.125 1.00 11.38 326 TYR B N 1
ATOM 5644 C CA . TYR B 1 326 ? -3.114 -15.384 23.478 1.00 11.80 326 TYR B CA 1
ATOM 5645 C C . TYR B 1 326 ? -3.461 -15.465 21.997 1.00 12.41 326 TYR B C 1
ATOM 5646 O O . TYR B 1 326 ? -4.321 -14.718 21.502 1.00 12.78 326 TYR B O 1
ATOM 5655 N N . TRP B 1 327 ? -2.758 -16.317 21.267 1.00 11.80 327 TRP B N 1
ATOM 5656 C CA . TRP B 1 327 ? -3.096 -16.575 19.852 1.00 12.73 327 TRP B CA 1
ATOM 5657 C C . TRP B 1 327 ? -4.192 -17.639 19.827 1.00 13.38 327 TRP B C 1
ATOM 5658 O O . TRP B 1 327 ? -5.363 -17.267 19.939 1.00 14.45 327 TRP B O 1
ATOM 5669 N N . ILE B 1 328 ? -3.844 -18.911 19.769 1.00 13.09 328 ILE B N 1
ATOM 5670 C CA . ILE B 1 328 ? -4.872 -19.980 19.617 1.00 12.80 328 ILE B CA 1
ATOM 5671 C C . ILE B 1 328 ? -5.232 -20.562 20.990 1.00 12.40 328 ILE B C 1
ATOM 5672 O O . ILE B 1 328 ? -4.336 -20.788 21.846 1.00 14.08 328 ILE B O 1
ATOM 5677 N N . GLY B 1 329 ? -6.509 -20.784 21.225 1.00 12.31 329 GLY B N 1
ATOM 5678 C CA . GLY B 1 329 ? -6.980 -21.452 22.453 1.00 12.18 329 GLY B CA 1
ATOM 5679 C C . GLY B 1 329 ? -6.664 -22.930 22.416 1.00 12.40 329 GLY B C 1
ATOM 5680 O O . GLY B 1 329 ? -5.871 -23.398 23.278 1.00 13.39 329 GLY B O 1
ATOM 5681 N N . ALA B 1 330 ? -7.198 -23.631 21.434 1.00 12.03 330 ALA B N 1
ATOM 5682 C CA . ALA B 1 330 ? -7.033 -25.095 21.325 1.00 11.55 330 ALA B CA 1
ATOM 5683 C C . ALA B 1 330 ? -6.841 -25.473 19.867 1.00 12.65 330 ALA B C 1
ATOM 5684 O O . ALA B 1 330 ? -7.556 -24.948 18.975 1.00 13.54 330 ALA B O 1
ATOM 5686 N N . GLN B 1 331 ? -5.901 -26.366 19.616 1.00 11.89 331 GLN B N 1
ATOM 5687 C CA . GLN B 1 331 ? -5.730 -26.859 18.222 1.00 12.30 331 GLN B CA 1
ATOM 5688 C C . GLN B 1 331 ? -5.173 -28.267 18.282 1.00 12.90 331 GLN B C 1
ATOM 5689 O O . GLN B 1 331 ? -4.787 -28.677 19.339 1.00 13.21 331 GLN B O 1
ATOM 5695 N N . SER B 1 332 ? -5.071 -28.919 17.134 1.00 14.33 332 SER B N 1
ATOM 5696 C CA . SER B 1 332 ? -4.559 -30.307 17.057 1.00 15.64 332 SER B CA 1
ATOM 5697 C C . SER B 1 332 ? -3.042 -30.266 16.907 1.00 14.85 332 SER B C 1
ATOM 5698 O O . SER B 1 332 ? -2.541 -29.447 16.123 1.00 15.61 332 SER B O 1
ATOM 5701 N N . ASN B 1 333 ? -2.321 -31.125 17.633 1.00 15.99 333 ASN B N 1
ATOM 5702 C CA . ASN B 1 333 ? -0.849 -31.248 17.518 1.00 16.06 333 ASN B CA 1
ATOM 5703 C C . ASN B 1 333 ? -0.210 -29.870 17.749 1.00 15.65 333 ASN B C 1
ATOM 5704 O O . ASN B 1 333 ? 0.671 -29.457 16.992 1.00 15.41 333 ASN B O 1
ATOM 5709 N N . SER B 1 334 ? -0.731 -29.118 18.707 1.00 13.33 334 SER B N 1
ATOM 5710 C CA . SER B 1 334 ? -0.276 -27.727 18.920 1.00 13.23 334 SER B CA 1
ATOM 5711 C C . SER B 1 334 ? 1.204 -27.674 19.279 1.00 13.99 334 SER B C 1
ATOM 5712 O O . SER B 1 334 ? 1.690 -28.533 20.064 1.00 15.06 334 SER B O 1
ATOM 5715 N N . ASN B 1 335 ? 1.894 -26.631 18.790 1.00 15.52 335 ASN B N 1
ATOM 5716 C CA . ASN B 1 335 ? 3.138 -26.141 19.430 1.00 15.38 335 ASN B CA 1
ATOM 5717 C C . ASN B 1 335 ? 2.745 -25.089 20.497 1.00 14.06 335 ASN B C 1
ATOM 5718 O O . ASN B 1 335 ? 1.580 -25.070 20.934 1.00 12.59 335 ASN B O 1
ATOM 5723 N N . ALA B 1 336 ? 3.652 -24.236 20.924 1.00 13.14 336 ALA B N 1
ATOM 5724 C CA . ALA B 1 336 ? 3.337 -23.315 22.039 1.00 13.01 336 ALA B CA 1
ATOM 5725 C C . ALA B 1 336 ? 2.360 -22.232 21.592 1.00 13.07 336 ALA B C 1
ATOM 5726 O O . ALA B 1 336 ? 1.948 -21.488 22.492 1.00 14.00 336 ALA B O 1
ATOM 5728 N N . ALA B 1 337 ? 1.954 -22.187 20.320 1.00 12.75 337 ALA B N 1
ATOM 5729 C CA . ALA B 1 337 ? 1.046 -21.158 19.763 1.00 13.42 337 ALA B CA 1
ATOM 5730 C C . ALA B 1 337 ? -0.389 -21.375 20.288 1.00 13.40 337 ALA B C 1
ATOM 5731 O O . ALA B 1 337 ? -1.192 -20.472 20.128 1.00 12.33 337 ALA B O 1
ATOM 5733 N N . GLY B 1 338 ? -0.677 -22.537 20.866 1.00 12.86 338 GLY B N 1
ATOM 5734 C CA . GLY B 1 338 ? -1.979 -22.841 21.473 1.00 13.95 338 GLY B CA 1
ATOM 5735 C C . GLY B 1 338 ? -1.889 -23.070 22.966 1.00 12.50 338 GLY B C 1
ATOM 5736 O O . GLY B 1 338 ? -0.851 -23.560 23.506 1.00 13.05 338 GLY B O 1
ATOM 5737 N N . LEU B 1 339 ? -2.953 -22.736 23.679 1.00 12.03 339 LEU B N 1
ATOM 5738 C CA . LEU B 1 339 ? -3.005 -22.982 25.141 1.00 12.00 339 LEU B CA 1
ATOM 5739 C C . LEU B 1 339 ? -3.308 -24.457 25.452 1.00 11.73 339 LEU B C 1
ATOM 5740 O O . LEU B 1 339 ? -2.888 -24.954 26.513 1.00 12.32 339 LEU B O 1
ATOM 5745 N N . VAL B 1 340 ? -4.107 -25.096 24.614 1.00 11.84 340 VAL B N 1
ATOM 5746 C CA . VAL B 1 340 ? -4.580 -26.484 24.814 1.00 12.69 340 VAL B CA 1
ATOM 5747 C C . VAL B 1 340 ? -4.306 -27.234 23.516 1.00 13.13 340 VAL B C 1
ATOM 5748 O O . VAL B 1 340 ? -4.586 -26.709 22.452 1.00 12.78 340 VAL B O 1
ATOM 5752 N N . THR B 1 341 ? -3.858 -28.478 23.604 1.00 13.46 341 THR B N 1
ATOM 5753 C CA . THR B 1 341 ? -3.619 -29.318 22.409 1.00 13.22 341 THR B CA 1
ATOM 5754 C C . THR B 1 341 ? -4.506 -30.565 22.467 1.00 13.53 341 THR B C 1
ATOM 5755 O O . THR B 1 341 ? -4.840 -31.090 23.571 1.00 13.05 341 THR B O 1
ATOM 5759 N N . LEU B 1 342 ? -4.905 -31.010 21.282 1.00 15.13 342 LEU B N 1
ATOM 5760 C CA . LEU B 1 342 ? -5.464 -32.360 21.068 1.00 15.67 342 LEU B CA 1
ATOM 5761 C C . LEU B 1 342 ? -4.414 -33.144 20.279 1.00 15.81 342 LEU B C 1
ATOM 5762 O O . LEU B 1 342 ? -4.146 -32.814 19.101 1.00 16.02 342 LEU B O 1
ATOM 5767 N N . ASN B 1 343 ? -3.810 -34.127 20.919 1.00 16.62 343 ASN B N 1
ATOM 5768 C CA . ASN B 1 343 ? -2.817 -35.007 20.237 1.00 18.92 343 ASN B CA 1
ATOM 5769 C C . ASN B 1 343 ? -3.424 -36.407 20.183 1.00 20.25 343 ASN B C 1
ATOM 5770 O O . ASN B 1 343 ? -3.491 -37.041 21.249 1.00 21.43 343 ASN B O 1
ATOM 5775 N N . GLY B 1 344 ? -3.908 -36.824 19.018 1.00 20.87 344 GLY B N 1
ATOM 5776 C CA . GLY B 1 344 ? -4.715 -38.052 18.892 1.00 19.24 344 GLY B CA 1
ATOM 5777 C C . GLY B 1 344 ? -6.053 -37.848 19.585 1.00 19.71 344 GLY B C 1
ATOM 5778 O O . GLY B 1 344 ? -6.890 -37.098 19.026 1.00 22.47 344 GLY B O 1
ATOM 5779 N N . SER B 1 345 ? -6.284 -38.498 20.733 1.00 18.00 345 SER B N 1
ATOM 5780 C CA . SER B 1 345 ? -7.510 -38.311 21.550 1.00 19.63 345 SER B CA 1
ATOM 5781 C C . SER B 1 345 ? -7.147 -37.654 22.892 1.00 19.96 345 SER B C 1
ATOM 5782 O O . SER B 1 345 ? -8.045 -37.493 23.708 1.00 20.18 345 SER B O 1
ATOM 5785 N N . THR B 1 346 ? -5.862 -37.363 23.129 1.00 19.55 346 THR B N 1
ATOM 5786 C CA . THR B 1 346 ? -5.354 -36.851 24.422 1.00 17.94 346 THR B CA 1
ATOM 5787 C C . THR B 1 346 ? -5.491 -35.334 24.397 1.00 16.49 346 THR B C 1
ATOM 5788 O O . THR B 1 346 ? -4.885 -34.707 23.529 1.00 17.04 346 THR B O 1
ATOM 5792 N N . VAL B 1 347 ? -6.232 -34.781 25.334 1.00 16.03 347 VAL B N 1
ATOM 5793 C CA . VAL B 1 347 ? -6.358 -33.294 25.489 1.00 15.44 347 VAL B CA 1
ATOM 5794 C C . VAL B 1 347 ? -5.434 -32.875 26.643 1.00 15.43 347 VAL B C 1
ATOM 5795 O O . VAL B 1 347 ? -5.604 -33.391 27.761 1.00 16.81 347 VAL B O 1
ATOM 5799 N N . GLN B 1 348 ? -4.491 -31.962 26.396 1.00 15.76 348 GLN B N 1
ATOM 5800 C CA . GLN B 1 348 ? -3.522 -31.526 27.433 1.00 15.59 348 GLN B CA 1
ATOM 5801 C C . GLN B 1 348 ? -3.551 -30.007 27.552 1.00 14.41 348 GLN B C 1
ATOM 5802 O O . GLN B 1 348 ? -3.662 -29.315 26.519 1.00 13.78 348 GLN B O 1
ATOM 5808 N N . ALA B 1 349 ? -3.475 -29.516 28.774 1.00 14.46 349 ALA B N 1
ATOM 5809 C CA . ALA B 1 349 ? -3.314 -28.076 29.063 1.00 13.95 349 ALA B CA 1
ATOM 5810 C C . ALA B 1 349 ? -1.841 -27.708 29.198 1.00 13.48 349 ALA B C 1
ATOM 5811 O O . ALA B 1 349 ? -1.074 -28.383 29.949 1.00 13.81 349 ALA B O 1
ATOM 5813 N N . SER B 1 350 ? -1.461 -26.600 28.578 1.00 12.76 350 SER B N 1
ATOM 5814 C CA . SER B 1 350 ? -0.117 -26.019 28.750 1.00 13.22 350 SER B CA 1
ATOM 5815 C C . SER B 1 350 ? 0.049 -25.368 30.125 1.00 13.29 350 SER B C 1
ATOM 5816 O O . SER B 1 350 ? -0.949 -25.016 30.782 1.00 11.89 350 SER B O 1
ATOM 5819 N N . GLY B 1 351 ? 1.305 -25.149 30.561 1.00 13.34 351 GLY B N 1
ATOM 5820 C CA . GLY B 1 351 ? 1.558 -24.269 31.713 1.00 12.84 351 GLY B CA 1
ATOM 5821 C C . GLY B 1 351 ? 0.986 -22.898 31.489 1.00 12.10 351 GLY B C 1
ATOM 5822 O O . GLY B 1 351 ? 0.479 -22.286 32.452 1.00 11.66 351 GLY B O 1
ATOM 5823 N N . THR B 1 352 ? 1.032 -22.424 30.246 1.00 11.04 352 THR B N 1
ATOM 5824 C CA . THR B 1 352 ? 0.510 -21.080 29.900 1.00 11.56 352 THR B CA 1
ATOM 5825 C C . THR B 1 352 ? -1.002 -21.028 30.148 1.00 11.63 352 THR B C 1
ATOM 5826 O O . THR B 1 352 ? -1.486 -19.974 30.604 1.00 11.45 352 THR B O 1
ATOM 5830 N N . LEU B 1 353 ? -1.732 -22.104 29.871 1.00 11.49 353 LEU B N 1
ATOM 5831 C CA . LEU B 1 353 ? -3.190 -22.111 30.214 1.00 11.88 353 LEU B CA 1
ATOM 5832 C C . LEU B 1 353 ? -3.351 -21.742 31.688 1.00 11.23 353 LEU B C 1
ATOM 5833 O O . LEU B 1 353 ? -4.245 -20.999 32.047 1.00 11.88 353 LEU B O 1
ATOM 5838 N N . TRP B 1 354 ? -2.554 -22.323 32.580 1.00 12.13 354 TRP B N 1
ATOM 5839 C CA . TRP B 1 354 ? -2.733 -22.143 34.046 1.00 11.13 354 TRP B CA 1
ATOM 5840 C C . TRP B 1 354 ? -2.313 -20.738 34.468 1.00 11.39 354 TRP B C 1
ATOM 5841 O O . TRP B 1 354 ? -2.921 -20.183 35.396 1.00 12.01 354 TRP B O 1
ATOM 5852 N N . ALA B 1 355 ? -1.351 -20.136 33.761 1.00 11.13 355 ALA B N 1
ATOM 5853 C CA . ALA B 1 355 ? -1.002 -18.713 33.955 1.00 11.35 355 ALA B CA 1
ATOM 5854 C C . ALA B 1 355 ? -2.227 -17.868 33.637 1.00 11.84 355 ALA B C 1
ATOM 5855 O O . ALA B 1 355 ? -2.554 -17.005 34.429 1.00 10.66 355 ALA B O 1
ATOM 5857 N N . PHE B 1 356 ? -2.903 -18.105 32.516 1.00 11.04 356 PHE B N 1
ATOM 5858 C CA . PHE B 1 356 ? -4.137 -17.372 32.201 1.00 11.45 356 PHE B CA 1
ATOM 5859 C C . PHE B 1 356 ? -5.190 -17.629 33.303 1.00 11.24 356 PHE B C 1
ATOM 5860 O O . PHE B 1 356 ? -5.842 -16.688 33.741 1.00 12.30 356 PHE B O 1
ATOM 5868 N N . ALA B 1 357 ? -5.323 -18.872 33.771 1.00 10.70 357 ALA B N 1
ATOM 5869 C CA . ALA B 1 357 ? -6.328 -19.237 34.796 1.00 12.25 357 ALA B CA 1
ATOM 5870 C C . ALA B 1 357 ? -6.147 -18.385 36.045 1.00 11.83 357 ALA B C 1
ATOM 5871 O O . ALA B 1 357 ? -7.167 -17.994 36.643 1.00 11.74 357 ALA B O 1
ATOM 5873 N N . MET B 1 358 ? -4.891 -18.179 36.469 1.00 12.03 358 MET B N 1
ATOM 5874 C CA . MET B 1 358 ? -4.593 -17.498 37.741 1.00 12.23 358 MET B CA 1
ATOM 5875 C C . MET B 1 358 ? -5.043 -16.042 37.665 1.00 11.57 358 MET B C 1
ATOM 5876 O O . MET B 1 358 ? -5.299 -15.471 38.725 1.00 13.06 358 MET B O 1
ATOM 5881 N N . PHE B 1 359 ? -5.233 -15.482 36.474 1.00 11.67 359 PHE B N 1
ATOM 5882 C CA . PHE B 1 359 ? -5.851 -14.132 36.311 1.00 11.61 359 PHE B CA 1
ATOM 5883 C C . PHE B 1 359 ? -7.355 -14.269 36.054 1.00 12.50 359 PHE B C 1
ATOM 5884 O O . PHE B 1 359 ? -8.143 -13.751 36.837 1.00 12.71 359 PHE B O 1
ATOM 5892 N N . SER B 1 360 ? -7.722 -15.021 35.012 1.00 11.99 360 SER B N 1
ATOM 5893 C CA . SER B 1 360 ? -9.074 -14.959 34.426 1.00 11.32 360 SER B CA 1
ATOM 5894 C C . SER B 1 360 ? -10.116 -15.630 35.336 1.00 11.91 360 SER B C 1
ATOM 5895 O O . SER B 1 360 ? -11.298 -15.253 35.236 1.00 11.18 360 SER B O 1
ATOM 5898 N N . ARG B 1 361 ? -9.757 -16.677 36.097 1.00 11.97 361 ARG B N 1
ATOM 5899 C CA . ARG B 1 361 ? -10.761 -17.364 36.949 1.00 12.77 361 ARG B CA 1
ATOM 5900 C C . ARG B 1 361 ? -11.310 -16.341 37.943 1.00 12.91 361 ARG B C 1
ATOM 5901 O O . ARG B 1 361 ? -12.453 -16.491 38.349 1.00 13.43 361 ARG B O 1
ATOM 5909 N N . PHE B 1 362 ? -10.480 -15.396 38.357 1.00 12.93 362 PHE B N 1
ATOM 5910 C CA . PHE B 1 362 ? -10.745 -14.571 39.560 1.00 13.18 362 PHE B CA 1
ATOM 5911 C C . PHE B 1 362 ? -11.048 -13.124 39.186 1.00 13.82 362 PHE B C 1
ATOM 5912 O O . PHE B 1 362 ? -11.827 -12.491 39.903 1.00 13.25 362 PHE B O 1
ATOM 5920 N N . ILE B 1 363 ? -10.371 -12.598 38.163 1.00 14.14 363 ILE B N 1
ATOM 5921 C CA . ILE B 1 363 ? -10.577 -11.205 37.687 1.00 13.32 363 ILE B CA 1
ATOM 5922 C C . ILE B 1 363 ? -11.607 -11.275 36.560 1.00 13.01 363 ILE B C 1
ATOM 5923 O O . ILE B 1 363 ? -11.233 -11.576 35.407 1.00 13.04 363 ILE B O 1
ATOM 5928 N N . ARG B 1 364 ? -12.859 -11.040 36.890 1.00 13.16 364 ARG B N 1
ATOM 5929 C CA . ARG B 1 364 ? -13.994 -11.210 35.963 1.00 13.42 364 ARG B CA 1
ATOM 5930 C C . ARG B 1 364 ? -14.245 -9.877 35.285 1.00 13.70 364 ARG B C 1
ATOM 5931 O O . ARG B 1 364 ? -13.804 -8.808 35.748 1.00 12.86 364 ARG B O 1
ATOM 5939 N N . PRO B 1 365 ? -14.913 -9.925 34.115 1.00 13.50 365 PRO B N 1
ATOM 5940 C CA . PRO B 1 365 ? -15.255 -8.704 33.399 1.00 12.90 365 PRO B CA 1
ATOM 5941 C C . PRO B 1 365 ? -15.879 -7.652 34.320 1.00 13.54 365 PRO B C 1
ATOM 5942 O O . PRO B 1 365 ? -16.657 -7.996 35.207 1.00 13.73 365 PRO B O 1
ATOM 5946 N N . ASP B 1 366 ? -15.522 -6.397 34.073 1.00 14.57 366 ASP B N 1
ATOM 5947 C CA . ASP B 1 366 ? -16.030 -5.197 34.778 1.00 14.85 366 ASP B CA 1
ATOM 5948 C C . ASP B 1 366 ? -15.330 -5.073 36.128 1.00 15.06 366 ASP B C 1
ATOM 5949 O O . ASP B 1 366 ? -15.713 -4.174 36.905 1.00 14.58 366 ASP B O 1
ATOM 5954 N N . ALA B 1 367 ? -14.287 -5.859 36.390 1.00 13.76 367 ALA B N 1
ATOM 5955 C CA . ALA B 1 367 ? -13.367 -5.550 37.495 1.00 13.36 367 ALA B CA 1
ATOM 5956 C C . ALA B 1 367 ? -12.678 -4.202 37.215 1.00 14.52 367 ALA B C 1
ATOM 5957 O O . ALA B 1 367 ? -12.538 -3.786 36.003 1.00 14.02 367 ALA B O 1
ATOM 5959 N N . VAL B 1 368 ? -12.160 -3.571 38.270 1.00 13.54 368 VAL B N 1
ATOM 5960 C CA . VAL B 1 368 ? -11.399 -2.307 38.097 1.00 13.25 368 VAL B CA 1
ATOM 5961 C C . VAL B 1 368 ? -10.048 -2.521 38.766 1.00 12.91 368 VAL B C 1
ATOM 5962 O O . VAL B 1 368 ? -10.027 -3.003 39.907 1.00 12.54 368 VAL B O 1
ATOM 5966 N N . ARG B 1 369 ? -8.953 -2.241 38.081 1.00 12.83 369 ARG B N 1
ATOM 5967 C CA . ARG B 1 369 ? -7.623 -2.322 38.682 1.00 12.40 369 ARG B CA 1
ATOM 5968 C C . ARG B 1 369 ? -7.505 -1.228 39.745 1.00 14.50 369 ARG B C 1
ATOM 5969 O O . ARG B 1 369 ? -7.985 -0.106 39.531 1.00 14.86 369 ARG B O 1
ATOM 5977 N N . ILE B 1 370 ? -6.925 -1.569 40.883 1.00 14.14 370 ILE B N 1
ATOM 5978 C CA . ILE B 1 370 ? -6.705 -0.631 42.016 1.00 13.85 370 ILE B CA 1
ATOM 5979 C C . ILE B 1 370 ? -5.218 -0.611 42.350 1.00 14.78 370 ILE B C 1
ATOM 5980 O O . ILE B 1 370 ? -4.456 -1.519 41.930 1.00 14.25 370 ILE B O 1
ATOM 5985 N N . SER B 1 371 ? -4.788 0.415 43.086 1.00 14.03 371 SER B N 1
ATOM 5986 C CA . SER B 1 371 ? -3.372 0.700 43.373 1.00 15.35 371 SER B CA 1
ATOM 5987 C C . SER B 1 371 ? -2.782 -0.339 44.329 1.00 15.56 371 SER B C 1
ATOM 5988 O O . SER B 1 371 ? -3.471 -0.733 45.300 1.00 15.73 371 SER B O 1
ATOM 5991 N N . THR B 1 372 ? -1.564 -0.787 44.058 1.00 14.97 372 THR B N 1
ATOM 5992 C CA . THR B 1 372 ? -0.698 -1.434 45.066 1.00 16.17 372 THR B CA 1
ATOM 5993 C C . THR B 1 372 ? 0.673 -0.754 45.064 1.00 17.57 372 THR B C 1
ATOM 5994 O O . THR B 1 372 ? 1.076 -0.224 44.048 1.00 19.25 372 THR B O 1
ATOM 5998 N N . SER B 1 373 ? 1.384 -0.867 46.169 1.00 19.02 373 SER B N 1
ATOM 5999 C CA . SER B 1 373 ? 2.781 -0.414 46.310 1.00 18.66 373 SER B CA 1
ATOM 6000 C C . SER B 1 373 ? 3.514 -1.338 47.266 1.00 19.67 373 SER B C 1
ATOM 6001 O O . SER B 1 373 ? 2.855 -2.139 47.974 1.00 21.07 373 SER B O 1
ATOM 6004 N N . GLY B 1 374 ? 4.837 -1.242 47.248 1.00 20.74 374 GLY B N 1
ATOM 6005 C CA . GLY B 1 374 ? 5.717 -1.939 48.199 1.00 21.08 374 GLY B CA 1
ATOM 6006 C C . GLY B 1 374 ? 5.949 -3.374 47.791 1.00 22.41 374 GLY B C 1
ATOM 6007 O O . GLY B 1 374 ? 6.283 -4.186 48.655 1.00 22.03 374 GLY B O 1
ATOM 6008 N N . SER B 1 375 ? 5.839 -3.689 46.507 1.00 19.35 375 SER B N 1
ATOM 6009 C CA . SER B 1 375 ? 6.230 -5.025 46.011 1.00 21.72 375 SER B CA 1
ATOM 6010 C C . SER B 1 375 ? 7.648 -5.316 46.446 1.00 21.73 375 SER B C 1
ATOM 6011 O O . SER B 1 375 ? 8.532 -4.514 46.174 1.00 19.72 375 SER B O 1
ATOM 6014 N N . PRO B 1 376 ? 7.906 -6.468 47.094 1.00 20.42 376 PRO B N 1
ATOM 6015 C CA . PRO B 1 376 ? 9.264 -6.897 47.340 1.00 20.75 376 PRO B CA 1
ATOM 6016 C C . PRO B 1 376 ? 9.974 -7.119 46.002 1.00 21.21 376 PRO B C 1
ATOM 6017 O O . PRO B 1 376 ? 9.371 -7.173 44.936 1.00 19.58 376 PRO B O 1
ATOM 6021 N N . SER B 1 377 ? 11.287 -7.160 46.095 1.00 21.61 377 SER B N 1
ATOM 6022 C CA . SER B 1 377 ? 12.183 -7.303 44.938 1.00 21.50 377 SER B CA 1
ATOM 6023 C C . 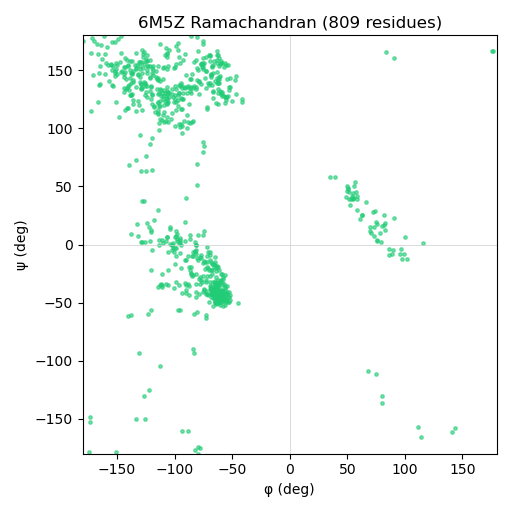SER B 1 377 ? 11.863 -8.613 44.207 1.00 22.22 377 SER B C 1
ATOM 6024 O O . SER B 1 377 ? 11.779 -9.673 44.851 1.00 18.89 377 SER B O 1
ATOM 6027 N N . ASN B 1 378 ? 11.670 -8.518 42.890 1.00 20.44 378 ASN B N 1
ATOM 6028 C CA . ASN B 1 378 ? 11.379 -9.657 41.985 1.00 21.12 378 ASN B CA 1
ATOM 6029 C C . ASN B 1 378 ? 10.053 -10.299 42.369 1.00 17.28 378 ASN B C 1
ATOM 6030 O O . ASN B 1 378 ? 9.873 -11.482 42.043 1.00 20.08 378 ASN B O 1
ATOM 6035 N N . VAL B 1 379 ? 9.154 -9.561 43.002 1.00 14.76 379 VAL B N 1
ATOM 6036 C CA . VAL B 1 379 ? 7.749 -10.016 43.214 1.00 14.82 379 VAL B CA 1
ATOM 6037 C C . VAL B 1 379 ? 6.845 -9.032 42.477 1.00 14.32 379 VAL B C 1
ATOM 6038 O O . VAL B 1 379 ? 6.888 -7.844 42.783 1.00 16.21 379 VAL B O 1
ATOM 6042 N N . ASN B 1 380 ? 6.091 -9.524 41.515 1.00 14.72 380 ASN B N 1
ATOM 6043 C CA . ASN B 1 380 ? 5.130 -8.688 40.730 1.00 14.29 380 ASN B CA 1
ATOM 6044 C C . ASN B 1 380 ? 3.741 -8.783 41.378 1.00 12.62 380 ASN B C 1
ATOM 6045 O O . ASN B 1 380 ? 3.219 -9.896 41.499 1.00 13.92 380 ASN B O 1
ATOM 6050 N N . VAL B 1 381 ? 3.150 -7.650 41.696 1.00 12.70 381 VAL B N 1
ATOM 6051 C CA . VAL B 1 381 ? 1.857 -7.570 42.411 1.00 14.51 381 VAL B CA 1
ATOM 6052 C C . VAL B 1 381 ? 0.853 -6.791 41.558 1.00 13.72 381 VAL B C 1
ATOM 6053 O O . VAL B 1 381 ? 1.222 -5.807 40.911 1.00 14.69 381 VAL B O 1
ATOM 6057 N N . GLY B 1 382 ? -0.400 -7.211 41.606 1.00 14.82 382 GLY B N 1
ATOM 6058 C CA . GLY B 1 382 ? -1.531 -6.457 41.035 1.00 14.72 382 GLY B CA 1
ATOM 6059 C C . GLY B 1 382 ? -2.767 -6.624 41.907 1.00 15.03 382 GLY B C 1
ATOM 6060 O O . GLY B 1 382 ? -2.855 -7.619 42.644 1.00 13.12 382 GLY B O 1
ATOM 6061 N N . ALA B 1 383 ? -3.662 -5.654 41.896 1.00 13.25 383 ALA B N 1
ATOM 6062 C CA . ALA B 1 383 ? -4.927 -5.759 42.646 1.00 12.74 383 ALA B CA 1
ATOM 6063 C C . ALA B 1 383 ? -6.087 -5.221 41.818 1.00 11.82 383 ALA B C 1
ATOM 6064 O O . ALA B 1 383 ? -5.899 -4.302 40.949 1.00 11.81 383 ALA B O 1
ATOM 6066 N N . PHE B 1 384 ? -7.268 -5.781 42.065 1.00 12.23 384 PHE B N 1
ATOM 6067 C CA . PHE B 1 384 ? -8.494 -5.518 41.285 1.00 13.24 384 PHE B CA 1
ATOM 6068 C C . PHE B 1 384 ? -9.688 -5.585 42.219 1.00 14.22 384 PHE B C 1
ATOM 6069 O O . PHE B 1 384 ? -9.688 -6.369 43.161 1.00 16.35 384 PHE B O 1
ATOM 6077 N N . LYS B 1 385 ? -10.714 -4.799 41.940 1.00 14.05 385 LYS B N 1
ATOM 6078 C CA . LYS B 1 385 ? -12.009 -4.887 42.629 1.00 14.91 385 LYS B CA 1
ATOM 6079 C C . LYS B 1 385 ? -13.041 -5.337 41.603 1.00 14.44 385 LYS B C 1
ATOM 6080 O O . LYS B 1 385 ? -13.328 -4.559 40.631 1.00 14.06 385 LYS B O 1
ATOM 6086 N N . ASN B 1 386 ? -13.572 -6.543 41.795 1.00 13.96 386 ASN B N 1
ATOM 6087 C CA . ASN B 1 386 ? -14.639 -7.100 40.949 1.00 14.60 386 ASN B CA 1
ATOM 6088 C C . ASN B 1 386 ? -15.903 -6.264 41.135 1.00 15.57 386 ASN B C 1
ATOM 6089 O O . ASN B 1 386 ? -16.046 -5.528 42.166 1.00 16.46 386 ASN B O 1
ATOM 6094 N N . ALA B 1 387 ? -16.770 -6.340 40.139 1.00 17.68 387 ALA B N 1
ATOM 6095 C CA . ALA B 1 387 ? -18.103 -5.700 40.174 1.00 19.76 387 ALA B CA 1
ATOM 6096 C C . ALA B 1 387 ? -18.933 -6.213 41.374 1.00 23.86 387 ALA B C 1
ATOM 6097 O O . ALA B 1 387 ? -19.740 -5.411 41.893 1.00 24.15 387 ALA B O 1
ATOM 6099 N N . ASP B 1 388 ? -18.709 -7.437 41.848 1.00 21.26 388 ASP B N 1
ATOM 6100 C CA . ASP B 1 388 ? -19.432 -8.008 43.023 1.00 24.11 388 ASP B CA 1
ATOM 6101 C C . ASP B 1 388 ? -18.817 -7.514 44.354 1.00 24.23 388 ASP B C 1
ATOM 6102 O O . ASP B 1 388 ? -19.311 -7.949 45.412 1.00 24.41 388 ASP B O 1
ATOM 6107 N N . GLY B 1 389 ? -17.764 -6.681 44.307 1.00 21.60 389 GLY B N 1
ATOM 6108 C CA . GLY B 1 389 ? -17.059 -6.104 45.468 1.00 20.74 389 GLY B CA 1
ATOM 6109 C C . GLY B 1 389 ? -15.891 -6.942 45.989 1.00 20.04 389 GLY B C 1
ATOM 6110 O O . GLY B 1 389 ? -15.199 -6.478 46.894 1.00 18.75 389 GLY B O 1
ATOM 6111 N N . SER B 1 390 ? -15.641 -8.131 45.466 1.00 17.24 390 SER B N 1
ATOM 6112 C CA . SER B 1 390 ? -14.490 -8.940 45.928 1.00 16.79 390 SER B CA 1
ATOM 6113 C C . SER B 1 390 ? -13.202 -8.248 45.496 1.00 15.80 390 SER B C 1
ATOM 6114 O O . SER B 1 390 ? -13.171 -7.582 44.398 1.00 16.70 390 SER B O 1
ATOM 6117 N N . ILE B 1 391 ? -12.166 -8.365 46.306 1.00 15.08 391 ILE B N 1
ATOM 6118 C CA . ILE B 1 391 ? -10.855 -7.778 45.970 1.00 15.56 391 ILE B CA 1
ATOM 6119 C C . ILE B 1 391 ? -9.934 -8.929 45.588 1.00 14.79 391 ILE B C 1
ATOM 6120 O O . ILE B 1 391 ? -9.806 -9.886 46.366 1.00 15.96 391 ILE B O 1
ATOM 6125 N N . VAL B 1 392 ? -9.333 -8.855 44.418 1.00 12.95 392 VAL B N 1
ATOM 6126 C CA . VAL B 1 392 ? -8.405 -9.924 43.948 1.00 13.34 392 VAL B CA 1
ATOM 6127 C C . VAL B 1 392 ? -6.995 -9.341 43.954 1.00 13.24 392 VAL B C 1
ATOM 6128 O O . VAL B 1 392 ? -6.797 -8.256 43.360 1.00 13.04 392 VAL B O 1
ATOM 6132 N N . VAL B 1 393 ? -6.057 -10.029 44.603 1.00 11.96 393 VAL B N 1
ATOM 6133 C CA . VAL B 1 393 ? -4.628 -9.649 44.629 1.00 12.01 393 VAL B CA 1
ATOM 6134 C C . VAL B 1 393 ? -3.842 -10.802 44.016 1.00 12.60 393 VAL B C 1
ATOM 6135 O O . VAL B 1 393 ? -4.045 -11.973 44.404 1.00 13.24 393 VAL B O 1
ATOM 6139 N N . VAL B 1 394 ? -3.007 -10.456 43.045 1.00 12.20 394 VAL B N 1
ATOM 6140 C CA . VAL B 1 394 ? -2.097 -11.446 42.420 1.00 12.21 394 VAL B CA 1
ATOM 6141 C C . VAL B 1 394 ? -0.691 -11.096 42.865 1.00 13.10 394 VAL B C 1
ATOM 6142 O O . VAL B 1 394 ? -0.353 -9.885 42.936 1.00 13.40 394 VAL B O 1
ATOM 6146 N N . ALA B 1 395 ? 0.126 -12.110 43.112 1.00 12.27 395 ALA B N 1
ATOM 6147 C CA . ALA B 1 395 ? 1.522 -11.944 43.569 1.00 11.55 395 ALA B CA 1
ATOM 6148 C C . ALA B 1 395 ? 2.336 -12.994 42.851 1.00 11.08 395 ALA B C 1
ATOM 6149 O O . ALA B 1 395 ? 2.077 -14.197 43.043 1.00 13.18 395 ALA B O 1
ATOM 6151 N N . ILE B 1 396 ? 3.280 -12.553 42.030 1.00 12.58 396 ILE B N 1
ATOM 6152 C CA . ILE B 1 396 ? 4.143 -13.485 41.268 1.00 11.98 396 ILE B CA 1
ATOM 6153 C C . ILE B 1 396 ? 5.525 -13.397 41.864 1.00 13.32 396 ILE B C 1
ATOM 6154 O O . ILE B 1 396 ? 6.165 -12.380 41.696 1.00 13.15 396 ILE B O 1
ATOM 6159 N N . ASN B 1 397 ? 5.958 -14.483 42.470 1.00 12.79 397 ASN B N 1
ATOM 6160 C CA . ASN B 1 397 ? 7.274 -14.544 43.147 1.00 13.47 397 ASN B CA 1
ATOM 6161 C C . ASN B 1 397 ? 8.269 -15.165 42.151 1.00 12.89 397 ASN B C 1
ATOM 6162 O O . ASN B 1 397 ? 8.280 -16.378 41.997 1.00 13.87 397 ASN B O 1
ATOM 6167 N N . ASN B 1 398 ? 9.124 -14.324 41.538 1.00 14.95 398 ASN B N 1
ATOM 6168 C CA . ASN B 1 398 ? 10.129 -14.757 40.540 1.00 13.69 398 ASN B CA 1
ATOM 6169 C C . ASN B 1 398 ? 11.485 -15.102 41.193 1.00 15.20 398 ASN B C 1
ATOM 6170 O O . ASN B 1 398 ? 12.388 -15.510 40.482 1.00 17.89 398 ASN B O 1
ATOM 6175 N N . ASN B 1 399 ? 11.578 -15.037 42.504 1.00 15.10 399 ASN B N 1
ATOM 6176 C CA . ASN B 1 399 ? 12.769 -15.461 43.277 1.00 15.66 399 ASN B CA 1
ATOM 6177 C C . ASN B 1 399 ? 12.795 -16.983 43.354 1.00 15.64 399 ASN B C 1
ATOM 6178 O O . ASN B 1 399 ? 11.727 -17.635 43.214 1.00 15.48 399 ASN B O 1
ATOM 6183 N N . GLY B 1 400 ? 13.977 -17.554 43.567 1.00 14.72 400 GLY B N 1
ATOM 6184 C CA . GLY B 1 400 ? 14.171 -18.994 43.742 1.00 14.65 400 GLY B CA 1
ATOM 6185 C C . GLY B 1 400 ? 13.978 -19.434 45.190 1.00 14.58 400 GLY B C 1
ATOM 6186 O O . GLY B 1 400 ? 14.169 -20.630 45.464 1.00 15.62 400 GLY B O 1
ATOM 6187 N N . ASN B 1 401 ? 13.514 -18.526 46.049 1.00 14.75 401 ASN B N 1
ATOM 6188 C CA . ASN B 1 401 ? 13.160 -18.799 47.462 1.00 15.80 401 ASN B CA 1
ATOM 6189 C C . ASN B 1 401 ? 11.758 -18.250 47.758 1.00 14.96 401 ASN B C 1
ATOM 6190 O O . ASN B 1 401 ? 11.331 -17.264 47.121 1.00 15.26 401 ASN B O 1
ATOM 6195 N N . SER B 1 402 ? 11.102 -18.867 48.733 1.00 14.28 402 SER B N 1
ATOM 6196 C CA . SER B 1 402 ? 9.800 -18.441 49.254 1.00 13.15 402 SER B CA 1
ATOM 6197 C C . SER B 1 402 ? 9.996 -17.099 49.954 1.00 14.32 402 SER B C 1
ATOM 6198 O O . SER B 1 402 ? 11.130 -16.793 50.397 1.00 16.01 402 SER B O 1
ATOM 6201 N N . GLU B 1 403 ? 8.959 -16.299 50.051 1.00 13.95 403 GLU B N 1
ATOM 6202 C CA . GLU B 1 403 ? 9.005 -15.155 50.976 1.00 16.00 403 GLU B CA 1
ATOM 6203 C C . GLU B 1 403 ? 7.600 -14.798 51.399 1.00 14.54 403 GLU B C 1
ATOM 6204 O O . GLU B 1 403 ? 6.638 -15.109 50.664 1.00 15.86 403 GLU B O 1
ATOM 6210 N N . THR B 1 404 ? 7.512 -14.208 52.575 1.00 14.29 404 THR B N 1
ATOM 6211 C CA . THR B 1 404 ? 6.243 -13.842 53.239 1.00 13.93 404 THR B CA 1
ATOM 6212 C C . THR B 1 404 ? 5.817 -12.441 52.812 1.00 13.83 404 THR B C 1
ATOM 6213 O O . THR B 1 404 ? 6.680 -11.557 52.776 1.00 14.03 404 THR B O 1
ATOM 6217 N N . ILE B 1 405 ? 4.531 -12.265 52.503 1.00 14.22 405 ILE B N 1
ATOM 6218 C CA . ILE B 1 405 ? 3.920 -10.930 52.297 1.00 14.50 405 ILE B CA 1
ATOM 6219 C C . ILE B 1 405 ? 2.717 -10.790 53.220 1.00 13.14 405 ILE B C 1
ATOM 6220 O O . ILE B 1 405 ? 2.180 -11.802 53.711 1.00 12.48 405 ILE B O 1
ATOM 6225 N N . SER B 1 406 ? 2.328 -9.538 53.467 1.00 14.07 406 SER B N 1
ATOM 6226 C CA . SER B 1 406 ? 1.051 -9.165 54.117 1.00 16.04 406 SER B CA 1
ATOM 6227 C C . SER B 1 406 ? 0.428 -8.033 53.300 1.00 15.55 406 SER B C 1
ATOM 6228 O O . SER B 1 406 ? 1.191 -7.264 52.658 1.00 16.85 406 SER B O 1
ATOM 6231 N N . LEU B 1 407 ? -0.887 -7.924 53.318 1.00 17.25 407 LEU B N 1
ATOM 6232 C CA . LEU B 1 407 ? -1.604 -6.939 52.470 1.00 17.55 407 LEU B CA 1
ATOM 6233 C C . LEU B 1 407 ? -2.263 -5.896 53.379 1.00 19.17 407 LEU B C 1
ATOM 6234 O O . LEU B 1 407 ? -3.310 -6.161 53.941 1.00 22.28 407 LEU B O 1
ATOM 6239 N N . SER B 1 408 ? -1.611 -4.760 53.528 1.00 18.83 408 SER B N 1
ATOM 6240 C CA . SER B 1 408 ? -2.116 -3.580 54.260 1.00 21.18 408 SER B CA 1
ATOM 6241 C C . SER B 1 408 ? -3.156 -2.861 53.414 1.00 20.82 408 SER B C 1
ATOM 6242 O O . SER B 1 408 ? -3.011 -2.870 52.183 1.00 19.61 408 SER B O 1
ATOM 6245 N N . GLY B 1 409 ? -4.082 -2.166 54.072 1.00 21.96 409 GLY B N 1
ATOM 6246 C CA . GLY B 1 409 ? -4.967 -1.201 53.400 1.00 23.12 409 GLY B CA 1
ATOM 6247 C C . GLY B 1 409 ? -6.298 -1.821 53.049 1.00 23.08 409 GLY B C 1
ATOM 6248 O O . GLY B 1 409 ? -7.205 -1.083 52.595 1.00 24.88 409 GLY B O 1
ATOM 6249 N N . ILE B 1 410 ? -6.465 -3.120 53.295 1.00 20.99 410 ILE B N 1
ATOM 6250 C CA . ILE B 1 410 ? -7.820 -3.741 53.236 1.00 23.38 410 ILE B CA 1
ATOM 6251 C C . ILE B 1 410 ? -8.073 -4.534 54.526 1.00 22.96 410 ILE B C 1
ATOM 6252 O O . ILE B 1 410 ? -7.140 -5.203 55.029 1.00 22.45 410 ILE B O 1
ATOM 6257 N N . THR B 1 411 ? -9.295 -4.400 55.051 1.00 22.23 411 THR B N 1
ATOM 6258 C CA . THR B 1 411 ? -9.836 -5.186 56.187 1.00 21.41 411 THR B CA 1
ATOM 6259 C C . THR B 1 411 ? -10.623 -6.343 55.601 1.00 20.13 411 THR B C 1
ATOM 6260 O O . THR B 1 411 ? -11.777 -6.145 55.121 1.00 20.28 411 THR B O 1
ATOM 6264 N N . ALA B 1 412 ? -10.026 -7.533 55.586 1.00 19.11 412 ALA B N 1
ATOM 6265 C CA . ALA B 1 412 ? -10.685 -8.725 55.033 1.00 18.88 412 ALA B CA 1
ATOM 6266 C C . ALA B 1 412 ? -11.525 -9.413 56.117 1.00 17.94 412 ALA B C 1
ATOM 6267 O O . ALA B 1 412 ? -11.021 -9.611 57.242 1.00 19.31 412 ALA B O 1
ATOM 6269 N N A SER B 1 413 ? -12.761 -9.786 55.776 0.61 17.95 413 SER B N 1
ATOM 6270 N N B SER B 1 413 ? -12.769 -9.739 55.796 0.39 17.88 413 SER B N 1
ATOM 6271 C CA A SER B 1 413 ? -13.655 -10.684 56.575 0.61 18.29 413 SER B CA 1
ATOM 6272 C CA B SER B 1 413 ? -13.596 -10.672 56.602 0.39 17.95 413 SER B CA 1
ATOM 6273 C C A SER B 1 413 ? -13.406 -12.143 56.174 0.61 18.55 413 SER B C 1
ATOM 6274 C C B SER B 1 413 ? -13.175 -12.101 56.241 0.39 17.80 413 SER B C 1
ATOM 6275 O O A SER B 1 413 ? -13.691 -13.040 56.999 0.61 16.66 413 SER B O 1
ATOM 6276 O O B SER B 1 413 ? -12.958 -12.867 57.192 0.39 15.58 413 SER B O 1
ATOM 6281 N N . LYS B 1 414 ? -12.919 -12.380 54.946 1.00 17.09 414 LYS B N 1
ATOM 6282 C CA . LYS B 1 414 ? -12.717 -13.747 54.413 1.00 17.49 414 LYS B CA 1
ATOM 6283 C C . LYS B 1 414 ? -11.679 -13.723 53.297 1.00 15.87 414 LYS B C 1
ATOM 6284 O O . LYS B 1 414 ? -11.578 -12.727 52.594 1.00 15.41 414 LYS B O 1
ATOM 6290 N N . VAL B 1 415 ? -10.876 -14.779 53.191 1.00 14.56 415 VAL B N 1
ATOM 6291 C CA . VAL B 1 415 ? -9.988 -14.922 52.017 1.00 13.68 415 VAL B CA 1
ATOM 6292 C C . VAL B 1 415 ? -10.053 -16.367 51.535 1.00 14.14 415 VAL B C 1
ATOM 6293 O O . VAL B 1 415 ? -10.098 -17.269 52.376 1.00 13.74 415 VAL B O 1
ATOM 6297 N N . SER B 1 416 ? -10.081 -16.539 50.222 1.00 13.98 416 SER B N 1
ATOM 6298 C CA . SER B 1 416 ? -9.852 -17.813 49.516 1.00 15.25 416 SER B CA 1
ATOM 6299 C C . SER B 1 416 ? -8.720 -17.549 48.536 1.00 14.99 416 SER B C 1
ATOM 6300 O O . SER B 1 416 ? -8.838 -16.619 47.640 1.00 14.97 416 SER B O 1
ATOM 6303 N N . ALA B 1 417 ? -7.696 -18.378 48.601 1.00 13.39 417 ALA B N 1
ATOM 6304 C CA . ALA B 1 417 ? -6.530 -18.179 47.723 1.00 12.57 417 ALA B CA 1
ATOM 6305 C C . ALA B 1 417 ? -6.147 -19.478 47.018 1.00 11.85 417 ALA B C 1
ATOM 6306 O O . ALA B 1 417 ? -6.431 -20.606 47.529 1.00 11.94 417 ALA B O 1
ATOM 6308 N N . TYR B 1 418 ? -5.454 -19.301 45.899 1.00 12.12 418 TYR B N 1
ATOM 6309 C CA . TYR B 1 418 ? -4.971 -20.416 45.046 1.00 12.70 418 TYR B CA 1
ATOM 6310 C C . TYR B 1 418 ? -3.564 -20.088 44.586 1.00 12.60 418 TYR B C 1
ATOM 6311 O O . TYR B 1 418 ? -3.179 -18.909 44.573 1.00 11.90 418 TYR B O 1
ATOM 6320 N N . TYR B 1 419 ? -2.800 -21.108 44.201 1.00 12.40 419 TYR B N 1
ATOM 6321 C CA . TYR B 1 419 ? -1.440 -20.892 43.687 1.00 12.08 419 TYR B CA 1
ATOM 6322 C C . TYR B 1 419 ? -1.154 -21.879 42.577 1.00 11.97 419 TYR B C 1
ATOM 6323 O O . TYR B 1 419 ? -1.795 -22.950 42.509 1.00 11.52 419 TYR B O 1
ATOM 6332 N N . MET B 1 420 ? -0.155 -21.502 41.806 1.00 11.73 420 MET B N 1
ATOM 6333 C CA . MET B 1 420 ? 0.395 -22.333 40.730 1.00 13.77 420 MET B CA 1
ATOM 6334 C C . MET B 1 420 ? 1.909 -22.312 40.849 1.00 14.08 420 MET B C 1
ATOM 6335 O O . MET B 1 420 ? 2.498 -21.232 41.045 1.00 13.35 420 MET B O 1
ATOM 6340 N N . ASP B 1 421 ? 2.542 -23.466 40.713 1.00 13.53 421 ASP B N 1
ATOM 6341 C CA . ASP B 1 421 ? 4.017 -23.551 40.630 1.00 14.52 421 ASP B CA 1
ATOM 6342 C C . ASP B 1 421 ? 4.339 -24.875 39.943 1.00 13.66 421 ASP B C 1
ATOM 6343 O O . ASP B 1 421 ? 3.428 -25.552 39.497 1.00 13.30 421 ASP B O 1
ATOM 6348 N N A SER B 1 422 ? 5.614 -25.218 39.859 0.52 13.19 422 SER B N 1
ATOM 6349 N N B SER B 1 422 ? 5.621 -25.207 39.875 0.48 13.29 422 SER B N 1
ATOM 6350 C CA A SER B 1 422 ? 6.072 -26.401 39.101 0.52 13.62 422 SER B CA 1
ATOM 6351 C CA B SER B 1 422 ? 6.136 -26.382 39.137 0.48 13.70 422 SER B CA 1
ATOM 6352 C C A SER B 1 422 ? 5.743 -27.698 39.849 0.52 14.35 422 SER B C 1
ATOM 6353 C C B SER B 1 422 ? 5.792 -27.688 39.865 0.48 14.39 422 SER B C 1
ATOM 6354 O O A SER B 1 422 ? 5.864 -28.763 39.241 0.52 14.44 422 SER B O 1
ATOM 6355 O O B SER B 1 422 ? 5.962 -28.749 39.260 0.48 14.33 422 SER B O 1
ATOM 6360 N N . ALA B 1 423 ? 5.350 -27.621 41.118 1.00 14.67 423 ALA B N 1
ATOM 6361 C CA . ALA B 1 423 ? 5.103 -28.809 41.969 1.00 15.92 423 ALA B CA 1
ATOM 6362 C C . ALA B 1 423 ? 3.630 -29.242 41.940 1.00 16.08 423 ALA B C 1
ATOM 6363 O O . ALA B 1 423 ? 3.364 -30.326 42.469 1.00 17.11 423 ALA B O 1
ATOM 6365 N N . VAL B 1 424 ? 2.720 -28.492 41.294 1.00 14.32 424 VAL B N 1
ATOM 6366 C CA . VAL B 1 424 ? 1.278 -28.840 41.245 1.00 15.69 424 VAL B CA 1
ATOM 6367 C C . VAL B 1 424 ? 0.881 -28.935 39.774 1.00 16.77 424 VAL B C 1
ATOM 6368 O O . VAL B 1 424 ? 1.560 -28.302 38.960 1.00 16.12 424 VAL B O 1
ATOM 6372 N N . SER B 1 425 ? -0.156 -29.727 39.483 1.00 18.07 425 SER B N 1
ATOM 6373 C CA . SER B 1 425 ? -0.692 -30.018 38.137 1.00 18.52 425 SER B CA 1
ATOM 6374 C C . SER B 1 425 ? -1.561 -28.869 37.639 1.00 17.69 425 SER B C 1
ATOM 6375 O O . SER B 1 425 ? -1.667 -28.714 36.441 1.00 16.02 425 SER B O 1
ATOM 6378 N N . SER B 1 426 ? -2.210 -28.143 38.536 1.00 16.79 426 SER B N 1
ATOM 6379 C CA . SER B 1 426 ? -3.120 -27.032 38.174 1.00 16.26 426 SER B CA 1
ATOM 6380 C C . SER B 1 426 ? -3.342 -26.214 39.424 1.00 13.68 426 SER B C 1
ATOM 6381 O O . SER B 1 426 ? -2.900 -26.617 40.489 1.00 13.49 426 SER B O 1
ATOM 6384 N N . PRO B 1 427 ? -3.998 -25.036 39.340 1.00 13.72 427 PRO B N 1
ATOM 6385 C CA . PRO B 1 427 ? -4.104 -24.172 40.510 1.00 14.17 427 PRO B CA 1
ATOM 6386 C C . PRO B 1 427 ? -4.655 -24.945 41.725 1.00 14.44 427 PRO B C 1
ATOM 6387 O O . PRO B 1 427 ? -5.615 -25.706 41.560 1.00 13.11 427 PRO B O 1
ATOM 6391 N N . SER B 1 428 ? -4.038 -24.739 42.894 1.00 12.46 428 SER B N 1
ATOM 6392 C CA . SER B 1 428 ? -4.307 -25.534 44.113 1.00 13.42 428 SER B CA 1
ATOM 6393 C C . SER B 1 428 ? -4.567 -24.573 45.268 1.00 12.17 428 SER B C 1
ATOM 6394 O O . SER B 1 428 ? -4.074 -23.436 45.243 1.00 11.56 428 SER B O 1
ATOM 6397 N N . THR B 1 429 ? -5.269 -25.036 46.292 1.00 12.17 429 THR B N 1
ATOM 6398 C CA . THR B 1 429 ? -5.525 -24.196 47.471 1.00 11.38 429 THR B CA 1
ATOM 6399 C C . THR B 1 429 ? -4.206 -23.624 48.012 1.00 11.93 429 THR B C 1
ATOM 6400 O O . THR B 1 429 ? -3.243 -24.395 48.242 1.00 11.93 429 THR B O 1
ATOM 6404 N N . PHE B 1 430 ? -4.200 -22.323 48.284 1.00 10.51 430 PHE B N 1
ATOM 6405 C CA . PHE B 1 430 ? -3.097 -21.600 48.920 1.00 11.53 430 PHE B CA 1
ATOM 6406 C C . PHE B 1 430 ? -3.496 -21.261 50.363 1.00 12.52 430 PHE B C 1
ATOM 6407 O O . PHE B 1 430 ? -4.633 -20.816 50.593 1.00 13.60 430 PHE B O 1
ATOM 6415 N N . SER B 1 431 ? -2.583 -21.554 51.284 1.00 12.00 431 SER B N 1
ATOM 6416 C CA . SER B 1 431 ? -2.750 -21.354 52.740 1.00 11.55 431 SER B CA 1
ATOM 6417 C C . SER B 1 431 ? -2.473 -19.883 53.082 1.00 12.95 431 SER B C 1
ATOM 6418 O O . SER B 1 431 ? -1.429 -19.555 53.724 1.00 15.01 431 SER B O 1
ATOM 6421 N N . ALA B 1 432 ? -3.369 -19.013 52.639 1.00 13.77 432 ALA B N 1
ATOM 6422 C CA . ALA B 1 432 ? -3.349 -17.605 53.060 1.00 14.02 432 ALA B CA 1
ATOM 6423 C C . ALA B 1 432 ? -3.707 -17.516 54.542 1.00 15.77 432 ALA B C 1
ATOM 6424 O O . ALA B 1 432 ? -4.590 -18.257 55.016 1.00 16.88 432 ALA B O 1
ATOM 6426 N N . THR B 1 433 ? -3.087 -16.552 55.205 1.00 15.22 433 THR B N 1
ATOM 6427 C CA . THR B 1 433 ? -3.268 -16.217 56.627 1.00 16.95 433 THR B CA 1
ATOM 6428 C C . THR B 1 433 ? -4.175 -15.010 56.733 1.00 16.07 433 THR B C 1
ATOM 6429 O O . THR B 1 433 ? -4.237 -14.189 55.775 1.00 15.49 433 THR B O 1
ATOM 6433 N N . LEU B 1 434 ? -4.880 -14.929 57.844 1.00 16.12 434 LEU B N 1
ATOM 6434 C CA . LEU B 1 434 ? -5.748 -13.759 58.119 1.00 17.68 434 LEU B CA 1
ATOM 6435 C C . LEU B 1 434 ? -5.636 -13.431 59.610 1.00 19.57 434 LEU B C 1
ATOM 6436 O O . LEU B 1 434 ? -5.982 -14.323 60.422 1.00 21.77 434 LEU B O 1
ATOM 6441 N N . ASN B 1 435 ? -5.137 -12.234 59.943 1.00 20.68 435 ASN B N 1
ATOM 6442 C CA . ASN B 1 435 ? -4.855 -11.815 61.348 1.00 24.23 435 ASN B CA 1
ATOM 6443 C C . ASN B 1 435 ? -5.197 -10.343 61.496 1.00 22.94 435 ASN B C 1
ATOM 6444 O O . ASN B 1 435 ? -4.585 -9.495 60.794 1.00 20.80 435 ASN B O 1
ATOM 6449 N N . GLY B 1 436 ? -6.189 -10.071 62.341 1.00 24.19 436 GLY B N 1
ATOM 6450 C CA . GLY B 1 436 ? -6.731 -8.715 62.555 1.00 25.02 436 GLY B CA 1
ATOM 6451 C C . GLY B 1 436 ? -7.141 -8.049 61.255 1.00 24.70 436 GLY B C 1
ATOM 6452 O O . GLY B 1 436 ? -6.833 -6.861 61.103 1.00 25.21 436 GLY B O 1
ATOM 6453 N N . GLY B 1 437 ? -7.741 -8.793 60.318 1.00 20.85 437 GLY B N 1
ATOM 6454 C CA . GLY B 1 437 ? -8.240 -8.267 59.031 1.00 19.32 437 GLY B CA 1
ATOM 6455 C C . GLY B 1 437 ? -7.168 -8.225 57.943 1.00 17.56 437 GLY B C 1
ATOM 6456 O O . GLY B 1 437 ? -7.508 -7.874 56.797 1.00 19.38 437 GLY B O 1
ATOM 6457 N N . THR B 1 438 ? -5.925 -8.578 58.273 1.00 15.75 438 THR B N 1
ATOM 6458 C CA . THR B 1 438 ? -4.777 -8.500 57.335 1.00 16.16 438 THR B CA 1
ATOM 6459 C C . THR B 1 438 ? -4.508 -9.878 56.738 1.00 16.49 438 THR B C 1
ATOM 6460 O O . THR B 1 438 ? -4.218 -10.792 57.496 1.00 16.92 438 THR B O 1
ATOM 6464 N N . VAL B 1 439 ? -4.556 -9.954 55.412 1.00 14.57 439 VAL B N 1
ATOM 6465 C CA . VAL B 1 439 ? -4.299 -11.195 54.633 1.00 14.69 439 VAL B CA 1
ATOM 6466 C C . VAL B 1 439 ? -2.808 -11.322 54.396 1.00 15.21 439 VAL B C 1
ATOM 6467 O O . VAL B 1 439 ? -2.160 -10.312 54.117 1.00 16.22 439 VAL B O 1
ATOM 6471 N N . GLY B 1 440 ? -2.279 -12.532 54.446 1.00 14.91 440 GLY B N 1
ATOM 6472 C CA . GLY B 1 440 ? -0.833 -12.748 54.296 1.00 15.48 440 GLY B CA 1
ATOM 6473 C C . GLY B 1 440 ? -0.561 -14.089 53.651 1.00 14.96 440 GLY B C 1
ATOM 6474 O O . GLY B 1 440 ? -1.517 -14.852 53.392 1.00 13.34 440 GLY B O 1
ATOM 6475 N N . GLY B 1 441 ? 0.706 -14.373 53.396 1.00 15.57 441 GLY B N 1
ATOM 6476 C CA . GLY B 1 441 ? 1.082 -15.742 53.051 1.00 15.38 441 GLY B CA 1
ATOM 6477 C C . GLY B 1 441 ? 2.540 -15.860 52.717 1.00 15.05 441 GLY B C 1
ATOM 6478 O O . GLY B 1 441 ? 3.167 -14.854 52.430 1.00 14.60 441 GLY B O 1
ATOM 6479 N N . SER B 1 442 ? 2.996 -17.095 52.676 1.00 13.68 442 SER B N 1
ATOM 6480 C CA . SER B 1 442 ? 4.336 -17.480 52.222 1.00 13.57 442 SER B CA 1
ATOM 6481 C C . SER B 1 442 ? 4.248 -17.854 50.750 1.00 14.57 442 SER B C 1
ATOM 6482 O O . SER B 1 442 ? 3.739 -18.964 50.423 1.00 13.51 442 SER B O 1
ATOM 6485 N N . LEU B 1 443 ? 4.715 -16.948 49.885 1.00 13.75 443 LEU B N 1
ATOM 6486 C CA . LEU B 1 443 ? 4.730 -17.155 48.415 1.00 13.99 443 LEU B CA 1
ATOM 6487 C C . LEU B 1 443 ? 5.795 -18.171 48.043 1.00 13.32 443 LEU B C 1
ATOM 6488 O O . LEU B 1 443 ? 6.981 -17.973 48.343 1.00 14.97 443 LEU B O 1
ATOM 6493 N N . PRO B 1 444 ? 5.420 -19.310 47.442 1.00 12.84 444 PRO B N 1
ATOM 6494 C CA . PRO B 1 444 ? 6.401 -20.272 46.984 1.00 13.55 444 PRO B CA 1
ATOM 6495 C C . PRO B 1 444 ? 7.353 -19.629 45.965 1.00 13.85 444 PRO B C 1
ATOM 6496 O O . PRO B 1 444 ? 6.997 -18.649 45.306 1.00 13.24 444 PRO B O 1
ATOM 6500 N N . ALA B 1 445 ? 8.549 -20.223 45.864 1.00 13.28 445 ALA B N 1
ATOM 6501 C CA . ALA B 1 445 ? 9.504 -19.882 44.794 1.00 14.29 445 ALA B CA 1
ATOM 6502 C C . ALA B 1 445 ? 8.820 -20.042 43.424 1.00 13.26 445 ALA B C 1
ATOM 6503 O O . ALA B 1 445 ? 8.126 -21.041 43.183 1.00 13.87 445 ALA B O 1
ATOM 6505 N N . ARG B 1 446 ? 9.144 -19.125 42.497 1.00 14.31 446 ARG B N 1
ATOM 6506 C CA . ARG B 1 446 ? 8.807 -19.268 41.067 1.00 13.45 446 ARG B CA 1
ATOM 6507 C C . ARG B 1 446 ? 7.308 -19.595 40.892 1.00 13.53 446 ARG B C 1
ATOM 6508 O O . ARG B 1 446 ? 6.977 -20.624 40.275 1.00 13.23 446 ARG B O 1
ATOM 6516 N N . SER B 1 447 ? 6.445 -18.836 41.550 1.00 14.43 447 SER B N 1
ATOM 6517 C CA . SER B 1 447 ? 5.023 -19.191 41.708 1.00 13.47 447 SER B CA 1
ATOM 6518 C C . SER B 1 447 ? 4.148 -17.997 41.411 1.00 13.19 447 SER B C 1
ATOM 6519 O O . SER B 1 447 ? 4.602 -16.852 41.474 1.00 13.97 447 SER B O 1
ATOM 6522 N N . MET B 1 448 ? 2.867 -18.253 41.216 1.00 13.13 448 MET B N 1
ATOM 6523 C CA . MET B 1 448 ? 1.874 -17.168 41.226 1.00 12.79 448 MET B CA 1
ATOM 6524 C C . MET B 1 448 ? 0.820 -17.524 42.283 1.00 12.04 448 MET B C 1
ATOM 6525 O O . MET B 1 448 ? 0.388 -18.687 42.358 1.00 13.53 448 MET B O 1
ATOM 6530 N N . VAL B 1 449 ? 0.429 -16.546 43.077 1.00 12.83 449 VAL B N 1
ATOM 6531 C CA . VAL B 1 449 ? -0.630 -16.701 44.097 1.00 12.61 449 VAL B CA 1
ATOM 6532 C C . VAL B 1 449 ? -1.722 -15.697 43.741 1.00 11.60 449 VAL B C 1
ATOM 6533 O O . VAL B 1 449 ? -1.383 -14.536 43.449 1.00 12.13 449 VAL B O 1
ATOM 6537 N N . THR B 1 450 ? -2.970 -16.120 43.808 1.00 11.12 450 THR B N 1
ATOM 6538 C CA . THR B 1 450 ? -4.126 -15.211 43.691 1.00 11.42 450 THR B CA 1
ATOM 6539 C C . THR B 1 450 ? -4.937 -15.321 44.987 1.00 12.04 450 THR B C 1
ATOM 6540 O O . THR B 1 450 ? -5.387 -16.436 45.367 1.00 13.06 450 THR B O 1
ATOM 6544 N N . PHE B 1 451 ? -5.169 -14.178 45.618 1.00 11.53 451 PHE B N 1
ATOM 6545 C CA . PHE B 1 451 ? -6.016 -14.027 46.811 1.00 11.78 451 PHE B CA 1
ATOM 6546 C C . PHE B 1 451 ? -7.360 -13.446 46.392 1.00 12.77 451 PHE B C 1
ATOM 6547 O O . PHE B 1 451 ? -7.353 -12.422 45.663 1.00 12.66 451 PHE B O 1
ATOM 6555 N N . VAL B 1 452 ? -8.466 -14.070 46.804 1.00 12.23 452 VAL B N 1
ATOM 6556 C CA . VAL B 1 452 ? -9.828 -13.541 46.543 1.00 13.36 452 VAL B CA 1
ATOM 6557 C C . VAL B 1 452 ? -10.380 -13.111 47.898 1.00 13.37 452 VAL B C 1
ATOM 6558 O O . VAL B 1 452 ? -10.675 -13.987 48.751 1.00 13.63 452 VAL B O 1
ATOM 6562 N N . ILE B 1 453 ? -10.446 -11.799 48.104 1.00 13.47 453 ILE B N 1
ATOM 6563 C CA . ILE B 1 453 ? -10.697 -11.202 49.446 1.00 14.69 453 ILE B CA 1
ATOM 6564 C C . ILE B 1 453 ? -12.104 -10.612 49.526 1.00 16.25 453 ILE B C 1
ATOM 6565 O O . ILE B 1 453 ? -12.481 -9.832 48.621 1.00 15.25 453 ILE B O 1
ATOM 6570 N N . THR B 1 454 ? -12.851 -11.012 50.562 1.00 16.59 454 THR B N 1
ATOM 6571 C CA . THR B 1 454 ? -14.160 -10.422 50.911 1.00 19.44 454 THR B CA 1
ATOM 6572 C C . THR B 1 454 ? -13.922 -9.384 52.007 1.00 21.23 454 THR B C 1
ATOM 6573 O O . THR B 1 454 ? -13.293 -9.724 53.054 1.00 21.01 454 THR B O 1
ATOM 6577 N N . THR B 1 455 ? -14.350 -8.151 51.772 1.00 23.75 455 THR B N 1
ATOM 6578 C CA . THR B 1 455 ? -14.453 -7.114 52.824 1.00 30.55 455 THR B CA 1
ATOM 6579 C C . THR B 1 455 ? -15.831 -7.247 53.501 1.00 40.38 455 THR B C 1
ATOM 6580 O O . THR B 1 455 ? -16.022 -7.131 54.730 1.00 46.19 455 THR B O 1
#